Protein AF-A0A838UYR8-F1 (afdb_monomer_lite)

Secondary structure (DSSP, 8-state):
-----S--BPPTT----SHHHHHHT--B--S--TTTTHHHHHHHHTTSS-HHHHHHHHHHHHHHHHHTTTTTS---S-TT-----HHHHHHHHHHHHHH-EEEEE-TT--S--TTT--EEEEESSTTTTS---S-SGGG----S----HHHHHHHHH-TTSEEEEE--S-GGGPPPBPPGGGEEETTSSSSSEEEEEESSSS--SS-SEEEEES-SEEE-TTS-SSTTS-SSSEEEEEEEEE--SSSEEEEEEEEESSEEEEEETTEEEEEE-S--SSEEEEEEEEE-TT--EEEEEEEEE-SS--EEEEEEE-TTPPPHHHHHHHHHHHSSEEEEEEE---BTTB--S-SS-STTHHHHHHHHHHH-SSEEEEEE-SS----TTGGG-SEEEE--S-GGGHHHHHHHHHTTSS------SSPBPSSTT--S--STTTTT-BTTB---TTTT--THHHHHHTT---SB-TT--B-SS-EEEEEEEEESSEE-TT--EEEEEEEEE-SSS-EEEEEEEEEEPPTTS---S-EEEEEEEEEE-TT-EEEEEEEE-GGGG-EEETTTTEEE---EEEEEEEESBTTB--EEEEEEE---EESSTGGG--B--EEBTTBGGG--SSSSS-EEEHHHHHHTT--TT-EEEETTEEEE---PPTTS--BEEEES-EEEEEE--SEEEEEEEESSS-EEEEEEEEETTS-EEEEEEEE-BTTS-SPPTT-EEEEEES-EE--TT-------EEEEEEEEE--TT--EEEEEPPEEEEEEEEEEEE--GGGG--B--EEBTTBGGG--TTSSS-EEEHHHHHHTT--TT-EEEETTEEEE---S-TTS--BEEEES-EEEEEEE-SEEEEEEEESSS-EEEEEEEEETTS-EEEEEEEE-BTTT-S--TTEEEEEEES-EE--TT-------EEEEEEEEEPPTT-EEEEEEPPEEEEEEEE-

pLDDT: mean 91.17, std 8.11, range [48.03, 98.94]

Sequence (955 aa):
QWAFPGFVMSDWGATHSTLQSAAAGLDMQMPDQSYFGSALQTAEQNGQVSIQTINQMDHRILRTMFADGLFDHPTTGTPSSNVATPAHDQFTAQAAEQGTVLLQNTQSILPLNSGSVGSIAVIGADASTAPMDAGGGSAHVNAPFVVTPLQGITTRAGSGVNVQYAQGVGADGALPSVPATALHPASGGGNGLTGQYFNNTTLTGSPVLTRTDGTVNFNYNGAAPGAGVNATQWSAKWTGTITPPATGTYTFSLTSDDGSRLFINGTKIIDNWRDQAANTQTGTVSLTAGQTASIEVDYYQGGGLSQVNLGWQYPGSPTLIDQAAQVARSANVAVVFANDEESEGGDRSSLSLPNNQDQLITAVAQANPHTIVVLNTGAPVLMPWVSQVQGIVEGWYPGQEDGTAIAAVLFGDVNPSGKLPMTFPASGTQVPANTTAQYPGVNDESAYSEGLQVGYRYYDANNLTPLFPFGYGLSYTNFAYSNLSISPTSGAFNSPVTVSATVKNTGSRAGADVAQVYVTFPTGVGEPPKQLQGFQKVTLAAGQSQTVSFTLNARSFAYWDTTAHNWVVPQGTFQINVGDSSRTLPLQGNYAVTTPSYNTLQQANNNIGTSDNSNPTAGNYDGKGYSYSAQALAEVGLTPGAVVTHNGVSFIWPNNAAGQKNNVVAGGQTIMYAAAGNTLGFLGAAAFGTQSGTATITYTDGTTQPFTLSFADWYANAPAAGDDLIATAANWNVPAGSTSGNHAVSVYYTSVALNPTKAIQSVTLPSNANLHVFAMGVNSLRGAYNNVGISDNSNPGAGSLDGKGYSYSAQTLAATGLTPGAVVSHDGVLFTWPNVAAGQQDDVTATGQTVTMVGTGTVLALLGTGNNGTQSGTATIHYTDGTTQTFTLSFADWYANTPAAGDEIAVTATNWNVPSGDTLGNHAVSVYYTAVGVQSGKTVASVTLPNNTTCTSLP

Structure (mmCIF, N/CA/C/O backbone):
data_AF-A0A838UYR8-F1
#
_entry.id   AF-A0A838UYR8-F1
#
loop_
_atom_site.group_PDB
_atom_site.id
_atom_site.type_symbol
_atom_site.label_atom_id
_atom_site.label_alt_id
_atom_site.label_comp_id
_atom_site.label_asym_id
_atom_site.label_entity_id
_atom_site.label_seq_id
_atom_site.pdbx_PDB_ins_code
_atom_site.Cartn_x
_atom_site.Cartn_y
_atom_site.Cartn_z
_atom_site.occupancy
_atom_site.B_iso_or_equiv
_atom_site.auth_seq_id
_atom_site.auth_comp_id
_atom_site.auth_asym_id
_atom_site.auth_atom_id
_atom_site.pdbx_PDB_model_num
ATOM 1 N N . GLN A 1 1 ? 14.209 14.230 -13.119 1.00 73.94 1 GLN A N 1
ATOM 2 C CA . GLN A 1 1 ? 13.813 12.865 -13.533 1.00 73.94 1 GLN A CA 1
ATOM 3 C C . GLN A 1 1 ? 12.301 12.741 -13.715 1.00 73.94 1 GLN A C 1
ATOM 5 O O . GLN A 1 1 ? 11.888 12.435 -14.819 1.00 73.94 1 GLN A O 1
ATOM 10 N N . TRP A 1 2 ? 11.460 13.028 -12.712 1.00 82.69 2 TRP A N 1
ATOM 11 C CA . TRP A 1 2 ? 9.995 12.870 -12.851 1.00 82.69 2 TRP A CA 1
ATOM 12 C C . TRP A 1 2 ? 9.254 14.061 -13.471 1.00 82.69 2 TRP A C 1
ATOM 14 O O . TRP A 1 2 ? 8.064 13.953 -13.740 1.00 82.69 2 TRP A O 1
ATOM 24 N N . ALA A 1 3 ? 9.948 15.186 -13.688 1.00 84.19 3 ALA A N 1
ATOM 25 C CA . ALA A 1 3 ? 9.357 16.429 -14.193 1.00 84.19 3 ALA A CA 1
ATOM 26 C C . ALA A 1 3 ? 8.095 16.841 -13.407 1.00 84.19 3 ALA A C 1
ATOM 28 O O . ALA A 1 3 ? 7.112 17.275 -14.003 1.00 84.19 3 ALA A O 1
ATOM 29 N N . PHE A 1 4 ? 8.125 16.665 -12.075 1.00 89.44 4 PHE A N 1
ATOM 30 C CA . PHE A 1 4 ? 6.993 16.967 -11.205 1.00 89.44 4 PHE A CA 1
ATOM 31 C C . PHE A 1 4 ? 6.581 18.435 -11.391 1.00 89.44 4 PHE A C 1
ATOM 33 O O . PHE A 1 4 ? 7.407 19.322 -11.175 1.00 89.44 4 PHE A O 1
ATOM 40 N N . PRO A 1 5 ? 5.339 18.693 -11.833 1.00 87.12 5 PRO A N 1
ATOM 41 C CA . PRO A 1 5 ? 4.922 20.045 -12.153 1.00 87.12 5 PRO A CA 1
ATOM 42 C C . PRO A 1 5 ? 4.715 20.917 -10.912 1.00 87.12 5 PRO A C 1
ATOM 44 O O . PRO A 1 5 ? 4.921 22.124 -11.001 1.00 87.12 5 PRO A O 1
ATOM 47 N N . GLY A 1 6 ? 4.236 20.321 -9.813 1.00 93.31 6 GLY A N 1
ATOM 48 C CA . GLY A 1 6 ? 3.770 21.018 -8.611 1.00 93.31 6 GLY A CA 1
ATOM 49 C C . GLY A 1 6 ? 4.866 21.743 -7.831 1.00 93.31 6 GLY A C 1
ATOM 50 O O . GLY A 1 6 ? 5.967 21.969 -8.328 1.00 93.31 6 GLY A O 1
ATOM 51 N N . PHE A 1 7 ? 4.540 22.115 -6.598 1.00 97.06 7 PHE A N 1
ATOM 52 C CA . PHE A 1 7 ? 5.473 22.760 -5.679 1.00 97.06 7 PHE A CA 1
ATOM 53 C C . PHE A 1 7 ? 5.733 21.874 -4.458 1.00 97.06 7 PHE A C 1
ATOM 55 O O . PHE A 1 7 ? 4.932 20.992 -4.142 1.00 97.06 7 PHE A O 1
ATOM 62 N N . VAL A 1 8 ? 6.859 22.102 -3.790 1.00 97.88 8 VAL A N 1
ATOM 63 C CA . VAL A 1 8 ? 7.256 21.409 -2.563 1.00 97.88 8 VAL A CA 1
ATOM 64 C C . VAL A 1 8 ? 7.127 22.372 -1.391 1.00 97.88 8 VAL A C 1
ATOM 66 O O . VAL A 1 8 ? 7.788 23.411 -1.356 1.00 97.88 8 VAL A O 1
ATOM 69 N N . MET A 1 9 ? 6.297 22.010 -0.417 1.00 97.75 9 MET A N 1
ATOM 70 C CA . MET A 1 9 ? 6.261 22.661 0.890 1.00 97.75 9 MET A CA 1
ATOM 71 C C . MET A 1 9 ? 7.000 21.807 1.919 1.00 97.75 9 MET A C 1
ATOM 73 O O . MET A 1 9 ? 7.023 20.581 1.797 1.00 97.75 9 MET A O 1
ATOM 77 N N . SER A 1 10 ? 7.611 22.443 2.917 1.00 98.06 10 SER A N 1
ATOM 78 C CA . SER A 1 10 ? 8.175 21.709 4.046 1.00 98.06 10 SER A CA 1
ATOM 79 C C . SER A 1 10 ? 7.052 21.196 4.935 1.00 98.06 10 SER A C 1
ATOM 81 O O . SER A 1 10 ? 5.991 21.814 5.021 1.00 98.06 10 SER A O 1
ATOM 83 N N . ASP A 1 11 ? 7.335 20.131 5.676 1.00 97.31 11 ASP A N 1
ATOM 84 C CA . ASP A 1 11 ? 6.564 19.851 6.881 1.00 97.31 11 ASP A CA 1
ATOM 85 C C . ASP A 1 11 ? 6.777 20.966 7.928 1.00 97.31 11 ASP A C 1
ATOM 87 O O . ASP A 1 11 ? 7.674 21.816 7.797 1.00 97.31 11 ASP A O 1
ATOM 91 N N . TRP A 1 12 ? 5.940 20.985 8.960 1.00 95.19 12 TRP A N 1
ATOM 92 C CA . TRP A 1 12 ? 5.889 22.014 9.989 1.00 95.19 12 TRP A CA 1
ATOM 93 C C . TRP A 1 12 ? 7.200 22.057 10.790 1.00 95.19 12 TRP A C 1
ATOM 95 O O . TRP A 1 12 ? 7.506 21.169 11.579 1.00 95.19 12 TRP A O 1
ATOM 105 N N . GLY A 1 13 ? 8.004 23.106 10.589 1.00 95.31 13 GLY A N 1
ATOM 106 C CA . GLY A 1 13 ? 9.303 23.260 11.257 1.00 95.31 13 GLY A CA 1
ATOM 107 C C . GLY A 1 13 ? 10.456 22.460 10.632 1.00 95.31 13 GLY A C 1
ATOM 108 O O . GLY A 1 13 ? 11.568 22.498 11.156 1.00 95.31 13 GLY A O 1
ATOM 109 N N . ALA A 1 14 ? 10.239 21.791 9.494 1.00 96.50 14 ALA A N 1
ATOM 110 C CA . ALA A 1 14 ? 11.249 20.961 8.821 1.00 96.50 14 ALA A CA 1
ATOM 111 C C . ALA A 1 14 ? 12.187 21.741 7.875 1.00 96.50 14 ALA A C 1
ATOM 113 O O . ALA A 1 14 ? 13.005 21.159 7.161 1.00 96.50 14 ALA A O 1
ATOM 114 N N . THR A 1 15 ? 12.081 23.072 7.828 1.00 97.81 15 THR A N 1
ATOM 115 C CA . THR A 1 15 ? 13.053 23.898 7.099 1.00 97.81 15 THR A CA 1
ATOM 116 C C . THR A 1 15 ? 14.238 24.214 8.002 1.00 97.81 15 THR A C 1
ATOM 118 O O . THR A 1 15 ? 14.058 24.761 9.083 1.00 97.81 15 THR A O 1
ATOM 121 N N . HIS A 1 16 ? 15.458 23.901 7.553 1.00 96.19 16 HIS A N 1
ATOM 122 C CA . HIS A 1 16 ? 16.670 24.034 8.380 1.00 96.19 16 HIS A CA 1
ATOM 123 C C . HIS A 1 16 ? 17.711 25.022 7.832 1.00 96.19 16 HIS A C 1
ATOM 125 O O . HIS A 1 16 ? 18.747 25.255 8.456 1.00 96.19 16 HIS A O 1
ATOM 131 N N . SER A 1 17 ? 17.467 25.618 6.662 1.00 97.94 17 SER A N 1
ATOM 132 C CA . SER A 1 17 ? 18.365 26.617 6.075 1.00 97.94 17 SER A CA 1
ATOM 133 C C . SER A 1 17 ? 17.649 27.501 5.051 1.00 97.94 17 SER A C 1
ATOM 135 O O . SER A 1 17 ? 16.657 27.083 4.456 1.00 97.94 17 SER A O 1
ATOM 137 N N . THR A 1 18 ? 18.189 28.693 4.786 1.00 98.00 18 THR A N 1
ATOM 138 C CA . THR A 1 18 ? 17.730 29.545 3.677 1.00 98.00 18 THR A CA 1
ATOM 139 C C . THR A 1 18 ? 18.333 29.077 2.351 1.00 98.00 18 THR A C 1
ATOM 141 O O . THR A 1 18 ? 17.615 28.644 1.457 1.00 98.00 18 THR A O 1
ATOM 144 N N . LEU A 1 19 ? 19.665 29.131 2.220 1.00 97.81 19 LEU A N 1
ATOM 145 C CA . LEU A 1 19 ? 20.339 28.946 0.929 1.00 97.81 19 LEU A CA 1
ATOM 146 C C . LEU A 1 19 ? 20.269 27.506 0.411 1.00 97.81 19 LEU A C 1
ATOM 148 O O . LEU A 1 19 ? 19.970 27.294 -0.761 1.00 97.81 19 LEU A O 1
ATOM 152 N N . GLN A 1 20 ? 20.555 26.517 1.266 1.00 97.50 20 GLN A N 1
ATOM 153 C CA . GLN A 1 20 ? 20.625 25.121 0.824 1.00 97.50 20 GLN A CA 1
ATOM 154 C C . GLN A 1 20 ? 19.229 24.584 0.500 1.00 97.50 20 GLN A C 1
ATOM 156 O O . GLN A 1 20 ? 19.068 23.940 -0.530 1.00 97.50 20 GLN A O 1
ATOM 161 N N . SER A 1 21 ? 18.214 24.916 1.306 1.00 97.12 21 SER A N 1
ATOM 162 C CA . SER A 1 21 ? 16.825 24.513 1.037 1.00 97.12 21 SER A CA 1
ATOM 163 C C . SER A 1 21 ? 16.298 25.135 -0.260 1.00 97.12 21 SER A C 1
ATOM 165 O O . SER A 1 21 ? 15.713 24.433 -1.083 1.00 97.12 21 SER A O 1
ATOM 167 N N . ALA A 1 22 ? 16.574 26.428 -0.490 1.00 95.69 22 ALA A N 1
ATOM 168 C CA . ALA A 1 22 ? 16.218 27.118 -1.731 1.00 95.69 22 ALA A CA 1
ATOM 169 C C . ALA A 1 22 ? 16.883 26.473 -2.959 1.00 95.69 22 ALA A C 1
ATOM 171 O O . ALA A 1 22 ? 16.237 26.244 -3.980 1.00 95.69 22 ALA A O 1
ATOM 172 N N . ALA A 1 23 ? 18.171 26.134 -2.855 1.00 94.31 23 ALA A N 1
ATOM 173 C CA . ALA A 1 23 ? 18.909 25.469 -3.926 1.00 94.31 23 ALA A CA 1
ATOM 174 C C . ALA A 1 23 ? 18.459 24.013 -4.160 1.00 94.31 23 ALA A C 1
ATOM 176 O O . ALA A 1 23 ? 18.535 23.528 -5.288 1.00 94.31 23 ALA A O 1
ATOM 177 N N . ALA A 1 24 ? 17.980 23.325 -3.119 1.00 95.31 24 ALA A N 1
ATOM 178 C CA . ALA A 1 24 ? 17.516 21.939 -3.182 1.00 95.31 24 ALA A CA 1
ATOM 179 C C . ALA A 1 24 ? 16.091 21.784 -3.750 1.00 95.31 24 ALA A C 1
ATOM 181 O O . ALA A 1 24 ? 15.666 20.659 -4.009 1.00 95.31 24 ALA A O 1
ATOM 182 N N . GLY A 1 25 ? 15.374 22.889 -3.987 1.00 94.50 25 GLY A N 1
ATOM 183 C CA . GLY A 1 25 ? 14.054 22.884 -4.624 1.00 94.50 25 GLY A CA 1
ATOM 184 C C . GLY A 1 25 ? 12.864 22.928 -3.665 1.00 94.50 25 GLY A C 1
ATOM 185 O O . GLY A 1 25 ? 11.766 22.571 -4.080 1.00 94.50 25 GLY A O 1
ATOM 186 N N . LEU A 1 26 ? 13.060 23.361 -2.414 1.00 97.75 26 LEU A N 1
ATOM 187 C CA . LEU A 1 26 ? 11.951 23.736 -1.535 1.00 97.75 26 LEU A CA 1
ATOM 188 C C . LEU A 1 26 ? 11.320 25.037 -2.048 1.00 97.75 26 LEU A C 1
ATOM 190 O O . LEU A 1 26 ? 12.041 26.014 -2.245 1.00 97.75 26 LEU A O 1
ATOM 194 N N . ASP A 1 27 ? 10.001 25.063 -2.240 1.00 98.00 27 ASP A N 1
ATOM 195 C CA . ASP A 1 27 ? 9.288 26.236 -2.760 1.00 98.00 27 ASP A CA 1
ATOM 196 C C . ASP A 1 27 ? 8.579 27.030 -1.651 1.00 98.00 27 ASP A C 1
ATOM 198 O O . ASP A 1 27 ? 8.436 28.245 -1.759 1.00 98.00 27 ASP A O 1
ATOM 202 N N . MET A 1 28 ? 8.149 26.365 -0.572 1.00 97.94 28 MET A N 1
ATOM 203 C CA . MET A 1 28 ? 7.420 26.990 0.535 1.00 97.94 28 MET A CA 1
ATOM 204 C C . MET A 1 28 ? 7.872 26.440 1.888 1.00 97.94 28 MET A C 1
ATOM 206 O O . MET A 1 28 ? 7.930 25.231 2.097 1.00 97.94 28 MET A O 1
ATOM 210 N N . GLN A 1 29 ? 8.146 27.338 2.829 1.00 97.25 29 GLN A N 1
ATOM 211 C CA . GLN A 1 29 ? 8.396 26.983 4.221 1.00 97.25 29 GLN A CA 1
ATOM 212 C C . GLN A 1 29 ? 7.082 26.977 5.009 1.00 97.25 29 GLN A C 1
ATOM 214 O O . GLN A 1 29 ? 6.296 27.914 4.891 1.00 97.25 29 GLN A O 1
ATOM 219 N N . MET A 1 30 ? 6.905 25.975 5.872 1.00 97.88 30 MET A N 1
ATOM 220 C CA . MET A 1 30 ? 5.823 25.921 6.855 1.00 97.88 30 MET A CA 1
ATOM 221 C C . MET A 1 30 ? 6.375 25.785 8.287 1.00 97.88 30 MET A C 1
ATOM 223 O O . MET A 1 30 ? 7.380 25.101 8.502 1.00 97.88 30 MET A O 1
ATOM 227 N N . PRO A 1 31 ? 5.722 26.386 9.295 1.00 95.62 31 PRO A N 1
ATOM 228 C CA . PRO A 1 31 ? 4.585 27.312 9.171 1.00 95.62 31 PRO A CA 1
ATOM 229 C C . PRO A 1 31 ? 4.949 28.787 9.127 1.00 95.62 31 PRO A C 1
ATOM 231 O O . PRO A 1 31 ? 4.116 29.624 8.792 1.00 95.62 31 PRO A O 1
ATOM 234 N N . ASP A 1 32 ? 6.149 29.108 9.597 1.00 94.38 32 ASP A N 1
ATOM 235 C CA . ASP A 1 32 ? 6.585 30.476 9.794 1.00 94.38 32 ASP A CA 1
ATOM 236 C C . ASP A 1 32 ? 7.470 30.925 8.627 1.00 94.38 32 ASP A C 1
ATOM 238 O O . ASP A 1 32 ? 7.563 30.263 7.596 1.00 94.38 32 ASP A O 1
ATOM 242 N N . GLN A 1 33 ? 8.135 32.063 8.795 1.00 95.50 33 GLN A N 1
ATOM 243 C CA . GLN A 1 33 ? 8.973 32.689 7.772 1.00 95.50 33 GLN A CA 1
ATOM 244 C C . GLN A 1 33 ? 10.445 32.823 8.200 1.00 95.50 33 GLN A C 1
ATOM 246 O O . GLN A 1 33 ? 11.164 33.691 7.703 1.00 95.50 33 GLN A O 1
ATOM 251 N N . SER A 1 34 ? 10.900 31.992 9.142 1.00 96.19 34 SER A N 1
ATOM 252 C CA . SER A 1 34 ? 12.245 32.052 9.731 1.00 96.19 34 SER A CA 1
ATOM 253 C C . SER A 1 34 ? 13.383 31.966 8.703 1.00 96.19 34 SER A C 1
ATOM 255 O O . SER A 1 34 ? 14.353 32.712 8.829 1.00 96.19 34 SER A O 1
ATOM 257 N N . TYR A 1 35 ? 13.273 31.128 7.662 1.00 97.81 35 TYR A N 1
ATOM 258 C CA . TYR A 1 35 ? 14.290 31.029 6.604 1.00 97.81 35 TYR A CA 1
ATOM 259 C C . TYR A 1 35 ? 13.840 31.642 5.279 1.00 97.81 35 TYR A C 1
ATOM 261 O O . TYR A 1 35 ? 14.663 32.258 4.600 1.00 97.81 35 TYR A O 1
ATOM 269 N N . PHE A 1 36 ? 12.568 31.480 4.904 1.00 97.50 36 PHE A N 1
ATOM 270 C CA . PHE A 1 36 ? 12.012 31.940 3.620 1.00 97.50 36 PHE A CA 1
ATOM 271 C C . PHE A 1 36 ? 11.264 33.285 3.702 1.00 97.50 36 PHE A C 1
ATOM 273 O O . PHE A 1 36 ? 10.536 33.656 2.790 1.00 97.50 36 PHE A O 1
ATOM 280 N N . GLY A 1 37 ? 11.473 34.051 4.776 1.00 96.25 37 GLY A N 1
ATOM 281 C CA . GLY A 1 37 ? 11.056 35.450 4.892 1.00 96.25 37 GLY A CA 1
ATOM 282 C C . GLY A 1 37 ? 12.205 36.427 4.624 1.00 96.25 37 GLY A C 1
ATOM 283 O O . GLY A 1 37 ? 12.820 36.442 3.557 1.00 96.25 37 GLY A O 1
ATOM 284 N N . SER A 1 38 ? 12.534 37.246 5.627 1.00 97.75 38 SER A N 1
ATOM 285 C CA . SER A 1 38 ? 13.577 38.281 5.530 1.00 97.75 38 SER A CA 1
ATOM 286 C C . SER A 1 38 ? 14.975 37.725 5.235 1.00 97.75 38 SER A C 1
ATOM 288 O O . SER A 1 38 ? 15.777 38.392 4.578 1.00 97.75 38 SER A O 1
ATOM 290 N N . ALA A 1 39 ? 15.277 36.503 5.683 1.00 97.88 39 ALA A N 1
ATOM 291 C CA . ALA A 1 39 ? 16.551 35.847 5.408 1.00 97.88 39 ALA A CA 1
ATOM 292 C C . ALA A 1 39 ? 16.718 35.518 3.913 1.00 97.88 39 ALA A C 1
ATOM 294 O O . ALA A 1 39 ? 17.771 35.807 3.345 1.00 97.88 39 ALA A O 1
ATOM 295 N N . LEU A 1 40 ? 15.678 34.995 3.252 1.00 98.06 40 LEU A N 1
ATOM 296 C CA . LEU A 1 40 ? 15.686 34.751 1.805 1.00 98.06 40 LEU A CA 1
ATOM 297 C C . LEU A 1 40 ? 15.743 36.056 1.008 1.00 98.06 40 LEU A C 1
ATOM 299 O O . LEU A 1 40 ? 16.506 36.152 0.051 1.00 98.06 40 LEU A O 1
ATOM 303 N N . GLN A 1 41 ? 15.021 37.087 1.452 1.00 97.75 41 GLN A N 1
ATOM 304 C CA . GLN A 1 41 ? 15.119 38.422 0.858 1.00 97.75 41 GLN A CA 1
ATOM 305 C C . GLN A 1 4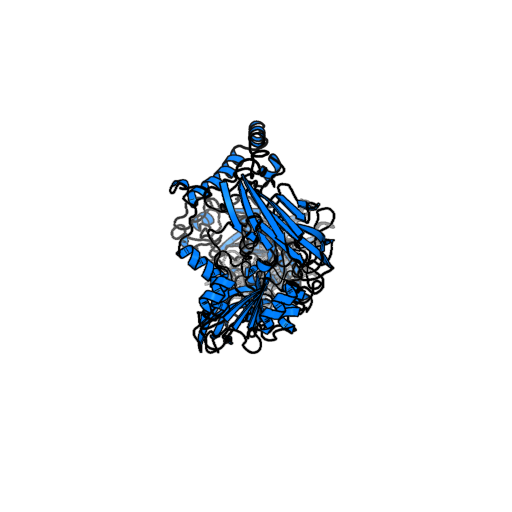1 ? 16.548 38.980 0.944 1.00 97.75 41 GLN A C 1
ATOM 307 O O . GLN A 1 41 ? 17.076 39.499 -0.034 1.00 97.75 41 GLN A O 1
ATOM 312 N N . THR A 1 42 ? 17.201 38.847 2.100 1.00 98.19 42 THR A N 1
ATOM 313 C CA . THR A 1 42 ? 18.592 39.291 2.285 1.00 98.19 42 THR A CA 1
ATOM 314 C C . THR A 1 42 ? 19.548 38.490 1.399 1.00 98.19 42 THR A C 1
ATOM 316 O O . THR A 1 42 ? 20.464 39.051 0.801 1.00 98.19 42 THR A O 1
ATOM 319 N N . ALA A 1 43 ? 19.330 37.178 1.286 1.00 98.00 43 ALA A N 1
ATOM 320 C CA . ALA A 1 43 ? 20.107 36.321 0.403 1.00 98.00 43 ALA A CA 1
ATOM 321 C C . ALA A 1 43 ? 19.967 36.726 -1.073 1.00 98.00 43 ALA A C 1
ATOM 323 O O . ALA A 1 43 ? 20.959 36.702 -1.801 1.00 98.00 43 ALA A O 1
ATOM 324 N N . GLU A 1 44 ? 18.774 37.133 -1.508 1.00 98.06 44 GLU A N 1
ATOM 325 C CA . GLU A 1 44 ? 18.546 37.660 -2.856 1.00 98.06 44 GLU A CA 1
ATOM 326 C C . GLU A 1 44 ? 19.278 38.982 -3.088 1.00 98.06 44 GLU A C 1
ATOM 328 O O . GLU A 1 44 ? 20.058 39.093 -4.033 1.00 98.06 44 GLU A O 1
ATOM 333 N N . GLN A 1 45 ? 19.138 39.936 -2.165 1.00 97.81 45 GLN A N 1
ATOM 334 C CA . GLN A 1 45 ? 19.798 41.244 -2.247 1.00 97.81 45 GLN A CA 1
ATOM 335 C C . GLN A 1 45 ? 21.327 41.134 -2.277 1.00 97.81 45 GLN A C 1
ATOM 337 O O . GLN A 1 45 ? 22.004 41.930 -2.928 1.00 97.81 45 GLN A O 1
ATOM 342 N N . ASN A 1 46 ? 21.876 40.127 -1.594 1.00 97.62 46 ASN A N 1
ATOM 343 C CA . ASN A 1 46 ? 23.305 39.826 -1.588 1.00 97.62 46 ASN A CA 1
ATOM 344 C C . ASN A 1 46 ? 23.759 38.985 -2.798 1.00 97.62 46 ASN A C 1
ATOM 346 O O . ASN A 1 46 ? 24.940 38.645 -2.889 1.00 97.62 46 ASN A O 1
ATOM 350 N N . GLY A 1 47 ? 22.853 38.610 -3.707 1.00 96.25 47 GLY A N 1
ATOM 351 C CA . GLY A 1 47 ? 23.144 37.788 -4.884 1.00 96.25 47 GLY A CA 1
ATOM 352 C C . GLY A 1 47 ? 23.438 36.314 -4.579 1.00 96.25 47 GLY A C 1
ATOM 353 O O . GLY A 1 47 ? 23.985 35.611 -5.426 1.00 96.25 47 GLY A O 1
ATOM 354 N N . GLN A 1 48 ? 23.105 35.836 -3.378 1.00 97.56 48 GLN A N 1
ATOM 355 C CA . GLN A 1 48 ? 23.298 34.444 -2.953 1.00 97.56 48 GLN A CA 1
ATOM 356 C C . GLN A 1 48 ? 22.171 33.529 -3.452 1.00 97.56 48 GLN A C 1
ATOM 358 O O . GLN A 1 48 ? 22.388 32.336 -3.652 1.00 97.56 48 GLN A O 1
ATOM 363 N N . VAL A 1 49 ? 20.980 34.093 -3.670 1.00 97.12 49 VAL A N 1
ATOM 364 C CA . VAL A 1 49 ? 19.857 33.460 -4.371 1.00 97.12 49 VAL A CA 1
ATOM 365 C C . VAL A 1 49 ? 19.437 34.390 -5.502 1.00 97.12 49 VAL A C 1
ATOM 367 O O . VAL A 1 49 ? 19.350 35.595 -5.313 1.00 97.12 49 VAL A O 1
ATOM 370 N N . SER A 1 50 ? 19.200 33.863 -6.700 1.00 96.06 50 SER A N 1
ATOM 371 C CA . SER A 1 50 ? 18.765 34.709 -7.816 1.00 96.06 50 SER A CA 1
ATOM 372 C C . SER A 1 50 ? 17.269 35.020 -7.722 1.00 96.06 50 SER A C 1
ATOM 374 O O . SER A 1 50 ? 16.481 34.154 -7.334 1.00 96.06 50 SER A O 1
ATOM 376 N N . ILE A 1 51 ? 16.844 36.206 -8.167 1.00 95.62 51 ILE A N 1
ATOM 377 C CA . ILE A 1 51 ? 15.411 36.515 -8.296 1.00 95.62 51 ILE A CA 1
ATOM 378 C C . ILE A 1 51 ? 14.698 35.527 -9.233 1.00 95.62 51 ILE A C 1
ATOM 380 O O . ILE A 1 51 ? 13.528 35.214 -9.042 1.00 95.62 51 ILE A O 1
ATOM 384 N N . GLN A 1 52 ? 15.404 34.969 -10.224 1.00 94.94 52 GLN A N 1
ATOM 385 C CA . GLN A 1 52 ? 14.866 33.925 -11.092 1.00 94.94 52 GLN A CA 1
ATOM 386 C C . GLN A 1 52 ? 14.528 32.654 -10.307 1.00 94.94 52 GLN A C 1
ATOM 388 O O . GLN A 1 52 ? 13.503 32.043 -10.584 1.00 94.94 52 GLN A O 1
ATOM 393 N N . THR A 1 53 ? 15.349 32.269 -9.326 1.00 94.50 53 THR A N 1
ATOM 394 C CA . THR A 1 53 ? 15.074 31.129 -8.438 1.00 94.50 53 THR A CA 1
ATOM 395 C C . THR A 1 53 ? 13.775 31.350 -7.667 1.00 94.50 53 THR A C 1
ATOM 397 O O . THR A 1 53 ? 12.913 30.476 -7.686 1.00 94.50 53 THR A O 1
ATOM 400 N N . ILE A 1 54 ? 13.602 32.534 -7.073 1.00 96.31 54 ILE A N 1
ATOM 401 C CA . ILE A 1 54 ? 12.389 32.896 -6.323 1.00 96.31 54 ILE A CA 1
ATOM 402 C C . ILE A 1 54 ? 11.165 32.908 -7.246 1.00 96.31 54 ILE A C 1
ATOM 404 O O . ILE A 1 54 ? 10.168 32.257 -6.952 1.00 96.31 54 ILE A O 1
ATOM 408 N N . ASN A 1 55 ? 11.269 33.526 -8.426 1.00 96.81 55 ASN A N 1
ATOM 409 C CA . ASN A 1 55 ? 10.186 33.524 -9.411 1.00 96.81 55 ASN A CA 1
ATOM 410 C C . ASN A 1 55 ? 9.762 32.104 -9.821 1.00 96.81 55 ASN A C 1
ATOM 412 O O . ASN A 1 55 ? 8.595 31.887 -10.129 1.00 96.81 55 ASN A O 1
ATOM 416 N N . GLN A 1 56 ? 10.684 31.134 -9.862 1.00 95.69 56 GLN A N 1
ATOM 417 C CA . GLN A 1 56 ? 10.337 29.740 -10.162 1.00 95.69 56 GLN A CA 1
ATOM 418 C C . GLN A 1 56 ? 9.597 29.058 -9.007 1.00 95.69 56 GLN A C 1
ATOM 420 O O . GLN A 1 56 ? 8.666 28.297 -9.276 1.00 95.69 56 GLN A O 1
ATOM 425 N N . MET A 1 57 ? 9.974 29.343 -7.757 1.00 97.19 57 MET A N 1
ATOM 426 C CA . MET A 1 57 ? 9.251 28.869 -6.570 1.00 97.19 57 MET A CA 1
ATOM 427 C C . MET A 1 57 ? 7.810 29.395 -6.587 1.00 97.19 57 MET A C 1
ATOM 429 O O . MET A 1 57 ? 6.858 28.610 -6.605 1.00 97.19 57 MET A O 1
ATOM 433 N N . ASP A 1 58 ? 7.653 30.713 -6.738 1.00 97.12 58 ASP A N 1
ATOM 434 C CA . ASP A 1 58 ? 6.349 31.378 -6.819 1.00 97.12 58 ASP A CA 1
ATOM 435 C C . ASP A 1 58 ? 5.524 30.867 -8.001 1.00 97.12 58 ASP A C 1
ATOM 437 O O . ASP A 1 58 ? 4.333 30.585 -7.869 1.00 97.12 58 ASP A O 1
ATOM 441 N N . HIS A 1 59 ? 6.150 30.694 -9.168 1.00 97.25 59 HIS A N 1
ATOM 442 C CA . HIS A 1 59 ? 5.466 30.193 -10.353 1.00 97.25 59 HIS A CA 1
ATOM 443 C C . HIS A 1 59 ? 4.873 28.798 -10.123 1.00 97.25 59 HIS A C 1
ATOM 445 O O . HIS A 1 59 ? 3.748 28.552 -10.549 1.00 97.25 59 HIS A O 1
ATOM 451 N N . ARG A 1 60 ? 5.570 27.878 -9.440 1.00 97.69 60 ARG A N 1
ATOM 452 C CA . ARG A 1 60 ? 5.034 26.531 -9.156 1.00 97.69 60 ARG A CA 1
ATOM 453 C C . ARG A 1 60 ? 3.829 26.577 -8.220 1.00 97.69 60 ARG A C 1
ATOM 455 O O . ARG A 1 60 ? 2.854 25.862 -8.474 1.00 97.69 60 ARG A O 1
ATOM 462 N N . ILE A 1 61 ? 3.875 27.440 -7.203 1.00 97.81 61 ILE A N 1
ATOM 463 C CA . ILE A 1 61 ? 2.768 27.672 -6.266 1.00 97.81 61 ILE A CA 1
ATOM 464 C C . ILE A 1 61 ? 1.571 28.261 -7.020 1.00 97.81 61 ILE A C 1
ATOM 466 O O . ILE A 1 61 ? 0.508 27.643 -7.080 1.00 97.81 61 ILE A O 1
ATOM 470 N N . LEU A 1 62 ? 1.761 29.407 -7.680 1.00 97.25 62 LEU A N 1
ATOM 471 C CA . LEU A 1 62 ? 0.702 30.125 -8.394 1.00 97.25 62 LEU A CA 1
ATOM 472 C C . LEU A 1 62 ? 0.074 29.272 -9.493 1.00 97.25 62 LEU A C 1
ATOM 474 O O . LEU A 1 62 ? -1.144 29.222 -9.613 1.00 97.25 62 LEU A O 1
ATOM 478 N N . ARG A 1 63 ? 0.883 28.552 -10.271 1.00 96.06 63 ARG A N 1
ATOM 479 C CA . ARG A 1 63 ? 0.395 27.638 -11.309 1.00 96.06 63 ARG A CA 1
ATOM 480 C C . ARG A 1 63 ? -0.525 26.561 -10.739 1.00 96.06 63 ARG A C 1
ATOM 482 O O . ARG A 1 63 ? -1.507 26.228 -11.389 1.00 96.06 63 ARG A O 1
ATOM 489 N N . THR A 1 64 ? -0.219 26.035 -9.552 1.00 96.19 64 THR A N 1
ATOM 490 C CA . THR A 1 64 ? -1.077 25.058 -8.863 1.00 96.19 64 THR A CA 1
ATOM 491 C C . THR A 1 64 ? -2.379 25.726 -8.412 1.00 96.19 64 THR A C 1
ATOM 493 O O . THR A 1 64 ? -3.453 25.248 -8.753 1.00 96.19 64 THR A O 1
ATOM 496 N N . MET A 1 65 ? -2.304 26.913 -7.799 1.00 95.31 65 MET A N 1
ATOM 497 C CA . MET A 1 65 ? -3.491 27.685 -7.398 1.00 95.31 65 MET A CA 1
ATOM 498 C C . MET A 1 65 ? -4.418 28.047 -8.574 1.00 95.31 65 MET A C 1
ATOM 500 O O . MET A 1 65 ? -5.639 27.991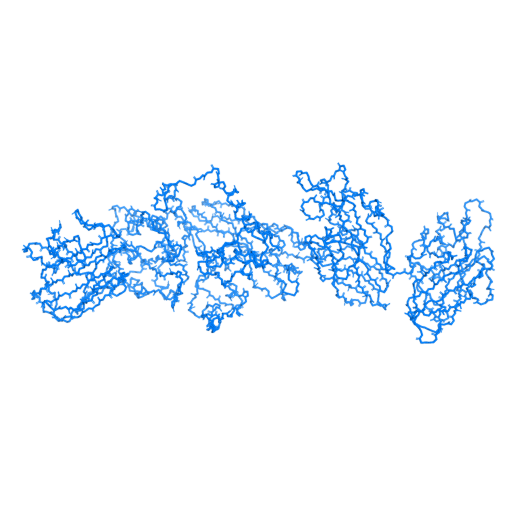 -8.436 1.00 95.31 65 MET A O 1
ATOM 504 N N . PHE A 1 66 ? -3.859 28.423 -9.730 1.00 95.44 66 PHE A N 1
ATOM 505 C CA . PHE A 1 66 ? -4.630 28.680 -10.951 1.00 95.44 66 PHE A CA 1
ATOM 506 C C . PHE A 1 66 ? -5.221 27.396 -11.538 1.00 95.44 66 PHE A C 1
ATOM 508 O O . PHE A 1 66 ? -6.377 27.406 -11.947 1.00 95.44 66 PHE A O 1
ATOM 515 N N . ALA A 1 67 ? -4.456 26.298 -11.576 1.00 94.69 67 ALA A N 1
ATOM 516 C CA . ALA A 1 67 ? -4.942 25.013 -12.081 1.00 94.69 67 ALA A CA 1
ATOM 517 C C . ALA A 1 67 ? -6.126 24.473 -11.261 1.00 94.69 67 ALA A C 1
ATOM 519 O O . ALA A 1 67 ? -7.048 23.903 -11.841 1.00 94.69 67 ALA A O 1
ATOM 520 N N . ASP A 1 68 ? -6.127 24.725 -9.950 1.00 93.62 68 ASP A N 1
ATOM 521 C CA . ASP A 1 68 ? -7.204 24.338 -9.033 1.00 93.62 68 ASP A CA 1
ATOM 522 C C . ASP A 1 68 ? -8.339 25.382 -8.952 1.00 93.62 68 ASP A C 1
ATOM 524 O O . ASP A 1 68 ? -9.285 25.227 -8.181 1.00 93.62 68 ASP A O 1
ATOM 528 N N . GLY A 1 69 ? -8.273 26.458 -9.748 1.00 95.12 69 GLY A N 1
ATOM 529 C CA . GLY A 1 69 ? -9.342 27.452 -9.868 1.00 95.12 69 GLY A CA 1
ATOM 530 C C . GLY A 1 69 ? -9.511 28.377 -8.659 1.00 95.12 69 GLY A C 1
ATOM 531 O O . GLY A 1 69 ? -10.539 29.043 -8.555 1.00 95.12 69 GLY A O 1
ATOM 532 N N . LEU A 1 70 ? -8.527 28.480 -7.757 1.00 93.81 70 LEU A N 1
ATOM 533 C CA . LEU A 1 70 ? -8.647 29.270 -6.516 1.00 93.81 70 LEU A CA 1
ATOM 534 C C . LEU A 1 70 ? -8.839 30.780 -6.753 1.00 93.81 70 LEU A C 1
ATOM 536 O O . LEU A 1 70 ? -9.329 31.486 -5.872 1.00 93.81 70 LEU A O 1
ATOM 540 N N . PHE A 1 71 ? -8.471 31.283 -7.935 1.00 91.94 71 PHE A N 1
ATOM 541 C CA . PHE A 1 71 ? -8.699 32.677 -8.337 1.00 91.94 71 PHE A CA 1
ATOM 542 C C . PHE A 1 71 ? -10.076 32.904 -8.980 1.00 91.94 71 PHE A C 1
ATOM 544 O O . PHE A 1 71 ? -10.624 33.999 -8.866 1.00 91.94 71 PHE A O 1
ATOM 551 N N . ASP A 1 72 ? -10.647 31.878 -9.616 1.00 95.06 72 ASP A N 1
ATOM 552 C CA . ASP A 1 72 ? -11.977 31.930 -10.239 1.00 95.06 72 ASP A CA 1
ATOM 553 C C . ASP A 1 72 ? -13.089 31.594 -9.229 1.00 95.06 72 ASP A C 1
ATOM 555 O O . ASP A 1 72 ? -14.231 32.052 -9.343 1.00 95.06 72 ASP A O 1
ATOM 559 N N . HIS A 1 73 ? -12.746 30.796 -8.218 1.00 92.94 73 HIS A N 1
ATOM 560 C CA . HIS A 1 73 ? -13.625 30.299 -7.166 1.00 92.94 73 HIS A CA 1
ATOM 561 C C . HIS A 1 73 ? -13.008 30.595 -5.792 1.00 92.94 73 HIS A C 1
ATOM 563 O O . HIS A 1 73 ? -12.487 29.689 -5.138 1.00 92.94 73 HIS A O 1
ATOM 569 N N . PRO A 1 74 ? -13.036 31.865 -5.340 1.00 84.94 74 PRO A N 1
ATOM 570 C CA . PRO A 1 74 ? -12.483 32.228 -4.043 1.00 84.94 74 PRO A CA 1
ATOM 571 C C . PRO A 1 74 ? -13.176 31.442 -2.926 1.00 84.94 74 PRO A C 1
ATOM 573 O O . PRO A 1 74 ? -14.399 31.280 -2.926 1.00 84.94 74 PRO A O 1
ATOM 576 N N . THR A 1 75 ? -12.391 30.964 -1.962 1.00 83.06 75 THR A N 1
ATOM 577 C CA . THR A 1 75 ? -12.902 30.174 -0.841 1.00 83.06 75 THR A CA 1
ATOM 578 C C . THR A 1 75 ? -13.877 30.992 0.009 1.00 83.06 75 THR A C 1
ATOM 580 O O . THR A 1 75 ? -13.649 32.160 0.326 1.00 83.06 75 THR A O 1
ATOM 583 N N . THR A 1 76 ? -14.992 30.369 0.392 1.00 84.50 76 THR A N 1
ATOM 584 C CA . THR A 1 76 ? -16.012 30.964 1.267 1.00 84.50 76 THR A CA 1
ATOM 585 C C . THR A 1 76 ? -16.145 30.155 2.552 1.00 84.50 76 THR A C 1
ATOM 587 O O . THR A 1 76 ? -16.027 28.934 2.512 1.00 84.50 76 THR A O 1
ATOM 590 N N . GLY A 1 77 ? -16.469 30.811 3.667 1.00 84.81 77 GLY A N 1
ATOM 591 C CA . GLY A 1 77 ? -16.660 30.163 4.970 1.00 84.81 77 GLY A CA 1
ATOM 592 C C . GLY A 1 77 ? -15.494 30.396 5.931 1.00 84.81 77 GLY A C 1
ATOM 593 O O . GLY A 1 77 ? -14.642 31.253 5.702 1.00 84.81 77 GLY A O 1
ATOM 594 N N . THR A 1 78 ? -15.483 29.654 7.035 1.00 85.25 78 THR A N 1
ATOM 595 C CA . THR A 1 78 ? -14.402 29.660 8.033 1.00 85.25 78 THR A CA 1
ATOM 596 C C . THR A 1 78 ? -13.856 28.243 8.207 1.00 85.25 78 THR A C 1
ATOM 598 O O . THR A 1 78 ? -14.615 27.293 8.016 1.00 85.25 78 THR A O 1
ATOM 601 N N . PRO A 1 79 ? -12.597 28.062 8.650 1.00 80.69 79 PRO A N 1
ATOM 602 C CA . PRO A 1 79 ? -12.052 26.730 8.946 1.00 80.69 79 PRO A CA 1
ATOM 603 C C . PRO A 1 79 ? -12.875 25.907 9.955 1.00 80.69 79 PRO A C 1
ATOM 605 O O . PRO A 1 79 ? -12.764 24.691 9.991 1.00 80.69 79 PRO A O 1
ATOM 608 N N . SER A 1 80 ? -13.715 26.560 10.764 1.00 79.12 80 SER A N 1
ATOM 609 C CA . SER A 1 80 ? -14.611 25.929 11.743 1.00 79.12 80 SER A CA 1
ATOM 610 C C . SER A 1 80 ? -16.016 25.606 11.215 1.00 79.12 80 SER A C 1
ATOM 612 O O . SER A 1 80 ? -16.872 25.165 11.981 1.00 79.12 80 SER A O 1
ATOM 614 N N . SER A 1 81 ? -16.308 25.886 9.943 1.00 85.19 81 SER A N 1
ATOM 615 C CA . SER A 1 81 ? -17.634 25.650 9.366 1.00 85.19 81 SER A CA 1
ATOM 616 C C . SER A 1 81 ? -17.883 24.151 9.162 1.00 85.19 81 SER A C 1
ATOM 618 O O . SER A 1 81 ? -17.093 23.480 8.506 1.00 85.19 81 SER A O 1
ATOM 620 N N . ASN A 1 82 ? -19.010 23.629 9.663 1.00 85.50 82 ASN A N 1
ATOM 621 C CA . ASN A 1 82 ? -19.448 22.272 9.330 1.00 85.50 82 ASN A CA 1
ATOM 622 C C . ASN A 1 82 ? -19.996 22.245 7.893 1.00 85.50 82 ASN A C 1
ATOM 624 O O . ASN A 1 82 ? -21.019 22.867 7.603 1.00 85.50 82 ASN A O 1
ATOM 628 N N . VAL A 1 83 ? -19.307 21.521 7.014 1.00 89.12 83 VAL A N 1
ATOM 629 C CA . VAL A 1 83 ? -19.658 21.349 5.594 1.00 89.12 83 VAL A CA 1
ATOM 630 C C . VAL A 1 83 ? -20.137 19.927 5.271 1.00 89.12 83 VAL A C 1
ATOM 632 O O . VAL A 1 83 ? -20.258 19.561 4.100 1.00 89.12 83 VAL A O 1
ATOM 635 N N . ALA A 1 84 ? -20.402 19.104 6.291 1.00 90.38 84 ALA A N 1
ATOM 636 C CA . ALA A 1 84 ? -20.946 17.764 6.112 1.00 90.38 84 ALA A CA 1
ATOM 637 C C . ALA A 1 84 ? -22.335 17.817 5.457 1.00 90.38 84 ALA A C 1
ATOM 639 O O . ALA A 1 84 ? -23.153 18.701 5.723 1.00 90.38 84 ALA A O 1
ATOM 640 N N . THR A 1 85 ? -22.592 16.860 4.571 1.00 94.06 85 THR A N 1
ATOM 641 C CA . THR A 1 85 ? -23.872 16.692 3.878 1.00 94.06 85 THR A CA 1
ATOM 642 C C . THR A 1 85 ? -24.276 15.224 3.959 1.00 94.06 85 THR A C 1
ATOM 644 O O . THR A 1 85 ? -23.391 14.379 4.083 1.00 94.06 85 THR A O 1
ATOM 647 N N . PRO A 1 86 ? -25.560 14.876 3.756 1.00 95.25 86 PRO A N 1
ATOM 648 C CA . PRO A 1 86 ? -25.977 13.473 3.729 1.00 95.25 86 PRO A CA 1
ATOM 649 C C . PRO A 1 86 ? -25.214 12.608 2.711 1.00 95.25 86 PRO A C 1
ATOM 651 O O . PRO A 1 86 ? -25.085 11.405 2.899 1.00 95.25 86 PRO A O 1
ATOM 654 N N . ALA A 1 87 ? -24.698 13.205 1.628 1.00 97.31 87 ALA A N 1
ATOM 655 C CA . ALA A 1 87 ? -23.864 12.496 0.659 1.00 97.31 87 ALA A CA 1
ATOM 656 C C . ALA A 1 87 ? -22.448 12.217 1.193 1.00 97.31 87 ALA A C 1
ATOM 658 O O . ALA A 1 87 ? -21.878 11.178 0.869 1.00 97.31 87 ALA A O 1
ATOM 659 N N . HIS A 1 88 ? -21.890 13.116 2.014 1.00 96.06 88 HIS A N 1
ATOM 660 C CA . HIS A 1 88 ? -20.634 12.870 2.727 1.00 96.06 88 HIS A CA 1
ATOM 661 C C . HIS A 1 88 ? -20.816 11.750 3.754 1.00 96.06 88 HIS A C 1
ATOM 663 O O . HIS A 1 88 ? -20.032 10.810 3.749 1.00 96.06 88 HIS A O 1
ATOM 669 N N . ASP A 1 89 ? -21.891 11.804 4.543 1.00 94.94 89 ASP A N 1
ATOM 670 C CA . ASP A 1 89 ? -22.215 10.784 5.550 1.00 94.94 89 ASP A CA 1
ATOM 671 C C . ASP A 1 89 ? -22.442 9.405 4.893 1.00 94.94 89 ASP A C 1
ATOM 673 O O . ASP A 1 89 ? -21.920 8.381 5.324 1.00 94.94 89 ASP A O 1
ATOM 677 N N . GLN A 1 90 ? -23.145 9.361 3.755 1.00 96.56 90 GLN A N 1
ATOM 678 C CA . GLN A 1 90 ? -23.301 8.121 2.993 1.00 96.56 90 GLN A CA 1
ATOM 679 C C . GLN A 1 90 ? -21.961 7.591 2.459 1.00 96.56 90 GLN A C 1
ATOM 681 O O . GLN A 1 90 ? -21.739 6.380 2.446 1.00 96.56 90 GLN A O 1
ATOM 686 N N . PHE A 1 91 ? -21.079 8.474 1.986 1.00 97.31 91 PHE A N 1
ATOM 687 C CA . PHE A 1 91 ? -19.765 8.076 1.491 1.00 97.31 91 PHE A CA 1
ATOM 688 C C . PHE A 1 91 ? -18.878 7.526 2.613 1.00 97.31 91 PHE A C 1
ATOM 690 O O . PHE A 1 91 ? -18.228 6.505 2.403 1.00 97.31 91 PHE A O 1
ATOM 697 N N . THR A 1 92 ? -18.865 8.150 3.795 1.00 95.62 92 THR A N 1
ATOM 698 C CA . THR A 1 92 ? -18.072 7.671 4.939 1.00 95.62 92 THR A CA 1
ATOM 699 C C . THR A 1 92 ? -18.554 6.300 5.407 1.00 95.62 92 THR A C 1
ATOM 701 O O . THR A 1 92 ? -17.727 5.399 5.545 1.00 95.62 92 THR A O 1
ATOM 704 N N . ALA A 1 93 ? -19.872 6.087 5.513 1.00 97.44 93 ALA A N 1
ATOM 705 C CA . ALA A 1 93 ? -20.441 4.767 5.795 1.00 97.44 93 ALA A CA 1
ATOM 706 C C . ALA A 1 93 ? -20.005 3.722 4.750 1.00 97.44 93 ALA A C 1
ATOM 708 O O . ALA A 1 93 ? -19.489 2.665 5.104 1.00 97.44 93 ALA A O 1
ATOM 709 N N . GLN A 1 94 ? -20.128 4.036 3.455 1.00 97.81 94 GLN A N 1
ATOM 710 C CA . GLN A 1 94 ? -19.729 3.126 2.373 1.00 97.81 94 GLN A CA 1
ATOM 711 C C . GLN A 1 94 ? -18.225 2.834 2.351 1.00 97.81 94 GLN A C 1
ATOM 713 O O . GLN A 1 94 ? -17.822 1.721 2.008 1.00 97.81 94 GLN A O 1
ATOM 718 N N . ALA A 1 95 ? -17.388 3.821 2.670 1.00 97.94 95 ALA A N 1
ATOM 719 C CA . ALA A 1 95 ? -15.945 3.649 2.745 1.00 97.94 95 ALA A CA 1
ATOM 720 C C . ALA A 1 95 ? -15.570 2.704 3.894 1.00 97.94 95 ALA A C 1
ATOM 722 O O . ALA A 1 95 ? -14.807 1.763 3.665 1.00 97.94 95 ALA A O 1
ATOM 723 N N . ALA A 1 96 ? -16.165 2.889 5.077 1.00 98.12 96 ALA A N 1
ATOM 724 C CA . ALA A 1 96 ? -15.992 1.993 6.217 1.00 98.12 96 ALA A CA 1
ATOM 725 C C . ALA A 1 96 ? -16.480 0.570 5.887 1.00 98.12 96 ALA A C 1
ATOM 727 O O . ALA A 1 96 ? -15.700 -0.375 5.960 1.00 98.12 96 ALA A O 1
ATOM 728 N N . GLU A 1 97 ? -17.708 0.418 5.378 1.00 98.44 97 GLU A N 1
ATOM 729 C CA . GLU A 1 97 ? -18.292 -0.862 4.942 1.00 98.44 97 GLU A CA 1
ATOM 730 C C . GLU A 1 97 ? -17.402 -1.635 3.948 1.00 98.44 97 GLU A C 1
ATOM 732 O O . GLU A 1 97 ? -17.266 -2.860 4.018 1.00 98.44 97 GLU A O 1
ATOM 737 N N . GLN A 1 98 ? -16.806 -0.929 2.982 1.00 97.81 98 GLN A N 1
ATOM 738 C CA . GLN A 1 98 ? -15.968 -1.529 1.942 1.00 97.81 98 GLN A CA 1
ATOM 739 C C . GLN A 1 98 ? -14.511 -1.741 2.365 1.00 97.81 98 GLN A C 1
ATOM 741 O O . GLN A 1 98 ? -13.826 -2.545 1.720 1.00 97.81 98 GLN A O 1
ATOM 746 N N . GLY A 1 99 ? -14.047 -1.015 3.384 1.00 98.06 99 GLY A N 1
ATOM 747 C CA . GLY A 1 99 ? -12.716 -1.118 3.979 1.00 98.06 99 GLY A CA 1
ATOM 748 C C . GLY A 1 99 ? -12.622 -2.183 5.074 1.00 98.06 99 GLY A C 1
ATOM 749 O O . GLY A 1 99 ? -11.556 -2.780 5.236 1.00 98.06 99 GLY A O 1
ATOM 750 N N . THR A 1 100 ? -13.730 -2.480 5.764 1.00 98.56 100 THR A N 1
ATOM 751 C CA . THR A 1 100 ? -13.810 -3.528 6.789 1.00 98.56 100 THR A CA 1
ATOM 752 C C . THR A 1 100 ? -13.387 -4.890 6.233 1.00 98.56 100 THR A C 1
ATOM 754 O O . THR A 1 100 ? -13.875 -5.350 5.191 1.00 98.56 100 THR A O 1
ATOM 757 N N . VAL A 1 101 ? -12.491 -5.568 6.955 1.00 98.88 101 VAL A N 1
ATOM 758 C CA . VAL A 1 101 ? -11.952 -6.878 6.571 1.00 98.88 101 VAL A CA 1
ATOM 759 C C . VAL A 1 101 ? -12.473 -7.956 7.514 1.00 98.88 101 VAL A C 1
ATOM 761 O O . VAL A 1 101 ? -12.219 -7.937 8.713 1.00 98.88 101 VAL A O 1
ATOM 764 N N . LEU A 1 102 ? -13.164 -8.961 6.976 1.00 98.88 102 LEU A N 1
ATOM 765 C CA . LEU A 1 102 ? -13.513 -10.153 7.749 1.00 98.88 102 LEU A CA 1
ATOM 766 C C . LEU A 1 102 ? -12.294 -11.082 7.809 1.00 98.88 102 LEU A C 1
ATOM 768 O O . LEU A 1 102 ? -11.900 -11.657 6.796 1.00 98.88 102 LEU A O 1
ATOM 772 N N . LEU A 1 103 ? -11.689 -11.238 8.984 1.00 98.88 103 LEU A N 1
ATOM 773 C CA . LEU A 1 103 ? -10.472 -12.034 9.161 1.00 98.88 103 LEU A CA 1
ATOM 774 C C . LEU A 1 103 ? -10.782 -13.499 9.482 1.00 98.88 103 LEU A C 1
ATOM 776 O O . LEU A 1 103 ? -10.166 -14.419 8.934 1.00 98.88 103 LEU A O 1
ATOM 780 N N . GLN A 1 104 ? -11.785 -13.718 10.330 1.00 98.75 104 GLN A N 1
ATOM 781 C CA . GLN A 1 104 ? -12.201 -15.043 10.776 1.00 98.75 104 GLN A CA 1
ATOM 782 C C . GLN A 1 104 ? -13.726 -15.126 10.838 1.00 98.75 104 GLN A C 1
ATOM 784 O O . GLN A 1 104 ? -14.386 -14.214 11.329 1.00 98.75 104 GLN A O 1
ATOM 789 N N . ASN A 1 105 ? -14.284 -16.235 10.352 1.00 98.38 105 ASN A N 1
ATOM 790 C CA . ASN A 1 105 ? -15.703 -16.563 10.488 1.00 98.38 105 ASN A CA 1
ATOM 791 C C . ASN A 1 105 ? -15.876 -18.084 10.543 1.00 98.38 105 ASN A C 1
ATOM 793 O O . ASN A 1 105 ? -16.025 -18.758 9.523 1.00 98.38 105 ASN A O 1
ATOM 797 N N . THR A 1 106 ? -15.799 -18.640 11.744 1.00 96.69 106 THR A N 1
ATOM 798 C CA . THR A 1 106 ? -15.964 -20.076 11.989 1.00 96.69 106 THR A CA 1
ATOM 799 C C . THR A 1 106 ? -17.411 -20.387 12.359 1.00 96.69 106 THR A C 1
ATOM 801 O O . THR A 1 106 ? -18.128 -19.536 12.878 1.00 96.69 106 THR A O 1
ATOM 804 N N . GLN A 1 107 ? -17.865 -21.602 12.036 1.00 92.25 107 GLN A N 1
ATOM 805 C CA . GLN A 1 107 ? -19.239 -22.068 12.294 1.00 92.25 107 GLN A CA 1
ATOM 806 C C . GLN A 1 107 ? -20.351 -21.169 11.712 1.00 92.25 107 GLN A C 1
ATOM 808 O O . GLN A 1 107 ? -21.513 -21.329 12.063 1.00 92.25 107 GLN A O 1
ATOM 813 N N . SER A 1 108 ? -20.015 -20.274 10.771 1.00 92.94 108 SER A N 1
ATOM 814 C CA . SER A 1 108 ? -20.936 -19.272 10.212 1.00 92.94 108 SER A CA 1
ATOM 815 C C . SER A 1 108 ? -21.609 -18.406 11.287 1.00 92.94 108 SER A C 1
ATOM 817 O O . SER A 1 108 ? -22.798 -18.114 11.174 1.00 92.94 108 SER A O 1
ATOM 819 N N . ILE A 1 109 ? -20.864 -18.005 12.331 1.00 97.69 109 ILE A N 1
ATOM 820 C CA . ILE A 1 109 ? -21.380 -17.089 13.365 1.00 97.69 109 ILE A CA 1
ATOM 821 C C . ILE A 1 109 ? -21.836 -15.751 12.765 1.00 97.69 109 ILE A C 1
ATOM 823 O O . ILE A 1 109 ? -22.797 -15.150 13.242 1.00 97.69 109 ILE A O 1
ATOM 827 N N . LEU A 1 110 ? -21.171 -15.309 11.692 1.00 98.44 110 LEU A N 1
ATOM 828 C CA . LEU A 1 110 ? -21.566 -14.159 10.891 1.00 98.44 110 LEU A CA 1
ATOM 829 C C . LEU A 1 110 ? -22.106 -14.590 9.513 1.00 98.44 110 LEU A C 1
ATOM 831 O O . LEU A 1 110 ? -21.570 -15.533 8.915 1.00 98.44 110 LEU A O 1
ATOM 835 N N . PRO A 1 111 ? -23.101 -13.869 8.958 1.00 98.38 111 PRO A N 1
ATOM 836 C CA . PRO A 1 111 ? -23.757 -12.688 9.534 1.00 98.38 111 PRO A CA 1
ATOM 837 C C . PRO A 1 111 ? -24.790 -13.024 10.626 1.00 98.38 111 PRO A C 1
ATOM 839 O O . PRO A 1 111 ? -25.443 -14.068 10.583 1.00 98.38 111 PRO A O 1
ATOM 842 N N . LEU A 1 112 ? -24.988 -12.097 11.565 1.00 98.25 112 LEU A N 1
ATOM 843 C CA . LEU A 1 112 ? -26.028 -12.153 12.590 1.00 98.25 112 LEU A CA 1
ATOM 844 C C . LEU A 1 112 ? -27.424 -12.054 11.966 1.00 98.25 112 LEU A C 1
ATOM 846 O O . LEU A 1 112 ? -27.668 -11.290 11.034 1.00 98.25 112 LEU A O 1
ATOM 850 N N . ASN A 1 113 ? -28.379 -12.795 12.528 1.00 96.19 113 ASN A N 1
ATOM 851 C CA . ASN A 1 113 ? -29.769 -12.785 12.083 1.00 96.19 113 ASN A CA 1
ATOM 852 C C . ASN A 1 113 ? -30.686 -12.315 13.217 1.00 96.19 113 ASN A C 1
ATOM 854 O O . ASN A 1 113 ? -30.888 -13.040 14.191 1.00 96.19 113 ASN A O 1
ATOM 858 N N . SER A 1 114 ? -31.288 -11.130 13.070 1.00 94.56 114 SER A N 1
ATOM 859 C CA . SER A 1 114 ? -32.200 -10.550 14.070 1.00 94.56 114 SER A CA 1
ATOM 860 C C . SER A 1 114 ? -33.375 -11.469 14.433 1.00 94.56 114 SER A C 1
ATOM 862 O O . SER A 1 114 ? -33.865 -11.422 15.556 1.00 94.56 114 SER A O 1
ATOM 864 N N . GLY A 1 115 ? -33.819 -12.328 13.510 1.00 94.25 115 GLY A N 1
ATOM 865 C CA . GLY A 1 115 ? -34.919 -13.268 13.731 1.00 94.25 115 GLY A CA 1
ATOM 866 C C . GLY A 1 115 ? -34.556 -14.489 14.581 1.00 94.25 115 GLY A C 1
ATOM 867 O O . GLY A 1 115 ? -35.462 -15.177 15.045 1.00 94.25 115 GLY A O 1
ATOM 868 N N . SER A 1 116 ? -33.266 -14.773 14.793 1.00 95.12 116 SER A N 1
ATOM 869 C CA . SER A 1 116 ? -32.815 -15.950 15.553 1.00 95.12 116 SER A CA 1
ATOM 870 C C . SER A 1 116 ? -31.771 -15.662 16.632 1.00 95.12 116 SER A C 1
ATOM 872 O O . SER A 1 116 ? -31.588 -16.499 17.510 1.00 95.12 116 SER A O 1
ATOM 874 N N . VAL A 1 117 ? -31.086 -14.512 16.599 1.00 96.88 117 VAL A N 1
ATOM 875 C CA . VAL A 1 117 ? -30.008 -14.195 17.553 1.00 96.88 117 VAL A CA 1
ATOM 876 C C . VAL A 1 117 ? -30.533 -14.019 18.977 1.00 96.88 117 VAL A C 1
ATOM 878 O O . VAL A 1 117 ? -29.874 -14.451 19.911 1.00 96.88 117 VAL A O 1
ATOM 881 N N . GLY A 1 118 ? -31.731 -13.457 19.167 1.00 97.25 118 GLY A N 1
ATOM 882 C CA . GLY A 1 118 ? -32.402 -13.317 20.468 1.00 97.25 118 GLY A CA 1
ATOM 883 C C . GLY A 1 118 ? -31.769 -12.297 21.426 1.00 97.25 118 GLY A C 1
ATOM 884 O O . GLY A 1 118 ? -32.463 -11.399 21.899 1.00 97.25 118 GLY A O 1
ATOM 885 N N . SER A 1 119 ? -30.468 -12.394 21.705 1.00 98.56 119 SER A N 1
ATOM 886 C CA . SER A 1 119 ? -29.740 -11.475 22.586 1.00 98.56 119 SER A CA 1
ATOM 887 C C . SER A 1 119 ? -28.279 -11.288 22.174 1.00 98.56 119 SER A C 1
ATOM 889 O O . SER A 1 119 ? -27.611 -12.238 21.763 1.00 98.56 119 SER A O 1
ATOM 891 N N . ILE A 1 120 ? -27.786 -10.053 22.304 1.00 98.81 120 ILE A N 1
ATOM 892 C CA . ILE A 1 120 ? -26.422 -9.644 21.949 1.00 98.81 120 ILE A CA 1
ATOM 893 C C . ILE A 1 120 ? -25.807 -8.889 23.131 1.00 98.81 120 ILE A C 1
ATOM 895 O O . ILE A 1 120 ? -26.392 -7.926 23.623 1.00 98.81 120 ILE A O 1
ATOM 899 N N . ALA A 1 121 ? -24.621 -9.307 23.564 1.00 98.75 121 ALA A N 1
ATOM 900 C CA . ALA A 1 121 ? -23.779 -8.563 24.492 1.00 98.75 121 ALA A CA 1
ATOM 901 C C . ALA A 1 121 ? -22.758 -7.740 23.700 1.00 98.75 121 ALA A C 1
ATOM 903 O O . ALA A 1 121 ? -21.839 -8.309 23.122 1.00 98.75 121 ALA A O 1
ATOM 904 N N . VAL A 1 122 ? -22.915 -6.420 23.674 1.00 98.69 122 VAL A N 1
ATOM 905 C CA . VAL A 1 122 ? -21.942 -5.479 23.107 1.00 98.69 122 VAL A CA 1
ATOM 906 C C . VAL A 1 122 ? -20.960 -5.088 24.209 1.00 98.69 122 VAL A C 1
ATOM 908 O O . VAL A 1 122 ? -21.367 -4.606 25.266 1.00 98.69 122 VAL A O 1
ATOM 911 N N . ILE A 1 123 ? -19.675 -5.351 24.006 1.00 98.12 123 ILE A N 1
ATOM 912 C CA . ILE A 1 123 ? -18.648 -5.226 25.042 1.00 98.12 123 ILE A CA 1
ATOM 913 C C . ILE A 1 123 ? -17.487 -4.387 24.515 1.00 98.12 123 ILE A C 1
ATOM 915 O O . ILE A 1 123 ? -17.119 -4.569 23.366 1.00 98.12 123 ILE A O 1
ATOM 919 N N . GLY A 1 124 ? -16.895 -3.527 25.343 1.00 93.44 124 GLY A N 1
ATOM 920 C CA . GLY A 1 124 ? -15.742 -2.691 24.971 1.00 93.44 124 GLY A CA 1
ATOM 921 C C . GLY A 1 124 ? -16.030 -1.201 25.157 1.00 93.44 124 GLY A C 1
ATOM 922 O O . GLY A 1 124 ? -17.166 -0.761 24.984 1.00 93.44 124 GLY A O 1
ATOM 923 N N . ALA A 1 125 ? -15.025 -0.420 25.556 1.00 85.44 125 ALA A N 1
ATOM 924 C CA . ALA A 1 125 ? -15.187 1.015 25.818 1.00 85.44 125 ALA A CA 1
ATOM 925 C C . ALA A 1 125 ? -15.486 1.823 24.538 1.00 85.44 125 ALA A C 1
ATOM 927 O O . ALA A 1 125 ? -16.328 2.727 24.551 1.00 85.44 125 ALA A O 1
ATOM 928 N N . ASP A 1 126 ? -14.852 1.432 23.437 1.00 87.69 126 ASP A N 1
ATOM 929 C CA . ASP A 1 126 ? -15.059 1.928 22.071 1.00 87.69 126 ASP A CA 1
ATOM 930 C C . ASP A 1 126 ? -16.412 1.549 21.470 1.00 87.69 126 ASP A C 1
ATOM 932 O O . ASP A 1 126 ? -16.892 2.202 20.550 1.00 87.69 126 ASP A O 1
ATOM 936 N N . ALA A 1 127 ? -17.112 0.564 22.028 1.00 92.69 127 ALA A N 1
ATOM 937 C CA . ALA A 1 127 ? -18.443 0.243 21.542 1.00 92.69 127 ALA A CA 1
ATOM 938 C C . ALA A 1 127 ? -19.490 1.324 21.879 1.00 92.69 127 ALA A C 1
ATOM 940 O O . ALA A 1 127 ? -20.581 1.300 21.310 1.00 92.69 127 ALA A O 1
ATOM 941 N N . SER A 1 128 ? -19.225 2.245 22.818 1.00 88.31 128 SER A N 1
ATOM 942 C CA . SER A 1 128 ? -20.226 3.218 23.281 1.00 88.31 128 SER A CA 1
ATOM 943 C C . SER A 1 128 ? -19.687 4.635 23.472 1.00 88.31 128 SER A C 1
ATOM 945 O O . SER A 1 128 ? -19.763 5.437 22.558 1.00 88.31 128 SER A O 1
ATOM 947 N N . THR A 1 129 ? -19.271 5.024 24.680 1.00 69.06 129 THR A N 1
ATOM 948 C CA . THR A 1 129 ? -19.115 6.448 25.048 1.00 69.06 129 THR A CA 1
ATOM 949 C C . THR A 1 129 ? -17.817 7.093 24.565 1.00 69.06 129 THR A C 1
ATOM 951 O O . THR A 1 129 ? -17.675 8.306 24.706 1.00 69.06 129 THR A O 1
ATOM 954 N N . ALA A 1 130 ? -16.882 6.299 24.046 1.00 75.88 130 ALA A N 1
ATOM 955 C CA . ALA A 1 130 ? -15.598 6.751 23.518 1.00 75.88 130 ALA A CA 1
ATOM 956 C C . ALA A 1 130 ? -15.218 5.917 22.278 1.00 75.88 130 ALA A C 1
ATOM 958 O O . ALA A 1 130 ? -14.254 5.158 22.347 1.00 75.88 130 ALA A O 1
ATOM 959 N N . PRO A 1 131 ? -16.021 5.963 21.195 1.00 86.81 131 PRO A N 1
ATOM 960 C CA . PRO A 1 131 ? -15.743 5.184 19.995 1.00 86.81 131 PRO A CA 1
ATOM 961 C C . PRO A 1 131 ? -14.400 5.580 19.391 1.00 86.81 131 PRO A C 1
ATOM 963 O O . PRO A 1 131 ? -14.054 6.759 19.371 1.00 86.81 131 PRO A O 1
ATOM 966 N N . MET A 1 132 ? -13.657 4.584 18.914 1.00 89.94 132 MET A N 1
ATOM 967 C CA . MET A 1 132 ? -12.404 4.801 18.201 1.00 89.94 132 MET A CA 1
ATOM 968 C C . MET A 1 132 ? -12.717 5.032 16.721 1.00 89.94 132 MET A C 1
ATOM 970 O O . MET A 1 132 ? -12.845 4.076 15.957 1.00 89.94 132 MET A O 1
ATOM 974 N N . ASP A 1 133 ? -12.899 6.295 16.337 1.00 88.12 133 ASP A N 1
ATOM 975 C CA . ASP A 1 133 ? -13.308 6.711 14.993 1.00 88.12 133 ASP A CA 1
ATOM 976 C C . ASP A 1 133 ? -12.149 7.239 14.134 1.00 88.12 133 ASP A C 1
ATOM 978 O O . ASP A 1 133 ? -12.213 7.149 12.906 1.00 88.12 133 ASP A O 1
ATOM 982 N N . ALA A 1 134 ? -11.076 7.742 14.748 1.00 91.25 134 ALA A N 1
ATOM 983 C CA . ALA A 1 134 ? -9.894 8.260 14.063 1.00 91.25 134 ALA A CA 1
ATOM 984 C C . ALA A 1 134 ? -8.612 8.075 14.891 1.00 91.25 134 ALA A C 1
ATOM 986 O O . ALA A 1 134 ? -8.648 8.043 16.118 1.00 91.25 134 ALA A O 1
ATOM 987 N N . GLY A 1 135 ? -7.464 8.043 14.206 1.00 90.06 135 GLY A N 1
ATOM 988 C CA . GLY A 1 135 ? -6.156 8.170 14.852 1.00 90.06 135 GLY A CA 1
ATOM 989 C C . GLY A 1 135 ? -5.879 9.602 15.334 1.00 90.06 135 GLY A C 1
ATOM 990 O O . GLY A 1 135 ? -6.610 10.544 15.012 1.00 90.06 135 GLY A O 1
ATOM 991 N N . GLY A 1 136 ? -4.804 9.766 16.105 1.00 85.56 136 GLY A N 1
ATOM 992 C CA . GLY A 1 136 ? -4.325 11.058 16.602 1.00 85.56 136 GLY A CA 1
ATOM 993 C C . GLY A 1 136 ? -3.439 11.829 15.612 1.00 85.56 136 GLY A C 1
ATOM 994 O O . GLY A 1 136 ? -3.130 11.365 14.514 1.00 85.56 136 GLY A O 1
ATOM 995 N N . GLY A 1 137 ? -2.978 13.013 16.021 1.00 88.44 137 GLY A N 1
ATOM 996 C CA . GLY A 1 137 ? -2.067 13.852 15.231 1.00 88.44 137 GLY A CA 1
ATOM 997 C C . GLY A 1 137 ? -2.757 14.754 14.205 1.00 88.44 137 GLY A C 1
ATOM 998 O O . GLY A 1 137 ? -3.944 15.056 14.319 1.00 88.44 137 GLY A O 1
ATOM 999 N N . SER A 1 138 ? -2.012 15.197 13.190 1.00 88.31 138 SER A N 1
ATOM 1000 C CA . SER A 1 138 ? -2.507 16.104 12.140 1.00 88.31 138 SER A CA 1
ATOM 1001 C C . SER A 1 138 ? -3.618 15.509 11.264 1.00 88.31 138 SER A C 1
ATOM 1003 O O . SER A 1 138 ? -4.369 16.261 10.644 1.00 88.31 138 SER A O 1
ATOM 1005 N N . ALA A 1 139 ? -3.756 14.178 11.235 1.00 91.75 139 ALA A N 1
ATOM 1006 C CA . ALA A 1 139 ? -4.821 13.472 10.521 1.00 91.75 139 ALA A CA 1
ATOM 1007 C C . ALA A 1 139 ? -6.153 13.411 11.294 1.00 91.75 139 ALA A C 1
ATOM 1009 O O . ALA A 1 139 ? -7.172 13.037 10.711 1.00 91.75 139 ALA A O 1
ATOM 1010 N N . HIS A 1 140 ? -6.161 13.759 12.587 1.00 87.56 140 HIS A N 1
ATOM 1011 C CA . HIS A 1 140 ? -7.365 13.727 13.409 1.00 87.56 140 HIS A CA 1
ATOM 1012 C C . HIS A 1 140 ? -8.401 14.755 12.932 1.00 87.56 140 HIS A C 1
ATOM 1014 O O . HIS A 1 140 ? -8.080 15.916 12.664 1.00 87.56 140 HIS A O 1
ATOM 1020 N N . VAL A 1 141 ? -9.671 14.347 12.888 1.00 85.81 141 VAL A N 1
ATOM 1021 C CA . VAL A 1 141 ? -10.792 15.206 12.496 1.00 85.81 141 VAL A CA 1
ATOM 1022 C C . VAL A 1 141 ? -11.858 15.180 13.581 1.00 85.81 141 VAL A C 1
ATOM 1024 O O . VAL A 1 141 ? -12.396 14.128 13.906 1.00 85.81 141 VAL A O 1
ATOM 1027 N N . ASN A 1 142 ? -12.235 16.361 14.074 1.00 82.56 142 ASN A N 1
ATOM 1028 C CA . ASN A 1 142 ? -13.404 16.507 14.938 1.00 82.56 142 ASN A CA 1
ATOM 1029 C C . ASN A 1 142 ? -14.681 16.336 14.105 1.00 82.56 142 ASN A C 1
ATOM 1031 O O . ASN A 1 142 ? -15.171 17.295 13.499 1.00 82.56 142 ASN A O 1
ATOM 1035 N N . ALA A 1 143 ? -15.203 15.112 14.049 1.00 85.81 143 ALA A N 1
ATOM 1036 C CA . ALA A 1 143 ? -16.428 14.813 13.327 1.00 85.81 143 ALA A CA 1
ATOM 1037 C C . ALA A 1 143 ? -17.646 15.542 13.937 1.00 85.81 143 ALA A C 1
ATOM 1039 O O . ALA A 1 143 ? -17.739 15.696 15.158 1.00 85.81 143 ALA A O 1
ATOM 1040 N N . PRO A 1 144 ? -18.626 15.978 13.119 1.00 85.62 144 PRO A N 1
ATOM 1041 C CA . PRO A 1 144 ? -19.829 16.642 13.627 1.00 85.62 144 PRO A CA 1
ATOM 1042 C C . PRO A 1 144 ? -20.721 15.715 14.467 1.00 85.62 144 PRO A C 1
ATOM 1044 O O . PRO A 1 144 ? -21.539 16.192 15.254 1.00 85.62 144 PRO A O 1
ATOM 1047 N N . PHE A 1 145 ? -20.582 14.404 14.281 1.00 87.44 145 PHE A N 1
ATOM 1048 C CA . PHE A 1 145 ? -21.188 13.346 15.079 1.00 87.44 145 PHE A CA 1
ATOM 1049 C C . PHE A 1 145 ? -20.381 12.055 14.898 1.00 87.44 145 PHE A C 1
ATOM 1051 O O . PHE A 1 145 ? -19.627 11.938 13.937 1.00 87.44 145 PHE A O 1
ATOM 1058 N N . VAL A 1 146 ? -20.589 11.080 15.784 1.00 91.75 146 VAL A N 1
ATOM 1059 C CA . VAL A 1 146 ? -20.131 9.697 15.600 1.00 91.75 146 VAL A CA 1
ATOM 1060 C C . VAL A 1 146 ? -21.274 8.760 15.980 1.00 91.75 146 VAL A C 1
ATOM 1062 O O . VAL A 1 146 ? -21.824 8.871 17.079 1.00 91.75 146 VAL A O 1
ATOM 1065 N N . VAL A 1 147 ? -21.661 7.848 15.085 1.00 95.38 147 VAL A N 1
ATOM 1066 C CA . VAL A 1 147 ? -22.602 6.769 15.417 1.00 95.38 147 VAL A CA 1
ATOM 1067 C C . VAL A 1 147 ? -21.831 5.672 16.136 1.00 95.38 147 VAL A C 1
ATOM 1069 O O . VAL A 1 147 ? -20.981 5.022 15.542 1.00 95.38 147 VAL A O 1
ATOM 1072 N N . THR A 1 148 ? -22.128 5.435 17.410 1.00 96.31 148 THR A N 1
ATOM 1073 C CA . THR A 1 148 ? -21.393 4.432 18.196 1.00 96.31 148 THR A CA 1
ATOM 1074 C C . THR A 1 148 ? -21.762 3.010 17.760 1.00 96.31 148 THR A C 1
ATOM 1076 O O . THR A 1 148 ? -22.913 2.772 17.362 1.00 96.31 148 THR A O 1
ATOM 1079 N N . PRO A 1 149 ? -20.860 2.022 17.887 1.00 97.69 149 PRO A N 1
ATOM 1080 C CA . PRO A 1 149 ? -21.188 0.635 17.567 1.00 97.69 149 PRO A CA 1
ATOM 1081 C C . PRO A 1 149 ? -22.410 0.086 18.306 1.00 97.69 149 PRO A C 1
ATOM 1083 O O . PRO A 1 149 ? -23.259 -0.574 17.705 1.00 97.69 149 PRO A O 1
ATOM 1086 N N . LEU A 1 150 ? -22.570 0.418 19.588 1.00 98.12 150 LEU A N 1
ATOM 1087 C CA . LEU A 1 150 ? -23.751 0.075 20.376 1.00 98.12 150 LEU A CA 1
ATOM 1088 C C . LEU A 1 150 ? -25.022 0.671 19.764 1.00 98.12 150 LEU A C 1
ATOM 1090 O O . LEU A 1 150 ? -26.031 -0.033 19.665 1.00 98.12 150 LEU A O 1
ATOM 1094 N N . GLN A 1 151 ? -24.993 1.939 19.343 1.00 97.62 151 GLN A N 1
ATOM 1095 C CA . GLN A 1 151 ? -26.135 2.593 18.704 1.00 97.62 151 GLN A CA 1
ATOM 1096 C C . GLN A 1 151 ? -26.484 1.924 17.371 1.00 97.62 151 GLN A C 1
ATOM 1098 O O . GLN A 1 151 ? -27.657 1.617 17.135 1.00 97.62 151 GLN A O 1
ATOM 1103 N N . GLY A 1 152 ? -25.485 1.656 16.527 1.00 98.00 152 GLY A N 1
ATOM 1104 C CA . GLY A 1 152 ? -25.664 0.992 15.237 1.00 98.00 152 GLY A CA 1
ATOM 1105 C C . GLY A 1 152 ? -26.222 -0.425 15.375 1.00 98.00 152 GLY A C 1
ATOM 1106 O O . GLY A 1 152 ? -27.256 -0.750 14.786 1.00 98.00 152 GLY A O 1
ATOM 1107 N N . ILE A 1 153 ? -25.611 -1.247 16.236 1.00 98.69 153 ILE A N 1
ATOM 1108 C CA . ILE A 1 153 ? -26.056 -2.621 16.514 1.00 98.69 153 ILE A CA 1
ATOM 1109 C C . ILE A 1 153 ? -27.466 -2.623 17.101 1.00 98.69 153 ILE A C 1
ATOM 1111 O O . ILE A 1 153 ? -28.308 -3.384 16.635 1.00 98.69 153 ILE A O 1
ATOM 1115 N N . THR A 1 154 ? -27.760 -1.767 18.084 1.00 98.31 154 THR A N 1
ATOM 1116 C CA . THR A 1 154 ? -29.096 -1.699 18.705 1.00 98.31 154 THR A CA 1
ATOM 1117 C C . THR A 1 154 ? -30.161 -1.312 17.684 1.00 98.31 154 THR A C 1
ATOM 1119 O O . THR A 1 154 ? -31.212 -1.953 17.602 1.00 98.31 154 THR A O 1
ATOM 1122 N N . THR A 1 155 ? -29.872 -0.300 16.863 1.00 97.88 155 THR A N 1
ATOM 1123 C CA . THR A 1 155 ? -30.781 0.168 15.811 1.00 97.88 155 THR A CA 1
ATOM 1124 C C . THR A 1 155 ? -31.040 -0.935 14.791 1.00 97.88 155 THR A C 1
ATOM 1126 O O . THR A 1 155 ? -32.196 -1.213 14.464 1.00 97.88 155 THR A O 1
ATOM 1129 N N . ARG A 1 156 ? -29.985 -1.614 14.322 1.00 98.00 156 ARG A N 1
ATOM 1130 C CA . ARG A 1 156 ? -30.108 -2.656 13.300 1.00 98.00 156 ARG A CA 1
ATOM 1131 C C . ARG A 1 156 ? -30.705 -3.961 13.829 1.00 98.00 156 ARG A C 1
ATOM 1133 O O . ARG A 1 156 ? -31.421 -4.644 13.092 1.00 98.00 156 ARG A O 1
ATOM 1140 N N . ALA A 1 157 ? -30.445 -4.320 15.083 1.00 97.62 157 ALA A N 1
ATOM 1141 C CA . ALA A 1 157 ? -30.997 -5.519 15.708 1.00 97.62 157 ALA A CA 1
ATOM 1142 C C . ALA A 1 157 ? -32.528 -5.436 15.840 1.00 97.62 157 ALA A C 1
ATOM 1144 O O . ALA A 1 157 ? -33.218 -6.435 15.619 1.00 97.62 157 ALA A O 1
ATOM 1145 N N . GLY A 1 158 ? -33.053 -4.236 16.116 1.00 94.69 158 GLY A N 1
ATOM 1146 C CA . GLY A 1 158 ? -34.479 -3.971 16.280 1.00 94.69 158 GLY A CA 1
ATOM 1147 C C . GLY A 1 158 ? -35.028 -4.424 17.637 1.00 94.69 158 GLY A C 1
ATOM 1148 O O . GLY A 1 158 ? -34.352 -5.067 18.436 1.00 94.69 158 GLY A O 1
ATOM 1149 N N . SER A 1 159 ? -36.298 -4.113 17.906 1.00 93.19 159 SER A N 1
ATOM 1150 C CA . SER A 1 159 ? -36.925 -4.316 19.226 1.00 93.19 159 SER A CA 1
ATOM 1151 C C . SER A 1 159 ? -37.116 -5.780 19.648 1.00 93.19 159 SER A C 1
ATOM 1153 O O . SER A 1 159 ? -37.443 -6.040 20.804 1.00 93.19 159 SER A O 1
ATOM 1155 N N . GLY A 1 160 ? -36.937 -6.736 18.729 1.00 93.56 160 GLY A N 1
ATOM 1156 C CA . GLY A 1 160 ? -37.043 -8.173 19.000 1.00 93.56 160 GLY A CA 1
ATOM 1157 C C . GLY A 1 160 ? -35.775 -8.811 19.577 1.00 93.56 160 GLY A C 1
ATOM 1158 O O . GLY A 1 160 ? -35.814 -9.982 19.949 1.00 93.56 160 GLY A O 1
ATOM 1159 N N . VAL A 1 161 ? -34.666 -8.069 19.653 1.00 97.94 161 VAL A N 1
ATOM 1160 C CA . VAL A 1 161 ? -33.373 -8.553 20.152 1.00 97.94 161 VAL A CA 1
ATOM 1161 C C . VAL A 1 161 ? -33.007 -7.806 21.432 1.00 97.94 161 VAL A C 1
ATOM 1163 O O . VAL A 1 161 ? -33.012 -6.579 21.470 1.00 97.94 161 VAL A O 1
ATOM 1166 N N . ASN A 1 162 ? -32.657 -8.540 22.488 1.00 98.06 162 ASN A N 1
ATOM 1167 C CA . ASN A 1 162 ? -32.155 -7.944 23.725 1.00 98.06 162 ASN A CA 1
ATOM 1168 C C . ASN A 1 162 ? -30.673 -7.574 23.570 1.00 98.06 162 ASN A C 1
ATOM 1170 O O . ASN A 1 162 ? -29.815 -8.458 23.618 1.00 98.06 162 ASN A O 1
ATOM 1174 N N . VAL A 1 163 ? -30.375 -6.288 23.388 1.00 98.44 163 VAL A N 1
ATOM 1175 C CA . VAL A 1 163 ? -29.000 -5.776 23.317 1.00 98.44 163 VAL A CA 1
ATOM 1176 C C . VAL A 1 163 ? -28.579 -5.249 24.686 1.00 98.44 163 VAL A C 1
ATOM 1178 O O . VAL A 1 163 ? -29.217 -4.360 25.246 1.00 98.44 163 VAL A O 1
ATOM 1181 N N . GLN A 1 164 ? -27.510 -5.819 25.233 1.00 97.88 164 GLN A N 1
ATOM 1182 C CA . GLN A 1 164 ? -26.910 -5.423 26.504 1.00 97.88 164 GLN A CA 1
ATOM 1183 C C . GLN A 1 164 ? -25.520 -4.850 26.259 1.00 97.88 164 GLN A C 1
ATOM 1185 O O . GLN A 1 164 ? -24.848 -5.254 25.315 1.00 97.88 164 GLN A O 1
ATOM 1190 N N . TYR A 1 165 ? -25.082 -3.941 27.128 1.00 96.38 165 TYR A N 1
ATOM 1191 C CA . TYR A 1 165 ? -23.768 -3.315 27.042 1.00 96.38 165 TYR A CA 1
ATOM 1192 C C . TYR A 1 165 ? -22.963 -3.526 28.326 1.00 96.38 165 TYR A C 1
ATOM 1194 O O . TYR A 1 165 ? -23.513 -3.430 29.425 1.00 96.38 165 TYR A O 1
ATOM 1202 N N . ALA A 1 166 ? -21.661 -3.770 28.185 1.00 93.56 166 ALA A N 1
ATOM 1203 C CA . ALA A 1 166 ? -20.697 -3.683 29.276 1.00 93.56 166 ALA A CA 1
ATOM 1204 C C . ALA A 1 166 ? -19.376 -3.087 28.783 1.00 93.56 166 ALA A C 1
ATOM 1206 O O . ALA A 1 166 ? -18.847 -3.491 27.757 1.00 93.56 166 ALA A O 1
ATOM 1207 N N . GLN A 1 167 ? -18.790 -2.173 29.552 1.00 88.94 167 GLN A N 1
ATOM 1208 C CA . GLN A 1 167 ? -17.575 -1.471 29.131 1.00 88.94 167 GLN A CA 1
ATOM 1209 C C . GLN A 1 167 ? -16.346 -2.394 29.011 1.00 88.94 167 GLN A C 1
ATOM 1211 O O . GLN A 1 167 ? -15.518 -2.217 28.126 1.00 88.94 167 GLN A O 1
ATOM 1216 N N . GLY A 1 168 ? -16.223 -3.398 29.886 1.00 91.50 168 GLY A N 1
ATOM 1217 C CA . GLY A 1 168 ? -15.141 -4.391 29.860 1.00 91.50 168 GLY A CA 1
ATOM 1218 C C . GLY A 1 168 ? -13.798 -3.897 30.402 1.00 91.50 168 GLY A C 1
ATOM 1219 O O . GLY A 1 168 ? -13.270 -4.502 31.333 1.00 91.50 168 GLY A O 1
ATOM 1220 N N . VAL A 1 169 ? -13.271 -2.788 29.883 1.00 86.69 169 VAL A N 1
ATOM 1221 C CA . VAL A 1 169 ? -12.017 -2.154 30.334 1.00 86.69 169 VAL A CA 1
ATOM 1222 C C . VAL A 1 169 ? -12.197 -0.646 30.527 1.00 86.69 169 VAL A C 1
ATOM 1224 O O . VAL A 1 169 ? -13.075 -0.029 29.929 1.00 86.69 169 VAL A O 1
ATOM 1227 N N . GLY A 1 170 ? -11.402 -0.046 31.411 1.00 71.88 170 GLY A N 1
ATOM 1228 C CA . GLY A 1 170 ? -11.391 1.398 31.653 1.00 71.88 170 GLY A CA 1
ATOM 1229 C C . GLY A 1 170 ? -10.187 2.056 30.990 1.00 71.88 170 GLY A C 1
ATOM 1230 O O . GLY A 1 170 ? -9.097 1.487 31.040 1.00 71.88 170 GLY A O 1
ATOM 1231 N N . ALA A 1 171 ? -10.368 3.251 30.424 1.00 66.94 171 ALA A N 1
ATOM 1232 C CA . ALA A 1 171 ? -9.243 4.101 30.039 1.00 66.94 171 ALA A CA 1
ATOM 1233 C C . ALA A 1 171 ? -8.429 4.476 31.291 1.00 66.94 171 ALA A C 1
ATOM 1235 O O . ALA A 1 171 ? -9.005 4.716 32.357 1.00 66.94 171 ALA A O 1
ATOM 1236 N N . ASP A 1 172 ? -7.100 4.476 31.181 1.00 66.81 172 ASP A N 1
ATOM 1237 C CA . ASP A 1 172 ? -6.157 4.930 32.215 1.00 66.81 172 ASP A CA 1
ATOM 1238 C C . ASP A 1 172 ? -6.346 4.337 33.627 1.00 66.81 172 ASP A C 1
ATOM 1240 O O . ASP A 1 172 ? -5.960 4.939 34.625 1.00 66.81 172 ASP A O 1
ATOM 1244 N N . GLY A 1 173 ? -6.940 3.148 33.759 1.00 71.19 173 GLY A N 1
ATOM 1245 C CA . GLY A 1 173 ? -7.187 2.535 35.071 1.00 71.19 173 GLY A CA 1
ATOM 1246 C C . GLY A 1 173 ? -8.470 3.003 35.770 1.00 71.19 173 GLY A C 1
ATOM 1247 O O . GLY A 1 173 ? -8.600 2.837 36.986 1.00 71.19 173 GLY A O 1
ATOM 1248 N N . ALA A 1 174 ? -9.431 3.555 35.023 1.00 83.88 174 ALA A N 1
ATOM 1249 C CA . ALA A 1 174 ? -10.777 3.817 35.525 1.00 83.88 174 ALA A CA 1
ATOM 1250 C C . ALA A 1 174 ? -11.432 2.533 36.074 1.00 83.88 174 ALA A C 1
ATOM 1252 O O . ALA A 1 174 ? -11.392 1.465 35.457 1.00 83.88 174 ALA A O 1
ATOM 1253 N N . LEU A 1 175 ? -12.047 2.644 37.252 1.00 89.62 175 LEU A N 1
ATOM 1254 C CA . LEU A 1 175 ? -12.747 1.562 37.945 1.00 89.62 175 LEU A CA 1
ATOM 1255 C C . LEU A 1 175 ? -14.256 1.602 37.647 1.00 89.62 175 LEU A C 1
ATOM 1257 O O . LEU A 1 175 ? -14.761 2.625 37.178 1.00 89.62 175 LEU A O 1
ATOM 1261 N N . PRO A 1 176 ? -15.012 0.524 37.942 1.00 89.44 176 PRO A N 1
ATOM 1262 C CA . PRO A 1 176 ? -16.465 0.528 37.803 1.00 89.44 176 PRO A CA 1
ATOM 1263 C C . PRO A 1 176 ? -17.119 1.741 38.473 1.00 89.44 176 PRO A C 1
ATOM 1265 O O . PRO A 1 176 ? -16.836 2.030 39.639 1.00 89.44 176 PRO A O 1
ATOM 1268 N N . SER A 1 177 ? -18.013 2.430 37.753 1.00 90.88 177 SER A N 1
ATOM 1269 C CA . SER A 1 177 ? -18.706 3.610 38.282 1.00 90.88 177 SER A CA 1
ATOM 1270 C C . SER A 1 177 ? -19.402 3.303 39.604 1.00 90.88 177 SER A C 1
ATOM 1272 O O . SER A 1 177 ? -20.035 2.254 39.766 1.00 90.88 177 SER A O 1
ATOM 1274 N N . VAL A 1 178 ? -19.328 4.244 40.544 1.00 94.25 178 VAL A N 1
ATOM 1275 C CA . VAL A 1 178 ? -20.057 4.115 41.808 1.00 94.25 178 VAL A CA 1
ATOM 1276 C C . VAL A 1 178 ? -21.562 4.138 41.505 1.00 94.25 178 VAL A C 1
ATOM 1278 O O . VAL A 1 178 ? -22.046 5.111 40.922 1.00 94.25 178 VAL A O 1
ATOM 1281 N N . PRO A 1 179 ? -22.326 3.087 41.862 1.00 92.62 179 PRO A N 1
ATOM 1282 C CA . PRO A 1 179 ? -23.733 3.008 41.499 1.00 92.62 179 PRO A CA 1
ATOM 1283 C C . PRO A 1 179 ? -24.545 4.059 42.256 1.00 92.62 179 PRO A C 1
ATOM 1285 O O . PRO A 1 179 ? -24.331 4.276 43.448 1.00 92.62 179 PRO A O 1
ATOM 1288 N N . ALA A 1 180 ? -25.546 4.645 41.594 1.00 93.50 180 ALA A N 1
ATOM 1289 C CA . ALA A 1 180 ? -26.417 5.660 42.192 1.00 93.50 180 ALA A CA 1
ATOM 1290 C C . ALA A 1 180 ? -27.046 5.210 43.517 1.00 93.50 180 ALA A C 1
ATOM 1292 O O . ALA A 1 180 ? -27.207 6.002 44.436 1.00 93.50 180 ALA A O 1
ATOM 1293 N N . THR A 1 181 ? -27.366 3.920 43.642 1.00 93.88 181 THR A N 1
ATOM 1294 C CA . THR A 1 181 ? -27.946 3.319 44.852 1.00 93.88 181 THR A CA 1
ATOM 1295 C C . THR A 1 181 ? -27.013 3.331 46.061 1.00 93.88 181 THR A C 1
ATOM 1297 O O . THR A 1 181 ? -27.485 3.155 47.180 1.00 93.88 181 THR A O 1
ATOM 1300 N N . ALA A 1 182 ? -25.705 3.498 45.854 1.00 94.88 182 ALA A N 1
ATOM 1301 C CA . ALA A 1 182 ? -24.735 3.664 46.929 1.00 94.88 182 ALA A CA 1
ATOM 1302 C C . ALA A 1 182 ? -24.558 5.134 47.337 1.00 94.88 182 ALA A C 1
ATOM 1304 O O . ALA A 1 182 ? -23.911 5.385 48.347 1.00 94.88 182 ALA A O 1
ATOM 1305 N N . LEU A 1 183 ? -25.101 6.091 46.578 1.00 96.75 183 LEU A N 1
ATOM 1306 C CA . LEU A 1 183 ? -24.926 7.528 46.783 1.00 96.75 183 LEU A CA 1
ATOM 1307 C C . LEU A 1 183 ? -26.232 8.161 47.279 1.00 96.75 183 LEU A C 1
ATOM 1309 O O . LEU A 1 183 ? -27.312 7.883 46.753 1.00 96.75 183 LEU A O 1
ATOM 1313 N N . HIS A 1 184 ? -26.133 9.040 48.271 1.00 95.69 184 HIS A N 1
ATOM 1314 C CA . HIS A 1 184 ? -27.266 9.771 48.830 1.00 95.69 184 HIS A CA 1
ATOM 1315 C C . HIS A 1 184 ? -26.992 11.279 48.798 1.00 95.69 184 HIS A C 1
ATOM 1317 O O . HIS A 1 184 ? -25.984 11.726 49.356 1.00 95.69 184 HIS A O 1
ATOM 1323 N N . PRO A 1 185 ? -27.865 12.091 48.178 1.00 94.56 185 PRO A N 1
ATOM 1324 C CA . PRO A 1 185 ? -27.579 13.500 47.967 1.00 94.56 185 PRO A CA 1
ATOM 1325 C C . PRO A 1 185 ? -27.683 14.272 49.279 1.00 94.56 185 PRO A C 1
ATOM 1327 O O . PRO A 1 185 ? -28.559 14.011 50.105 1.00 94.56 185 PRO A O 1
ATOM 1330 N N . ALA A 1 186 ? -26.838 15.290 49.449 1.00 87.88 186 ALA A N 1
ATOM 1331 C CA . ALA A 1 186 ? -26.889 16.173 50.616 1.00 87.88 186 ALA A CA 1
ATOM 1332 C C . ALA A 1 186 ? -28.245 16.899 50.775 1.00 87.88 186 ALA A C 1
ATOM 1334 O O . ALA A 1 186 ? -28.572 17.362 51.865 1.00 87.88 186 ALA A O 1
ATOM 1335 N N . SER A 1 187 ? -29.055 16.979 49.710 1.00 80.81 187 SER A N 1
ATOM 1336 C CA . SER A 1 187 ? -30.421 17.522 49.737 1.00 80.81 187 SER A CA 1
ATOM 1337 C C . SER A 1 187 ? -31.450 16.607 50.424 1.00 80.81 187 SER A C 1
ATOM 1339 O O . SER A 1 187 ? -32.560 17.058 50.703 1.00 80.81 187 SER A O 1
ATOM 1341 N N . GLY A 1 188 ? -31.100 15.350 50.729 1.00 72.25 188 GLY A N 1
ATOM 1342 C CA . GLY A 1 188 ? -31.869 14.458 51.605 1.00 72.25 188 GLY A CA 1
ATOM 1343 C C . GLY A 1 188 ? -32.906 13.544 50.937 1.00 72.25 188 GLY A C 1
ATOM 1344 O O . GLY A 1 188 ? -33.567 12.793 51.652 1.00 72.25 188 GLY A O 1
ATOM 1345 N N . GLY A 1 189 ? -33.059 13.551 49.605 1.00 77.75 189 GLY A N 1
ATOM 1346 C CA . GLY A 1 189 ? -34.008 12.675 48.899 1.00 77.75 189 GLY A CA 1
ATOM 1347 C C . GLY A 1 189 ? -33.492 12.135 47.561 1.00 77.75 189 GLY A C 1
ATOM 1348 O O . GLY A 1 189 ? -32.948 12.889 46.760 1.00 77.75 189 GLY A O 1
ATOM 1349 N N . GLY A 1 190 ? -33.711 10.840 47.307 1.00 85.94 190 GLY A N 1
ATOM 1350 C CA . GLY A 1 190 ? -33.310 10.151 46.072 1.00 85.94 190 GLY A CA 1
ATOM 1351 C C . GLY A 1 190 ? -31.947 9.451 46.150 1.00 85.94 190 GLY A C 1
ATOM 1352 O O . GLY A 1 190 ? -31.344 9.349 47.215 1.00 85.94 190 GLY A O 1
ATOM 1353 N N . ASN A 1 191 ? -31.489 8.956 45.000 1.00 93.56 191 ASN A N 1
ATOM 1354 C CA . ASN A 1 191 ? -30.185 8.319 44.803 1.00 93.56 191 ASN A CA 1
ATOM 1355 C C . ASN A 1 191 ? -29.275 9.268 44.009 1.00 93.56 191 ASN A C 1
ATOM 1357 O O . ASN A 1 191 ? -29.757 9.926 43.084 1.00 93.56 191 ASN A O 1
ATOM 1361 N N . GLY A 1 192 ? -27.985 9.318 44.340 1.00 95.62 192 GLY A N 1
ATOM 1362 C CA . GLY A 1 192 ? -27.001 10.193 43.693 1.00 95.62 192 GLY A CA 1
ATOM 1363 C C . GLY A 1 192 ? -26.357 11.209 44.635 1.00 95.62 192 GLY A C 1
ATOM 1364 O O . GLY A 1 192 ? -26.380 11.042 45.850 1.00 95.62 192 GLY A O 1
ATOM 1365 N N . LEU A 1 193 ? -25.779 12.272 44.077 1.00 97.69 193 LEU A N 1
ATOM 1366 C CA . LEU A 1 193 ? -25.147 13.374 44.810 1.00 97.69 193 LEU A CA 1
ATOM 1367 C C . LEU A 1 193 ? -25.789 14.718 44.455 1.00 97.69 193 LEU A C 1
ATOM 1369 O O . LEU A 1 193 ? -26.311 14.901 43.356 1.00 97.69 193 LEU A O 1
ATOM 1373 N N . THR A 1 194 ? -25.743 15.678 45.380 1.00 97.94 194 THR A N 1
ATOM 1374 C CA . THR A 1 194 ? -26.139 17.063 45.095 1.00 97.94 194 THR A CA 1
ATOM 1375 C C . THR A 1 194 ? -25.037 17.721 44.271 1.00 97.94 194 THR A C 1
ATOM 1377 O O . THR A 1 194 ? -23.991 18.052 44.826 1.00 97.94 194 THR A O 1
ATOM 1380 N N . GLY A 1 195 ? -25.269 17.902 42.971 1.00 97.25 195 GLY A N 1
ATOM 1381 C CA . GLY A 1 195 ? -24.384 18.601 42.044 1.00 97.25 195 GLY A CA 1
ATOM 1382 C C . GLY A 1 195 ? -24.676 20.099 42.011 1.00 97.25 195 GLY A C 1
ATOM 1383 O O . GLY A 1 195 ? -25.802 20.515 41.729 1.00 97.25 195 GLY A O 1
ATOM 1384 N N . GLN A 1 196 ? -23.665 20.912 42.297 1.00 97.88 196 GLN A N 1
ATOM 1385 C CA . GLN A 1 196 ? -23.691 22.372 42.223 1.00 97.88 196 GLN A CA 1
ATOM 1386 C C . GLN A 1 196 ? -22.706 22.834 41.152 1.00 97.88 196 GLN A C 1
ATOM 1388 O O . GLN A 1 196 ? -21.533 22.485 41.229 1.00 97.88 196 GLN A O 1
ATOM 1393 N N . TYR A 1 197 ? -23.167 23.622 40.185 1.00 98.25 197 TYR A N 1
ATOM 1394 C CA . TYR A 1 197 ? -22.387 24.049 39.021 1.00 98.25 197 TYR A CA 1
ATOM 1395 C C . TYR A 1 197 ? -22.163 25.563 39.033 1.00 98.25 197 TYR A C 1
ATOM 1397 O O . TYR A 1 197 ? -23.074 26.320 39.376 1.00 98.25 197 TYR A O 1
ATOM 1405 N N . PHE A 1 198 ? -20.979 26.013 38.620 1.00 98.25 198 PHE A N 1
ATOM 1406 C CA . PHE A 1 198 ? -20.524 27.404 38.706 1.00 98.25 198 PHE A CA 1
ATOM 1407 C C . PHE A 1 198 ? -19.904 27.869 37.382 1.00 98.25 198 PHE A C 1
ATOM 1409 O O . PHE A 1 198 ? -19.159 27.121 36.757 1.00 98.25 198 PHE A O 1
ATOM 1416 N N . ASN A 1 199 ? -20.123 29.133 36.998 1.00 97.06 199 ASN A N 1
ATOM 1417 C CA . ASN A 1 199 ? -19.488 29.768 35.826 1.00 97.06 199 ASN A CA 1
ATOM 1418 C C . ASN A 1 199 ? -18.110 30.366 36.162 1.00 97.06 199 ASN A C 1
ATOM 1420 O O . ASN A 1 199 ? -17.840 31.538 35.912 1.00 97.06 199 ASN A O 1
ATOM 1424 N N . ASN A 1 200 ? -17.280 29.574 36.833 1.00 95.94 200 ASN A N 1
ATOM 1425 C CA . ASN A 1 200 ? -15.864 29.827 37.091 1.00 95.94 200 ASN A CA 1
ATOM 1426 C C . ASN A 1 200 ? -15.178 28.492 37.400 1.00 95.94 200 ASN A C 1
ATOM 1428 O O . ASN A 1 200 ? -15.859 27.528 37.732 1.00 95.94 200 ASN A O 1
ATOM 1432 N N . THR A 1 201 ? -13.849 28.440 37.378 1.00 96.19 201 THR A N 1
ATOM 1433 C CA . THR A 1 201 ? -13.062 27.223 37.664 1.00 96.19 201 THR A CA 1
ATOM 1434 C C . THR A 1 201 ? -12.704 27.042 39.146 1.00 96.19 201 THR A C 1
ATOM 1436 O O . THR A 1 201 ? -11.976 26.129 39.519 1.00 96.19 201 THR A O 1
ATOM 1439 N N . THR A 1 202 ? -13.205 27.913 40.027 1.00 95.62 202 THR A N 1
ATOM 1440 C CA . THR A 1 202 ? -12.762 27.996 41.433 1.00 95.62 202 THR A CA 1
ATOM 1441 C C . THR A 1 202 ? -13.777 27.469 42.446 1.00 95.62 202 THR A C 1
ATOM 1443 O O . THR A 1 202 ? -13.478 27.471 43.638 1.00 95.62 202 THR A O 1
ATOM 1446 N N . LEU A 1 203 ? -14.962 27.025 42.003 1.00 96.06 203 LEU A N 1
ATOM 1447 C CA . LEU A 1 203 ? -16.081 26.616 42.866 1.00 96.06 203 LEU A CA 1
ATOM 1448 C C . LEU A 1 203 ? -16.541 27.726 43.831 1.00 96.06 203 LEU A C 1
ATOM 1450 O O . LEU A 1 203 ? -16.955 27.451 44.959 1.00 96.06 203 LEU A O 1
ATOM 1454 N N . THR A 1 204 ? -16.438 28.993 43.418 1.00 95.69 204 THR A N 1
ATOM 1455 C CA . THR A 1 204 ? -16.808 30.146 44.255 1.00 95.69 204 THR A CA 1
ATOM 1456 C C . THR A 1 204 ? -18.105 30.814 43.799 1.00 95.69 204 THR A C 1
ATOM 1458 O O . THR A 1 204 ? -18.500 30.740 42.633 1.00 95.69 204 THR A O 1
ATOM 1461 N N . GLY A 1 205 ? -18.764 31.510 44.731 1.00 95.06 205 GLY A N 1
ATOM 1462 C CA . GLY A 1 205 ? -20.010 32.238 44.481 1.00 95.06 205 GLY A CA 1
ATOM 1463 C C . GLY A 1 205 ? -21.268 31.381 44.642 1.00 95.06 205 GLY A C 1
ATOM 1464 O O . GLY A 1 205 ? -21.248 30.330 45.277 1.00 95.06 205 GLY A O 1
ATOM 1465 N N . SER A 1 206 ? -22.390 31.870 44.107 1.00 95.81 206 SER A N 1
ATOM 1466 C CA . SER A 1 206 ? -23.645 31.105 44.068 1.00 95.81 206 SER A CA 1
ATOM 1467 C C . SER A 1 206 ? -23.648 30.168 42.857 1.00 95.81 206 SER A C 1
ATOM 1469 O O . SER A 1 206 ? -23.284 30.620 41.768 1.00 95.81 206 SER A O 1
ATOM 1471 N N . PRO A 1 207 ? -24.063 28.897 43.005 1.00 96.81 207 PRO A N 1
ATOM 1472 C CA . PRO A 1 207 ? -24.161 27.991 41.871 1.00 96.81 207 PRO A CA 1
ATOM 1473 C C . PRO A 1 207 ? -25.242 28.468 40.896 1.00 96.81 207 PRO A C 1
ATOM 1475 O O . PRO A 1 207 ? -26.322 28.895 41.307 1.00 96.81 207 PRO A O 1
ATOM 1478 N N . VAL A 1 208 ? -24.952 28.374 39.601 1.00 97.12 208 VAL A N 1
ATOM 1479 C CA . VAL A 1 208 ? -25.880 28.729 38.514 1.00 97.12 208 VAL A CA 1
ATOM 1480 C C . VAL A 1 208 ? -26.872 27.605 38.215 1.00 97.12 208 VAL A C 1
ATOM 1482 O O . VAL A 1 208 ? -27.971 27.860 37.731 1.00 97.12 208 VAL A O 1
ATOM 1485 N N . LEU A 1 209 ? -26.508 26.365 38.549 1.00 97.19 209 LEU A N 1
ATOM 1486 C CA . LEU A 1 209 ? -27.354 25.181 38.450 1.00 97.19 209 LEU A CA 1
ATOM 1487 C C . LEU A 1 209 ? -27.121 24.302 39.683 1.00 97.19 209 LEU A C 1
ATOM 1489 O O . LEU A 1 209 ? -25.991 24.110 40.126 1.00 97.19 209 LEU A O 1
ATOM 1493 N N . THR A 1 210 ? -28.196 23.771 40.259 1.00 96.25 210 THR A N 1
ATOM 1494 C CA . THR A 1 210 ? -28.138 22.757 41.318 1.00 96.25 210 THR A CA 1
ATOM 1495 C C . THR A 1 210 ? -29.131 21.653 40.996 1.00 96.25 210 THR A C 1
ATOM 1497 O O . THR A 1 210 ? -30.298 21.939 40.727 1.00 96.25 210 THR A O 1
ATOM 1500 N N . ARG A 1 211 ? -28.676 20.399 41.007 1.00 95.19 211 ARG A N 1
ATOM 1501 C CA . ARG A 1 211 ? -29.512 19.219 40.742 1.00 95.19 211 ARG A CA 1
ATOM 1502 C C . ARG A 1 211 ? -28.998 17.991 41.492 1.00 95.19 211 ARG A C 1
ATOM 1504 O O . ARG A 1 211 ? -27.915 18.020 42.066 1.00 95.19 211 ARG A O 1
ATOM 1511 N N . THR A 1 212 ? -29.784 16.921 41.494 1.00 95.81 212 THR A N 1
ATOM 1512 C CA . THR A 1 212 ? -29.318 15.604 41.942 1.00 95.81 212 THR A CA 1
ATOM 1513 C C . THR A 1 212 ? -28.806 14.832 40.738 1.00 95.81 212 THR A C 1
ATOM 1515 O O . THR A 1 212 ? -29.566 14.567 39.809 1.00 95.81 212 THR A O 1
ATOM 1518 N N . ASP A 1 213 ? -27.532 14.463 40.776 1.00 95.19 213 ASP A N 1
ATOM 1519 C CA . ASP A 1 213 ? -26.879 13.657 39.753 1.00 95.19 213 ASP A CA 1
ATOM 1520 C C . ASP A 1 213 ? -26.749 12.219 40.254 1.00 95.19 213 ASP A C 1
ATOM 1522 O O . ASP A 1 213 ? -26.124 11.972 41.284 1.00 95.19 213 ASP A O 1
ATOM 1526 N N . GLY A 1 214 ? -27.357 11.264 39.543 1.00 93.00 214 GLY A N 1
ATOM 1527 C CA . GLY A 1 214 ? -27.399 9.859 39.966 1.00 93.00 214 GLY A CA 1
ATOM 1528 C C . GLY A 1 214 ? -26.010 9.232 40.106 1.00 93.00 214 GLY A C 1
ATOM 1529 O O . GLY A 1 214 ? -25.767 8.460 41.026 1.00 93.00 214 GLY A O 1
ATOM 1530 N N . THR A 1 215 ? -25.082 9.600 39.231 1.00 93.69 215 THR A N 1
ATOM 1531 C CA . THR A 1 215 ? -23.678 9.180 39.257 1.00 93.69 215 THR A CA 1
ATOM 1532 C C . THR A 1 215 ? -22.805 10.359 38.858 1.00 93.69 215 THR A C 1
ATOM 1534 O O . THR A 1 215 ? -23.249 11.211 38.092 1.00 93.69 215 THR A O 1
ATOM 1537 N N . VAL A 1 216 ? -21.546 10.380 39.294 1.00 95.69 216 VAL A N 1
ATOM 1538 C CA . VAL A 1 216 ? -20.534 11.278 38.717 1.00 95.69 216 VAL A CA 1
ATOM 1539 C C . VAL A 1 216 ? -19.838 10.514 37.597 1.00 95.69 216 VAL A C 1
ATOM 1541 O O . VAL A 1 216 ? -18.781 9.934 37.794 1.00 95.69 216 VAL A O 1
ATOM 1544 N N . ASN A 1 217 ? -20.502 10.406 36.452 1.00 91.19 217 ASN A N 1
ATOM 1545 C CA . ASN A 1 217 ? -19.966 9.775 35.249 1.00 91.19 217 ASN A CA 1
ATOM 1546 C C . ASN A 1 217 ? -20.498 10.549 34.048 1.00 91.19 217 ASN A C 1
ATOM 1548 O O . ASN A 1 217 ? -21.574 10.254 33.529 1.00 91.19 217 ASN A O 1
ATOM 1552 N N . PHE A 1 218 ? -19.779 11.603 33.690 1.00 89.50 218 PHE A N 1
ATOM 1553 C CA . PHE A 1 218 ? -20.183 12.550 32.673 1.00 89.50 218 PHE A CA 1
ATOM 1554 C C . PHE A 1 218 ? -19.070 12.724 31.655 1.00 89.50 218 PHE A C 1
ATOM 1556 O O . PHE A 1 218 ? -17.942 13.044 32.020 1.00 89.50 218 PHE A O 1
ATOM 1563 N N . ASN A 1 219 ? -19.415 12.575 30.383 1.00 86.12 219 ASN A N 1
ATOM 1564 C CA . ASN A 1 219 ? -18.638 13.107 29.280 1.00 86.12 219 ASN A CA 1
ATOM 1565 C C . ASN A 1 219 ? -19.535 14.100 28.537 1.00 86.12 219 ASN A C 1
ATOM 1567 O O . ASN A 1 219 ? -20.552 13.701 27.968 1.00 86.12 219 ASN A O 1
ATOM 1571 N N . TYR A 1 220 ? -19.209 15.388 28.616 1.00 82.19 220 TYR A N 1
ATOM 1572 C CA . TYR A 1 220 ? -19.989 16.436 27.965 1.00 82.19 220 TYR A CA 1
ATOM 1573 C C . TYR A 1 220 ? -19.421 16.811 26.589 1.00 82.19 220 TYR A C 1
ATOM 1575 O O . TYR A 1 220 ? -20.061 17.596 25.895 1.00 82.19 220 TYR A O 1
ATOM 1583 N N . ASN A 1 221 ? -18.265 16.266 26.176 1.00 73.12 221 ASN A N 1
ATOM 1584 C CA . ASN A 1 221 ? -17.629 16.533 24.876 1.00 73.12 221 ASN A CA 1
ATOM 1585 C C . ASN A 1 221 ? -17.565 18.038 24.530 1.00 73.12 221 ASN A C 1
ATOM 1587 O O . ASN A 1 221 ? -17.897 18.454 23.422 1.00 73.12 221 ASN A O 1
ATOM 1591 N N . GLY A 1 222 ? -17.210 18.881 25.507 1.00 73.69 222 GLY A N 1
ATOM 1592 C CA . GLY A 1 222 ? -17.125 20.338 25.329 1.00 73.69 222 GLY A CA 1
ATOM 1593 C C . GLY A 1 222 ? -18.469 21.084 25.343 1.00 73.69 222 GLY A C 1
ATOM 1594 O O . GLY A 1 222 ? -18.490 22.312 25.263 1.00 73.69 222 GLY A O 1
ATOM 1595 N N . ALA A 1 223 ? -19.603 20.390 25.482 1.00 79.56 223 ALA A N 1
ATOM 1596 C CA . ALA A 1 223 ? -20.904 21.017 25.694 1.00 79.56 223 ALA A CA 1
ATOM 1597 C C . ALA A 1 223 ? -21.088 21.485 27.151 1.00 79.56 223 ALA A C 1
ATOM 1599 O O . ALA A 1 223 ? -20.462 20.984 28.087 1.00 79.56 223 ALA A O 1
ATOM 1600 N N . ALA A 1 224 ? -22.005 22.435 27.356 1.00 88.56 224 ALA A N 1
ATOM 1601 C CA . ALA A 1 224 ? -22.385 22.876 28.695 1.00 88.56 224 ALA A CA 1
ATOM 1602 C C . ALA A 1 224 ? -23.125 21.757 29.462 1.00 88.56 224 ALA A C 1
ATOM 1604 O O . ALA A 1 224 ? -24.027 21.125 28.904 1.00 88.56 224 ALA A O 1
ATOM 1605 N N . PRO A 1 225 ? -22.847 21.552 30.764 1.00 91.12 225 PRO A N 1
ATOM 1606 C CA . PRO A 1 225 ? -23.450 20.472 31.557 1.00 91.12 225 PRO A CA 1
ATOM 1607 C C . PRO A 1 225 ? -24.941 20.680 31.882 1.00 91.12 225 PRO A C 1
ATOM 1609 O O . PRO A 1 225 ? -25.621 19.778 32.392 1.00 91.12 225 PRO A O 1
ATOM 1612 N N . GLY A 1 226 ? -25.467 21.874 31.608 1.00 92.75 226 GLY A N 1
ATOM 1613 C CA . GLY A 1 226 ? -26.874 22.212 31.756 1.00 92.75 226 GLY A CA 1
ATOM 1614 C C . GLY A 1 226 ? -27.150 23.686 31.475 1.00 92.75 226 GLY A C 1
ATOM 1615 O O . GLY A 1 226 ? -26.237 24.493 31.304 1.00 92.75 226 GLY A O 1
ATOM 1616 N N . ALA A 1 227 ? -28.435 24.039 31.433 1.00 92.56 227 ALA A N 1
ATOM 1617 C CA . ALA A 1 227 ? -28.873 25.404 31.169 1.00 92.56 227 ALA A CA 1
ATOM 1618 C C . ALA A 1 227 ? -28.247 26.404 32.160 1.00 92.56 227 ALA A C 1
ATOM 1620 O O . ALA A 1 227 ? -28.283 26.194 33.371 1.00 92.56 227 ALA A O 1
ATOM 1621 N N . GLY A 1 228 ? -27.694 27.498 31.632 1.00 92.12 228 GLY A N 1
ATOM 1622 C CA . GLY A 1 228 ? -27.070 28.564 32.421 1.00 92.12 228 GLY A CA 1
ATOM 1623 C C . GLY A 1 228 ? -25.611 28.315 32.820 1.00 92.12 228 GLY A C 1
ATOM 1624 O O . GLY A 1 228 ? -24.967 29.253 33.292 1.00 92.12 228 GLY A O 1
ATOM 1625 N N . VAL A 1 229 ? -25.077 27.108 32.601 1.00 95.81 229 VAL A N 1
ATOM 1626 C CA . VAL A 1 229 ? -23.648 26.813 32.776 1.00 95.81 229 VAL A CA 1
ATOM 1627 C C . VAL A 1 229 ? -22.901 27.112 31.474 1.00 95.81 229 VAL A C 1
ATOM 1629 O O . VAL A 1 229 ? -23.419 26.853 30.388 1.00 95.81 229 VAL A O 1
ATOM 1632 N N . ASN A 1 230 ? -21.697 27.671 31.565 1.00 92.12 230 ASN A N 1
ATOM 1633 C CA . ASN A 1 230 ? -20.834 27.887 30.406 1.00 92.12 230 ASN A CA 1
ATOM 1634 C C . ASN A 1 230 ? -20.389 26.548 29.784 1.00 92.12 230 ASN A C 1
ATOM 1636 O O . ASN A 1 230 ? -20.339 25.525 30.462 1.00 92.12 230 ASN A O 1
ATOM 1640 N N . ALA A 1 231 ? -20.034 26.564 28.495 1.00 85.50 231 ALA A N 1
ATOM 1641 C CA . ALA A 1 231 ? -19.444 25.402 27.819 1.00 85.50 231 ALA A CA 1
ATOM 1642 C C . ALA A 1 231 ? -17.996 25.140 28.276 1.00 85.50 231 ALA A C 1
ATOM 1644 O O . ALA A 1 231 ? -17.598 23.995 28.462 1.00 85.50 231 ALA A O 1
ATOM 1645 N N . THR A 1 232 ? -17.242 26.212 28.533 1.00 91.25 232 THR A N 1
ATOM 1646 C CA . THR A 1 232 ? -15.888 26.179 29.100 1.00 91.25 232 THR A CA 1
ATOM 1647 C C . THR A 1 232 ? -15.788 27.082 30.326 1.00 91.25 232 THR A C 1
ATOM 1649 O O . THR A 1 232 ? -16.695 27.880 30.581 1.00 91.25 232 THR A O 1
ATOM 1652 N N . GLN A 1 233 ? -14.693 26.993 31.086 1.00 94.25 233 GLN A N 1
ATOM 1653 C CA . GLN A 1 233 ? -14.448 27.862 32.249 1.00 94.25 233 GLN A CA 1
ATOM 1654 C C . GLN A 1 233 ? -15.545 27.729 33.321 1.00 94.25 233 GLN A C 1
ATOM 1656 O O . GLN A 1 233 ? -16.077 28.717 33.841 1.00 94.25 233 GLN A O 1
ATOM 1661 N N . TRP A 1 234 ? -15.907 26.489 33.645 1.00 96.62 234 TRP A N 1
ATOM 1662 C CA . TRP A 1 234 ? -16.927 26.156 34.640 1.00 96.62 234 TRP A CA 1
ATOM 1663 C C . TRP A 1 234 ? -16.404 25.125 35.643 1.00 96.62 234 TRP A C 1
ATOM 1665 O O . TRP A 1 234 ? -15.355 24.517 35.451 1.00 96.62 234 TRP A O 1
ATOM 1675 N N . SER A 1 235 ? -17.111 24.945 36.754 1.00 97.94 235 SER A N 1
ATOM 1676 C CA . SER A 1 235 ? -16.768 23.940 37.765 1.00 97.94 235 SER A CA 1
ATOM 1677 C C . SER A 1 235 ? -18.010 23.330 38.393 1.00 97.94 235 SER A C 1
ATOM 1679 O O . SER A 1 235 ? -19.095 23.916 38.340 1.00 97.94 235 SER A O 1
ATOM 1681 N N . ALA A 1 236 ? -17.863 22.138 38.966 1.00 98.06 236 ALA A N 1
ATOM 1682 C CA . ALA A 1 236 ? -18.922 21.458 39.690 1.00 98.06 236 ALA A CA 1
ATOM 1683 C C . ALA A 1 236 ? -18.434 20.831 40.993 1.00 98.06 236 ALA A C 1
ATOM 1685 O O . ALA A 1 236 ? -17.306 20.354 41.102 1.00 98.06 236 ALA A O 1
ATOM 1686 N N . LYS A 1 237 ? -19.332 20.829 41.975 1.00 98.12 237 LYS A N 1
ATOM 1687 C CA . LYS A 1 237 ? -19.166 20.184 43.273 1.00 98.12 237 LYS A CA 1
ATOM 1688 C C . LYS A 1 237 ? -20.319 19.222 43.508 1.00 98.12 237 LYS A C 1
ATOM 1690 O O . LYS A 1 237 ? -21.471 19.652 43.548 1.00 98.12 237 LYS A O 1
ATOM 1695 N N . TRP A 1 238 ? -20.011 17.946 43.708 1.00 98.38 238 TRP A N 1
ATOM 1696 C CA . TRP A 1 238 ? -20.977 16.911 44.068 1.00 98.38 238 TRP A CA 1
ATOM 1697 C C . TRP A 1 238 ? -20.804 16.516 45.526 1.00 98.38 238 TRP A C 1
ATOM 1699 O O . TRP A 1 238 ? -19.741 16.040 45.908 1.00 98.38 238 TRP A O 1
ATOM 1709 N N . THR A 1 239 ? -21.846 16.688 46.342 1.00 97.88 239 THR A N 1
ATOM 1710 C CA . THR A 1 239 ? -21.802 16.404 47.788 1.00 97.88 239 THR A CA 1
ATOM 1711 C C . THR A 1 239 ? -22.929 15.483 48.243 1.00 97.88 239 THR A C 1
ATOM 1713 O O . THR A 1 239 ? -24.052 15.516 47.726 1.00 97.88 239 THR A O 1
ATOM 1716 N N . GLY A 1 240 ? -22.636 14.659 49.248 1.00 97.25 240 GLY A N 1
ATOM 1717 C CA . GLY A 1 240 ? -23.599 13.734 49.830 1.00 97.25 240 GLY A CA 1
ATOM 1718 C C . GLY A 1 240 ? -22.955 12.729 50.776 1.00 97.25 240 GLY A C 1
ATOM 1719 O O . GLY A 1 240 ? -21.916 12.995 51.387 1.00 97.25 240 GLY A O 1
ATOM 1720 N N . THR A 1 241 ? -23.572 11.559 50.887 1.00 97.31 241 THR A N 1
ATOM 1721 C CA . THR A 1 241 ? -23.000 10.402 51.577 1.00 97.31 241 THR A CA 1
ATOM 1722 C C . THR A 1 241 ? -22.950 9.183 50.665 1.00 97.31 241 THR A C 1
ATOM 1724 O O . THR A 1 241 ? -23.702 9.074 49.699 1.00 97.31 241 THR A O 1
ATOM 1727 N N . ILE A 1 242 ? -22.037 8.267 50.971 1.00 96.62 242 ILE A N 1
ATOM 1728 C CA . ILE A 1 242 ? -21.895 6.972 50.313 1.00 96.62 242 ILE A CA 1
ATOM 1729 C C . ILE A 1 242 ? -22.144 5.850 51.323 1.00 96.62 242 ILE A C 1
ATOM 1731 O O . ILE A 1 242 ? -21.625 5.904 52.440 1.00 96.62 242 ILE A O 1
ATOM 1735 N N . THR A 1 243 ? -22.924 4.837 50.941 1.00 96.06 243 THR A N 1
ATOM 1736 C CA . THR A 1 243 ? -23.200 3.638 51.749 1.00 96.06 243 THR A CA 1
ATOM 1737 C C . THR A 1 243 ? -22.400 2.447 51.203 1.00 96.06 243 THR A C 1
ATOM 1739 O O . THR A 1 243 ? -22.748 1.910 50.148 1.00 96.06 243 THR A O 1
ATOM 1742 N N . PRO A 1 244 ? -21.333 2.003 51.892 1.00 95.62 244 PRO A N 1
ATOM 1743 C CA . PRO A 1 244 ? -20.484 0.906 51.435 1.00 95.62 244 PRO A CA 1
ATOM 1744 C C . PRO A 1 244 ? -21.221 -0.444 51.537 1.00 95.62 244 PRO A C 1
ATOM 1746 O O . PRO A 1 244 ? -21.778 -0.744 52.597 1.00 95.62 244 PRO A O 1
ATOM 1749 N N . PRO A 1 245 ? -21.220 -1.296 50.496 1.00 94.50 245 PRO A N 1
ATOM 1750 C CA . PRO A 1 245 ? -21.873 -2.610 50.535 1.00 94.50 245 PRO A CA 1
ATOM 1751 C C . PRO A 1 245 ? -21.069 -3.675 51.297 1.00 94.50 245 PRO A C 1
ATOM 1753 O O . PRO A 1 245 ? -21.647 -4.634 51.804 1.00 94.50 245 PRO A O 1
ATOM 1756 N N . ALA A 1 246 ? -19.747 -3.520 51.392 1.00 95.12 246 ALA A N 1
ATOM 1757 C CA . ALA A 1 246 ? -18.846 -4.461 52.054 1.00 95.12 246 ALA A CA 1
ATOM 1758 C C . ALA A 1 246 ? -17.849 -3.741 52.973 1.00 95.12 246 ALA A C 1
ATOM 1760 O O . ALA A 1 246 ? -17.535 -2.568 52.774 1.00 95.12 246 ALA A O 1
ATOM 1761 N N . THR A 1 247 ? -17.330 -4.448 53.975 1.00 96.69 247 THR A N 1
ATOM 1762 C CA . THR A 1 247 ? -16.258 -3.936 54.838 1.00 96.69 247 THR A CA 1
ATOM 1763 C C . THR A 1 247 ? -14.907 -4.238 54.204 1.00 96.69 247 THR A C 1
ATOM 1765 O O . THR A 1 247 ? -14.638 -5.387 53.857 1.00 96.69 247 THR A O 1
ATOM 1768 N N . GLY A 1 248 ? -14.039 -3.233 54.092 1.00 96.06 248 GLY A N 1
ATOM 1769 C CA . GLY A 1 248 ? -12.683 -3.411 53.576 1.00 96.06 248 GLY A CA 1
ATOM 1770 C C . GLY A 1 248 ? -12.054 -2.124 53.052 1.00 96.06 248 GLY A C 1
ATOM 1771 O O . GLY A 1 248 ? -12.598 -1.034 53.228 1.00 96.06 248 GLY A O 1
ATOM 1772 N N . THR A 1 249 ? -10.898 -2.264 52.406 1.00 96.88 249 THR A N 1
ATOM 1773 C CA . THR A 1 249 ? -10.222 -1.165 51.704 1.00 96.88 249 THR A CA 1
ATOM 1774 C C . THR A 1 249 ? -10.849 -0.967 50.332 1.00 96.88 249 THR A C 1
ATOM 1776 O O . THR A 1 249 ? -10.824 -1.875 49.506 1.00 96.88 249 THR A O 1
ATOM 1779 N N . TYR A 1 250 ? -11.389 0.220 50.093 1.00 97.19 250 TYR A N 1
ATOM 1780 C CA . TYR A 1 250 ? -11.903 0.655 48.802 1.00 97.19 250 TYR A CA 1
ATOM 1781 C C . TYR A 1 250 ? -10.800 1.392 48.057 1.00 97.19 250 TYR A C 1
ATOM 1783 O O . TYR A 1 250 ? -10.146 2.261 48.636 1.00 97.19 250 TYR A O 1
ATOM 1791 N N . THR A 1 251 ? -10.635 1.086 46.777 1.00 96.69 251 THR A N 1
ATOM 1792 C CA . THR A 1 251 ? -9.894 1.919 45.830 1.00 96.69 251 THR A CA 1
ATOM 1793 C C . THR A 1 251 ? -10.914 2.723 45.044 1.00 96.69 251 THR A C 1
ATOM 1795 O O . THR A 1 251 ? -11.792 2.139 44.421 1.00 96.69 251 THR A O 1
ATOM 1798 N N . PHE A 1 252 ? -10.819 4.044 45.073 1.00 96.94 252 PHE A N 1
ATOM 1799 C CA . PHE A 1 252 ? -11.572 4.933 44.198 1.00 96.94 252 PHE A CA 1
ATOM 1800 C C . PHE A 1 252 ? -10.710 5.335 43.008 1.00 96.94 252 PHE A C 1
ATOM 1802 O O . PHE A 1 252 ? -9.502 5.511 43.167 1.00 96.94 252 PHE A O 1
ATOM 1809 N N . SER A 1 253 ? -11.334 5.515 41.848 1.00 94.94 253 SER A N 1
ATOM 1810 C CA . SER A 1 253 ? -10.744 6.187 40.691 1.00 94.94 253 SER A CA 1
ATOM 1811 C C . SER A 1 253 ? -11.510 7.471 40.405 1.00 94.94 253 SER A C 1
ATOM 1813 O O . SER A 1 253 ? -12.734 7.508 40.547 1.00 94.94 253 SER A O 1
ATOM 1815 N N . LEU A 1 254 ? -10.798 8.508 39.981 1.00 95.38 254 LEU A N 1
ATOM 1816 C CA . LEU A 1 254 ? -11.385 9.738 39.473 1.00 95.38 254 LEU A CA 1
ATOM 1817 C C . LEU A 1 254 ? -10.678 10.111 38.171 1.00 95.38 254 LEU A C 1
ATOM 1819 O O . LEU A 1 254 ? -9.506 10.488 38.191 1.00 95.38 254 LEU A O 1
ATOM 1823 N N . THR A 1 255 ? -11.384 9.952 37.057 1.00 92.00 255 THR A N 1
ATOM 1824 C CA . THR A 1 255 ? -10.943 10.391 35.727 1.00 92.00 255 THR A CA 1
ATOM 1825 C C . THR A 1 255 ? -11.454 11.800 35.491 1.00 92.00 255 THR A C 1
ATOM 1827 O O . THR A 1 255 ? -12.637 12.044 35.733 1.00 92.00 255 THR A O 1
ATOM 1830 N N . SER A 1 256 ? -10.610 12.721 35.028 1.00 92.44 256 SER A N 1
ATOM 1831 C CA . SER A 1 256 ? -11.047 14.063 34.634 1.00 92.44 256 SER A CA 1
ATOM 1832 C C . SER A 1 256 ? -10.195 14.665 33.524 1.00 92.44 256 SER A C 1
ATOM 1834 O O . SER A 1 256 ? -8.977 14.503 33.549 1.00 92.44 256 SER A O 1
ATOM 1836 N N . ASP A 1 257 ? -10.848 15.369 32.598 1.00 87.75 257 ASP A N 1
ATOM 1837 C CA . ASP A 1 257 ? -10.222 16.311 31.660 1.00 87.75 257 ASP A CA 1
ATOM 1838 C C . ASP A 1 257 ? -10.299 17.717 32.264 1.00 87.75 257 ASP A C 1
ATOM 1840 O O . ASP A 1 257 ? -11.394 18.188 32.593 1.00 87.75 257 ASP A O 1
ATOM 1844 N N . ASP A 1 258 ? -9.127 18.303 32.496 1.00 91.94 258 ASP A N 1
ATOM 1845 C CA . ASP A 1 258 ? -8.765 19.254 33.552 1.00 91.94 258 ASP A CA 1
ATOM 1846 C C . ASP A 1 258 ? -8.893 18.693 34.991 1.00 91.94 258 ASP A C 1
ATOM 1848 O O . ASP A 1 258 ? -8.602 17.517 35.268 1.00 91.94 258 ASP A O 1
ATOM 1852 N N . GLY A 1 259 ? -9.212 19.555 35.962 1.00 94.81 259 GLY A N 1
ATOM 1853 C CA . GLY A 1 259 ? -8.892 19.312 37.361 1.00 94.81 259 GLY A CA 1
ATOM 1854 C C . GLY A 1 259 ? -10.010 18.678 38.177 1.00 94.81 259 GLY A C 1
ATOM 1855 O O . GLY A 1 259 ? -11.171 19.075 38.090 1.00 94.81 259 GLY A O 1
ATOM 1856 N N . SER A 1 260 ? -9.657 17.737 39.057 1.00 97.25 260 SER A N 1
ATOM 1857 C CA . SER A 1 260 ? -10.621 17.092 39.959 1.00 97.25 260 SER A CA 1
ATOM 1858 C C . SER A 1 260 ? -10.050 16.713 41.330 1.00 97.25 260 SER A C 1
ATOM 1860 O O . SER A 1 260 ? -8.837 16.615 41.516 1.00 97.25 260 SER A O 1
ATOM 1862 N N . ARG A 1 261 ? -10.920 16.537 42.334 1.00 98.38 261 ARG A N 1
ATOM 1863 C CA . ARG A 1 261 ? -10.556 16.063 43.686 1.00 98.38 261 ARG A CA 1
ATOM 1864 C C . ARG A 1 261 ? -11.646 15.165 44.258 1.00 98.38 261 ARG A C 1
ATOM 1866 O O . ARG A 1 261 ? -12.826 15.409 44.020 1.00 98.38 261 ARG A O 1
ATOM 1873 N N . LEU A 1 262 ? -11.252 14.193 45.080 1.00 98.62 262 LEU A N 1
ATOM 1874 C CA . LEU A 1 262 ? -12.172 13.347 45.848 1.00 98.62 262 LEU A CA 1
ATOM 1875 C C . LEU A 1 262 ? -11.864 13.435 47.338 1.00 98.62 262 LEU A C 1
ATOM 1877 O O . LEU A 1 262 ? -10.727 13.204 47.764 1.00 98.62 262 LEU A O 1
ATOM 1881 N N . PHE A 1 263 ? -12.904 13.674 48.130 1.00 98.50 263 PHE A N 1
ATOM 1882 C CA . PHE A 1 263 ? -12.858 13.635 49.582 1.00 98.50 263 PHE A CA 1
ATOM 1883 C C . PHE A 1 263 ? -13.820 12.577 50.116 1.00 98.50 263 PHE A C 1
ATOM 1885 O O . PHE A 1 263 ? -14.983 12.528 49.718 1.00 98.50 263 PHE A O 1
ATOM 1892 N N . ILE A 1 264 ? -13.347 11.770 51.067 1.00 98.12 264 ILE A N 1
ATOM 1893 C CA . ILE A 1 264 ? -14.161 10.817 51.827 1.00 98.12 264 ILE A CA 1
ATOM 1894 C C . ILE A 1 264 ? -13.996 11.125 53.315 1.00 98.12 264 ILE A C 1
ATOM 1896 O O . ILE A 1 264 ? -12.872 11.227 53.806 1.00 98.12 264 ILE A O 1
ATOM 1900 N N . ASN A 1 265 ? -15.102 11.316 54.042 1.00 96.62 265 ASN A N 1
ATOM 1901 C CA . ASN A 1 265 ? -15.094 11.766 55.443 1.00 96.62 265 ASN A CA 1
ATOM 1902 C C . ASN A 1 265 ? -14.251 13.040 55.660 1.00 96.62 265 ASN A C 1
ATOM 1904 O O . ASN A 1 265 ? -13.534 13.173 56.651 1.00 96.62 265 ASN A O 1
ATOM 1908 N N . GLY A 1 266 ? -14.287 13.960 54.688 1.00 95.69 266 GLY A N 1
ATOM 1909 C CA . GLY A 1 266 ? -13.495 15.196 54.683 1.00 95.69 266 GLY A CA 1
ATOM 1910 C C . GLY A 1 266 ? -11.994 15.013 54.411 1.00 95.69 266 GLY A C 1
ATOM 1911 O O . GLY A 1 266 ? -11.273 16.002 54.309 1.00 95.69 266 GLY A O 1
ATOM 1912 N N . THR A 1 267 ? -11.505 13.779 54.259 1.00 97.12 267 THR A N 1
ATOM 1913 C CA . THR A 1 267 ? -10.108 13.500 53.897 1.00 97.12 267 THR A CA 1
ATOM 1914 C C . THR A 1 267 ? -9.969 13.456 52.383 1.00 97.12 267 THR A C 1
ATOM 1916 O O . THR A 1 267 ? -10.645 12.663 51.730 1.00 97.12 267 THR A O 1
ATOM 1919 N N . LYS A 1 268 ? -9.078 14.280 51.821 1.00 98.19 268 LYS A N 1
ATOM 1920 C CA . LYS A 1 268 ? -8.754 14.267 50.389 1.00 98.19 268 LYS A CA 1
ATOM 1921 C C . LYS A 1 268 ? -7.954 13.011 50.055 1.00 98.19 268 LYS A C 1
ATOM 1923 O O . LYS A 1 268 ? -6.833 12.868 50.536 1.00 98.19 268 LYS A O 1
ATOM 1928 N N . ILE A 1 269 ? -8.528 12.119 49.254 1.00 97.75 269 ILE A N 1
ATOM 1929 C CA . ILE A 1 269 ? -7.879 10.866 48.839 1.00 97.75 269 ILE A CA 1
ATOM 1930 C C . ILE A 1 269 ? -7.409 10.891 47.383 1.00 97.75 269 ILE A C 1
ATOM 1932 O O . ILE A 1 269 ? -6.555 10.091 47.022 1.00 97.75 269 ILE A O 1
ATOM 1936 N N . ILE A 1 270 ? -7.929 11.815 46.569 1.00 98.12 270 ILE A N 1
ATOM 1937 C CA . ILE A 1 270 ? -7.449 12.093 45.210 1.00 98.12 270 ILE A CA 1
ATOM 1938 C C . ILE A 1 270 ? -7.329 13.608 45.048 1.00 98.12 270 ILE A C 1
ATOM 1940 O O . ILE A 1 270 ? -8.246 14.344 45.424 1.00 98.12 270 ILE A O 1
ATOM 1944 N N . ASP A 1 271 ? -6.208 14.065 44.492 1.00 96.81 271 ASP A N 1
ATOM 1945 C CA . ASP A 1 271 ? -5.969 15.468 44.158 1.00 96.81 271 ASP A CA 1
ATOM 1946 C C . ASP A 1 271 ? -5.312 15.584 42.787 1.00 96.81 271 ASP A C 1
ATOM 1948 O O . ASP A 1 271 ? -4.133 15.281 42.620 1.00 96.81 271 ASP A O 1
ATOM 1952 N N . ASN A 1 272 ? -6.104 16.010 41.816 1.00 92.81 272 ASN A N 1
ATOM 1953 C CA . ASN A 1 272 ? -5.725 16.139 40.423 1.00 92.81 272 ASN A CA 1
ATOM 1954 C C . ASN A 1 272 ? -6.047 17.556 39.915 1.00 92.81 272 ASN A C 1
ATOM 1956 O O . ASN A 1 272 ? -6.494 17.732 38.791 1.00 92.81 272 ASN A O 1
ATOM 1960 N N . TRP A 1 273 ? -5.924 18.574 40.775 1.00 95.88 273 TRP A N 1
ATOM 1961 C CA . TRP A 1 273 ? -6.432 19.931 40.535 1.00 95.88 273 TRP A CA 1
ATOM 1962 C C . TRP A 1 273 ? -5.503 20.787 39.650 1.00 95.88 273 TRP A C 1
ATOM 1964 O O . TRP A 1 273 ? -4.865 21.724 40.138 1.00 95.88 273 TRP A O 1
ATOM 1974 N N . ARG A 1 274 ? -5.400 20.445 38.361 1.00 93.69 274 ARG A N 1
ATOM 1975 C CA . ARG A 1 274 ? -4.604 21.159 37.344 1.00 93.69 274 ARG A CA 1
ATOM 1976 C C . ARG A 1 274 ? -5.188 20.982 35.937 1.00 93.69 274 ARG A C 1
ATOM 1978 O O . ARG A 1 274 ? -5.936 20.034 35.714 1.00 93.69 274 ARG A O 1
ATOM 1985 N N . ASP A 1 275 ? -4.772 21.841 35.009 1.00 90.25 275 ASP A N 1
ATOM 1986 C CA . ASP A 1 275 ? -5.115 21.729 33.586 1.00 90.25 275 ASP A CA 1
ATOM 1987 C C . ASP A 1 275 ? -4.333 20.570 32.959 1.00 90.25 275 ASP A C 1
ATOM 1989 O O . ASP A 1 275 ? -3.122 20.441 33.182 1.00 90.25 275 ASP A O 1
ATOM 1993 N N . GLN A 1 276 ? -5.025 19.710 32.218 1.00 87.44 276 GLN A N 1
ATOM 1994 C CA . GLN A 1 276 ? -4.469 18.503 31.597 1.00 87.44 276 GLN A CA 1
ATOM 1995 C C . GLN A 1 276 ? -5.527 17.823 30.731 1.00 87.44 276 GLN A C 1
ATOM 1997 O O . GLN A 1 276 ? -6.708 17.933 31.035 1.00 87.44 276 GLN A O 1
ATOM 2002 N N . ALA A 1 277 ? -5.087 17.033 29.751 1.00 82.88 277 ALA A N 1
ATOM 2003 C CA . ALA A 1 277 ? -5.961 16.068 29.092 1.00 82.88 277 ALA A CA 1
ATOM 2004 C C . ALA A 1 277 ? -6.516 15.040 30.096 1.00 82.88 277 ALA A C 1
ATOM 2006 O O . ALA A 1 277 ? -5.937 14.843 31.173 1.00 82.88 277 ALA A O 1
ATOM 2007 N N . ALA A 1 278 ? -7.597 14.355 29.713 1.00 84.38 278 ALA A N 1
ATOM 2008 C CA . ALA A 1 278 ? -8.224 13.301 30.504 1.00 84.38 278 ALA A CA 1
ATOM 2009 C C . ALA A 1 278 ? -7.187 12.370 31.159 1.00 84.38 278 ALA A C 1
ATOM 2011 O O . ALA A 1 278 ? -6.352 11.767 30.491 1.00 84.38 278 ALA A O 1
ATOM 2012 N N . ASN A 1 279 ? -7.223 12.284 32.488 1.00 86.56 279 ASN A N 1
ATOM 2013 C CA . ASN A 1 279 ? -6.328 11.426 33.254 1.00 86.56 279 ASN A CA 1
ATOM 2014 C C . ASN A 1 279 ? -7.055 10.821 34.454 1.00 86.56 279 ASN A C 1
ATOM 2016 O O . ASN A 1 279 ? -7.844 11.496 35.120 1.00 86.56 279 ASN A O 1
ATOM 2020 N N . THR A 1 280 ? -6.750 9.562 34.766 1.00 90.56 280 THR A N 1
ATOM 2021 C CA . THR A 1 280 ? -7.288 8.873 35.942 1.00 90.56 280 THR A CA 1
ATOM 2022 C C . THR A 1 280 ? -6.292 8.867 37.095 1.00 90.56 280 THR A C 1
ATOM 2024 O O . THR A 1 280 ? -5.149 8.435 36.960 1.00 90.56 280 THR A O 1
ATOM 2027 N N . GLN A 1 281 ? -6.760 9.278 38.272 1.00 93.88 281 GLN A N 1
ATOM 2028 C CA . GLN A 1 281 ? -6.042 9.123 39.533 1.00 93.88 281 GLN A CA 1
ATOM 2029 C C . GLN A 1 281 ? -6.793 8.169 40.456 1.00 93.88 281 GLN A C 1
ATOM 2031 O O . GLN A 1 281 ? -8.022 8.093 40.420 1.00 93.88 281 GLN A O 1
ATOM 2036 N N . THR A 1 282 ? -6.064 7.458 41.316 1.00 95.12 282 THR A N 1
ATOM 2037 C CA . THR A 1 282 ? -6.662 6.534 42.288 1.00 95.12 282 THR A CA 1
ATOM 2038 C C . THR A 1 282 ? -6.292 6.888 43.718 1.00 95.12 282 THR A C 1
ATOM 2040 O O . THR A 1 282 ? -5.173 7.321 43.983 1.00 95.12 282 THR A O 1
ATOM 2043 N N . GLY A 1 283 ? -7.207 6.637 44.651 1.00 95.75 283 GLY A N 1
ATOM 2044 C CA . GLY A 1 283 ? -6.988 6.817 46.084 1.00 95.75 283 GLY A CA 1
ATOM 2045 C C . GLY A 1 283 ? -7.675 5.719 46.883 1.00 95.75 283 GLY A C 1
ATOM 2046 O O . GLY A 1 283 ? -8.710 5.204 46.469 1.00 95.75 283 GLY A O 1
ATOM 2047 N N . THR A 1 284 ? -7.116 5.342 48.032 1.00 97.38 284 THR A N 1
ATOM 2048 C CA . THR A 1 284 ? -7.668 4.255 48.856 1.00 97.38 284 THR A CA 1
ATOM 2049 C C . THR A 1 284 ? -8.203 4.748 50.192 1.00 97.38 284 THR A C 1
ATOM 2051 O O . THR A 1 284 ? -7.587 5.603 50.827 1.00 97.38 284 THR A O 1
ATOM 2054 N N . VAL A 1 285 ? -9.295 4.153 50.669 1.00 97.44 285 VAL A N 1
ATOM 2055 C CA . VAL A 1 285 ? -9.863 4.414 51.999 1.00 97.44 285 VAL A CA 1
ATOM 2056 C C . VAL A 1 285 ? -10.547 3.163 52.551 1.00 97.44 285 VAL A C 1
ATOM 2058 O O . VAL A 1 285 ? -11.175 2.410 51.812 1.00 97.44 285 VAL A O 1
ATOM 2061 N N . SER A 1 286 ? -10.445 2.924 53.856 1.00 97.31 286 SER A N 1
ATOM 2062 C CA . SER A 1 286 ? -11.167 1.827 54.511 1.00 97.31 286 SER A CA 1
ATOM 2063 C C . SER A 1 286 ? -12.585 2.252 54.872 1.00 97.31 286 SER A C 1
ATOM 2065 O O . SER A 1 286 ? -12.772 3.275 55.530 1.00 97.31 286 SER A O 1
ATOM 2067 N N . LEU A 1 287 ? -13.575 1.450 54.481 1.00 96.69 287 LEU A N 1
ATOM 2068 C CA . LEU A 1 287 ? -14.988 1.686 54.770 1.00 96.69 287 LEU A CA 1
ATOM 2069 C C . LEU A 1 287 ? -15.634 0.436 55.388 1.00 96.69 287 LEU A C 1
ATOM 2071 O O . LEU A 1 287 ? -15.200 -0.694 55.150 1.00 96.69 287 LEU A O 1
ATOM 2075 N N . THR A 1 288 ? -16.684 0.646 56.181 1.00 96.56 288 THR A N 1
ATOM 2076 C CA . THR A 1 288 ? -17.438 -0.417 56.863 1.00 96.56 288 THR A CA 1
ATOM 2077 C C . THR A 1 288 ? -18.794 -0.601 56.194 1.00 96.56 288 THR A C 1
ATOM 2079 O O . THR A 1 288 ? -19.497 0.381 55.955 1.00 96.56 288 THR A O 1
ATOM 2082 N N . ALA A 1 289 ? -19.189 -1.850 55.936 1.00 95.38 289 ALA A N 1
ATOM 2083 C CA . ALA A 1 289 ? -20.479 -2.165 55.329 1.00 95.38 289 ALA A CA 1
ATOM 2084 C C . ALA A 1 289 ? -21.644 -1.498 56.083 1.00 95.38 289 ALA A C 1
ATOM 2086 O O . ALA A 1 289 ? -21.739 -1.595 57.309 1.00 95.38 289 ALA A O 1
ATOM 2087 N N . GLY A 1 290 ? -22.530 -0.824 55.349 1.00 94.19 290 GLY A N 1
ATOM 2088 C CA . GLY A 1 290 ? -23.728 -0.166 55.878 1.00 94.19 290 GLY A CA 1
ATOM 2089 C C . GLY A 1 290 ? -23.491 1.121 56.679 1.00 94.19 290 GLY A C 1
ATOM 2090 O O . GLY A 1 290 ? -24.464 1.777 57.044 1.00 94.19 290 GLY A O 1
ATOM 2091 N N . GLN A 1 291 ? -22.241 1.517 56.952 1.00 96.31 291 GLN A N 1
ATOM 2092 C CA . GLN A 1 291 ? -21.936 2.786 57.621 1.00 96.31 291 GLN A CA 1
ATOM 2093 C C . GLN A 1 291 ? -21.719 3.892 56.588 1.00 96.31 291 GLN A C 1
ATOM 2095 O O . GLN A 1 291 ? -20.750 3.856 55.834 1.00 96.31 291 GLN A O 1
ATOM 2100 N N . THR A 1 292 ? -22.605 4.888 56.568 1.00 94.56 292 THR A N 1
ATOM 2101 C CA . THR A 1 292 ? -22.501 6.023 55.642 1.00 94.56 292 THR A CA 1
ATOM 2102 C C . THR A 1 292 ? -21.234 6.842 55.893 1.00 94.56 292 THR A C 1
ATOM 2104 O O . THR A 1 292 ? -20.975 7.229 57.034 1.00 94.56 292 THR A O 1
ATOM 2107 N N . ALA A 1 293 ? -20.502 7.175 54.833 1.00 96.81 293 ALA A N 1
ATOM 2108 C CA . ALA A 1 293 ? -19.378 8.115 54.850 1.00 96.81 293 ALA A CA 1
ATOM 2109 C C . ALA A 1 293 ? -19.734 9.378 54.054 1.00 96.81 293 ALA A C 1
ATOM 2111 O O . ALA A 1 293 ? -20.483 9.283 53.082 1.00 96.81 293 ALA A O 1
ATOM 2112 N N . SER A 1 294 ? -19.226 10.558 54.428 1.00 97.81 294 SER A N 1
ATOM 2113 C CA . SER A 1 294 ? -19.408 11.741 53.573 1.00 97.81 294 SER A CA 1
ATOM 2114 C C . SER A 1 294 ? -18.549 11.621 52.318 1.00 97.81 294 SER A C 1
ATOM 2116 O O . SER A 1 294 ? -17.432 11.104 52.380 1.00 97.81 294 SER A O 1
ATOM 2118 N N . ILE A 1 295 ? -19.075 12.087 51.188 1.00 98.31 295 ILE A N 1
ATOM 2119 C CA . ILE A 1 295 ? -18.369 12.120 49.908 1.00 98.31 295 ILE A CA 1
ATOM 2120 C C . ILE A 1 295 ? -18.514 13.501 49.274 1.00 98.31 295 ILE A C 1
ATOM 2122 O O . ILE A 1 295 ? -19.605 14.078 49.251 1.00 98.31 295 ILE A O 1
ATOM 2126 N N . GLU A 1 296 ? -17.399 14.019 48.769 1.00 98.44 296 GLU A N 1
ATOM 2127 C CA . GLU A 1 296 ? -17.337 15.250 47.988 1.00 98.44 296 GLU A CA 1
ATOM 2128 C C . GLU A 1 296 ? -16.435 15.037 46.772 1.00 98.44 296 GLU A C 1
ATOM 2130 O O . GLU A 1 296 ? -15.295 14.588 46.911 1.00 98.44 296 GLU A O 1
ATOM 2135 N N . VAL A 1 297 ? -16.961 15.343 45.587 1.00 98.56 297 VAL A N 1
ATOM 2136 C CA . VAL A 1 297 ? -16.212 15.354 44.328 1.00 98.56 297 VAL A CA 1
ATOM 2137 C C . VAL A 1 297 ? -16.199 16.774 43.798 1.00 98.56 297 VAL A C 1
ATOM 2139 O O . VAL A 1 297 ? -17.257 17.362 43.582 1.00 98.56 297 VAL A O 1
ATOM 2142 N N . ASP A 1 298 ? -15.008 17.297 43.555 1.00 98.44 298 ASP A N 1
ATOM 2143 C CA . ASP A 1 298 ? -14.807 18.593 42.922 1.00 98.44 298 ASP A CA 1
ATOM 2144 C C . ASP A 1 298 ? -14.280 18.395 41.503 1.00 98.44 298 ASP A C 1
ATOM 2146 O O . ASP A 1 298 ? -13.436 17.528 41.275 1.00 98.44 298 ASP A O 1
ATOM 2150 N N . TYR A 1 299 ? -14.724 19.238 40.575 1.00 98.12 299 TYR A N 1
ATOM 2151 C CA . TYR A 1 299 ? -14.271 19.269 39.186 1.00 98.12 299 TYR A CA 1
ATOM 2152 C C . TYR A 1 299 ? -14.224 20.702 38.656 1.00 98.12 299 TYR A C 1
ATOM 2154 O O . TYR A 1 299 ? -15.088 21.509 39.006 1.00 98.12 299 TYR A O 1
ATOM 2162 N N . TYR A 1 300 ? -13.277 21.010 37.775 1.00 96.75 300 TYR A N 1
ATOM 2163 C CA . TYR A 1 300 ? -13.341 22.189 36.920 1.00 96.75 300 TYR A CA 1
ATOM 2164 C C . TYR A 1 300 ? -12.912 21.873 35.491 1.00 96.75 300 TYR A C 1
ATOM 2166 O O . TYR A 1 300 ? -12.117 20.967 35.273 1.00 96.75 300 TYR A O 1
ATOM 2174 N N . GLN A 1 301 ? -13.407 22.679 34.552 1.00 93.19 301 GLN A N 1
ATOM 2175 C CA . GLN A 1 301 ? -12.981 22.687 33.162 1.00 93.19 301 GLN A CA 1
ATOM 2176 C C . GLN A 1 301 ? -12.488 24.079 32.763 1.00 93.19 301 GLN A C 1
ATOM 2178 O O . GLN A 1 301 ? -13.211 25.071 32.902 1.00 93.19 301 GLN A O 1
ATOM 2183 N N . GLY A 1 302 ? -11.240 24.148 32.314 1.00 87.69 302 GLY A N 1
ATOM 2184 C CA . GLY A 1 302 ? -10.558 25.333 31.814 1.00 87.69 302 GLY A CA 1
ATOM 2185 C C . GLY A 1 302 ? -10.762 25.541 30.311 1.00 87.69 302 GLY A C 1
ATOM 2186 O O . GLY A 1 302 ? -10.993 26.673 29.880 1.00 87.69 302 GLY A O 1
ATOM 2187 N N . GLY A 1 303 ? -10.746 24.488 29.494 1.00 83.50 303 GLY A N 1
ATOM 2188 C CA . GLY A 1 303 ? -11.029 24.602 28.059 1.00 83.50 303 GLY A CA 1
ATOM 2189 C C . GLY A 1 303 ? -11.008 23.264 27.322 1.00 83.50 303 GLY A C 1
ATOM 2190 O O . GLY A 1 303 ? -10.633 22.251 27.885 1.00 83.50 303 GLY A O 1
ATOM 2191 N N . GLY A 1 304 ? -11.421 23.249 26.051 1.00 81.25 304 GLY A N 1
ATOM 2192 C CA . GLY A 1 304 ? -11.420 22.019 25.247 1.00 81.25 304 GLY A CA 1
ATOM 2193 C C . GLY A 1 304 ? -12.575 21.066 25.576 1.00 81.25 304 GLY A C 1
ATOM 2194 O O . GLY A 1 304 ? -13.726 21.507 25.669 1.00 81.25 304 GLY A O 1
ATOM 2195 N N . LEU A 1 305 ? -12.270 19.770 25.694 1.00 78.38 305 LEU A N 1
ATOM 2196 C CA . LEU A 1 305 ? -13.229 18.719 26.041 1.00 78.38 305 LEU A CA 1
ATOM 2197 C C . LEU A 1 305 ? -13.541 18.748 27.551 1.00 78.38 305 LEU A C 1
ATOM 2199 O O . LEU A 1 305 ? -13.072 19.614 28.290 1.00 78.38 305 LEU A O 1
ATOM 2203 N N . SER A 1 306 ? -14.480 17.916 28.004 1.00 85.56 306 SER A N 1
ATOM 2204 C CA . SER A 1 306 ? -14.949 17.957 29.393 1.00 85.56 306 SER A CA 1
ATOM 2205 C C . SER A 1 306 ? -15.498 16.608 29.850 1.00 85.56 306 SER A C 1
ATOM 2207 O O . SER A 1 306 ? -16.568 16.166 29.420 1.00 85.56 306 SER A O 1
ATOM 2209 N N . GLN A 1 307 ? -14.777 15.959 30.765 1.00 89.69 307 GLN A N 1
ATOM 2210 C CA . GLN A 1 307 ? -15.125 14.645 31.303 1.00 89.69 307 GLN A CA 1
ATOM 2211 C C . GLN A 1 307 ? -14.833 14.562 32.804 1.00 89.69 307 GLN A C 1
ATOM 2213 O O . GLN A 1 307 ? -13.831 15.093 33.278 1.00 89.69 307 GLN A O 1
ATOM 2218 N N . VAL A 1 308 ? -15.689 13.850 33.546 1.00 93.56 308 VAL A N 1
ATOM 2219 C CA . VAL A 1 308 ? -15.437 13.420 34.926 1.00 93.56 308 VAL A CA 1
ATOM 2220 C C . VAL A 1 308 ? -16.091 12.062 35.225 1.00 93.56 308 VAL A C 1
ATOM 2222 O O . VAL A 1 308 ? -17.284 11.875 34.983 1.00 93.56 308 VAL A O 1
ATOM 2225 N N . ASN A 1 309 ? -15.339 11.108 35.779 1.00 92.88 309 ASN A N 1
ATOM 2226 C CA . ASN A 1 309 ? -15.828 9.771 36.143 1.00 92.88 309 ASN A CA 1
ATOM 2227 C C . ASN A 1 309 ? -15.328 9.342 37.528 1.00 92.88 309 ASN A C 1
ATOM 2229 O O . ASN A 1 309 ? -14.126 9.235 37.745 1.00 92.88 309 ASN A O 1
ATOM 2233 N N . LEU A 1 310 ? -16.256 9.064 38.444 1.00 96.00 310 LEU A N 1
ATOM 2234 C CA . LEU A 1 310 ? -16.012 8.486 39.760 1.00 96.00 310 LEU A CA 1
ATOM 2235 C C . LEU A 1 310 ? -16.289 6.978 39.730 1.00 96.00 310 LEU A C 1
ATOM 2237 O O . LEU A 1 310 ? -17.440 6.539 39.603 1.00 96.00 310 LEU A O 1
ATOM 2241 N N . GLY A 1 311 ? -15.237 6.198 39.954 1.00 94.44 311 GLY A N 1
ATOM 2242 C CA . GLY A 1 311 ? -15.287 4.745 40.066 1.00 94.44 311 GLY A CA 1
ATOM 2243 C C . GLY A 1 311 ? -14.809 4.240 41.423 1.00 94.44 311 GLY A C 1
ATOM 2244 O O . GLY A 1 311 ? -14.150 4.957 42.180 1.00 94.44 311 GLY A O 1
ATOM 2245 N N . TRP A 1 312 ? -15.136 2.988 41.738 1.00 95.38 312 TRP A N 1
ATOM 2246 C CA . TRP A 1 312 ? -14.599 2.291 42.903 1.00 95.38 312 TRP A CA 1
ATOM 2247 C C . TRP A 1 312 ? -14.390 0.793 42.660 1.00 95.38 312 TRP A C 1
ATOM 2249 O O . TRP A 1 312 ? -15.003 0.180 41.791 1.00 95.38 312 TRP A O 1
ATOM 2259 N N . GLN A 1 313 ? -13.541 0.192 43.479 1.00 93.94 313 GLN A N 1
ATOM 2260 C CA . GLN A 1 313 ? -13.339 -1.243 43.589 1.00 93.94 313 GLN A CA 1
ATOM 2261 C C . GLN A 1 313 ? -13.181 -1.573 45.072 1.00 93.94 313 GLN A C 1
ATOM 2263 O O . GLN A 1 313 ? -12.471 -0.881 45.803 1.00 93.94 313 GLN A O 1
ATOM 2268 N N . TYR A 1 314 ? -13.832 -2.638 45.526 1.00 93.31 314 TYR A N 1
ATOM 2269 C CA . TYR A 1 314 ? -13.746 -3.127 46.901 1.00 93.31 314 TYR A CA 1
ATOM 2270 C C . TYR A 1 314 ? -13.599 -4.655 46.942 1.00 93.31 314 TYR A C 1
ATOM 2272 O O . TYR A 1 314 ? -13.802 -5.327 45.923 1.00 93.31 314 TYR A O 1
ATOM 2280 N N . PRO A 1 315 ? -13.218 -5.244 48.092 1.00 90.62 315 PRO A N 1
ATOM 2281 C CA . PRO A 1 315 ? -13.011 -6.682 48.191 1.00 90.62 315 PRO A CA 1
ATOM 2282 C C . PRO A 1 315 ? -14.269 -7.458 47.794 1.00 90.62 315 PRO A C 1
ATOM 2284 O O . PRO A 1 315 ? -15.347 -7.240 48.344 1.00 90.62 315 PRO A O 1
ATOM 2287 N N . GLY A 1 316 ? -14.121 -8.357 46.820 1.00 87.31 316 GLY A N 1
ATOM 2288 C CA . GLY A 1 316 ? -15.219 -9.167 46.288 1.00 87.31 316 GLY A CA 1
ATOM 2289 C C . GLY A 1 316 ? -16.153 -8.449 45.306 1.00 87.31 316 GLY A C 1
ATOM 2290 O O . GLY A 1 316 ? -17.078 -9.089 44.812 1.00 87.31 316 GLY A O 1
ATOM 2291 N N . SER A 1 317 ? -15.936 -7.163 44.995 1.00 90.69 317 SER A N 1
ATOM 2292 C CA . SER A 1 317 ? -16.707 -6.488 43.941 1.00 90.69 317 SER A CA 1
ATOM 2293 C C . SER A 1 317 ? -16.280 -6.954 42.543 1.00 90.69 317 SER A C 1
ATOM 2295 O O . SER A 1 317 ? -15.080 -7.140 42.325 1.00 90.69 317 SER A O 1
ATOM 2297 N N . PRO A 1 318 ? -17.215 -7.133 41.593 1.00 88.25 318 PRO A N 1
ATOM 2298 C CA . PRO A 1 318 ? -16.874 -7.471 40.213 1.00 88.25 318 PRO A CA 1
ATOM 2299 C C . PRO A 1 318 ? -16.042 -6.370 39.551 1.00 88.25 318 PRO A C 1
ATOM 2301 O O . PRO A 1 318 ? -16.437 -5.203 39.581 1.00 88.25 318 PRO A O 1
ATOM 2304 N N . THR A 1 319 ? -14.937 -6.750 38.910 1.00 90.62 319 THR A N 1
ATOM 2305 C CA . THR A 1 319 ? -14.179 -5.861 38.015 1.00 90.62 319 THR A CA 1
ATOM 2306 C C . THR A 1 319 ? -14.976 -5.553 36.738 1.00 90.62 319 THR A C 1
ATOM 2308 O O . THR A 1 319 ? -15.992 -6.195 36.460 1.00 90.62 319 THR A O 1
ATOM 2311 N N . LEU A 1 320 ? -14.512 -4.605 35.913 1.00 90.38 320 LEU A N 1
ATOM 2312 C CA . LEU A 1 320 ? -15.123 -4.343 34.598 1.00 90.38 320 LEU A CA 1
ATOM 2313 C C . LEU A 1 320 ? -15.108 -5.590 33.689 1.00 90.38 320 LEU A C 1
ATOM 2315 O O . LEU A 1 320 ? -16.098 -5.864 33.009 1.00 90.38 320 LEU A O 1
ATOM 2319 N N . ILE A 1 321 ? -14.034 -6.389 33.739 1.00 94.00 321 ILE A N 1
ATOM 2320 C CA . ILE A 1 321 ? -13.919 -7.645 32.983 1.00 94.00 321 ILE A CA 1
ATOM 2321 C C . ILE A 1 321 ? -14.920 -8.684 33.507 1.00 94.00 321 ILE A C 1
ATOM 2323 O O . ILE A 1 321 ? -15.581 -9.350 32.709 1.00 94.00 321 ILE A O 1
ATOM 2327 N N . ASP A 1 322 ? -15.099 -8.796 34.830 1.00 94.06 322 ASP A N 1
ATOM 2328 C CA . ASP A 1 322 ? -16.095 -9.709 35.413 1.00 94.06 322 ASP A CA 1
ATOM 2329 C C . ASP A 1 322 ? -17.519 -9.335 34.984 1.00 94.06 322 ASP A C 1
ATOM 2331 O O . ASP A 1 322 ? -18.323 -10.213 34.664 1.00 94.06 322 ASP A O 1
ATOM 2335 N N . GLN A 1 323 ? -17.834 -8.036 34.949 1.00 93.44 323 GLN A N 1
ATOM 2336 C CA . GLN A 1 323 ? -19.128 -7.529 34.487 1.00 93.44 323 GLN A CA 1
ATOM 2337 C C . GLN A 1 323 ? -19.353 -7.847 33.004 1.00 93.44 323 GLN A C 1
ATOM 2339 O O . GLN A 1 323 ? -20.416 -8.350 32.641 1.00 93.44 323 GLN A O 1
ATOM 2344 N N . ALA A 1 324 ? -18.344 -7.638 32.154 1.00 96.25 324 ALA A N 1
ATOM 2345 C CA . ALA A 1 324 ? -18.414 -8.003 30.741 1.00 96.25 324 ALA A CA 1
ATOM 2346 C C . ALA A 1 324 ? -18.607 -9.511 30.535 1.00 96.25 324 ALA A C 1
ATOM 2348 O O . ALA A 1 324 ? -19.483 -9.919 29.776 1.00 96.25 324 ALA A O 1
ATOM 2349 N N . ALA A 1 325 ? -17.872 -10.352 31.265 1.00 98.06 325 ALA A N 1
ATOM 2350 C CA . ALA A 1 325 ? -18.048 -11.801 31.220 1.00 98.06 325 ALA A CA 1
ATOM 2351 C C . ALA A 1 325 ? -19.441 -12.241 31.718 1.00 98.06 325 ALA A C 1
ATOM 2353 O O . ALA A 1 325 ? -19.996 -13.230 31.235 1.00 98.06 325 ALA A O 1
ATOM 2354 N N . GLN A 1 326 ? -20.035 -11.535 32.685 1.00 97.50 326 GLN A N 1
ATOM 2355 C CA . GLN A 1 326 ? -21.410 -11.791 33.130 1.00 97.50 326 GLN A CA 1
ATOM 2356 C C . GLN A 1 326 ? -22.436 -11.447 32.047 1.00 97.50 326 GLN A C 1
ATOM 2358 O O . GLN A 1 326 ? -23.290 -12.284 31.760 1.00 97.50 326 GLN A O 1
ATOM 2363 N N . VAL A 1 327 ? -22.318 -10.274 31.419 1.00 97.62 327 VAL A N 1
ATOM 2364 C CA . VAL A 1 327 ? -23.203 -9.847 30.322 1.00 97.62 327 VAL A CA 1
ATOM 2365 C C . VAL A 1 327 ? -23.054 -10.764 29.103 1.00 97.62 327 VAL A C 1
ATOM 2367 O O . VAL A 1 327 ? -24.053 -11.189 28.526 1.00 97.62 327 VAL A O 1
ATOM 2370 N N . ALA A 1 328 ? -21.826 -11.171 28.767 1.00 98.62 328 ALA A N 1
ATOM 2371 C CA . ALA A 1 328 ? -21.566 -12.153 27.716 1.00 98.62 328 ALA A CA 1
ATOM 2372 C C . ALA A 1 328 ? -22.282 -13.485 27.977 1.00 98.62 328 ALA A C 1
ATOM 2374 O O . ALA A 1 328 ? -22.887 -14.049 27.068 1.00 98.62 328 ALA A O 1
ATOM 2375 N N . ARG A 1 329 ? -22.251 -13.977 29.224 1.00 98.50 329 ARG A N 1
ATOM 2376 C CA . ARG A 1 329 ? -22.883 -15.245 29.625 1.00 98.50 329 ARG A CA 1
ATOM 2377 C C . ARG A 1 329 ? -24.411 -15.212 29.535 1.00 98.50 329 ARG A C 1
ATOM 2379 O O . ARG A 1 329 ? -25.019 -16.264 29.361 1.00 98.50 329 ARG A O 1
ATOM 2386 N N . SER A 1 330 ? -25.037 -14.042 29.683 1.00 97.56 330 SER A N 1
ATOM 2387 C CA . SER A 1 330 ? -26.493 -13.884 29.556 1.00 97.56 330 SER A CA 1
ATOM 2388 C C . SER A 1 330 ? -26.979 -13.649 28.124 1.00 97.56 330 SER A C 1
ATOM 2390 O O . SER A 1 330 ? -28.191 -13.637 27.895 1.00 97.56 330 SER A O 1
ATOM 2392 N N . ALA A 1 331 ? -26.069 -13.464 27.166 1.00 98.50 331 ALA A N 1
ATOM 2393 C CA . ALA A 1 331 ? -26.393 -13.259 25.760 1.00 98.50 331 ALA A CA 1
ATOM 2394 C C . ALA A 1 331 ? -26.148 -14.521 24.918 1.00 98.50 331 ALA A C 1
ATOM 2396 O O . ALA A 1 331 ? -25.323 -15.364 25.258 1.00 98.50 331 ALA A O 1
ATOM 2397 N N . ASN A 1 332 ? -26.838 -14.639 23.783 1.00 98.44 332 ASN A N 1
ATOM 2398 C CA . ASN A 1 332 ? -26.598 -15.723 22.831 1.00 98.44 332 ASN A CA 1
ATOM 2399 C C . ASN A 1 332 ? -25.309 -15.498 22.031 1.00 98.44 332 ASN A C 1
ATOM 2401 O O . ASN A 1 332 ? -24.618 -16.462 21.718 1.00 98.44 332 ASN A O 1
ATOM 2405 N N . VAL A 1 333 ? -24.978 -14.236 21.742 1.00 98.69 333 VAL A N 1
ATOM 2406 C CA . VAL A 1 333 ? -23.745 -13.811 21.065 1.00 98.69 333 VAL A CA 1
ATOM 2407 C C . VAL A 1 333 ? -23.101 -12.671 21.848 1.00 98.69 333 VAL A C 1
ATOM 2409 O O . VAL A 1 333 ? -23.801 -11.772 22.319 1.00 98.69 333 VAL A O 1
ATOM 2412 N N . ALA A 1 334 ? -21.774 -12.684 21.958 1.00 98.88 334 ALA A N 1
ATOM 2413 C CA . ALA A 1 334 ? -20.991 -11.557 22.457 1.00 98.88 334 ALA A CA 1
ATOM 2414 C C . ALA A 1 334 ? -20.213 -10.908 21.305 1.00 98.88 334 ALA A C 1
ATOM 2416 O O . ALA A 1 334 ? -19.571 -11.605 20.523 1.00 98.88 334 ALA A O 1
ATOM 2417 N N . VAL A 1 335 ? -20.272 -9.583 21.201 1.00 98.88 335 VAL A N 1
ATOM 2418 C CA . VAL A 1 335 ? -19.496 -8.776 20.255 1.00 98.88 335 VAL A CA 1
ATOM 2419 C C . VAL A 1 335 ? -18.584 -7.875 21.077 1.00 98.88 335 VAL A C 1
ATOM 2421 O O . VAL A 1 335 ? -19.056 -6.936 21.716 1.00 98.88 335 VAL A O 1
ATOM 2424 N N . VAL A 1 336 ? -17.296 -8.210 21.110 1.00 98.75 336 VAL A N 1
ATOM 2425 C CA . VAL A 1 336 ? -16.266 -7.460 21.834 1.00 98.75 336 VAL A CA 1
ATOM 2426 C C . VAL A 1 336 ? -15.588 -6.511 20.862 1.00 98.75 336 VAL A C 1
ATOM 2428 O O . VAL A 1 336 ? -14.990 -6.961 19.890 1.00 98.75 336 VAL A O 1
ATOM 2431 N N . PHE A 1 337 ? -15.676 -5.221 21.126 1.00 98.19 337 PHE A N 1
ATOM 2432 C CA . PHE A 1 337 ? -14.890 -4.199 20.466 1.00 98.19 337 PHE A CA 1
ATOM 2433 C C . PHE A 1 337 ? -13.578 -4.019 21.226 1.00 98.19 337 PHE A C 1
ATOM 2435 O O . PHE A 1 337 ? -13.550 -4.055 22.464 1.00 98.19 337 PHE A O 1
ATOM 2442 N N . ALA A 1 338 ? -12.491 -3.939 20.470 1.00 96.50 338 ALA A N 1
ATOM 2443 C CA . ALA A 1 338 ? -11.172 -3.651 20.991 1.00 96.50 338 ALA A CA 1
ATOM 2444 C C . ALA A 1 338 ? -10.421 -2.726 20.036 1.00 96.50 338 ALA A C 1
ATOM 2446 O O . ALA A 1 338 ? -10.522 -2.873 18.820 1.00 96.50 338 ALA A O 1
ATOM 2447 N N . ASN A 1 339 ? -9.618 -1.826 20.588 1.00 94.00 339 ASN A N 1
ATOM 2448 C CA . ASN A 1 339 ? -8.894 -0.808 19.832 1.00 94.00 339 ASN A CA 1
ATOM 2449 C C . ASN A 1 339 ? -7.424 -0.711 20.241 1.00 94.00 339 ASN A C 1
ATOM 2451 O O . ASN A 1 339 ? -6.984 -1.304 21.232 1.00 94.00 339 ASN A O 1
ATOM 2455 N N . ASP A 1 340 ? -6.685 0.082 19.477 1.00 91.81 340 ASP A N 1
ATOM 2456 C CA . ASP A 1 340 ? -5.425 0.687 19.877 1.00 91.81 340 ASP A CA 1
ATOM 2457 C C . ASP A 1 340 ? -5.489 2.212 19.725 1.00 91.81 340 ASP A C 1
ATOM 2459 O O . ASP A 1 340 ? -6.448 2.759 19.186 1.00 91.81 340 ASP A O 1
ATOM 2463 N N . GLU A 1 341 ? -4.464 2.894 20.227 1.00 83.69 341 GLU A N 1
ATOM 2464 C CA . GLU A 1 341 ? -4.340 4.347 20.154 1.00 83.69 341 GLU A CA 1
ATOM 2465 C C . GLU A 1 341 ? -3.048 4.683 19.397 1.00 83.69 341 GLU A C 1
ATOM 2467 O O . GLU A 1 341 ? -1.950 4.618 19.957 1.00 83.69 341 GLU A O 1
ATOM 2472 N N . GLU A 1 342 ? -3.170 4.995 18.104 1.00 90.50 342 GLU A N 1
ATOM 2473 C CA . GLU A 1 342 ? -2.062 5.465 17.264 1.00 90.50 342 GLU A CA 1
ATOM 2474 C C . GLU A 1 342 ? -2.125 6.987 17.083 1.00 90.50 342 GLU A C 1
ATOM 2476 O O . GLU A 1 342 ? -3.189 7.555 16.834 1.00 90.50 342 GLU A O 1
ATOM 2481 N N . SER A 1 343 ? -0.981 7.669 17.186 1.00 87.81 343 SER A N 1
ATOM 2482 C CA . SER A 1 343 ? -0.891 9.118 16.990 1.00 87.81 343 SER A CA 1
ATOM 2483 C C . SER A 1 343 ? 0.429 9.506 16.339 1.00 87.81 343 SER A C 1
ATOM 2485 O O . SER A 1 343 ? 1.474 8.931 16.625 1.00 87.81 343 SER A O 1
ATOM 2487 N N . GLU A 1 344 ? 0.397 10.551 15.513 1.00 91.38 344 GLU A N 1
ATOM 2488 C CA . GLU A 1 344 ? 1.608 11.231 15.054 1.00 91.38 344 GLU A CA 1
ATOM 2489 C C . GLU A 1 344 ? 2.489 11.663 16.240 1.00 91.38 344 GLU A C 1
ATOM 2491 O O . GLU A 1 344 ? 1.985 12.081 17.287 1.00 91.38 344 GLU A O 1
ATOM 2496 N N . GLY A 1 345 ? 3.809 11.584 16.058 1.00 88.75 345 GLY A N 1
ATOM 2497 C CA . GLY A 1 345 ? 4.812 12.021 17.032 1.00 88.75 345 GLY A CA 1
ATOM 2498 C C . GLY A 1 345 ? 5.361 10.911 17.932 1.00 88.75 345 GLY A C 1
ATOM 2499 O O . GLY A 1 345 ? 6.402 11.115 18.558 1.00 88.75 345 GLY A O 1
ATOM 2500 N N . GLY A 1 346 ? 4.729 9.735 17.972 1.00 89.38 346 GLY A N 1
ATOM 2501 C CA . GLY A 1 346 ? 5.243 8.590 18.716 1.00 89.38 346 GLY A CA 1
ATOM 2502 C C . GLY A 1 346 ? 4.673 7.261 18.236 1.00 89.38 346 GLY A C 1
ATOM 2503 O O . GLY A 1 346 ? 3.505 7.158 17.883 1.00 89.38 346 GLY A O 1
ATOM 2504 N N . ASP A 1 347 ? 5.505 6.228 18.259 1.00 92.38 347 ASP A N 1
ATOM 2505 C CA . ASP A 1 347 ? 5.090 4.885 17.871 1.00 92.38 347 ASP A CA 1
ATOM 2506 C C . ASP A 1 347 ? 4.485 4.098 19.043 1.00 92.38 347 ASP A C 1
ATOM 2508 O O . ASP A 1 347 ? 4.757 4.362 20.221 1.00 92.38 347 ASP A O 1
ATOM 2512 N N . ARG A 1 348 ? 3.720 3.047 18.721 1.00 92.12 348 ARG A N 1
ATOM 2513 C CA . ARG A 1 348 ? 3.232 2.083 19.717 1.00 92.12 348 ARG A CA 1
ATOM 2514 C C . ARG A 1 348 ? 4.403 1.393 20.426 1.00 92.12 348 ARG A C 1
ATOM 2516 O O . ARG A 1 348 ? 5.348 0.918 19.804 1.00 92.12 348 ARG A O 1
ATOM 2523 N N . SER A 1 349 ? 4.294 1.242 21.747 1.00 88.00 349 SER A N 1
ATOM 2524 C CA . SER A 1 349 ? 5.312 0.553 22.563 1.00 88.00 349 SER A CA 1
ATOM 2525 C C . SER A 1 349 ? 5.331 -0.975 22.388 1.00 88.00 349 SER A C 1
ATOM 2527 O O . SER A 1 349 ? 6.304 -1.635 22.756 1.00 88.00 349 SER A O 1
ATOM 2529 N N . SER A 1 350 ? 4.248 -1.549 21.857 1.00 90.94 350 SER A N 1
ATOM 2530 C CA . SER A 1 350 ? 4.071 -2.978 21.592 1.00 90.94 350 SER A CA 1
ATOM 2531 C C . SER A 1 350 ? 2.969 -3.193 20.547 1.00 90.94 350 SER A C 1
ATOM 2533 O O . SER A 1 350 ? 2.149 -2.309 20.320 1.00 90.94 350 SER A O 1
ATOM 2535 N N . LEU A 1 351 ? 2.916 -4.393 19.958 1.00 95.44 351 LEU A N 1
ATOM 2536 C CA . LEU A 1 351 ? 1.822 -4.844 19.086 1.00 95.44 351 LEU A CA 1
ATOM 2537 C C . LEU A 1 351 ? 0.650 -5.491 19.854 1.00 95.44 351 LEU A C 1
ATOM 2539 O O . LEU A 1 351 ? -0.317 -5.927 19.236 1.00 95.44 351 LEU A O 1
ATOM 2543 N N . SER A 1 352 ? 0.743 -5.648 21.177 1.00 95.62 352 SER A N 1
ATOM 2544 C CA . SER A 1 352 ? -0.377 -6.129 22.003 1.00 95.62 352 SER A CA 1
ATOM 2545 C C . SER A 1 352 ? -1.478 -5.078 22.108 1.00 95.62 352 SER A C 1
ATOM 2547 O O . SER A 1 352 ? -1.183 -3.885 22.150 1.00 95.62 352 SER A O 1
ATOM 2549 N N . LEU A 1 353 ? -2.729 -5.520 22.252 1.00 95.50 353 LEU A N 1
ATOM 2550 C CA . LEU A 1 353 ? -3.821 -4.603 22.565 1.00 95.50 353 LEU A CA 1
ATOM 2551 C C . LEU A 1 353 ? -3.589 -3.942 23.944 1.00 95.50 353 LEU A C 1
ATOM 2553 O O . LEU A 1 353 ? -3.255 -4.643 24.909 1.00 95.50 353 LEU A O 1
ATOM 2557 N N . PRO A 1 354 ? -3.773 -2.616 24.075 1.00 90.12 354 PRO A N 1
ATOM 2558 C CA . PRO A 1 354 ? -3.560 -1.904 25.332 1.00 90.12 354 PRO A CA 1
ATOM 2559 C C . PRO A 1 354 ? -4.649 -2.220 26.371 1.00 90.12 354 PRO A C 1
ATOM 2561 O O . PRO A 1 354 ? -5.635 -2.906 26.095 1.00 90.12 354 PRO A O 1
ATOM 2564 N N . ASN A 1 355 ? -4.479 -1.698 27.590 1.00 86.94 355 ASN A N 1
ATOM 2565 C CA . ASN A 1 355 ? -5.519 -1.644 28.630 1.00 86.94 355 ASN A CA 1
ATOM 2566 C C . ASN A 1 355 ? -6.134 -3.005 29.026 1.00 86.94 355 ASN A C 1
ATOM 2568 O O . ASN A 1 355 ? -7.301 -3.083 29.402 1.00 86.94 355 ASN A O 1
ATOM 2572 N N . ASN A 1 356 ? -5.343 -4.086 28.979 1.00 90.50 356 ASN A N 1
ATOM 2573 C CA . ASN A 1 356 ? -5.765 -5.465 29.280 1.00 90.50 356 ASN A CA 1
ATOM 2574 C C . ASN A 1 356 ? -6.899 -5.998 28.381 1.00 90.50 356 ASN A C 1
ATOM 2576 O O . ASN A 1 356 ? -7.613 -6.928 28.766 1.00 90.50 356 ASN A O 1
ATOM 2580 N N . GLN A 1 357 ? -7.058 -5.462 27.170 1.00 95.06 357 GLN A N 1
ATOM 2581 C CA . GLN A 1 357 ? -8.090 -5.919 26.235 1.00 95.06 357 GLN A CA 1
ATOM 2582 C C . GLN A 1 357 ? -7.909 -7.391 25.819 1.00 95.06 357 GLN A C 1
ATOM 2584 O O . GLN A 1 357 ? -8.897 -8.113 25.704 1.00 95.06 357 GLN A O 1
ATOM 2589 N N . ASP A 1 358 ? -6.673 -7.902 25.732 1.00 97.56 358 ASP A N 1
ATOM 2590 C CA . ASP A 1 358 ? -6.422 -9.340 25.520 1.00 97.56 358 ASP A CA 1
ATOM 2591 C C . ASP A 1 358 ? -7.036 -10.217 26.632 1.00 97.56 358 ASP A C 1
ATOM 2593 O O . ASP A 1 358 ? -7.585 -11.296 26.373 1.00 97.56 358 ASP A O 1
ATOM 2597 N N . GLN A 1 359 ? -6.975 -9.750 27.885 1.00 97.06 359 GLN A N 1
ATOM 2598 C CA . GLN A 1 359 ? -7.576 -10.433 29.031 1.00 97.06 359 GLN A CA 1
ATOM 2599 C C . GLN A 1 359 ? -9.105 -10.327 29.002 1.00 97.06 359 GLN A C 1
ATOM 2601 O O . GLN A 1 359 ? -9.780 -11.314 29.299 1.00 97.06 359 GLN A O 1
ATOM 2606 N N . LEU A 1 360 ? -9.650 -9.164 28.623 1.00 97.19 360 LEU A N 1
ATOM 2607 C CA . LEU A 1 360 ? -11.088 -8.974 28.428 1.00 97.19 360 LEU A CA 1
ATOM 2608 C C . LEU A 1 360 ? -11.635 -9.968 27.399 1.00 97.19 360 LEU A C 1
ATOM 2610 O O . LEU A 1 360 ? -12.569 -10.708 27.707 1.00 97.19 360 LEU A O 1
ATOM 2614 N N . ILE A 1 361 ? -11.029 -10.024 26.210 1.00 98.69 361 ILE A N 1
ATOM 2615 C CA . ILE A 1 361 ? -11.465 -10.909 25.125 1.00 98.69 361 ILE A CA 1
ATOM 2616 C C . ILE A 1 361 ? -11.400 -12.370 25.576 1.00 98.69 361 ILE A C 1
ATOM 2618 O O . ILE A 1 361 ? -12.363 -13.113 25.400 1.00 98.69 361 ILE A O 1
ATOM 2622 N N . THR A 1 362 ? -10.309 -12.765 26.237 1.00 98.69 362 THR A N 1
ATOM 2623 C CA . THR A 1 362 ? -10.153 -14.115 26.799 1.00 98.69 362 THR A CA 1
ATOM 2624 C C . THR A 1 362 ? -11.269 -14.450 27.798 1.00 98.69 362 THR A C 1
ATOM 2626 O O . THR A 1 362 ? -11.887 -15.510 27.707 1.00 98.69 362 THR A O 1
ATOM 2629 N N . ALA A 1 363 ? -11.570 -13.554 28.743 1.00 98.50 363 ALA A N 1
ATOM 2630 C CA . ALA A 1 363 ? -12.604 -13.781 29.754 1.00 98.50 363 ALA A CA 1
ATOM 2631 C C . ALA A 1 363 ? -14.017 -13.846 29.149 1.00 98.50 363 ALA A C 1
ATOM 2633 O O . ALA A 1 363 ? -14.835 -14.671 29.566 1.00 98.50 363 ALA A O 1
ATOM 2634 N N . VAL A 1 364 ? -14.301 -13.011 28.145 1.00 98.81 364 VAL A N 1
ATOM 2635 C CA . VAL A 1 364 ? -15.575 -13.025 27.416 1.00 98.81 364 VAL A CA 1
ATOM 2636 C C . VAL A 1 364 ? -15.727 -14.305 26.600 1.00 98.81 364 VAL A C 1
ATOM 2638 O O . VAL A 1 364 ? -16.752 -14.969 26.728 1.00 98.81 364 VAL A O 1
ATOM 2641 N N . ALA A 1 365 ? -14.702 -14.708 25.845 1.00 98.69 365 ALA A N 1
ATOM 2642 C CA . ALA A 1 365 ? -14.718 -15.936 25.051 1.00 98.69 365 ALA A CA 1
ATOM 2643 C C . ALA A 1 365 ? -14.906 -17.195 25.917 1.00 98.69 365 ALA A C 1
ATOM 2645 O O . ALA A 1 365 ? -15.623 -18.122 25.541 1.00 98.69 365 ALA A O 1
ATOM 2646 N N . GLN A 1 366 ? -14.326 -17.213 27.122 1.00 98.50 366 GLN A N 1
ATOM 2647 C CA . GLN A 1 366 ? -14.558 -18.276 28.107 1.00 98.50 366 GLN A CA 1
ATOM 2648 C C . GLN A 1 366 ? -15.990 -18.278 28.659 1.00 98.50 366 GLN A C 1
ATOM 2650 O O . GLN A 1 366 ? -16.530 -19.338 28.981 1.00 98.50 366 GLN A O 1
ATOM 2655 N N . ALA A 1 367 ? -16.607 -17.104 28.809 1.00 98.62 367 ALA A N 1
ATOM 2656 C CA . ALA A 1 367 ? -17.971 -16.972 29.307 1.00 98.62 367 ALA A CA 1
ATOM 2657 C C . ALA A 1 367 ? -19.034 -17.250 28.233 1.00 98.62 367 ALA A C 1
ATOM 2659 O O . ALA A 1 367 ? -20.109 -17.750 28.572 1.00 98.62 367 ALA A O 1
ATOM 2660 N N . ASN A 1 368 ? -18.734 -16.944 26.968 1.00 98.62 368 ASN A N 1
ATOM 2661 C CA . ASN A 1 368 ? -19.596 -17.178 25.820 1.00 98.62 368 ASN A CA 1
ATOM 2662 C C . ASN A 1 368 ? -18.778 -17.668 24.605 1.00 98.62 368 ASN A C 1
ATOM 2664 O O . ASN A 1 368 ? -18.044 -16.883 24.001 1.00 98.62 368 ASN A O 1
ATOM 2668 N N . PRO A 1 369 ? -18.935 -18.934 24.176 1.00 97.06 369 PRO A N 1
ATOM 2669 C CA . PRO A 1 369 ? -18.188 -19.466 23.038 1.00 97.06 369 PRO A CA 1
ATOM 2670 C C . PRO A 1 369 ? -18.605 -18.855 21.690 1.00 97.06 369 PRO A C 1
ATOM 2672 O O . PRO A 1 369 ? -17.867 -19.009 20.721 1.00 97.06 369 PRO A O 1
ATOM 2675 N N . HIS A 1 370 ? -19.749 -18.165 21.598 1.00 98.50 370 HIS A N 1
ATOM 2676 C CA . HIS A 1 370 ? -20.191 -17.420 20.411 1.00 98.50 370 HIS A CA 1
ATOM 2677 C C . HIS A 1 370 ? -19.717 -15.964 20.488 1.00 98.50 370 HIS A C 1
ATOM 2679 O O . HIS A 1 370 ? -20.512 -15.022 20.482 1.00 98.50 370 HIS A O 1
ATOM 2685 N N . THR A 1 371 ? -18.403 -15.793 20.610 1.00 98.88 371 THR A N 1
ATOM 2686 C CA . THR A 1 371 ? -17.768 -14.476 20.674 1.00 98.88 371 THR A CA 1
ATOM 2687 C C . THR A 1 371 ? -17.269 -14.047 19.296 1.00 98.88 371 THR A C 1
ATOM 2689 O O . THR A 1 371 ? -16.594 -14.810 18.599 1.00 98.88 371 THR A O 1
ATOM 2692 N N . ILE A 1 372 ? -17.596 -12.812 18.926 1.00 98.94 372 ILE A N 1
ATOM 2693 C CA . ILE A 1 372 ? -17.065 -12.070 17.783 1.00 98.94 372 ILE A CA 1
ATOM 2694 C C . ILE A 1 372 ? -16.205 -10.938 18.340 1.00 98.94 372 ILE A C 1
ATOM 2696 O O . ILE A 1 372 ? -16.625 -10.272 19.285 1.00 98.94 372 ILE A O 1
ATOM 2700 N N . VAL A 1 373 ? -15.036 -10.706 17.751 1.00 98.88 373 VAL A N 1
ATOM 2701 C CA . VAL A 1 373 ? -14.208 -9.532 18.046 1.00 98.88 373 VAL A CA 1
ATOM 2702 C C . VAL A 1 373 ? -14.250 -8.575 16.861 1.00 98.88 373 VAL A C 1
ATOM 2704 O O . VAL A 1 373 ? -14.050 -9.001 15.723 1.00 98.88 373 VAL A O 1
ATOM 2707 N N . VAL A 1 374 ? -14.521 -7.302 17.127 1.00 98.88 374 VAL A N 1
ATOM 2708 C CA . VAL A 1 374 ? -14.357 -6.202 16.175 1.00 98.88 374 VAL A CA 1
ATOM 2709 C C . VAL A 1 374 ? -13.142 -5.396 16.620 1.00 98.88 374 VAL A C 1
ATOM 2711 O O . VAL A 1 374 ? -13.089 -4.943 17.759 1.00 98.88 374 VAL A O 1
ATOM 2714 N N . LEU A 1 375 ? -12.149 -5.281 15.747 1.00 98.69 375 LEU A N 1
ATOM 2715 C CA . LEU A 1 375 ? -10.923 -4.537 15.989 1.00 98.69 375 LEU A CA 1
ATOM 2716 C C . LEU A 1 375 ? -11.053 -3.161 15.351 1.00 98.69 375 LEU A C 1
ATOM 2718 O O . LEU A 1 375 ? -11.119 -3.072 14.128 1.00 98.69 375 LEU A O 1
ATOM 2722 N N . ASN A 1 376 ? -11.078 -2.112 16.164 1.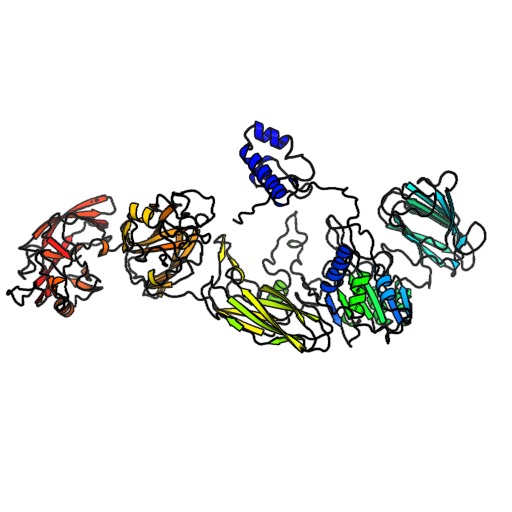00 97.56 376 ASN A N 1
ATOM 2723 C CA . ASN A 1 376 ? -10.920 -0.750 15.685 1.00 97.56 376 ASN A CA 1
ATOM 2724 C C . ASN A 1 376 ? -9.453 -0.338 15.863 1.00 97.56 376 ASN A C 1
ATOM 2726 O O . ASN A 1 376 ? -9.120 0.396 16.792 1.00 97.56 376 ASN A O 1
ATOM 2730 N N . THR A 1 377 ? -8.563 -0.905 15.040 1.00 97.56 377 THR A N 1
ATOM 2731 C CA . THR A 1 377 ? -7.105 -0.741 15.168 1.00 97.56 377 THR A CA 1
ATOM 2732 C C . THR A 1 377 ? -6.471 -0.136 13.920 1.00 97.56 377 THR A C 1
ATOM 2734 O O . THR A 1 377 ? -6.825 -0.508 12.807 1.00 97.56 377 THR A O 1
ATOM 2737 N N . GLY A 1 378 ? -5.512 0.780 14.066 1.00 96.00 378 GLY A N 1
ATOM 2738 C CA . GLY A 1 378 ? -4.900 1.479 12.921 1.00 96.00 378 GLY A CA 1
ATOM 2739 C C . GLY A 1 378 ? -3.896 0.626 12.130 1.00 96.00 378 GLY A C 1
ATOM 2740 O O . GLY A 1 378 ? -3.713 0.796 10.918 1.00 96.00 378 GLY A O 1
ATOM 2741 N N . ALA A 1 379 ? -3.296 -0.362 12.794 1.00 96.06 379 ALA A N 1
ATOM 2742 C CA . ALA A 1 379 ? -2.267 -1.235 12.244 1.00 96.06 379 ALA A CA 1
ATOM 2743 C C . ALA A 1 379 ? -2.322 -2.640 12.878 1.00 96.06 379 ALA A C 1
ATOM 2745 O O . ALA A 1 379 ? -3.081 -2.871 13.819 1.00 96.06 379 ALA A O 1
ATOM 2746 N N . PRO A 1 380 ? -1.520 -3.620 12.405 1.00 97.31 380 PRO A N 1
ATOM 2747 C CA . PRO A 1 380 ? -1.574 -4.974 12.940 1.00 97.31 380 PRO A CA 1
ATOM 2748 C C . PRO A 1 380 ? -1.382 -5.042 14.459 1.00 97.31 380 PRO A C 1
ATOM 2750 O O . PRO A 1 380 ? -0.462 -4.421 15.000 1.00 97.31 380 PRO A O 1
ATOM 2753 N N . VAL A 1 381 ? -2.205 -5.860 15.117 1.00 98.06 381 VAL A N 1
ATOM 2754 C CA . VAL A 1 381 ? -2.096 -6.229 16.537 1.00 98.06 381 VAL A CA 1
ATOM 2755 C C . VAL A 1 381 ? -1.907 -7.738 16.701 1.00 98.06 381 VAL A C 1
ATOM 2757 O O . VAL A 1 381 ? -2.277 -8.535 15.833 1.00 98.06 381 VAL A O 1
ATOM 2760 N N . LEU A 1 382 ? -1.318 -8.153 17.822 1.00 98.19 382 LEU A N 1
ATOM 2761 C CA . LEU A 1 382 ? -1.241 -9.561 18.209 1.00 98.19 382 LEU A CA 1
ATOM 2762 C C . LEU A 1 382 ? -2.603 -10.049 18.711 1.00 98.19 382 LEU A C 1
ATOM 2764 O O . LEU A 1 382 ? -3.305 -9.336 19.417 1.00 98.19 382 LEU A O 1
ATOM 2768 N N . MET A 1 383 ? -2.946 -11.299 18.392 1.00 98.44 383 MET A N 1
ATOM 2769 C CA . MET A 1 383 ? -4.223 -11.911 18.784 1.00 98.44 383 MET A CA 1
ATOM 2770 C C . MET A 1 383 ? -3.995 -13.251 19.504 1.00 98.44 383 MET A C 1
ATOM 2772 O O . MET A 1 383 ? -4.288 -14.314 18.949 1.00 98.44 383 MET A O 1
ATOM 2776 N N . PRO A 1 384 ? -3.467 -13.262 20.744 1.00 98.06 384 PRO A N 1
ATOM 2777 C CA . PRO A 1 384 ? -3.208 -14.509 21.480 1.00 98.06 384 PRO A CA 1
ATOM 2778 C C . PRO A 1 384 ? -4.482 -15.338 21.747 1.00 98.06 384 PRO A C 1
ATOM 2780 O O . PRO A 1 384 ? -4.412 -16.541 22.002 1.00 98.06 384 PRO A O 1
ATOM 2783 N N . TRP A 1 385 ? -5.653 -14.707 21.662 1.00 98.31 385 TRP A N 1
ATOM 2784 C CA . TRP A 1 385 ? -6.986 -15.284 21.846 1.00 98.31 385 TRP A CA 1
ATOM 2785 C C . TRP A 1 385 ? -7.662 -15.738 20.538 1.00 98.31 385 TRP A C 1
ATOM 2787 O O . TRP A 1 385 ? -8.791 -16.219 20.593 1.00 98.31 385 TRP A O 1
ATOM 2797 N N . VAL A 1 386 ? -7.006 -15.637 19.372 1.00 98.44 386 VAL A N 1
ATOM 2798 C CA . VAL A 1 386 ? -7.596 -15.929 18.041 1.00 98.44 386 VAL A CA 1
ATOM 2799 C C . VAL A 1 386 ? -8.311 -17.287 17.949 1.00 98.44 386 VAL A C 1
ATOM 2801 O O . VAL A 1 386 ? -9.343 -17.415 17.293 1.00 98.44 386 VAL A O 1
ATOM 2804 N N . SER A 1 387 ? -7.801 -18.305 18.647 1.00 97.88 387 SER A N 1
ATOM 2805 C CA . SER A 1 387 ? -8.362 -19.663 18.666 1.00 97.88 387 SER A CA 1
ATOM 2806 C C . SER A 1 387 ? -9.581 -19.833 19.580 1.00 97.88 387 SER A C 1
ATOM 2808 O O . SER A 1 387 ? -10.222 -20.882 19.545 1.00 97.88 387 SER A O 1
ATOM 2810 N N . GLN A 1 388 ? -9.895 -18.833 20.406 1.00 98.44 388 GLN A N 1
ATOM 2811 C CA . GLN A 1 388 ? -10.972 -18.869 21.401 1.00 98.44 388 GLN A CA 1
ATOM 2812 C C . GLN A 1 388 ? -12.264 -18.204 20.904 1.00 98.44 388 GLN A C 1
ATOM 2814 O O . GLN A 1 388 ? -13.315 -18.396 21.510 1.00 98.44 388 GLN A O 1
ATOM 2819 N N . VAL A 1 389 ? -12.203 -17.432 19.815 1.00 98.69 389 VAL A N 1
ATOM 2820 C CA . VAL A 1 389 ? -13.335 -16.657 19.284 1.00 98.69 389 VAL A CA 1
ATOM 2821 C C . VAL A 1 389 ? -13.799 -17.206 17.939 1.00 98.69 389 VAL A C 1
ATOM 2823 O O . VAL A 1 389 ? -13.024 -17.800 17.191 1.00 98.69 389 VAL A O 1
ATOM 2826 N N . GLN A 1 390 ? -15.073 -17.014 17.600 1.00 98.50 390 GLN A N 1
ATOM 2827 C CA . GLN A 1 390 ? -15.634 -17.562 16.364 1.00 98.50 390 GLN A CA 1
ATOM 2828 C C . GLN A 1 390 ? -15.535 -16.601 15.180 1.00 98.50 390 GLN A C 1
ATOM 2830 O O . GLN A 1 390 ? -15.400 -17.069 14.047 1.00 98.50 390 GLN A O 1
ATOM 2835 N N . GLY A 1 391 ? -15.580 -15.291 15.431 1.00 98.69 391 GLY A N 1
ATOM 2836 C CA . GLY A 1 391 ? -15.506 -14.255 14.404 1.00 98.69 391 GLY A CA 1
ATOM 2837 C C . GLY A 1 391 ? -14.493 -13.167 14.747 1.00 98.69 391 GLY A C 1
ATOM 2838 O O . GLY A 1 391 ? -14.361 -12.807 15.914 1.00 98.69 391 GLY A O 1
ATOM 2839 N N . ILE A 1 392 ? -13.794 -12.652 13.736 1.00 98.94 392 ILE A N 1
ATOM 2840 C CA . ILE A 1 392 ? -12.892 -11.498 13.858 1.00 98.94 392 ILE A CA 1
ATOM 2841 C C . ILE A 1 392 ? -13.122 -10.582 12.661 1.00 98.94 392 ILE A C 1
ATOM 2843 O O . ILE A 1 392 ? -13.013 -11.024 11.512 1.00 98.94 392 ILE A O 1
ATOM 2847 N N . VAL A 1 393 ? -13.435 -9.324 12.943 1.00 98.88 393 VAL A N 1
ATOM 2848 C CA . VAL A 1 393 ? -13.668 -8.254 11.972 1.00 98.88 393 VAL A CA 1
ATOM 2849 C C . VAL A 1 393 ? -12.657 -7.146 12.245 1.00 98.88 393 VAL A C 1
ATOM 2851 O O . VAL A 1 393 ? -12.590 -6.661 13.363 1.00 98.88 393 VAL A O 1
ATOM 2854 N N . GLU A 1 394 ? -11.884 -6.751 11.241 1.00 98.81 394 GLU A N 1
ATOM 2855 C CA . GLU A 1 394 ? -11.027 -5.564 11.287 1.00 98.81 394 GLU A CA 1
ATOM 2856 C C . GLU A 1 394 ? -11.812 -4.368 10.741 1.00 98.81 394 GLU A C 1
ATOM 2858 O O . GLU A 1 394 ? -12.112 -4.312 9.543 1.00 98.81 394 GLU A O 1
ATOM 2863 N N . GLY A 1 395 ? -12.194 -3.465 11.639 1.00 97.88 395 GLY A N 1
ATOM 2864 C CA . GLY A 1 395 ? -12.929 -2.232 11.376 1.00 97.88 395 GLY A CA 1
ATOM 2865 C C . GLY A 1 395 ? -12.039 -1.020 11.093 1.00 97.88 395 GLY A C 1
ATOM 2866 O O . GLY A 1 395 ? -12.537 -0.058 10.510 1.00 97.88 395 GLY A O 1
ATOM 2867 N N . TRP A 1 396 ? -10.739 -1.086 11.413 1.00 98.19 396 TRP A N 1
ATOM 2868 C CA . TRP A 1 396 ? -9.808 0.049 11.359 1.00 98.19 396 TRP A CA 1
ATOM 2869 C C . TRP A 1 396 ? -10.268 1.223 12.238 1.00 98.19 396 TRP A C 1
ATOM 2871 O O . TRP A 1 396 ? -10.864 1.019 13.286 1.00 98.19 396 TRP A O 1
ATOM 2881 N N . TYR A 1 397 ? -10.027 2.462 11.814 1.00 96.62 397 TYR A N 1
ATOM 2882 C CA . TYR A 1 397 ? -10.703 3.639 12.354 1.00 96.62 397 TYR A CA 1
ATOM 2883 C C . TYR A 1 397 ? -11.800 4.067 11.361 1.00 96.62 397 TYR A C 1
ATOM 2885 O O . TYR A 1 397 ? -11.494 4.692 10.341 1.00 96.62 397 TYR A O 1
ATOM 2893 N N . PRO A 1 398 ? -13.067 3.659 11.572 1.00 95.25 398 PRO A N 1
ATOM 2894 C CA . PRO A 1 398 ? -14.126 3.748 10.559 1.00 95.25 398 PRO A CA 1
ATOM 2895 C C . PRO A 1 398 ? -14.772 5.140 10.423 1.00 95.25 398 PRO A C 1
ATOM 2897 O O . PRO A 1 398 ? -15.692 5.317 9.619 1.00 95.25 398 PRO A O 1
ATOM 2900 N N . GLY A 1 399 ? -14.298 6.145 11.164 1.00 94.88 399 GLY A N 1
ATOM 2901 C CA . GLY A 1 399 ? -14.808 7.512 11.116 1.00 94.88 399 GLY A CA 1
ATOM 2902 C C . GLY A 1 399 ? -16.210 7.678 11.709 1.00 94.88 399 GLY A C 1
ATOM 2903 O O . GLY A 1 399 ? -16.724 6.834 12.441 1.00 94.88 399 GLY A O 1
ATOM 2904 N N . GLN A 1 400 ? -16.858 8.791 11.357 1.00 94.44 400 GLN A N 1
ATOM 2905 C CA . GLN A 1 400 ? -18.134 9.242 11.938 1.00 94.44 400 GLN A CA 1
ATOM 2906 C C . GLN A 1 400 ? -19.319 8.262 11.822 1.00 94.44 400 GLN A C 1
ATOM 2908 O O . GLN A 1 400 ? -20.302 8.392 12.551 1.00 94.44 400 GLN A O 1
ATOM 2913 N N . GLU A 1 401 ? -19.253 7.287 10.915 1.00 96.81 401 GLU A N 1
ATOM 2914 C CA . GLU A 1 401 ? -20.317 6.303 10.665 1.00 96.81 401 GLU A CA 1
ATOM 2915 C C . GLU A 1 401 ? -19.958 4.891 11.164 1.00 96.81 401 GLU A C 1
ATOM 2917 O O . GLU A 1 401 ? -20.557 3.916 10.707 1.00 96.81 401 GLU A O 1
ATOM 2922 N N . ASP A 1 402 ? -19.012 4.777 12.110 1.00 96.06 402 ASP A N 1
ATOM 2923 C CA . ASP A 1 402 ? -18.552 3.522 12.734 1.00 96.06 402 ASP A CA 1
ATOM 2924 C C . ASP A 1 402 ? -19.688 2.509 12.948 1.00 96.06 402 ASP A C 1
ATOM 2926 O O . ASP A 1 402 ? -19.790 1.483 12.268 1.00 96.06 402 ASP A O 1
ATOM 2930 N N . GLY A 1 403 ? -20.617 2.833 13.845 1.00 97.06 403 GLY A N 1
ATOM 2931 C CA . GLY A 1 403 ? -21.672 1.913 14.226 1.00 97.06 403 GLY A CA 1
ATOM 2932 C C . GLY A 1 403 ? -22.629 1.573 13.092 1.00 97.06 403 GLY A C 1
ATOM 2933 O O . GLY A 1 403 ? -23.123 0.445 13.049 1.00 97.06 403 GLY A O 1
ATOM 2934 N N . THR A 1 404 ? -22.876 2.499 12.164 1.00 97.75 404 THR A N 1
ATOM 2935 C CA . THR A 1 404 ? -23.694 2.239 10.972 1.00 97.75 404 THR A CA 1
ATOM 2936 C C . THR A 1 404 ? -23.030 1.169 10.103 1.00 97.75 404 THR A C 1
ATOM 2938 O O . THR A 1 404 ? -23.652 0.146 9.802 1.00 97.75 404 THR A O 1
ATOM 2941 N N . ALA A 1 405 ? -21.754 1.366 9.761 1.00 98.25 405 ALA A N 1
ATOM 2942 C CA . ALA A 1 405 ? -21.001 0.481 8.882 1.00 98.25 405 ALA A CA 1
ATOM 2943 C C . ALA A 1 405 ? -20.740 -0.893 9.517 1.00 98.25 405 ALA A C 1
ATOM 2945 O O . ALA A 1 405 ? -21.013 -1.932 8.906 1.00 98.25 405 ALA A O 1
ATOM 2946 N N . ILE A 1 406 ? -20.274 -0.922 10.770 1.00 98.31 406 ILE A N 1
ATOM 2947 C CA . ILE A 1 406 ? -19.990 -2.173 11.477 1.00 98.31 406 ILE A CA 1
ATOM 2948 C C . ILE A 1 406 ? -21.271 -2.986 11.679 1.00 98.31 406 ILE A C 1
ATOM 2950 O O . ILE A 1 406 ? -21.263 -4.199 11.460 1.00 98.31 406 ILE A O 1
ATOM 2954 N N . ALA A 1 407 ? -22.400 -2.358 12.023 1.00 98.62 407 ALA A N 1
ATOM 2955 C CA . ALA A 1 407 ? -23.669 -3.076 12.121 1.00 98.62 407 ALA A CA 1
ATOM 2956 C C . ALA A 1 407 ? -24.110 -3.654 10.764 1.00 98.62 407 ALA A C 1
ATOM 2958 O O . ALA A 1 407 ? -24.533 -4.811 10.711 1.00 98.62 407 ALA A O 1
ATOM 2959 N N . ALA A 1 408 ? -23.970 -2.903 9.667 1.00 98.62 408 ALA A N 1
ATOM 2960 C CA . ALA A 1 408 ? -24.313 -3.385 8.329 1.00 98.62 408 ALA A CA 1
ATOM 2961 C C . ALA A 1 408 ? -23.499 -4.631 7.931 1.00 98.62 408 ALA A C 1
ATOM 2963 O O . ALA A 1 408 ? -24.054 -5.581 7.365 1.00 98.62 408 ALA A O 1
ATOM 2964 N N . VAL A 1 409 ? -22.207 -4.670 8.282 1.00 98.69 409 VAL A N 1
ATOM 2965 C CA . VAL A 1 409 ? -21.349 -5.851 8.097 1.00 98.69 409 VAL A CA 1
ATOM 2966 C C . VAL A 1 409 ? -21.788 -6.987 9.019 1.00 98.69 409 VAL A C 1
ATOM 2968 O O . VAL A 1 409 ? -22.096 -8.072 8.532 1.00 98.69 409 VAL A O 1
ATOM 2971 N N . LEU A 1 410 ? -21.896 -6.757 10.333 1.00 98.75 410 LEU A N 1
ATOM 2972 C CA . LEU A 1 410 ? -22.234 -7.803 11.308 1.00 98.75 410 LEU A CA 1
ATOM 2973 C C . LEU A 1 410 ? -23.566 -8.499 10.993 1.00 98.75 410 LEU A C 1
ATOM 2975 O O . LEU A 1 410 ? -23.666 -9.711 11.158 1.00 98.75 410 LEU A O 1
ATOM 2979 N N . PHE A 1 411 ? -24.579 -7.770 10.518 1.00 98.69 411 PHE A N 1
ATOM 2980 C CA . PHE A 1 411 ? -25.888 -8.328 10.147 1.00 98.69 411 PHE A CA 1
ATOM 2981 C C . PHE A 1 411 ? -25.985 -8.768 8.676 1.00 98.69 411 PHE A C 1
ATOM 2983 O O . PHE A 1 411 ? -27.006 -9.323 8.256 1.00 98.69 411 PHE A O 1
ATOM 2990 N N . GLY A 1 412 ? -24.921 -8.582 7.890 1.00 97.81 412 GLY A N 1
ATOM 2991 C CA . GLY A 1 412 ? -24.846 -9.013 6.496 1.00 97.81 412 GLY A CA 1
ATOM 2992 C C . GLY A 1 412 ? -25.769 -8.261 5.544 1.00 97.81 412 GLY A C 1
ATOM 2993 O O . GLY A 1 412 ? -26.140 -8.829 4.510 1.00 97.81 412 GLY A O 1
ATOM 2994 N N . ASP A 1 413 ? -26.133 -7.022 5.886 1.00 98.00 413 ASP A N 1
ATOM 2995 C CA . ASP A 1 413 ? -26.701 -6.062 4.931 1.00 98.00 413 ASP A CA 1
ATOM 2996 C C . ASP A 1 413 ? -25.655 -5.723 3.870 1.00 98.00 413 ASP A C 1
ATOM 2998 O O . ASP A 1 413 ? -25.955 -5.661 2.676 1.00 98.00 413 ASP A O 1
ATOM 3002 N N . VAL A 1 414 ? -24.404 -5.610 4.322 1.00 98.00 414 VAL A N 1
ATOM 3003 C CA . VAL A 1 414 ? -23.217 -5.549 3.485 1.00 98.00 414 VAL A CA 1
ATOM 3004 C C . VAL A 1 414 ? -22.437 -6.849 3.618 1.00 98.00 414 VAL A C 1
ATOM 3006 O O . VAL A 1 414 ? -22.214 -7.380 4.705 1.00 98.00 414 VAL A O 1
ATOM 3009 N N . ASN A 1 415 ? -22.010 -7.377 2.475 1.00 98.50 415 ASN A N 1
ATOM 3010 C CA . ASN A 1 415 ? -21.060 -8.476 2.433 1.00 98.50 415 ASN A CA 1
ATOM 3011 C C . ASN A 1 415 ? -19.631 -7.900 2.519 1.00 98.50 415 ASN A C 1
ATOM 3013 O O . ASN A 1 415 ? -19.275 -7.117 1.629 1.00 98.50 415 ASN A O 1
ATOM 3017 N N . PRO A 1 416 ? -18.821 -8.260 3.536 1.00 98.25 416 PRO A N 1
ATOM 3018 C CA . PRO A 1 416 ? -17.478 -7.719 3.700 1.00 98.25 416 PRO A CA 1
ATOM 3019 C C . PRO A 1 416 ? -16.626 -7.997 2.462 1.00 98.25 416 PRO A C 1
ATOM 3021 O O . PRO A 1 416 ? -16.691 -9.073 1.859 1.00 98.25 416 PRO A O 1
ATOM 3024 N N . SER A 1 417 ? -15.859 -6.983 2.063 1.00 98.44 417 SER A N 1
ATOM 3025 C CA . SER A 1 417 ? -15.078 -7.000 0.820 1.00 98.44 417 SER A CA 1
ATOM 3026 C C . SER A 1 417 ? -13.727 -6.288 0.918 1.00 98.44 417 SER A C 1
ATOM 3028 O O . SER A 1 417 ? -13.029 -6.176 -0.096 1.00 98.44 417 SER A O 1
ATOM 3030 N N . GLY A 1 418 ? -13.358 -5.801 2.107 1.00 98.50 418 GLY A N 1
ATOM 3031 C CA . GLY A 1 418 ? -12.026 -5.279 2.372 1.00 98.50 418 GLY A CA 1
ATOM 3032 C C . GLY 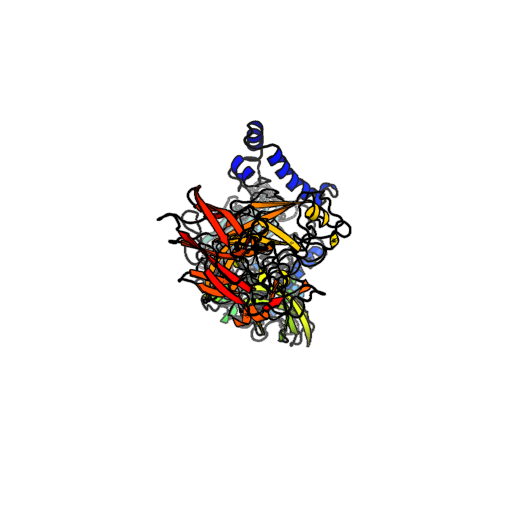A 1 418 ? -10.975 -6.387 2.289 1.00 98.50 418 GLY A C 1
ATOM 3033 O O . GLY A 1 418 ? -11.261 -7.564 2.522 1.00 98.50 418 GLY A O 1
ATOM 3034 N N . LYS A 1 419 ? -9.744 -6.006 1.946 1.00 98.75 419 LYS A N 1
ATOM 3035 C CA . LYS A 1 419 ? -8.568 -6.883 1.941 1.00 98.75 419 LYS A CA 1
ATOM 3036 C C . LYS A 1 419 ? -7.440 -6.190 2.692 1.00 98.75 419 LYS A C 1
ATOM 3038 O O . LYS A 1 419 ? -7.256 -4.988 2.531 1.00 98.75 419 LYS A O 1
ATOM 3043 N N . LEU A 1 420 ? -6.670 -6.945 3.469 1.00 98.81 420 LEU A N 1
ATOM 3044 C CA . LEU A 1 420 ? -5.583 -6.412 4.283 1.00 98.81 420 LEU A CA 1
ATOM 3045 C C . LEU A 1 420 ? -4.507 -5.712 3.426 1.00 98.81 420 LEU A C 1
ATOM 3047 O O . LEU A 1 420 ? -3.866 -6.378 2.608 1.00 98.81 420 LEU A O 1
ATOM 3051 N N . PRO A 1 421 ? -4.221 -4.414 3.642 1.00 98.00 421 PRO A N 1
ATOM 3052 C CA . PRO A 1 421 ? -3.095 -3.731 3.001 1.00 98.00 421 PRO A CA 1
ATOM 3053 C C . PRO A 1 421 ? -1.752 -4.039 3.688 1.00 98.00 421 PRO A C 1
ATOM 3055 O O . PRO A 1 421 ? -0.693 -3.653 3.197 1.00 98.00 421 PRO A O 1
ATOM 3058 N N . MET A 1 422 ? -1.778 -4.754 4.817 1.00 97.56 422 MET A N 1
ATOM 3059 C CA . MET A 1 422 ? -0.623 -5.084 5.653 1.00 97.56 422 MET A CA 1
ATOM 3060 C C . MET A 1 422 ? -0.621 -6.574 6.015 1.00 97.56 422 MET A C 1
ATOM 3062 O O . MET A 1 422 ? -1.624 -7.263 5.875 1.00 97.56 422 MET A O 1
ATOM 3066 N N . THR A 1 423 ? 0.523 -7.104 6.450 1.00 98.38 423 THR A N 1
ATOM 3067 C CA . THR A 1 423 ? 0.613 -8.490 6.945 1.00 98.38 423 THR A CA 1
ATOM 3068 C C . THR A 1 423 ? 0.500 -8.495 8.463 1.00 98.38 423 THR A C 1
ATOM 3070 O O . THR A 1 423 ? 1.254 -7.781 9.117 1.00 98.38 423 THR A O 1
ATOM 3073 N N . PHE A 1 424 ? -0.405 -9.303 9.015 1.00 98.56 424 PHE A N 1
ATOM 3074 C CA . PHE A 1 424 ? -0.571 -9.436 10.460 1.00 98.56 424 PHE A CA 1
ATOM 3075 C C . PHE A 1 424 ? 0.344 -10.550 10.987 1.00 98.56 424 PHE A C 1
ATOM 3077 O O . PHE A 1 424 ? 0.211 -11.702 10.551 1.00 98.56 424 PHE A O 1
ATOM 3084 N N . PRO A 1 425 ? 1.283 -10.239 11.897 1.00 97.69 425 PRO A N 1
ATOM 3085 C CA . PRO A 1 425 ? 2.247 -11.212 12.392 1.00 97.69 425 PRO A CA 1
ATOM 3086 C C . PRO A 1 425 ? 1.589 -12.255 13.301 1.00 97.69 425 PRO A C 1
ATOM 3088 O O . PRO A 1 425 ? 0.680 -11.943 14.065 1.00 97.69 425 PRO A O 1
ATOM 3091 N N . ALA A 1 426 ? 2.091 -13.494 13.277 1.00 96.62 426 ALA A N 1
ATOM 3092 C CA . ALA A 1 426 ? 1.690 -14.508 14.258 1.00 96.62 426 ALA A CA 1
ATOM 3093 C C . ALA A 1 426 ? 2.361 -14.303 15.629 1.00 96.62 426 ALA A C 1
ATOM 3095 O O . ALA A 1 426 ? 1.869 -14.796 16.642 1.00 96.62 426 ALA A O 1
ATOM 3096 N N . SER A 1 427 ? 3.480 -13.575 15.675 1.00 95.00 427 SER A N 1
ATOM 3097 C CA . SER A 1 427 ? 4.186 -13.197 16.902 1.00 95.00 427 SER A CA 1
ATOM 3098 C C . SER A 1 427 ? 4.935 -11.879 16.720 1.00 95.00 427 SER A C 1
ATOM 3100 O O . SER A 1 427 ? 5.348 -11.546 15.612 1.00 95.00 427 SER A O 1
ATOM 3102 N N . GLY A 1 428 ? 5.217 -11.167 17.816 1.00 91.69 428 GLY A N 1
ATOM 3103 C CA . GLY A 1 428 ? 5.976 -9.905 17.776 1.00 91.69 428 GLY A CA 1
ATOM 3104 C C . GLY A 1 428 ? 7.408 -10.026 17.231 1.00 91.69 428 GLY A C 1
ATOM 3105 O O . GLY A 1 428 ? 8.049 -9.024 16.952 1.00 91.69 428 GLY A O 1
ATOM 3106 N N . THR A 1 429 ? 7.911 -11.248 17.043 1.00 91.31 429 THR A N 1
ATOM 3107 C CA . THR A 1 429 ? 9.220 -11.522 16.433 1.00 91.31 429 THR A CA 1
ATOM 3108 C C . THR A 1 429 ? 9.172 -11.661 14.908 1.00 91.31 429 THR A C 1
ATOM 3110 O O . THR A 1 429 ? 10.221 -11.639 14.270 1.00 91.31 429 THR A O 1
ATOM 3113 N N . GLN A 1 430 ? 7.985 -11.801 14.305 1.00 94.00 430 GLN A N 1
ATOM 3114 C CA . GLN A 1 430 ? 7.799 -11.916 12.853 1.00 94.00 430 GLN A CA 1
ATOM 3115 C C . GLN A 1 430 ? 7.658 -10.544 12.175 1.00 94.00 430 GLN A C 1
ATOM 3117 O O . GLN A 1 430 ? 6.786 -10.335 11.337 1.00 94.00 430 GLN A O 1
ATOM 3122 N N . VAL A 1 431 ? 8.508 -9.586 12.525 1.00 93.25 431 VAL A N 1
ATOM 3123 C CA . VAL A 1 431 ? 8.526 -8.260 11.893 1.00 93.25 431 VAL A CA 1
ATOM 3124 C C . VAL A 1 431 ? 9.859 -8.050 11.169 1.00 93.25 431 VAL A C 1
ATOM 3126 O O . VAL A 1 431 ? 10.883 -8.516 11.668 1.00 93.25 431 VAL A O 1
ATOM 3129 N N . PRO A 1 432 ? 9.874 -7.406 9.983 1.00 91.19 432 PRO A N 1
ATOM 3130 C CA . PRO A 1 432 ? 11.105 -7.225 9.209 1.00 91.19 432 PRO A CA 1
ATOM 3131 C C . PRO A 1 432 ? 12.117 -6.307 9.911 1.00 91.19 432 PRO A C 1
ATOM 3133 O O . PRO A 1 432 ? 13.314 -6.582 9.873 1.00 91.19 432 PRO A O 1
ATOM 3136 N N . ALA A 1 433 ? 11.634 -5.264 10.593 1.00 92.31 433 ALA A N 1
ATOM 3137 C CA . ALA A 1 433 ? 12.433 -4.369 11.424 1.00 92.31 433 ALA A CA 1
ATOM 3138 C C . ALA A 1 433 ? 12.396 -4.844 12.887 1.00 92.31 433 ALA A C 1
ATOM 3140 O O . ALA A 1 433 ? 11.554 -4.406 13.667 1.00 92.31 433 ALA A O 1
ATOM 3141 N N . ASN A 1 434 ? 13.259 -5.799 13.248 1.00 90.44 434 ASN A N 1
ATOM 3142 C CA . ASN A 1 434 ? 13.246 -6.445 14.572 1.00 90.44 434 ASN A CA 1
ATOM 3143 C C . ASN A 1 434 ? 14.517 -6.217 15.406 1.00 90.44 434 ASN A C 1
ATOM 3145 O O . ASN A 1 434 ? 14.649 -6.776 16.496 1.00 90.44 434 ASN A O 1
ATOM 3149 N N . THR A 1 435 ? 15.449 -5.403 14.911 1.00 93.56 435 THR A N 1
ATOM 3150 C CA . THR A 1 435 ? 16.660 -5.006 15.636 1.00 93.56 435 THR A CA 1
ATOM 3151 C C . THR A 1 435 ? 16.632 -3.521 15.970 1.00 93.56 435 THR A C 1
ATOM 3153 O O . THR A 1 435 ? 16.092 -2.726 15.207 1.00 93.56 435 THR A O 1
ATOM 3156 N N . THR A 1 436 ? 17.298 -3.123 17.059 1.00 94.50 436 THR A N 1
ATOM 3157 C CA . THR A 1 436 ? 17.407 -1.710 17.469 1.00 94.50 436 THR A CA 1
ATOM 3158 C C . THR A 1 436 ? 17.988 -0.817 16.372 1.00 94.50 436 THR A C 1
ATOM 3160 O O . THR A 1 436 ? 17.582 0.329 16.250 1.00 94.50 436 THR A O 1
ATOM 3163 N N . ALA A 1 437 ? 18.913 -1.335 15.555 1.00 96.69 437 ALA A N 1
ATOM 3164 C CA . ALA A 1 437 ? 19.499 -0.584 14.446 1.00 96.69 437 ALA A CA 1
ATOM 3165 C C . ALA A 1 437 ? 18.497 -0.311 13.312 1.00 96.69 437 ALA A C 1
ATOM 3167 O O . ALA A 1 437 ? 18.600 0.720 12.659 1.00 96.69 437 ALA A O 1
ATOM 3168 N N . GLN A 1 438 ? 17.543 -1.218 13.077 1.00 95.69 438 GLN A N 1
ATOM 3169 C CA . GLN A 1 438 ? 16.464 -1.009 12.106 1.00 95.69 438 GLN A CA 1
ATOM 3170 C C . GLN A 1 438 ? 15.375 -0.105 12.673 1.00 95.69 438 GLN A C 1
ATOM 3172 O O . GLN A 1 438 ? 14.888 0.779 11.977 1.00 95.69 438 GLN A O 1
ATOM 3177 N N . TYR A 1 439 ? 14.993 -0.348 13.927 1.00 93.94 439 TYR A N 1
ATOM 3178 C CA . TYR A 1 439 ? 13.926 0.370 14.600 1.00 93.94 439 TYR A CA 1
ATOM 3179 C C . TYR A 1 439 ? 14.121 0.329 16.132 1.00 93.94 439 TYR A C 1
ATOM 3181 O O . TYR A 1 439 ? 14.284 -0.761 16.692 1.00 93.94 439 TYR A O 1
ATOM 3189 N N . PRO A 1 440 ? 14.125 1.478 16.839 1.00 93.75 440 PRO A N 1
ATOM 3190 C CA . PRO A 1 440 ? 13.902 2.845 16.342 1.00 93.75 440 PRO A CA 1
ATOM 3191 C C . PRO A 1 440 ? 15.153 3.521 15.738 1.00 93.75 440 PRO A C 1
ATOM 3193 O O . PRO A 1 440 ? 15.115 4.702 15.411 1.00 93.75 440 PRO A O 1
ATOM 3196 N N . GLY A 1 441 ? 16.271 2.802 15.612 1.00 96.25 441 GLY A N 1
ATOM 3197 C CA . GLY A 1 441 ? 17.553 3.350 15.175 1.00 96.25 441 GLY A CA 1
ATOM 3198 C C . GLY A 1 441 ? 18.525 3.602 16.330 1.00 96.25 441 GLY A C 1
ATOM 3199 O O . GLY A 1 441 ? 18.211 3.429 17.511 1.00 96.25 441 GLY A O 1
ATOM 3200 N N . VAL A 1 442 ? 19.753 3.983 15.981 1.00 97.25 442 VAL A N 1
ATOM 3201 C CA . VAL A 1 442 ? 20.841 4.291 16.920 1.00 97.25 442 VAL A CA 1
ATOM 3202 C C . VAL A 1 442 ? 21.508 5.589 16.475 1.00 97.25 442 VAL A C 1
ATOM 3204 O O . VAL A 1 442 ? 21.869 5.713 15.312 1.00 97.25 442 VAL A O 1
ATOM 3207 N N . ASN A 1 443 ? 21.716 6.533 17.400 1.00 95.88 443 ASN A N 1
ATOM 3208 C CA . ASN A 1 443 ? 22.313 7.849 17.119 1.00 95.88 443 ASN A CA 1
ATOM 3209 C C . ASN A 1 443 ? 21.591 8.618 15.994 1.00 95.88 443 ASN A C 1
ATOM 3211 O O . ASN A 1 443 ? 22.241 9.128 15.088 1.00 95.88 443 ASN A O 1
ATOM 3215 N N . ASP A 1 444 ? 20.257 8.662 16.049 1.00 94.69 444 ASP A N 1
ATOM 3216 C CA . ASP A 1 444 ? 19.394 9.320 15.055 1.00 94.69 444 ASP A CA 1
ATOM 3217 C C . ASP A 1 444 ? 19.496 8.740 13.626 1.00 94.69 444 ASP A C 1
ATOM 3219 O O . ASP A 1 444 ? 19.065 9.364 12.658 1.00 94.69 444 ASP A O 1
ATOM 3223 N N . GLU A 1 445 ? 20.014 7.513 13.483 1.00 96.75 445 GLU A N 1
ATOM 3224 C CA . GLU A 1 445 ? 20.087 6.784 12.214 1.00 96.75 445 GLU A CA 1
ATOM 3225 C C . GLU A 1 445 ? 19.331 5.448 12.295 1.00 96.75 445 GLU A C 1
ATOM 3227 O O . GLU A 1 445 ? 19.575 4.622 13.178 1.00 96.75 445 GLU A O 1
ATOM 3232 N N . SER A 1 446 ? 18.430 5.211 11.337 1.00 96.88 446 SER A N 1
ATOM 3233 C CA . SER A 1 446 ? 17.740 3.926 11.150 1.00 96.88 446 SER A CA 1
ATOM 3234 C C . SER A 1 446 ? 18.294 3.191 9.929 1.00 96.88 446 SER A C 1
ATOM 3236 O O . SER A 1 446 ? 18.314 3.726 8.820 1.00 96.88 446 SER A O 1
ATOM 3238 N N . ALA A 1 447 ? 18.728 1.945 10.114 1.00 96.62 447 ALA A N 1
ATOM 3239 C CA . ALA A 1 447 ? 19.305 1.113 9.065 1.00 96.62 447 ALA A CA 1
ATOM 3240 C C . ALA A 1 447 ? 18.255 0.172 8.463 1.00 96.62 447 ALA A C 1
ATOM 3242 O O . ALA A 1 447 ? 17.895 -0.826 9.080 1.00 96.62 447 ALA A O 1
ATOM 3243 N N . TYR A 1 448 ? 17.824 0.422 7.225 1.00 97.12 448 TYR A N 1
ATOM 3244 C CA . TYR A 1 448 ? 16.811 -0.392 6.530 1.00 97.12 448 TYR A CA 1
ATOM 3245 C C . TYR A 1 448 ? 17.449 -1.658 5.927 1.00 97.12 448 TYR A C 1
ATOM 3247 O O . TYR A 1 448 ? 17.468 -1.881 4.714 1.00 97.12 448 TYR A O 1
ATOM 3255 N N . SER A 1 449 ? 18.078 -2.464 6.788 1.00 96.00 449 SER A N 1
ATOM 3256 C CA . SER A 1 449 ? 18.892 -3.629 6.406 1.00 96.00 449 SER A CA 1
ATOM 3257 C C . SER A 1 449 ? 18.082 -4.799 5.835 1.00 96.00 449 SER A C 1
ATOM 3259 O O . SER A 1 449 ? 18.635 -5.653 5.145 1.00 96.00 449 SER A O 1
ATOM 3261 N N . GLU A 1 450 ? 16.767 -4.811 6.050 1.00 94.75 450 GLU A N 1
ATOM 3262 C CA . GLU A 1 450 ? 15.817 -5.709 5.393 1.00 94.75 450 GLU A CA 1
ATOM 3263 C C . GLU A 1 450 ? 15.676 -5.426 3.884 1.00 94.75 450 GLU A C 1
ATOM 3265 O O . GLU A 1 450 ? 15.205 -6.282 3.129 1.00 94.75 450 GLU A O 1
ATOM 3270 N N . GLY A 1 451 ? 16.106 -4.248 3.416 1.00 95.12 451 GLY A N 1
ATOM 3271 C CA . GLY A 1 451 ? 16.080 -3.868 2.007 1.00 95.12 451 GLY A CA 1
ATOM 3272 C C . GLY A 1 451 ? 14.676 -3.969 1.406 1.00 95.12 451 GLY A C 1
ATOM 3273 O O . GLY A 1 451 ? 13.722 -3.381 1.901 1.00 95.12 451 GLY A O 1
ATOM 3274 N N . LEU A 1 452 ? 14.526 -4.736 0.321 1.00 95.19 452 LEU A N 1
ATOM 3275 C CA . LEU A 1 452 ? 13.231 -4.932 -0.347 1.00 95.19 452 LEU A CA 1
ATOM 3276 C C . LEU A 1 452 ? 12.307 -5.929 0.380 1.00 95.19 452 LEU A C 1
ATOM 3278 O O . LEU A 1 452 ? 11.153 -6.115 -0.020 1.00 95.19 452 LEU A O 1
ATOM 3282 N N . GLN A 1 453 ? 12.787 -6.591 1.436 1.00 95.56 453 GLN A N 1
ATOM 3283 C CA . GLN A 1 453 ? 12.019 -7.554 2.221 1.00 95.56 453 GLN A CA 1
ATOM 3284 C C . GLN A 1 453 ? 11.153 -6.835 3.267 1.00 95.56 453 GLN A C 1
ATOM 3286 O O . GLN A 1 453 ? 11.332 -7.010 4.465 1.00 95.56 453 GLN A O 1
ATOM 3291 N N . VAL A 1 454 ? 10.184 -6.042 2.801 1.00 96.00 454 VAL A N 1
ATOM 3292 C CA . VAL A 1 454 ? 9.211 -5.315 3.638 1.00 96.00 454 VAL A CA 1
ATOM 3293 C C . VAL A 1 454 ? 7.799 -5.876 3.432 1.00 96.00 454 VAL A C 1
ATOM 3295 O O . VAL A 1 454 ? 7.397 -6.201 2.307 1.00 96.00 454 VAL A O 1
ATOM 3298 N N . GLY A 1 455 ? 7.025 -5.996 4.516 1.00 96.25 455 GLY A N 1
ATOM 3299 C CA . GLY A 1 455 ? 5.673 -6.567 4.488 1.00 96.25 455 GLY A CA 1
ATOM 3300 C C . GLY A 1 455 ? 5.681 -8.031 4.036 1.00 96.25 455 GLY A C 1
ATOM 3301 O O . GLY A 1 455 ? 6.591 -8.779 4.379 1.00 96.25 455 GLY A O 1
ATOM 3302 N N . TYR A 1 456 ? 4.709 -8.455 3.221 1.00 98.06 456 TYR A N 1
ATOM 3303 C CA . TYR A 1 456 ? 4.592 -9.858 2.774 1.00 98.06 456 TYR A CA 1
ATOM 3304 C C . TYR A 1 456 ? 5.840 -10.402 2.062 1.00 98.06 456 TYR A C 1
ATOM 3306 O O . TYR A 1 456 ? 6.071 -11.610 2.075 1.00 98.06 456 TYR A O 1
ATOM 3314 N N . ARG A 1 457 ? 6.664 -9.522 1.477 1.00 97.94 457 ARG A N 1
ATOM 3315 C CA . ARG A 1 457 ? 7.932 -9.882 0.829 1.00 97.94 457 ARG A CA 1
ATOM 3316 C C . ARG A 1 457 ? 8.910 -10.512 1.820 1.00 97.94 457 ARG A C 1
ATOM 3318 O O . ARG A 1 457 ? 9.558 -11.496 1.480 1.00 97.94 457 ARG A O 1
ATOM 3325 N N . TYR A 1 458 ? 8.964 -9.990 3.048 1.00 97.31 458 TYR A N 1
ATOM 3326 C CA . TYR A 1 458 ? 9.742 -10.560 4.151 1.00 97.31 458 TYR A CA 1
ATOM 3327 C C . TYR A 1 458 ? 9.286 -11.974 4.494 1.00 97.31 458 TYR A C 1
ATOM 3329 O O . TYR A 1 458 ? 10.093 -12.898 4.572 1.00 97.31 458 TYR A O 1
ATOM 3337 N N . TYR A 1 459 ? 7.975 -12.149 4.652 1.00 98.25 459 TYR A N 1
ATOM 3338 C CA . TYR A 1 459 ? 7.385 -13.434 5.008 1.00 98.25 459 TYR A CA 1
ATOM 3339 C C . TYR A 1 459 ? 7.609 -14.473 3.910 1.00 98.25 459 TYR A C 1
ATOM 3341 O O . TYR A 1 459 ? 7.885 -15.629 4.213 1.00 98.25 459 TYR A O 1
ATOM 3349 N N . ASP A 1 460 ? 7.525 -14.066 2.642 1.00 96.88 460 ASP A N 1
ATOM 3350 C CA . ASP A 1 460 ? 7.847 -14.924 1.501 1.00 96.88 460 ASP A CA 1
ATOM 3351 C C . ASP A 1 460 ? 9.316 -15.334 1.488 1.00 96.88 460 ASP A C 1
ATOM 3353 O O . ASP A 1 460 ? 9.618 -16.519 1.383 1.00 96.88 460 ASP A O 1
ATOM 3357 N N . ALA A 1 461 ? 10.228 -14.367 1.613 1.00 95.94 461 ALA A N 1
ATOM 3358 C CA . ALA A 1 461 ? 11.665 -14.616 1.544 1.00 95.94 461 ALA A CA 1
ATOM 3359 C C . ALA A 1 461 ? 12.154 -15.526 2.682 1.00 95.94 461 ALA A C 1
ATOM 3361 O O . ALA A 1 461 ? 13.076 -16.317 2.489 1.00 95.94 461 ALA A O 1
ATOM 3362 N N . ASN A 1 462 ? 11.503 -15.451 3.846 1.00 96.06 462 ASN A N 1
ATOM 3363 C CA . ASN A 1 462 ? 11.874 -16.195 5.049 1.00 96.06 462 ASN A CA 1
ATOM 3364 C C . ASN A 1 462 ? 10.973 -17.414 5.324 1.00 96.06 462 ASN A C 1
ATOM 3366 O O . ASN A 1 462 ? 11.121 -18.056 6.362 1.00 96.06 462 ASN A O 1
ATOM 3370 N N . ASN A 1 463 ? 10.052 -17.755 4.413 1.00 96.44 463 ASN A N 1
ATOM 3371 C CA . ASN A 1 463 ? 9.089 -18.855 4.571 1.00 96.44 463 ASN A CA 1
ATOM 3372 C C . ASN A 1 463 ? 8.292 -18.796 5.891 1.00 96.44 463 ASN A C 1
ATOM 3374 O O . ASN A 1 463 ? 8.036 -19.816 6.534 1.00 96.44 463 ASN A O 1
ATOM 3378 N N . LEU A 1 464 ? 7.893 -17.592 6.303 1.00 97.38 464 LEU A N 1
ATOM 3379 C CA . LEU A 1 464 ? 7.107 -17.367 7.512 1.00 97.38 464 LEU A CA 1
ATOM 3380 C C . LEU A 1 464 ? 5.608 -17.432 7.204 1.00 97.38 464 LEU A C 1
ATOM 3382 O O . LEU A 1 464 ? 5.125 -16.893 6.201 1.00 97.38 464 LEU A O 1
ATOM 3386 N N . THR A 1 465 ? 4.863 -18.071 8.105 1.00 97.75 465 THR A N 1
ATOM 3387 C CA . THR A 1 465 ? 3.396 -18.074 8.080 1.00 97.75 465 THR A CA 1
ATOM 3388 C C . THR A 1 465 ? 2.891 -16.912 8.939 1.00 97.75 465 THR A C 1
ATOM 3390 O O . THR A 1 465 ? 3.095 -16.962 10.154 1.00 97.75 465 THR A O 1
ATOM 3393 N N . PRO A 1 466 ? 2.286 -15.868 8.341 1.00 98.06 466 PRO A N 1
ATOM 3394 C CA . PRO A 1 466 ? 1.638 -14.802 9.100 1.00 98.06 466 PRO A CA 1
ATOM 3395 C C . PRO A 1 466 ? 0.337 -15.298 9.737 1.00 98.06 466 PRO A C 1
ATOM 3397 O O . PRO A 1 466 ? -0.211 -16.313 9.303 1.00 98.06 466 PRO A O 1
ATOM 3400 N N . LEU A 1 467 ? -0.192 -14.551 10.710 1.00 98.50 467 LEU A N 1
ATOM 3401 C CA . LEU A 1 467 ? -1.538 -14.800 11.225 1.00 98.50 467 LEU A CA 1
ATOM 3402 C C . LEU A 1 467 ? -2.580 -14.528 10.135 1.00 98.50 467 LEU A C 1
ATOM 3404 O O . LEU A 1 467 ? -3.391 -15.397 9.827 1.00 98.50 467 LEU A O 1
ATOM 3408 N N . PHE A 1 468 ? -2.488 -13.358 9.494 1.00 98.75 468 PHE A N 1
ATOM 3409 C CA . PHE A 1 468 ? -3.265 -13.026 8.302 1.00 98.75 468 PHE A CA 1
ATOM 3410 C C . PHE A 1 468 ? -2.357 -12.394 7.235 1.00 98.75 468 PHE A C 1
ATOM 3412 O O . PHE A 1 468 ? -1.631 -11.437 7.523 1.00 98.75 468 PHE A O 1
ATOM 3419 N N . PRO A 1 469 ? -2.329 -12.932 6.002 1.00 98.62 469 PRO A N 1
ATOM 3420 C CA . PRO A 1 469 ? -1.406 -12.466 4.975 1.00 98.62 469 PRO A CA 1
ATOM 3421 C C . PRO A 1 469 ? -1.880 -11.177 4.295 1.00 98.62 469 PRO A C 1
ATOM 3423 O O . PRO A 1 469 ? -3.067 -10.870 4.261 1.00 98.62 469 PRO A O 1
ATOM 3426 N N . PHE A 1 470 ? -0.955 -10.451 3.663 1.00 98.81 470 PHE A N 1
ATOM 3427 C CA . PHE A 1 470 ? -1.300 -9.324 2.790 1.00 98.81 470 PHE A CA 1
ATOM 3428 C C . PHE A 1 470 ? -2.327 -9.725 1.719 1.00 98.81 470 PHE A C 1
ATOM 3430 O O . PHE A 1 470 ? -2.244 -10.810 1.127 1.00 98.81 470 PHE A O 1
ATOM 3437 N N . GLY A 1 471 ? -3.270 -8.828 1.453 1.00 98.69 471 GLY A N 1
ATOM 3438 C CA . GLY A 1 471 ? -4.348 -9.006 0.494 1.00 98.69 471 GLY A CA 1
ATOM 3439 C C . GLY A 1 471 ? -5.439 -9.971 0.955 1.00 98.69 471 GLY A C 1
ATOM 3440 O O . GLY A 1 471 ? -6.297 -10.290 0.148 1.00 98.69 471 GLY A O 1
ATOM 3441 N N . TYR A 1 472 ? -5.415 -10.469 2.195 1.00 98.81 472 TYR A N 1
ATOM 3442 C CA . TYR A 1 472 ? -6.413 -11.402 2.729 1.00 98.81 472 TYR A CA 1
ATOM 3443 C C . TYR A 1 472 ? -7.685 -10.699 3.208 1.00 98.81 472 TYR A C 1
ATOM 3445 O O . TYR A 1 472 ? -7.630 -9.583 3.712 1.00 98.81 472 TYR A O 1
ATOM 3453 N N . GLY A 1 473 ? -8.823 -11.378 3.081 1.00 98.62 473 GLY A N 1
ATOM 3454 C CA . GLY A 1 473 ? -10.113 -10.946 3.613 1.00 98.62 473 GLY A CA 1
ATOM 3455 C C . GLY A 1 473 ? -11.220 -11.885 3.146 1.00 98.62 473 GLY A C 1
ATOM 3456 O O . GLY A 1 473 ? -11.320 -12.180 1.950 1.00 98.62 473 GLY A O 1
ATOM 3457 N N . LEU A 1 474 ? -12.007 -12.388 4.094 1.00 98.69 474 LEU A N 1
ATOM 3458 C CA . LEU A 1 474 ? -13.127 -13.293 3.858 1.00 98.69 474 LEU A CA 1
ATOM 3459 C C . LEU A 1 474 ? -14.370 -12.537 3.372 1.00 98.69 474 LEU A C 1
ATOM 3461 O O . LEU A 1 474 ? -14.475 -11.318 3.477 1.00 98.69 474 LEU A O 1
ATOM 3465 N N . SER A 1 475 ? -15.342 -13.302 2.882 1.00 98.50 475 SER A N 1
ATOM 3466 C CA . SER A 1 475 ? -16.647 -12.827 2.428 1.00 98.50 475 SER A CA 1
ATOM 3467 C C . SER A 1 475 ? -17.750 -13.755 2.953 1.00 98.50 475 SER A C 1
ATOM 3469 O O . SER A 1 475 ? -17.498 -14.913 3.288 1.00 98.50 475 SER A O 1
ATOM 3471 N N . TYR A 1 476 ? -18.997 -13.280 2.997 1.00 98.44 476 TYR A N 1
ATOM 3472 C CA . TYR A 1 476 ? -20.182 -14.125 3.217 1.00 98.44 476 TYR A CA 1
ATOM 3473 C C . TYR A 1 476 ? -20.598 -14.924 1.973 1.00 98.44 476 TYR A C 1
ATOM 3475 O O . TYR A 1 476 ? -21.612 -15.625 1.989 1.00 98.44 476 TYR A O 1
ATOM 3483 N N . THR A 1 477 ? -19.844 -14.809 0.880 1.00 98.38 477 THR A N 1
ATOM 3484 C CA . THR A 1 477 ? -19.949 -15.671 -0.298 1.00 98.38 477 THR A CA 1
ATOM 3485 C C . THR A 1 477 ? -18.570 -16.215 -0.674 1.00 98.38 477 THR A C 1
ATOM 3487 O O . THR A 1 477 ? -17.565 -15.826 -0.090 1.00 98.38 477 THR A O 1
ATOM 3490 N N . ASN A 1 478 ? -18.517 -17.127 -1.641 1.00 98.12 478 ASN A N 1
ATOM 3491 C CA . ASN A 1 478 ? -17.268 -17.719 -2.116 1.00 98.12 478 ASN A CA 1
ATOM 3492 C C . ASN A 1 478 ? -16.976 -17.277 -3.547 1.00 98.12 478 ASN A C 1
ATOM 3494 O O . ASN A 1 478 ? -17.902 -17.105 -4.345 1.00 98.12 478 ASN A O 1
ATOM 3498 N N . PHE A 1 479 ? -15.692 -17.164 -3.881 1.00 98.62 479 PHE A N 1
ATOM 3499 C CA . PHE A 1 479 ? -15.233 -16.837 -5.225 1.00 98.62 479 PHE A CA 1
ATOM 3500 C C . PHE A 1 479 ? -14.294 -17.915 -5.761 1.00 98.62 479 PHE A C 1
ATOM 3502 O O . PHE A 1 479 ? -13.574 -18.573 -5.013 1.00 98.62 479 PHE A O 1
ATOM 3509 N N . ALA A 1 480 ? -14.328 -18.123 -7.073 1.00 98.69 480 ALA A N 1
ATOM 3510 C CA . ALA A 1 480 ? -13.434 -19.029 -7.777 1.00 98.69 480 ALA A CA 1
ATOM 3511 C C . ALA A 1 480 ? -12.786 -18.320 -8.966 1.00 98.69 480 ALA A C 1
ATOM 3513 O O . ALA A 1 480 ? -13.441 -17.569 -9.693 1.00 98.69 480 ALA A O 1
ATOM 3514 N N . TYR A 1 481 ? -11.508 -18.620 -9.177 1.00 98.81 481 TYR A N 1
ATOM 3515 C CA . TYR A 1 481 ? -10.675 -18.059 -10.234 1.00 98.81 481 TYR A CA 1
ATOM 3516 C C . TYR A 1 481 ? -10.409 -19.129 -11.294 1.00 98.81 481 TYR A C 1
ATOM 3518 O O . TYR A 1 481 ? -10.088 -20.271 -10.970 1.00 98.81 481 TYR A O 1
ATOM 3526 N N . SER A 1 482 ? -10.564 -18.780 -12.570 1.00 98.81 482 SER A N 1
ATOM 3527 C CA . SER A 1 482 ? -10.374 -19.703 -13.699 1.00 98.81 482 SER A CA 1
ATOM 3528 C C . SER A 1 482 ? -9.957 -18.967 -14.974 1.00 98.81 482 SER A C 1
ATOM 3530 O O . SER A 1 482 ? -9.923 -17.739 -15.000 1.00 98.81 482 SER A O 1
ATOM 3532 N N . ASN A 1 483 ? -9.661 -19.717 -16.042 1.00 98.44 483 ASN A N 1
ATOM 3533 C CA . ASN A 1 483 ? -9.397 -19.190 -17.387 1.00 98.44 483 ASN A CA 1
ATOM 3534 C C . ASN A 1 483 ? -8.301 -18.109 -17.428 1.00 98.44 483 ASN A C 1
ATOM 3536 O O . ASN A 1 483 ? -8.511 -17.039 -17.998 1.00 98.44 483 ASN A O 1
ATOM 3540 N N . LEU A 1 484 ? -7.142 -18.380 -16.813 1.00 98.75 484 LEU A N 1
ATOM 3541 C CA . LEU A 1 484 ? -5.981 -17.500 -16.945 1.00 98.75 484 LEU A CA 1
ATOM 3542 C C . LEU A 1 484 ? -5.562 -17.409 -18.416 1.00 98.75 484 LEU A C 1
ATOM 3544 O O . LEU A 1 484 ? -5.315 -18.429 -19.058 1.00 98.75 484 LEU A O 1
ATOM 3548 N N . SER A 1 485 ? -5.430 -16.188 -18.920 1.00 98.69 485 SER A N 1
ATOM 3549 C CA . SER A 1 485 ? -4.870 -15.895 -20.236 1.00 98.69 485 SER A CA 1
ATOM 3550 C C . SER A 1 485 ? -3.803 -14.814 -20.110 1.00 98.69 485 SER A C 1
ATOM 3552 O O . SER A 1 485 ? -4.040 -13.772 -19.496 1.00 98.69 485 SER A O 1
ATOM 3554 N N . ILE A 1 486 ? -2.634 -15.074 -20.693 1.00 98.62 486 ILE A N 1
ATOM 3555 C CA . ILE A 1 486 ? -1.490 -14.160 -20.759 1.00 98.62 486 ILE A CA 1
ATOM 3556 C C . ILE A 1 486 ? -1.184 -13.958 -22.239 1.00 98.62 486 ILE A C 1
ATOM 3558 O O . ILE A 1 486 ? -0.872 -14.923 -22.939 1.00 98.62 486 ILE A O 1
ATOM 3562 N N . SER A 1 487 ? -1.301 -12.725 -22.725 1.00 96.75 487 SER A N 1
ATOM 3563 C CA . SER A 1 487 ? -1.110 -12.416 -24.140 1.00 96.75 487 SER A CA 1
ATOM 3564 C C . SER A 1 487 ? -0.302 -11.128 -24.336 1.00 96.75 487 SER A C 1
ATOM 3566 O O . SER A 1 487 ? -0.741 -10.074 -23.870 1.00 96.75 487 SER A O 1
ATOM 3568 N N . PRO A 1 488 ? 0.826 -11.176 -25.071 1.00 95.25 488 PRO A N 1
ATOM 3569 C CA . PRO A 1 488 ? 1.504 -12.390 -25.544 1.00 95.25 488 PRO A CA 1
ATOM 3570 C C . PRO A 1 488 ? 2.171 -13.160 -24.383 1.00 95.25 488 PRO A C 1
ATOM 3572 O O . PRO A 1 488 ? 2.382 -12.611 -23.307 1.00 95.25 488 PRO A O 1
ATOM 3575 N N . THR A 1 489 ? 2.535 -14.430 -24.591 1.00 95.06 489 THR A N 1
ATOM 3576 C CA . THR A 1 489 ? 3.279 -15.243 -23.598 1.00 95.06 489 THR A CA 1
ATOM 3577 C C . THR A 1 489 ? 4.793 -15.010 -23.631 1.00 95.06 489 THR A C 1
ATOM 3579 O O . THR A 1 489 ? 5.522 -15.481 -22.760 1.00 95.06 489 THR A O 1
ATOM 3582 N N . SER A 1 490 ? 5.283 -14.280 -24.629 1.00 92.62 490 SER A N 1
ATOM 3583 C CA . SER A 1 490 ? 6.664 -13.810 -24.711 1.00 92.62 490 SER A CA 1
ATOM 3584 C C . SER A 1 490 ? 6.732 -12.506 -25.497 1.00 92.62 490 SER A C 1
ATOM 3586 O O . SER A 1 490 ? 5.851 -12.227 -26.313 1.00 92.62 490 SER A O 1
ATOM 3588 N N . GLY A 1 491 ? 7.752 -11.695 -25.244 1.00 86.00 491 GLY A N 1
ATOM 3589 C CA . GLY A 1 491 ? 7.908 -10.407 -25.907 1.00 86.00 491 GLY A CA 1
ATOM 3590 C C . GLY A 1 491 ? 9.214 -9.710 -25.556 1.00 86.00 491 GLY A C 1
ATOM 3591 O O . GLY A 1 491 ? 10.002 -10.192 -24.742 1.00 86.00 491 GLY A O 1
ATOM 3592 N N . ALA A 1 492 ? 9.446 -8.561 -26.190 1.00 79.88 492 ALA A N 1
ATOM 3593 C CA . ALA A 1 492 ? 10.529 -7.665 -25.796 1.00 79.88 492 ALA A CA 1
ATOM 3594 C C . ALA A 1 492 ? 10.221 -7.032 -24.428 1.00 79.88 492 ALA A C 1
ATOM 3596 O O . ALA A 1 492 ? 9.067 -6.994 -23.997 1.00 79.88 492 ALA A O 1
ATOM 3597 N N . PHE A 1 493 ? 11.234 -6.478 -23.758 1.00 76.25 493 PHE A N 1
ATOM 3598 C CA . PHE A 1 493 ? 11.088 -5.974 -22.386 1.00 76.25 493 PHE A CA 1
ATOM 3599 C C . PHE A 1 493 ? 10.021 -4.882 -22.203 1.00 76.25 493 PHE A C 1
ATOM 3601 O O . PHE A 1 493 ? 9.492 -4.705 -21.110 1.00 76.25 493 PHE A O 1
ATOM 3608 N N . ASN A 1 494 ? 9.721 -4.130 -23.262 1.00 76.38 494 ASN A N 1
ATOM 3609 C CA . ASN A 1 494 ? 8.739 -3.048 -23.269 1.00 76.38 494 ASN A CA 1
ATOM 3610 C C . ASN A 1 494 ? 7.401 -3.441 -23.906 1.00 76.38 494 ASN A C 1
ATOM 3612 O O . ASN A 1 494 ? 6.534 -2.584 -24.075 1.00 76.38 494 ASN A O 1
ATOM 3616 N N . SER A 1 495 ? 7.230 -4.711 -24.277 1.00 81.88 495 SER A N 1
ATOM 3617 C CA . SER A 1 495 ? 5.972 -5.187 -24.846 1.00 81.88 495 SER A CA 1
ATOM 3618 C C . SER A 1 495 ? 4.902 -5.214 -23.752 1.00 81.88 495 SER A C 1
ATOM 3620 O O . SER A 1 495 ? 5.128 -5.839 -22.714 1.00 81.88 495 SER A O 1
ATOM 3622 N N . PRO A 1 496 ? 3.750 -4.542 -23.937 1.00 89.62 496 PRO A N 1
ATOM 3623 C CA . PRO A 1 496 ? 2.655 -4.641 -22.985 1.00 89.62 496 PRO A CA 1
ATOM 3624 C C . PRO A 1 496 ? 2.108 -6.071 -22.971 1.00 89.62 496 PRO A C 1
ATOM 3626 O O . PRO A 1 496 ? 1.963 -6.703 -24.019 1.00 89.62 496 PRO A O 1
ATOM 3629 N N . VAL A 1 497 ? 1.780 -6.562 -21.779 1.00 96.12 497 VAL A N 1
ATOM 3630 C CA . VAL A 1 497 ? 1.222 -7.897 -21.559 1.00 96.12 497 VAL A CA 1
ATOM 3631 C C . VAL A 1 497 ? -0.159 -7.750 -20.950 1.00 96.12 497 VAL A C 1
ATOM 3633 O O . VAL A 1 497 ? -0.320 -7.145 -19.891 1.00 96.12 497 VAL A O 1
ATOM 3636 N N . THR A 1 498 ? -1.165 -8.327 -21.597 1.00 98.50 498 THR A N 1
ATOM 3637 C CA . THR A 1 498 ? -2.506 -8.427 -21.025 1.00 98.50 498 THR A CA 1
ATOM 3638 C C . THR A 1 498 ? -2.635 -9.743 -20.271 1.00 98.50 498 THR A C 1
ATOM 3640 O O . THR A 1 498 ? -2.502 -10.820 -20.855 1.00 98.50 498 THR A O 1
ATOM 3643 N N . VAL A 1 499 ? -2.916 -9.652 -18.974 1.00 98.75 499 VAL A N 1
ATOM 3644 C CA . VAL A 1 499 ? -3.236 -10.786 -18.104 1.00 98.75 499 VAL A CA 1
ATOM 3645 C C . VAL A 1 499 ? -4.718 -10.719 -17.777 1.00 98.75 499 VAL A C 1
ATOM 3647 O O . VAL A 1 499 ? -5.182 -9.719 -17.243 1.00 98.75 499 VAL A O 1
ATOM 3650 N N . SER A 1 500 ? -5.471 -11.773 -18.070 1.00 98.69 500 SER A N 1
ATOM 3651 C CA . SER A 1 500 ? -6.899 -11.841 -17.749 1.00 98.69 500 SER A CA 1
ATOM 3652 C C . SER A 1 500 ? -7.260 -13.140 -17.046 1.00 98.69 500 SER A C 1
ATOM 3654 O O . SER A 1 500 ? -6.622 -14.170 -17.259 1.00 98.69 500 SER A O 1
ATOM 3656 N N . ALA A 1 501 ? -8.275 -13.080 -16.189 1.00 98.75 501 ALA A N 1
ATOM 3657 C CA . ALA A 1 501 ? -8.806 -14.227 -15.463 1.00 98.75 501 ALA A CA 1
ATOM 3658 C C . ALA A 1 501 ? -10.315 -14.065 -15.260 1.00 98.75 501 ALA A C 1
ATOM 3660 O O . ALA A 1 501 ? -10.822 -12.953 -15.145 1.00 98.75 501 ALA A O 1
ATOM 3661 N N . THR A 1 502 ? -11.051 -15.171 -15.205 1.00 98.88 502 THR A N 1
ATOM 3662 C CA . THR A 1 502 ? -12.471 -15.175 -14.838 1.00 98.88 502 THR A CA 1
ATOM 3663 C C . THR A 1 502 ? -12.615 -15.327 -13.328 1.00 98.88 502 THR A C 1
ATOM 3665 O O . THR A 1 502 ? -12.167 -16.330 -12.771 1.00 98.88 502 THR A O 1
ATOM 3668 N N . VAL A 1 503 ? -13.299 -14.377 -12.692 1.00 98.88 503 VAL A N 1
ATOM 3669 C CA . VAL A 1 503 ? -13.754 -14.456 -11.299 1.00 98.88 503 VAL A CA 1
ATOM 3670 C C . VAL A 1 503 ? -15.227 -14.835 -11.303 1.00 98.88 503 VAL A C 1
ATOM 3672 O O . VAL A 1 503 ? -16.028 -14.201 -11.991 1.00 98.88 503 VAL A O 1
ATOM 3675 N N . LYS A 1 504 ? -15.598 -15.868 -10.549 1.00 98.81 504 LYS A N 1
ATOM 3676 C CA . LYS A 1 504 ? -16.985 -16.308 -10.385 1.00 98.81 504 LYS A CA 1
ATOM 3677 C C . LYS A 1 504 ? -17.376 -16.286 -8.921 1.00 98.81 504 LYS A C 1
ATOM 3679 O O . LYS A 1 504 ? -16.693 -16.901 -8.112 1.00 98.81 504 LYS A O 1
ATOM 3684 N N . ASN A 1 505 ? -18.519 -15.690 -8.606 1.00 98.81 505 ASN A N 1
ATOM 3685 C CA . ASN A 1 505 ? -19.167 -15.881 -7.316 1.00 98.81 505 ASN A CA 1
ATOM 3686 C C . ASN A 1 505 ? -19.862 -17.250 -7.306 1.00 98.81 505 ASN A C 1
ATOM 3688 O O . ASN A 1 505 ? -20.808 -17.493 -8.057 1.00 98.81 505 ASN A O 1
ATOM 3692 N N . THR A 1 506 ? -19.360 -18.172 -6.494 1.00 98.62 506 THR A N 1
ATOM 3693 C CA . THR A 1 506 ? -19.845 -19.555 -6.390 1.00 98.62 506 THR A CA 1
ATOM 3694 C C . THR A 1 506 ? -20.768 -19.780 -5.198 1.00 98.62 506 THR A C 1
ATOM 3696 O O . THR A 1 506 ? -21.313 -20.874 -5.061 1.00 98.62 506 THR A O 1
ATOM 3699 N N . GLY A 1 507 ? -20.955 -18.773 -4.341 1.00 98.00 507 GLY A N 1
ATOM 3700 C CA . GLY A 1 507 ? -21.865 -18.856 -3.205 1.00 98.00 507 GLY A CA 1
ATOM 3701 C C . GLY A 1 507 ? -23.283 -18.377 -3.520 1.00 98.00 507 GLY A C 1
ATOM 3702 O O . GLY A 1 507 ? -23.696 -18.253 -4.674 1.00 98.00 507 GLY A O 1
ATOM 3703 N N . SER A 1 508 ? -24.049 -18.136 -2.456 1.00 96.31 508 SER A N 1
ATOM 3704 C CA . SER A 1 508 ? -25.486 -17.833 -2.507 1.00 96.31 508 SER A CA 1
ATOM 3705 C C . SER A 1 508 ? -25.830 -16.366 -2.242 1.00 96.31 508 SER A C 1
ATOM 3707 O O . SER A 1 508 ? -27.006 -16.008 -2.234 1.00 96.31 508 SER A O 1
ATOM 3709 N N . ARG A 1 509 ? -24.831 -15.511 -2.000 1.00 97.44 509 ARG A N 1
ATOM 3710 C CA . ARG A 1 509 ? -25.011 -14.078 -1.738 1.00 97.44 509 ARG A CA 1
ATOM 3711 C C . ARG A 1 509 ? -24.272 -13.263 -2.783 1.00 97.44 509 ARG A C 1
ATOM 3713 O O . ARG A 1 509 ? -23.223 -13.682 -3.262 1.00 97.44 509 ARG A O 1
ATOM 3720 N N . ALA A 1 510 ? -24.797 -12.085 -3.109 1.00 98.38 510 ALA A N 1
ATOM 3721 C CA . ALA A 1 510 ? -23.997 -11.086 -3.803 1.00 98.38 510 ALA A CA 1
ATOM 3722 C C . ALA A 1 510 ? -22.810 -10.670 -2.917 1.00 98.38 510 ALA A C 1
ATOM 3724 O O . ALA A 1 510 ? -22.895 -10.706 -1.687 1.00 98.38 510 ALA A O 1
ATOM 3725 N N . GLY A 1 511 ? -21.697 -10.306 -3.537 1.00 98.25 511 GLY A N 1
ATOM 3726 C CA . GLY A 1 511 ? -20.500 -9.865 -2.832 1.00 98.25 511 GLY A CA 1
ATOM 3727 C C . GLY A 1 511 ? -19.476 -9.295 -3.794 1.00 98.25 511 GLY A C 1
ATOM 3728 O O . GLY A 1 511 ? -19.643 -9.397 -5.011 1.00 98.25 511 GLY A O 1
ATOM 3729 N N . ALA A 1 512 ? -18.412 -8.723 -3.243 1.00 98.44 512 ALA A N 1
ATOM 3730 C CA . ALA A 1 512 ? -17.276 -8.268 -4.022 1.00 98.44 512 ALA A CA 1
ATOM 3731 C C . ALA A 1 512 ? -15.996 -8.990 -3.602 1.00 98.44 512 ALA A C 1
ATOM 3733 O O . ALA A 1 512 ? -15.809 -9.277 -2.422 1.00 98.44 512 ALA A O 1
ATOM 3734 N N . ASP A 1 513 ? -15.124 -9.243 -4.572 1.00 98.25 513 ASP A N 1
ATOM 3735 C CA . ASP A 1 513 ? -13.781 -9.775 -4.352 1.00 98.25 513 ASP A CA 1
ATOM 3736 C C . ASP A 1 513 ? -12.740 -8.898 -5.052 1.00 98.25 513 ASP A C 1
ATOM 3738 O O . ASP A 1 513 ? -13.076 -8.109 -5.940 1.00 98.25 513 ASP A O 1
ATOM 3742 N N . VAL A 1 514 ? -11.476 -9.022 -4.653 1.00 98.69 514 VAL A N 1
ATOM 3743 C CA . VAL A 1 514 ? -10.365 -8.249 -5.219 1.00 98.69 514 VAL A CA 1
ATOM 3744 C C . VAL A 1 514 ? -9.383 -9.204 -5.877 1.00 98.69 514 VAL A C 1
ATOM 3746 O O . VAL A 1 514 ? -8.548 -9.807 -5.206 1.00 98.69 514 VAL A O 1
ATOM 3749 N N . ALA A 1 515 ? -9.459 -9.294 -7.204 1.00 98.69 515 ALA A N 1
ATOM 3750 C CA . ALA A 1 515 ? -8.494 -10.045 -7.989 1.00 98.69 515 ALA A CA 1
ATOM 3751 C C . ALA A 1 515 ? -7.143 -9.325 -7.966 1.00 98.69 515 ALA A C 1
ATOM 3753 O O . ALA A 1 515 ? -7.073 -8.139 -8.285 1.00 98.69 515 ALA A O 1
ATOM 3754 N N . GLN A 1 516 ? -6.078 -10.036 -7.620 1.00 98.81 516 GLN A N 1
ATOM 3755 C CA . GLN A 1 516 ? -4.717 -9.521 -7.484 1.00 98.81 516 GLN A CA 1
ATOM 3756 C C . GLN A 1 516 ? -3.793 -10.255 -8.459 1.00 98.81 516 GLN A C 1
ATOM 3758 O O . GLN A 1 516 ? -3.848 -11.483 -8.550 1.00 98.81 516 GLN A O 1
ATOM 3763 N N . VAL A 1 517 ? -2.931 -9.519 -9.166 1.00 98.81 517 VAL A N 1
ATOM 3764 C CA . VAL A 1 517 ? -1.885 -10.086 -10.031 1.00 98.81 517 VAL A CA 1
ATOM 3765 C C . VAL A 1 517 ? -0.505 -9.835 -9.433 1.00 98.81 517 VAL A C 1
ATOM 3767 O O . VAL A 1 517 ? -0.128 -8.699 -9.144 1.00 98.81 517 VAL A O 1
ATOM 3770 N N . TYR A 1 518 ? 0.257 -10.912 -9.262 1.00 98.81 518 TYR A N 1
ATOM 3771 C CA . TYR A 1 518 ? 1.622 -10.901 -8.753 1.00 98.81 518 TYR A CA 1
ATOM 3772 C C . TYR A 1 518 ? 2.600 -11.389 -9.821 1.00 98.81 518 TYR A C 1
ATOM 3774 O O . TYR A 1 518 ? 2.300 -12.316 -10.575 1.00 98.81 518 TYR A O 1
ATOM 3782 N N . VAL A 1 519 ? 3.793 -10.800 -9.842 1.00 98.50 519 VAL A N 1
ATOM 3783 C CA . VAL A 1 519 ? 4.899 -11.182 -10.724 1.00 98.50 519 VAL A CA 1
ATOM 3784 C C . VAL A 1 519 ? 6.060 -11.708 -9.891 1.00 98.50 519 VAL A C 1
ATOM 3786 O O . VAL A 1 519 ? 6.530 -11.035 -8.972 1.00 98.50 519 VAL A O 1
ATOM 3789 N N . THR A 1 520 ? 6.527 -12.905 -10.227 1.00 97.94 520 THR A N 1
ATOM 3790 C CA . THR A 1 520 ? 7.772 -13.493 -9.727 1.00 97.94 520 THR A CA 1
ATOM 3791 C C . THR A 1 520 ? 8.851 -13.324 -10.783 1.00 97.94 520 THR A C 1
ATOM 3793 O O . THR A 1 520 ? 8.656 -13.674 -11.949 1.00 97.94 520 THR A O 1
ATOM 3796 N N . PHE A 1 521 ? 9.981 -12.765 -10.362 1.00 95.88 521 PHE A N 1
ATOM 3797 C CA . PHE A 1 521 ? 11.111 -12.453 -11.227 1.00 95.88 521 PHE A CA 1
ATOM 3798 C C . PHE A 1 521 ? 11.965 -13.702 -11.506 1.00 95.88 521 PHE A C 1
ATOM 3800 O O . PHE A 1 521 ? 11.948 -14.647 -10.711 1.00 95.88 521 PHE A O 1
ATOM 3807 N N . PRO A 1 522 ? 12.743 -13.710 -12.605 1.00 92.88 522 PRO A N 1
ATOM 3808 C CA . PRO A 1 522 ? 13.764 -14.723 -12.836 1.00 92.88 522 PRO A CA 1
ATOM 3809 C C . PRO A 1 522 ? 14.741 -14.840 -11.656 1.00 92.88 522 PRO A C 1
ATOM 3811 O O . PRO A 1 522 ? 15.088 -13.856 -10.999 1.00 92.88 522 PRO A O 1
ATOM 3814 N N . THR A 1 523 ? 15.230 -16.053 -11.402 1.00 88.00 523 THR A N 1
ATOM 3815 C CA . THR A 1 523 ? 16.226 -16.307 -10.352 1.00 88.00 523 THR A CA 1
ATOM 3816 C C . THR A 1 523 ? 17.532 -15.559 -10.626 1.00 88.00 523 THR A C 1
ATOM 3818 O O . THR A 1 523 ? 17.978 -15.508 -11.769 1.00 88.00 523 THR A O 1
ATOM 3821 N N . GLY A 1 524 ? 18.186 -15.051 -9.579 1.00 83.06 524 GLY A N 1
ATOM 3822 C CA . GLY A 1 524 ? 19.493 -14.384 -9.678 1.00 83.06 524 GLY A CA 1
ATOM 3823 C C . GLY A 1 524 ? 19.439 -12.860 -9.834 1.00 83.06 524 GLY A C 1
ATOM 3824 O O . GLY A 1 524 ? 20.481 -12.223 -9.745 1.00 83.06 524 GLY A O 1
ATOM 3825 N N . VAL A 1 525 ? 18.247 -12.273 -9.996 1.00 86.75 525 VAL A N 1
ATOM 3826 C CA . VAL A 1 525 ? 18.059 -10.809 -10.069 1.00 86.75 525 VAL A CA 1
ATOM 3827 C C . VAL A 1 525 ? 18.160 -10.141 -8.687 1.00 86.75 525 VAL A C 1
ATOM 3829 O O . VAL A 1 525 ? 18.520 -8.977 -8.590 1.00 86.75 525 VAL A O 1
ATOM 3832 N N . GLY A 1 526 ? 17.881 -10.879 -7.605 1.00 88.19 526 GLY A N 1
ATOM 3833 C CA . GLY A 1 526 ? 17.902 -10.344 -6.234 1.00 88.19 526 GLY A CA 1
ATOM 3834 C C . GLY A 1 526 ? 16.595 -9.676 -5.788 1.00 88.19 526 GLY A C 1
ATOM 3835 O O . GLY A 1 526 ? 16.548 -9.090 -4.711 1.00 88.19 526 GLY A O 1
ATOM 3836 N N . GLU A 1 527 ? 15.529 -9.793 -6.583 1.00 94.50 527 GLU A N 1
ATOM 3837 C CA . GLU A 1 527 ? 14.206 -9.260 -6.253 1.00 94.50 527 GLU A CA 1
ATOM 3838 C C . GLU A 1 527 ? 13.437 -10.135 -5.241 1.00 94.50 527 GLU A C 1
ATOM 3840 O O . GLU A 1 527 ? 13.680 -11.345 -5.146 1.00 94.50 527 GLU A O 1
ATOM 3845 N N . PRO A 1 528 ? 12.462 -9.556 -4.511 1.00 94.31 528 PRO A N 1
ATOM 3846 C CA . PRO A 1 528 ? 11.543 -10.302 -3.657 1.00 94.31 528 PRO A CA 1
ATOM 3847 C C . PRO A 1 528 ? 10.848 -11.465 -4.388 1.00 94.31 528 PRO A C 1
ATOM 3849 O O . PRO A 1 528 ? 10.563 -11.341 -5.583 1.00 94.31 528 PRO A O 1
ATOM 3852 N N . PRO A 1 529 ? 10.473 -12.558 -3.686 1.00 95.56 529 PRO A N 1
ATOM 3853 C CA . PRO A 1 529 ? 9.938 -13.768 -4.326 1.00 95.56 529 PRO A CA 1
ATOM 3854 C C . PRO A 1 529 ? 8.731 -13.538 -5.246 1.00 95.56 529 PRO A C 1
ATOM 3856 O O . PRO A 1 529 ? 8.556 -14.237 -6.243 1.00 95.56 529 PRO A O 1
ATOM 3859 N N . LYS A 1 530 ? 7.886 -12.558 -4.918 1.00 96.56 530 LYS A N 1
ATOM 3860 C CA . LYS A 1 530 ? 6.818 -12.061 -5.788 1.00 96.56 530 LYS A CA 1
ATOM 3861 C C . LYS A 1 530 ? 6.455 -10.624 -5.438 1.00 96.56 530 LYS A C 1
ATOM 3863 O O . LYS A 1 530 ? 6.667 -10.183 -4.309 1.00 96.56 530 LYS A O 1
ATOM 3868 N N . GLN A 1 531 ? 5.876 -9.910 -6.399 1.00 97.81 531 GLN A N 1
ATOM 3869 C CA . GLN A 1 531 ? 5.464 -8.516 -6.247 1.00 97.81 531 GLN A CA 1
ATOM 3870 C C . GLN A 1 531 ? 4.066 -8.295 -6.822 1.00 97.81 531 GLN A C 1
ATOM 3872 O O . GLN A 1 531 ? 3.812 -8.686 -7.957 1.00 97.81 531 GLN A O 1
ATOM 3877 N N . LEU A 1 532 ? 3.171 -7.665 -6.059 1.00 98.56 532 LEU A N 1
ATOM 3878 C CA . LEU A 1 532 ? 1.873 -7.199 -6.553 1.00 98.56 532 LEU A CA 1
ATOM 3879 C C . LEU A 1 532 ? 2.096 -6.163 -7.666 1.00 98.56 532 LEU A C 1
ATOM 3881 O O . LEU A 1 532 ? 2.778 -5.168 -7.437 1.00 98.56 532 LEU A O 1
ATOM 3885 N N . GLN A 1 533 ? 1.504 -6.387 -8.841 1.00 98.06 533 GLN A N 1
ATOM 3886 C CA . GLN A 1 533 ? 1.595 -5.485 -9.999 1.00 98.06 533 GLN A CA 1
ATOM 3887 C C . GLN A 1 533 ? 0.251 -4.870 -10.406 1.00 98.06 533 GLN A C 1
ATOM 3889 O O . GLN A 1 533 ? 0.205 -3.977 -11.248 1.00 98.06 533 GLN A O 1
ATOM 3894 N N . GLY A 1 534 ? -0.850 -5.330 -9.813 1.00 98.12 534 GLY A N 1
ATOM 3895 C CA . GLY A 1 534 ? -2.173 -4.774 -10.057 1.00 98.12 534 GLY A CA 1
ATOM 3896 C C . GLY A 1 534 ? -3.251 -5.493 -9.263 1.00 98.12 534 GLY A C 1
ATOM 3897 O O . GLY A 1 534 ? -3.068 -6.628 -8.818 1.00 98.12 534 GLY A O 1
ATOM 3898 N N . PHE A 1 535 ? -4.386 -4.827 -9.095 1.00 98.56 535 PHE A N 1
ATOM 3899 C CA . PHE A 1 535 ? -5.575 -5.407 -8.491 1.00 98.56 535 PHE A CA 1
ATOM 3900 C C . PHE A 1 535 ? -6.842 -4.790 -9.093 1.00 98.56 535 PHE A C 1
ATOM 3902 O O . PHE A 1 535 ? -6.821 -3.666 -9.590 1.00 98.56 535 PHE A O 1
ATOM 3909 N N . GLN A 1 536 ? -7.939 -5.542 -9.080 1.00 98.56 536 GLN A N 1
ATOM 3910 C CA . GLN A 1 536 ? -9.238 -5.105 -9.582 1.00 98.56 536 GLN A CA 1
ATOM 3911 C C . GLN A 1 536 ? -10.341 -5.665 -8.680 1.00 98.56 536 GLN A C 1
ATOM 3913 O O . GLN A 1 536 ? -10.486 -6.881 -8.550 1.00 98.56 536 GLN A O 1
ATOM 3918 N N . LYS A 1 537 ? -11.137 -4.775 -8.074 1.00 98.44 537 LYS A N 1
ATOM 3919 C CA . LYS A 1 537 ? -12.334 -5.154 -7.313 1.00 98.44 537 LYS A CA 1
ATOM 3920 C C . LYS A 1 537 ? -13.483 -5.459 -8.278 1.00 98.44 537 LYS A C 1
ATOM 3922 O O . LYS A 1 537 ? -13.715 -4.700 -9.220 1.00 98.44 537 LYS A O 1
ATOM 3927 N N . VAL A 1 538 ? -14.191 -6.563 -8.057 1.00 98.12 538 VAL A N 1
ATOM 3928 C CA . VAL A 1 538 ? -15.355 -6.982 -8.852 1.00 98.12 538 VAL A CA 1
ATOM 3929 C C . VAL A 1 538 ? -16.527 -7.313 -7.946 1.00 98.12 538 VAL A C 1
ATOM 3931 O O . VAL A 1 538 ? -16.384 -8.102 -7.018 1.00 98.12 538 VAL A O 1
ATOM 3934 N N . THR A 1 539 ? -17.692 -6.737 -8.235 1.00 98.44 539 THR A N 1
ATOM 3935 C CA . THR A 1 539 ? -18.946 -7.017 -7.525 1.00 98.44 539 THR A CA 1
ATOM 3936 C C . THR A 1 539 ? -19.792 -7.963 -8.360 1.00 98.44 539 THR A C 1
ATOM 3938 O O . THR A 1 539 ? -20.096 -7.671 -9.515 1.00 98.44 539 THR A O 1
ATOM 3941 N N . LEU A 1 540 ? -20.182 -9.096 -7.781 1.00 98.69 540 LEU A N 1
ATOM 3942 C CA . LEU A 1 540 ? -20.860 -10.182 -8.480 1.00 98.69 540 LEU A CA 1
ATOM 3943 C C . LEU A 1 540 ? -22.092 -10.638 -7.700 1.00 98.69 540 LEU A C 1
ATOM 3945 O O . LEU A 1 540 ? -22.012 -10.969 -6.513 1.00 98.69 540 LEU A O 1
ATOM 3949 N N . ALA A 1 541 ? -23.226 -10.739 -8.390 1.00 98.69 541 ALA A N 1
ATOM 3950 C CA . ALA A 1 541 ? -24.378 -11.481 -7.895 1.00 98.69 541 ALA A CA 1
ATOM 3951 C C . ALA A 1 541 ? -24.033 -12.974 -7.716 1.00 98.69 541 ALA A C 1
ATOM 3953 O O . ALA A 1 541 ? -23.067 -13.480 -8.293 1.00 98.69 541 ALA A O 1
ATOM 3954 N N . ALA A 1 542 ? -24.833 -13.700 -6.931 1.00 98.44 542 ALA A N 1
ATOM 3955 C CA . ALA A 1 542 ? -24.657 -15.140 -6.743 1.00 98.44 542 ALA A CA 1
ATOM 3956 C C . ALA A 1 542 ? -24.668 -15.882 -8.096 1.00 98.44 542 ALA A C 1
ATOM 3958 O O . ALA A 1 542 ? -25.566 -15.687 -8.915 1.00 98.44 542 ALA A O 1
ATOM 3959 N N . GLY A 1 543 ? -23.658 -16.717 -8.346 1.00 98.38 543 GLY A N 1
ATOM 3960 C CA . GLY A 1 543 ? -23.500 -17.466 -9.598 1.00 98.38 543 GLY A CA 1
ATOM 3961 C C . GLY A 1 543 ? -22.921 -16.675 -10.780 1.00 98.38 543 GLY A C 1
ATOM 3962 O O . GLY A 1 543 ? -22.574 -17.299 -11.787 1.00 98.38 543 GLY A O 1
ATOM 3963 N N . GLN A 1 544 ? -22.794 -15.347 -10.681 1.00 98.75 544 GLN A N 1
ATOM 3964 C CA . GLN A 1 544 ? -22.276 -14.493 -11.753 1.00 98.75 544 GLN A CA 1
ATOM 3965 C C . GLN A 1 544 ? -20.758 -14.657 -11.921 1.00 98.75 544 GLN A C 1
ATOM 3967 O O . GLN A 1 544 ? -20.028 -14.840 -10.945 1.00 98.75 544 GLN A O 1
ATOM 3972 N N . SER A 1 545 ? -20.288 -14.532 -13.165 1.00 98.75 545 SER A N 1
ATOM 3973 C CA . SER A 1 545 ? -18.867 -14.453 -13.513 1.00 98.75 545 SER A CA 1
ATOM 3974 C C . SER A 1 545 ? -18.535 -13.132 -14.206 1.00 98.75 545 SER A C 1
ATOM 3976 O O . SER A 1 545 ? -19.355 -12.604 -14.957 1.00 98.75 545 SER A O 1
ATOM 3978 N N . GLN A 1 546 ? -17.309 -12.649 -14.021 1.00 98.75 546 GLN A N 1
ATOM 3979 C CA . GLN A 1 546 ? -16.732 -11.526 -14.759 1.00 98.75 546 GLN A CA 1
ATOM 3980 C C . GLN A 1 546 ? -15.262 -11.808 -15.082 1.00 98.75 546 GLN A C 1
ATOM 3982 O O . GLN A 1 546 ? -14.539 -12.384 -14.271 1.00 98.75 546 GLN A O 1
ATOM 3987 N N . THR A 1 547 ? -14.808 -11.385 -16.261 1.00 98.75 547 THR A N 1
ATOM 3988 C CA . THR A 1 547 ? -13.382 -11.391 -16.608 1.00 98.75 547 THR A CA 1
ATOM 3989 C C . THR A 1 547 ? -12.725 -10.110 -16.100 1.00 98.75 547 THR A C 1
ATOM 3991 O O . THR A 1 547 ? -13.157 -9.013 -16.454 1.00 98.75 547 THR A O 1
ATOM 3994 N N . VAL A 1 548 ? -11.682 -10.251 -15.287 1.00 98.56 548 VAL A N 1
ATOM 3995 C CA . VAL A 1 548 ? -10.766 -9.164 -14.912 1.00 98.56 548 VAL A CA 1
ATOM 3996 C C . VAL A 1 548 ? -9.598 -9.114 -15.888 1.00 98.56 548 VAL A C 1
ATOM 3998 O O . VAL A 1 548 ? -9.225 -10.146 -16.453 1.00 98.56 548 VAL A O 1
ATOM 4001 N N . SER A 1 549 ? -9.032 -7.927 -16.102 1.00 98.31 549 SER A N 1
ATOM 4002 C CA . SER A 1 549 ? -7.944 -7.718 -17.059 1.00 98.31 549 SER A CA 1
ATOM 4003 C C . SER A 1 549 ? -6.939 -6.701 -16.533 1.00 98.31 549 SER A C 1
ATOM 4005 O O . SER A 1 549 ? -7.300 -5.580 -16.190 1.00 98.31 549 SER A O 1
ATOM 4007 N N . PHE A 1 550 ? -5.667 -7.082 -16.541 1.00 98.31 550 PHE A N 1
ATOM 4008 C CA . PHE A 1 550 ? -4.529 -6.278 -16.117 1.00 98.31 550 PHE A CA 1
ATOM 4009 C C . PHE A 1 550 ? -3.603 -6.040 -17.306 1.00 98.31 550 PHE A C 1
ATOM 4011 O O . PHE A 1 550 ? -3.273 -6.978 -18.034 1.00 98.31 550 PHE A O 1
ATOM 4018 N N . THR A 1 551 ? -3.148 -4.803 -17.478 1.00 97.56 551 THR A N 1
ATOM 4019 C CA . THR A 1 551 ? -2.104 -4.467 -18.451 1.00 97.56 551 THR A CA 1
ATOM 4020 C C . THR A 1 551 ? -0.792 -4.287 -17.706 1.00 97.56 551 THR A C 1
ATOM 4022 O O . THR A 1 551 ? -0.593 -3.277 -17.035 1.00 97.56 551 THR A O 1
ATOM 4025 N N . LEU A 1 552 ? 0.098 -5.270 -17.822 1.00 97.31 552 LEU A N 1
ATOM 4026 C CA . LEU A 1 552 ? 1.455 -5.201 -17.291 1.00 97.31 552 LEU A CA 1
ATOM 4027 C C . LEU A 1 552 ? 2.360 -4.545 -18.336 1.00 97.31 552 LEU A C 1
ATOM 4029 O O . LEU A 1 552 ? 2.332 -4.908 -19.512 1.00 97.31 552 LEU A O 1
ATOM 4033 N N . ASN A 1 553 ? 3.149 -3.561 -17.918 1.00 92.50 553 ASN A N 1
ATOM 4034 C CA . ASN A 1 553 ? 4.079 -2.837 -18.786 1.00 92.50 553 ASN A CA 1
ATOM 4035 C C . ASN A 1 553 ? 5.531 -3.087 -18.345 1.00 92.50 553 ASN A C 1
ATOM 4037 O O . ASN A 1 553 ? 5.768 -3.840 -17.404 1.00 92.50 553 ASN A O 1
ATOM 4041 N N . ALA A 1 554 ? 6.508 -2.448 -18.998 1.00 88.94 554 ALA A N 1
ATOM 4042 C CA . ALA A 1 554 ? 7.928 -2.606 -18.664 1.00 88.94 554 ALA A CA 1
ATOM 4043 C C . ALA A 1 554 ? 8.216 -2.444 -17.159 1.00 88.94 554 ALA A C 1
ATOM 4045 O O . ALA A 1 554 ? 8.993 -3.203 -16.590 1.00 88.94 554 ALA A O 1
ATOM 4046 N N . ARG A 1 555 ? 7.544 -1.494 -16.492 1.00 91.88 555 ARG A N 1
ATOM 4047 C CA . ARG A 1 555 ? 7.707 -1.227 -15.058 1.00 91.88 555 ARG A CA 1
ATOM 4048 C C . ARG A 1 555 ? 7.313 -2.428 -14.199 1.00 91.88 555 ARG A C 1
ATOM 4050 O O . ARG A 1 555 ? 7.965 -2.656 -13.187 1.00 91.88 555 ARG A O 1
ATOM 4057 N N . SER A 1 556 ? 6.306 -3.197 -14.621 1.00 95.62 556 SER A N 1
ATOM 4058 C CA . SER A 1 556 ? 5.827 -4.397 -13.920 1.00 95.62 556 SER A CA 1
ATOM 4059 C C . SER A 1 556 ? 6.851 -5.533 -13.877 1.00 95.62 556 SER A C 1
ATOM 4061 O O . SER A 1 556 ? 6.719 -6.451 -13.069 1.00 95.62 556 SER A O 1
ATOM 4063 N N . PHE A 1 557 ? 7.860 -5.468 -14.747 1.00 94.50 557 PHE A N 1
ATOM 4064 C CA . PHE A 1 557 ? 8.936 -6.445 -14.869 1.00 94.50 557 PHE A CA 1
ATOM 4065 C C . PHE A 1 557 ? 10.309 -5.841 -14.543 1.00 94.50 557 PHE A C 1
ATOM 4067 O O . PHE A 1 557 ? 11.318 -6.516 -14.723 1.00 94.50 557 PHE A O 1
ATOM 4074 N N . ALA A 1 558 ? 10.374 -4.578 -14.105 1.00 92.06 558 ALA A N 1
ATOM 4075 C CA . ALA A 1 558 ? 11.628 -3.860 -13.903 1.00 92.06 558 ALA A CA 1
ATOM 4076 C C . ALA A 1 558 ? 12.044 -3.788 -12.430 1.00 92.06 558 ALA A C 1
ATOM 4078 O O . ALA A 1 558 ? 11.203 -3.571 -11.557 1.00 92.06 558 ALA A O 1
ATOM 4079 N N . TYR A 1 559 ? 13.353 -3.836 -12.187 1.00 91.69 559 TYR A N 1
ATOM 4080 C CA . TYR A 1 559 ? 13.973 -3.474 -10.912 1.00 91.69 559 TYR A CA 1
ATOM 4081 C C . TYR A 1 559 ? 14.883 -2.251 -11.064 1.00 91.69 559 TYR A C 1
ATOM 4083 O O . TYR A 1 559 ? 15.216 -1.850 -12.182 1.00 91.69 559 TYR A O 1
ATOM 4091 N N . TRP A 1 560 ? 15.228 -1.609 -9.946 1.00 90.31 560 TRP A N 1
ATOM 4092 C CA . TRP A 1 560 ? 16.113 -0.447 -9.954 1.00 90.31 560 TRP A CA 1
ATOM 4093 C C . TRP A 1 560 ? 17.560 -0.917 -9.893 1.00 90.31 560 TRP A C 1
ATOM 4095 O O . TRP A 1 560 ? 17.997 -1.451 -8.875 1.00 90.31 560 TRP A O 1
ATOM 4105 N N . ASP A 1 561 ? 18.306 -0.701 -10.971 1.00 82.06 561 ASP A N 1
ATOM 4106 C CA . ASP A 1 561 ? 19.739 -0.957 -10.987 1.00 82.06 561 ASP A CA 1
ATOM 4107 C C . ASP A 1 561 ? 20.470 0.261 -10.413 1.00 82.06 561 ASP A C 1
ATOM 4109 O O . ASP A 1 561 ? 20.482 1.349 -10.996 1.00 82.06 561 ASP A O 1
ATOM 4113 N N . THR A 1 562 ? 21.077 0.079 -9.242 1.00 85.25 562 THR A N 1
ATOM 4114 C CA . THR A 1 562 ? 21.792 1.138 -8.523 1.00 85.25 562 THR A CA 1
ATOM 4115 C C . THR A 1 562 ? 23.107 1.540 -9.185 1.00 85.25 562 THR A C 1
ATOM 4117 O O . THR A 1 562 ? 23.570 2.647 -8.935 1.00 85.25 562 THR A O 1
ATOM 4120 N N . THR A 1 563 ? 23.689 0.693 -10.040 1.00 76.69 563 THR A N 1
ATOM 4121 C CA . THR A 1 563 ? 24.892 1.024 -10.821 1.00 76.69 563 THR A CA 1
ATOM 4122 C C . THR A 1 563 ? 24.514 1.844 -12.050 1.00 76.69 563 THR A C 1
ATOM 4124 O O . THR A 1 563 ? 25.185 2.820 -12.377 1.00 76.69 563 THR A O 1
ATOM 4127 N N . ALA A 1 564 ? 23.419 1.474 -12.720 1.00 69.44 564 ALA A N 1
ATOM 4128 C CA . ALA A 1 564 ? 22.925 2.193 -13.894 1.00 69.44 564 ALA A CA 1
ATOM 4129 C C . ALA A 1 564 ? 22.114 3.456 -13.548 1.00 69.44 564 ALA A C 1
ATOM 4131 O O . ALA A 1 564 ? 21.848 4.264 -14.437 1.00 69.44 564 ALA A O 1
ATOM 4132 N N . HIS A 1 565 ? 21.690 3.615 -12.288 1.00 75.94 565 HIS A N 1
ATOM 4133 C CA . HIS A 1 565 ? 20.737 4.638 -11.844 1.00 75.94 565 HIS A CA 1
ATOM 4134 C C . HIS A 1 565 ? 19.467 4.679 -12.713 1.00 75.94 565 HIS A C 1
ATOM 4136 O O . HIS A 1 565 ? 18.978 5.753 -13.078 1.00 75.94 565 HIS A O 1
ATOM 4142 N N . ASN A 1 566 ? 18.949 3.501 -13.079 1.00 77.19 566 ASN A N 1
ATOM 4143 C CA . ASN A 1 566 ? 17.794 3.378 -13.962 1.00 77.19 566 ASN A CA 1
ATOM 4144 C C . ASN A 1 566 ? 16.977 2.106 -13.685 1.00 77.19 566 ASN A C 1
ATOM 4146 O O . ASN A 1 566 ? 17.457 1.147 -13.081 1.00 77.19 566 ASN A O 1
ATOM 4150 N N . TRP A 1 567 ? 15.735 2.089 -14.164 1.00 82.25 567 TRP A N 1
ATOM 4151 C CA . TRP A 1 567 ? 14.904 0.890 -14.181 1.00 82.25 567 TRP A CA 1
ATOM 4152 C C . TRP A 1 567 ? 15.343 -0.037 -15.310 1.00 82.25 567 TRP A C 1
ATOM 4154 O O . TRP A 1 567 ? 15.390 0.375 -16.469 1.00 82.25 567 TRP A O 1
ATOM 4164 N N . VAL A 1 568 ? 15.607 -1.299 -14.983 1.00 79.69 568 VAL A N 1
ATOM 4165 C CA . VAL A 1 568 ? 16.013 -2.321 -15.950 1.00 79.69 568 VAL A CA 1
ATOM 4166 C C . VAL A 1 568 ? 15.091 -3.529 -15.856 1.00 79.69 568 VAL A C 1
ATOM 4168 O O . VAL A 1 568 ? 14.668 -3.930 -14.774 1.00 79.69 568 VAL A O 1
ATOM 4171 N N . VAL A 1 569 ? 14.767 -4.114 -17.005 1.00 86.88 569 VAL A N 1
ATOM 4172 C CA . VAL A 1 569 ? 13.973 -5.343 -17.087 1.00 86.88 569 VAL A CA 1
ATOM 4173 C C . VAL A 1 569 ? 14.928 -6.501 -17.377 1.00 86.88 569 VAL A C 1
ATOM 4175 O O . VAL A 1 569 ? 15.548 -6.508 -18.447 1.00 86.88 569 VAL A O 1
ATOM 4178 N N . PRO A 1 570 ? 15.074 -7.475 -16.464 1.00 87.00 570 PRO A N 1
ATOM 4179 C CA . PRO A 1 570 ? 15.917 -8.630 -16.701 1.00 87.00 570 PRO A CA 1
ATOM 4180 C C . PRO A 1 570 ? 15.292 -9.535 -17.764 1.00 87.00 570 PRO A C 1
ATOM 4182 O O . PRO A 1 570 ? 14.071 -9.652 -17.890 1.00 87.00 570 PRO A O 1
ATOM 4185 N N . GLN A 1 571 ? 16.149 -10.208 -18.524 1.00 84.31 571 GLN A N 1
ATOM 4186 C CA . GLN A 1 571 ? 15.720 -11.276 -19.421 1.00 84.31 571 GLN A CA 1
ATOM 4187 C C . GLN A 1 571 ? 15.329 -12.516 -18.620 1.00 84.31 571 GLN A C 1
ATOM 4189 O O . GLN A 1 571 ? 15.854 -12.768 -17.534 1.00 84.31 571 GLN A O 1
ATOM 4194 N N . GLY A 1 572 ? 14.453 -13.332 -19.200 1.00 89.56 572 GLY A N 1
ATOM 4195 C CA . GLY A 1 572 ? 14.081 -14.621 -18.636 1.00 89.56 572 GLY A CA 1
ATOM 4196 C C . GLY A 1 572 ? 12.579 -14.792 -18.488 1.00 89.56 572 GLY A C 1
ATOM 4197 O O . GLY A 1 572 ? 11.775 -14.029 -19.021 1.00 89.56 572 GLY A O 1
ATOM 4198 N N . THR A 1 573 ? 12.204 -15.857 -17.786 1.00 95.62 573 THR A N 1
ATOM 4199 C CA . THR A 1 573 ? 10.801 -16.209 -17.567 1.00 95.62 573 THR A CA 1
ATOM 4200 C C . THR A 1 573 ? 10.326 -15.655 -16.235 1.00 95.62 573 THR A C 1
ATOM 4202 O O . THR A 1 573 ? 10.861 -16.005 -15.186 1.00 95.62 573 THR A O 1
ATOM 4205 N N . PHE A 1 574 ? 9.299 -14.821 -16.298 1.00 97.38 574 PHE A N 1
ATOM 4206 C CA . PHE A 1 574 ? 8.542 -14.341 -15.156 1.00 97.38 574 PHE A CA 1
ATOM 4207 C C . PHE A 1 574 ? 7.340 -15.255 -14.944 1.00 97.38 574 PHE A C 1
ATOM 4209 O O . PHE A 1 574 ? 6.670 -15.635 -15.910 1.00 97.38 574 PHE A O 1
ATOM 4216 N N . GLN A 1 575 ? 7.035 -15.573 -13.690 1.00 98.31 575 GLN A N 1
ATOM 4217 C CA . GLN A 1 575 ? 5.792 -16.261 -13.354 1.00 98.31 575 GLN A CA 1
ATOM 4218 C C . GLN A 1 575 ? 4.731 -15.227 -12.969 1.00 98.31 575 GLN A C 1
ATOM 4220 O O . GLN A 1 575 ? 4.953 -14.363 -12.120 1.00 98.31 575 GLN A O 1
ATOM 4225 N N . ILE A 1 576 ? 3.574 -15.323 -13.611 1.00 98.62 576 ILE A N 1
ATOM 4226 C CA . ILE A 1 576 ? 2.386 -14.517 -13.359 1.00 98.62 576 ILE A CA 1
ATOM 4227 C C . ILE A 1 576 ? 1.445 -15.336 -12.486 1.00 98.62 576 ILE A C 1
ATOM 4229 O O . ILE A 1 576 ? 1.049 -16.436 -12.868 1.00 98.62 576 ILE A O 1
ATOM 4233 N N . ASN A 1 577 ? 1.070 -14.789 -11.337 1.00 98.69 577 ASN A N 1
ATOM 4234 C CA . ASN A 1 577 ? 0.213 -15.444 -10.359 1.00 98.69 577 ASN A CA 1
ATOM 4235 C C . ASN A 1 577 ? -1.045 -14.596 -10.122 1.00 98.69 577 ASN A C 1
ATOM 4237 O O . ASN A 1 577 ? -0.928 -13.395 -9.883 1.00 98.69 577 ASN A O 1
ATOM 4241 N N . VAL A 1 578 ? -2.237 -15.197 -10.177 1.00 98.81 578 VAL A N 1
ATOM 4242 C CA . VAL A 1 578 ? -3.519 -14.499 -9.973 1.00 98.81 578 VAL A CA 1
ATOM 4243 C C . VAL A 1 578 ? -4.367 -15.211 -8.921 1.00 98.81 578 VAL A C 1
ATOM 4245 O O . VAL A 1 578 ? -4.497 -16.438 -8.936 1.00 98.81 578 VAL A O 1
ATOM 4248 N N . GLY A 1 579 ? -4.964 -14.428 -8.024 1.00 98.56 579 GLY A N 1
ATOM 4249 C CA . GLY A 1 579 ? -5.858 -14.896 -6.966 1.00 98.56 579 GLY A CA 1
ATOM 4250 C C . GLY A 1 579 ? -6.415 -13.752 -6.126 1.00 98.56 579 GLY A C 1
ATOM 4251 O O . GLY A 1 579 ? -6.454 -12.619 -6.600 1.00 98.56 579 GLY A O 1
ATOM 4252 N N . ASP A 1 580 ? -6.833 -14.040 -4.897 1.00 97.38 580 ASP A N 1
ATOM 4253 C CA . ASP A 1 580 ? -7.537 -13.097 -4.014 1.00 97.38 580 ASP A CA 1
ATOM 4254 C C . ASP A 1 580 ? -6.741 -12.687 -2.765 1.00 97.38 580 ASP A C 1
ATOM 4256 O O . ASP A 1 580 ? -7.247 -11.909 -1.957 1.00 97.38 580 ASP A O 1
ATOM 4260 N N . SER A 1 581 ? -5.513 -13.195 -2.593 1.00 98.44 581 SER A N 1
ATOM 4261 C CA . SER A 1 581 ? -4.554 -12.768 -1.564 1.00 98.44 581 SER A CA 1
ATOM 4262 C C . SER A 1 581 ? -3.124 -13.205 -1.905 1.00 98.44 581 SER A C 1
ATOM 4264 O O . SER A 1 581 ? -2.905 -14.072 -2.752 1.00 98.44 581 SER A O 1
ATOM 4266 N N . SER A 1 582 ? -2.122 -12.693 -1.181 1.00 98.25 582 SER A N 1
ATOM 4267 C CA . SER A 1 582 ? -0.712 -13.094 -1.360 1.00 98.25 582 SER A CA 1
ATOM 4268 C C . SER A 1 582 ? -0.401 -14.560 -1.005 1.00 98.25 582 SER A C 1
ATOM 4270 O O . SER A 1 582 ? 0.724 -15.024 -1.235 1.00 98.25 582 SER A O 1
ATOM 4272 N N . ARG A 1 583 ? -1.359 -15.293 -0.419 1.00 97.44 583 ARG A N 1
ATOM 4273 C CA . ARG A 1 583 ? -1.243 -16.721 -0.066 1.00 97.44 583 ARG A CA 1
ATOM 4274 C C . ARG A 1 583 ? -2.212 -17.625 -0.829 1.00 97.44 583 ARG A C 1
ATOM 4276 O O . ARG A 1 583 ? -2.016 -18.836 -0.816 1.00 97.44 583 ARG A O 1
ATOM 4283 N N . THR A 1 584 ? -3.175 -17.058 -1.549 1.00 97.69 584 THR A N 1
ATOM 4284 C CA . THR A 1 584 ? -4.166 -17.803 -2.332 1.00 97.69 584 THR A CA 1
ATOM 4285 C C . THR A 1 584 ? -4.084 -17.352 -3.786 1.00 97.69 584 THR A C 1
ATOM 4287 O O . THR A 1 584 ? -4.758 -16.417 -4.207 1.00 97.69 584 THR A O 1
ATOM 4290 N N . LEU A 1 585 ? -3.214 -18.015 -4.552 1.00 97.81 585 LEU A N 1
ATOM 4291 C CA . LEU A 1 585 ? -2.912 -17.707 -5.957 1.00 97.81 585 LEU A CA 1
ATOM 4292 C C . LEU A 1 585 ? -3.142 -18.953 -6.832 1.00 97.81 585 LEU A C 1
ATOM 4294 O O . LEU A 1 585 ? -2.179 -19.600 -7.252 1.00 97.81 585 LEU A O 1
ATOM 4298 N N . PRO A 1 586 ? -4.409 -19.355 -7.055 1.00 98.38 586 PRO A N 1
ATOM 4299 C CA . PRO A 1 586 ? -4.747 -20.611 -7.728 1.00 98.38 586 PRO A CA 1
ATOM 4300 C C . PRO A 1 586 ? -4.389 -20.633 -9.219 1.00 98.38 586 PRO A C 1
ATOM 4302 O O . PRO A 1 586 ? -4.336 -21.709 -9.813 1.00 98.38 586 PRO A O 1
ATOM 4305 N N . LEU A 1 587 ? -4.169 -19.471 -9.842 1.00 98.81 587 LEU A N 1
ATOM 4306 C CA . LEU A 1 587 ? -3.831 -19.365 -11.257 1.00 98.81 587 LEU A CA 1
ATOM 4307 C C . LEU A 1 587 ? -2.369 -18.966 -11.422 1.00 98.81 587 LEU A C 1
ATOM 4309 O O . LEU A 1 587 ? -1.946 -17.945 -10.885 1.00 98.81 587 LEU A O 1
ATOM 4313 N N . GLN A 1 588 ? -1.623 -19.741 -12.207 1.00 98.56 588 GLN A N 1
ATOM 4314 C CA . GLN A 1 588 ? -0.221 -19.470 -12.516 1.00 98.56 588 GLN A CA 1
ATOM 4315 C C . GLN A 1 588 ? 0.034 -19.651 -14.011 1.00 98.56 588 GLN A C 1
ATOM 4317 O O . GLN A 1 588 ? -0.497 -20.569 -14.637 1.00 98.56 588 GLN A O 1
ATOM 4322 N N . GLY A 1 589 ? 0.862 -18.787 -14.581 1.00 98.31 589 GLY A N 1
ATOM 4323 C CA . GLY A 1 589 ? 1.318 -18.873 -15.963 1.00 98.31 589 GLY A CA 1
ATOM 4324 C C . GLY A 1 589 ? 2.654 -18.165 -16.129 1.00 98.31 589 GLY A C 1
ATOM 4325 O O . GLY A 1 589 ? 3.155 -17.558 -15.189 1.00 98.31 589 GLY A O 1
ATOM 4326 N N . ASN A 1 590 ? 3.241 -18.241 -17.318 1.00 98.12 590 ASN A N 1
ATOM 4327 C CA . ASN A 1 590 ? 4.575 -17.705 -17.573 1.00 98.12 590 ASN A CA 1
ATOM 4328 C C . ASN A 1 590 ? 4.541 -16.634 -18.663 1.00 98.12 590 ASN A C 1
ATOM 4330 O O . ASN A 1 590 ? 3.822 -16.771 -19.654 1.00 98.12 590 ASN A O 1
ATOM 4334 N N . TYR A 1 591 ? 5.367 -15.606 -18.485 1.00 97.12 591 TYR A N 1
ATOM 4335 C CA . TYR A 1 591 ? 5.702 -14.621 -19.505 1.00 97.12 591 TYR A CA 1
ATOM 4336 C C . TYR A 1 591 ? 7.220 -14.567 -19.676 1.00 97.12 591 TYR A C 1
ATOM 4338 O O . TYR A 1 591 ? 7.945 -14.342 -18.708 1.00 97.12 591 TYR A O 1
ATOM 4346 N N . ALA A 1 592 ? 7.718 -14.784 -20.892 1.00 94.81 592 ALA A N 1
ATOM 4347 C CA . ALA A 1 592 ? 9.147 -14.704 -21.175 1.00 94.81 592 ALA A CA 1
ATOM 4348 C C . ALA A 1 592 ? 9.520 -13.339 -21.766 1.00 94.81 592 ALA A C 1
ATOM 4350 O O . ALA A 1 592 ? 9.093 -12.993 -22.869 1.00 94.81 592 ALA A O 1
ATOM 4351 N N . VAL A 1 593 ? 10.378 -12.595 -21.067 1.00 89.94 593 VAL A N 1
ATOM 4352 C CA . VAL A 1 593 ? 11.078 -11.458 -21.666 1.00 89.94 593 VAL A CA 1
ATOM 4353 C C . VAL A 1 593 ? 12.245 -12.008 -22.472 1.00 89.94 593 VAL A C 1
ATOM 4355 O O . VAL A 1 593 ? 13.212 -12.544 -21.925 1.00 89.94 593 VAL A O 1
ATOM 4358 N N . THR A 1 594 ? 12.132 -11.879 -23.788 1.00 83.56 594 THR A N 1
ATOM 4359 C CA . THR A 1 594 ? 13.113 -12.351 -24.765 1.00 83.56 594 THR A CA 1
ATOM 4360 C C . THR A 1 594 ? 13.788 -11.179 -25.449 1.00 83.56 594 THR A C 1
ATOM 4362 O O . THR A 1 594 ? 13.155 -10.150 -25.696 1.00 83.56 594 THR A O 1
ATOM 4365 N N . THR A 1 595 ? 15.046 -11.354 -25.833 1.00 71.44 595 THR A N 1
ATOM 4366 C CA . THR A 1 595 ? 15.701 -10.460 -26.782 1.00 71.44 595 THR A CA 1
ATOM 4367 C C . THR A 1 595 ? 15.360 -10.881 -28.201 1.00 71.44 595 THR A C 1
ATOM 4369 O O . THR A 1 595 ? 15.733 -11.973 -28.633 1.00 71.44 595 THR A O 1
ATOM 4372 N N . PRO A 1 596 ? 14.628 -10.054 -28.961 1.00 70.31 596 PRO A N 1
ATOM 4373 C CA . PRO A 1 596 ? 14.405 -10.359 -30.360 1.00 70.31 596 PRO A CA 1
ATOM 4374 C C . PRO A 1 596 ? 15.742 -10.287 -31.111 1.00 70.31 596 PRO A C 1
ATOM 4376 O O . PRO A 1 596 ? 16.504 -9.327 -30.959 1.00 70.31 596 PRO A O 1
ATOM 4379 N N . SER A 1 597 ? 16.030 -11.330 -31.892 1.00 79.75 597 SER A N 1
ATOM 4380 C CA . SER A 1 597 ? 17.219 -11.419 -32.740 1.00 79.75 597 SER A CA 1
ATOM 4381 C C . SER A 1 597 ? 16.871 -11.036 -34.179 1.00 79.75 597 SER A C 1
ATOM 4383 O O . SER A 1 597 ? 15.836 -11.454 -34.700 1.00 79.75 597 SER A O 1
ATOM 4385 N N . TYR A 1 598 ? 17.728 -10.242 -34.819 1.00 80.25 598 TYR A N 1
ATOM 4386 C CA . TYR A 1 598 ? 17.541 -9.735 -36.177 1.00 80.25 598 TYR A CA 1
ATOM 4387 C C . TYR A 1 598 ? 18.786 -9.989 -37.019 1.00 80.25 598 TYR A C 1
ATOM 4389 O O . TYR A 1 598 ? 19.906 -9.872 -36.525 1.00 80.25 598 TYR A O 1
ATOM 4397 N N . ASN A 1 599 ? 18.606 -10.272 -38.312 1.00 75.44 599 ASN A N 1
ATOM 4398 C CA . ASN A 1 599 ? 19.743 -10.513 -39.203 1.00 75.44 599 ASN A CA 1
ATOM 4399 C C . ASN A 1 599 ? 20.463 -9.219 -39.612 1.00 75.44 599 ASN A C 1
ATOM 4401 O O . ASN A 1 599 ? 21.603 -9.278 -40.059 1.00 75.44 599 ASN A O 1
ATOM 4405 N N . THR A 1 600 ? 19.804 -8.061 -39.490 1.00 80.38 600 THR A N 1
ATOM 4406 C CA . THR A 1 600 ? 20.378 -6.738 -39.773 1.00 80.38 600 THR A CA 1
ATOM 4407 C C . THR A 1 600 ? 19.798 -5.675 -38.837 1.00 80.38 600 THR A C 1
ATOM 4409 O O . THR A 1 600 ? 18.684 -5.832 -38.330 1.00 80.38 600 THR A O 1
ATOM 4412 N N . LEU A 1 601 ? 20.509 -4.552 -38.652 1.00 85.25 601 LEU A N 1
ATOM 4413 C CA . LEU A 1 601 ? 19.991 -3.393 -37.907 1.00 85.25 601 LEU A CA 1
ATOM 4414 C C . LEU A 1 601 ? 18.686 -2.865 -38.530 1.00 85.25 601 LEU A C 1
ATOM 4416 O O . LEU A 1 601 ? 17.750 -2.535 -37.812 1.00 85.25 601 LEU A O 1
ATOM 4420 N N . GLN A 1 602 ? 18.583 -2.863 -39.863 1.00 84.06 602 GLN A N 1
ATOM 4421 C CA . GLN A 1 602 ? 17.384 -2.390 -40.559 1.00 84.06 602 GLN A CA 1
ATOM 4422 C C . GLN A 1 602 ? 16.142 -3.239 -40.243 1.00 84.06 602 GLN A C 1
ATOM 4424 O O . GLN A 1 602 ? 15.050 -2.694 -40.107 1.00 84.06 602 GLN A O 1
ATOM 4429 N N . GLN A 1 603 ? 16.293 -4.560 -40.085 1.00 83.12 603 GLN A N 1
ATOM 4430 C CA . GLN A 1 603 ? 15.192 -5.428 -39.644 1.00 83.12 603 GLN A CA 1
ATOM 4431 C C . GLN A 1 603 ? 14.764 -5.138 -38.198 1.00 83.12 603 GLN A C 1
ATOM 4433 O O . GLN A 1 603 ? 13.603 -5.355 -37.859 1.00 83.12 603 GLN A O 1
ATOM 4438 N N . ALA A 1 604 ? 15.681 -4.636 -37.366 1.00 87.94 604 ALA A N 1
ATOM 4439 C CA . ALA A 1 604 ? 15.413 -4.273 -35.979 1.00 87.94 604 ALA A CA 1
ATOM 4440 C C . ALA A 1 604 ? 14.719 -2.906 -35.821 1.00 87.94 604 ALA A C 1
ATOM 4442 O O . ALA A 1 604 ? 14.290 -2.582 -34.710 1.00 87.94 604 ALA A O 1
ATOM 4443 N N . ASN A 1 605 ? 14.593 -2.107 -36.894 1.00 90.88 605 ASN A N 1
ATOM 4444 C CA . ASN A 1 605 ? 13.939 -0.797 -36.853 1.00 90.88 605 ASN A CA 1
ATOM 4445 C C . ASN A 1 605 ? 12.522 -0.927 -36.285 1.00 90.88 605 ASN A C 1
ATOM 4447 O O . ASN A 1 605 ? 11.647 -1.573 -36.865 1.00 90.88 605 ASN A O 1
ATOM 4451 N N . ASN A 1 606 ? 12.283 -0.287 -35.142 1.00 90.69 606 ASN A N 1
ATOM 4452 C CA . ASN A 1 606 ? 11.029 -0.378 -34.397 1.00 90.69 606 ASN A CA 1
ATOM 4453 C C . ASN A 1 606 ? 10.355 0.985 -34.195 1.00 90.69 606 ASN A C 1
ATOM 4455 O O . ASN A 1 606 ? 9.207 1.007 -33.754 1.00 90.69 606 ASN A O 1
ATOM 4459 N N . ASN A 1 607 ? 11.007 2.080 -34.593 1.00 94.25 607 ASN A N 1
ATOM 4460 C CA . ASN A 1 607 ? 10.528 3.439 -34.391 1.00 94.25 607 ASN A CA 1
ATOM 4461 C C . ASN A 1 607 ? 10.575 4.291 -35.670 1.00 94.25 607 ASN A C 1
ATOM 4463 O O . ASN A 1 607 ? 11.434 4.087 -36.529 1.00 94.25 607 ASN A O 1
ATOM 4467 N N . ILE A 1 608 ? 9.639 5.241 -35.789 1.00 96.62 608 ILE A N 1
ATOM 4468 C CA . ILE A 1 608 ? 9.587 6.228 -36.877 1.00 96.62 608 ILE A CA 1
ATOM 4469 C C . ILE A 1 608 ? 10.274 7.507 -36.384 1.00 96.62 608 ILE A C 1
ATOM 4471 O O . ILE A 1 608 ? 9.632 8.423 -35.868 1.00 96.62 608 ILE A O 1
ATOM 4475 N N . GLY A 1 609 ? 11.601 7.546 -36.496 1.00 95.25 609 GLY A N 1
ATOM 4476 C CA . GLY A 1 609 ? 12.417 8.659 -36.013 1.00 95.25 609 GLY A CA 1
ATOM 4477 C C . GLY A 1 609 ? 12.400 9.888 -36.920 1.00 95.25 609 GLY A C 1
ATOM 4478 O O . GLY A 1 609 ? 12.677 10.989 -36.448 1.00 95.25 609 GLY A O 1
ATOM 4479 N N . THR A 1 610 ? 12.048 9.728 -38.199 1.00 96.12 610 THR A N 1
ATOM 4480 C CA . THR A 1 610 ? 11.989 10.835 -39.168 1.00 96.12 610 THR A CA 1
ATOM 4481 C C . THR A 1 610 ? 10.625 10.915 -39.851 1.00 96.12 610 THR A C 1
ATOM 4483 O O . THR A 1 610 ? 10.013 9.895 -40.184 1.00 96.12 610 THR A O 1
ATOM 4486 N N . SER A 1 611 ? 10.145 12.137 -40.073 1.00 96.31 611 SER A N 1
ATOM 4487 C CA . SER A 1 611 ? 8.885 12.416 -40.767 1.00 96.31 611 SER A CA 1
ATOM 4488 C C . SER A 1 611 ? 9.063 13.508 -41.819 1.00 96.31 611 SER A C 1
ATOM 4490 O O . SER A 1 611 ? 10.046 14.251 -41.818 1.00 96.31 611 SER A O 1
ATOM 4492 N N . ASP A 1 612 ? 8.122 13.570 -42.757 1.00 94.81 612 ASP A N 1
ATOM 4493 C CA . ASP A 1 612 ? 8.093 14.610 -43.780 1.00 94.81 612 ASP A CA 1
ATOM 4494 C C . ASP A 1 612 ? 7.484 15.894 -43.201 1.00 94.81 612 ASP A C 1
ATOM 4496 O O . ASP A 1 612 ? 6.507 15.820 -42.457 1.00 94.81 612 ASP A O 1
ATOM 4500 N N . ASN A 1 613 ? 8.005 17.070 -43.562 1.00 92.75 613 ASN A N 1
ATOM 4501 C CA . ASN A 1 613 ? 7.435 18.357 -43.133 1.00 92.75 613 ASN A CA 1
ATOM 4502 C C . ASN A 1 613 ? 5.948 18.521 -43.507 1.00 92.75 613 ASN A C 1
ATOM 4504 O O . ASN A 1 613 ? 5.220 19.244 -42.831 1.00 92.75 613 ASN A O 1
ATOM 4508 N N . SER A 1 614 ? 5.483 17.858 -44.571 1.00 93.12 614 SER A N 1
ATOM 4509 C CA . SER A 1 614 ? 4.073 17.831 -44.982 1.00 93.12 614 SER A CA 1
ATOM 4510 C C . SER A 1 614 ? 3.207 16.854 -44.174 1.00 93.12 614 SER A C 1
ATOM 4512 O O . SER A 1 614 ? 1.981 16.941 -44.227 1.00 93.12 614 SER A O 1
ATOM 4514 N N . ASN A 1 615 ? 3.818 15.942 -43.410 1.00 92.56 615 ASN A N 1
ATOM 4515 C CA . ASN A 1 615 ? 3.139 14.985 -42.536 1.00 92.56 615 ASN A CA 1
ATOM 4516 C C . ASN A 1 615 ? 3.943 14.734 -41.239 1.00 92.56 615 ASN A C 1
ATOM 4518 O O . ASN A 1 615 ? 4.424 13.617 -41.006 1.00 92.56 615 ASN A O 1
ATOM 4522 N N . PRO A 1 616 ? 4.087 15.753 -40.371 1.00 90.62 616 PRO A N 1
ATOM 4523 C CA . PRO A 1 616 ? 4.888 15.648 -39.152 1.00 90.62 616 PRO A CA 1
ATOM 4524 C C . PRO A 1 616 ? 4.311 14.628 -38.157 1.00 90.62 616 PRO A C 1
ATOM 4526 O O . PRO A 1 616 ? 5.056 13.997 -37.413 1.00 90.62 616 PRO A O 1
ATOM 4529 N N . THR A 1 617 ? 2.993 14.392 -38.192 1.00 91.00 617 THR A N 1
ATOM 4530 C CA . THR A 1 617 ? 2.288 13.436 -37.320 1.00 91.00 617 THR A CA 1
ATOM 4531 C C . THR A 1 617 ? 2.651 11.972 -37.563 1.00 91.00 617 THR A C 1
ATOM 4533 O O . THR A 1 617 ? 2.287 11.116 -36.763 1.00 91.00 617 THR A O 1
ATOM 4536 N N . ALA A 1 618 ? 3.346 11.662 -38.661 1.00 92.62 618 ALA A N 1
ATOM 4537 C CA . ALA A 1 618 ? 3.816 10.307 -38.927 1.00 92.62 618 ALA A CA 1
ATOM 4538 C C . ALA A 1 618 ? 5.014 9.902 -38.051 1.00 92.62 618 ALA A C 1
ATOM 4540 O O . ALA A 1 618 ? 5.265 8.709 -37.900 1.00 92.62 618 ALA A O 1
ATOM 4541 N N . GLY A 1 619 ? 5.768 10.863 -37.507 1.00 93.19 619 GLY A N 1
ATOM 4542 C CA . GLY A 1 619 ? 6.970 10.602 -36.716 1.00 93.19 619 GLY A CA 1
ATOM 4543 C C . GLY A 1 619 ? 6.727 10.655 -35.212 1.00 93.19 619 GLY A C 1
ATOM 4544 O O . GLY A 1 619 ? 5.859 11.378 -34.730 1.00 93.19 619 GLY A O 1
ATOM 4545 N N . ASN A 1 620 ? 7.519 9.890 -34.464 1.00 93.69 620 ASN A N 1
ATOM 4546 C CA . ASN A 1 620 ? 7.506 9.907 -33.005 1.00 93.69 620 ASN A CA 1
ATOM 4547 C C . ASN A 1 620 ? 8.865 9.454 -32.451 1.00 93.69 620 ASN A C 1
ATOM 4549 O O . ASN A 1 620 ? 9.002 8.359 -31.918 1.00 93.69 620 ASN A O 1
ATOM 4553 N N . TYR A 1 621 ? 9.894 10.276 -32.639 1.00 94.69 621 TYR A N 1
ATOM 4554 C CA . TYR A 1 621 ? 11.236 10.008 -32.139 1.00 94.69 621 TYR A CA 1
ATOM 4555 C C . TYR A 1 621 ? 11.276 9.950 -30.609 1.00 94.69 621 TYR A C 1
ATOM 4557 O O . TYR A 1 621 ? 11.754 8.965 -30.066 1.00 94.69 621 TYR A O 1
ATOM 4565 N N . ASP A 1 622 ? 10.741 10.955 -29.917 1.00 89.88 622 ASP A N 1
ATOM 4566 C CA . ASP A 1 622 ? 10.860 11.085 -28.458 1.00 89.88 622 ASP A CA 1
ATOM 4567 C C . ASP A 1 622 ? 9.705 10.442 -27.668 1.00 89.88 622 ASP A C 1
ATOM 4569 O O . ASP A 1 622 ? 9.617 10.575 -26.452 1.00 89.88 622 ASP A O 1
ATOM 4573 N N . GLY A 1 623 ? 8.765 9.776 -28.336 1.00 87.94 623 GLY A N 1
ATOM 4574 C CA . GLY A 1 623 ? 7.560 9.238 -27.699 1.00 87.94 623 GLY A CA 1
ATOM 4575 C C . GLY A 1 623 ? 6.447 10.272 -27.456 1.00 87.94 623 GLY A C 1
ATOM 4576 O O . GLY A 1 623 ? 5.342 9.867 -27.093 1.00 87.94 623 GLY A O 1
ATOM 4577 N N . LYS A 1 624 ? 6.682 11.573 -27.693 1.00 88.94 624 LYS A N 1
ATOM 4578 C CA . LYS A 1 624 ? 5.699 12.668 -27.547 1.00 88.94 624 LYS A CA 1
ATOM 4579 C C . LYS A 1 624 ? 5.211 13.243 -28.882 1.00 88.94 624 LYS A C 1
ATOM 4581 O O . LYS A 1 624 ? 4.463 14.218 -28.889 1.00 88.94 624 LYS A O 1
ATOM 4586 N N . GLY A 1 625 ? 5.597 12.635 -30.000 1.00 90.00 625 GLY A N 1
ATOM 4587 C CA . GLY A 1 625 ? 5.212 13.022 -31.357 1.00 90.00 625 GLY A CA 1
ATOM 4588 C C . GLY A 1 625 ? 6.203 13.955 -32.055 1.00 90.00 625 GLY A C 1
ATOM 4589 O O . GLY A 1 625 ? 5.929 14.375 -33.176 1.00 90.00 625 GLY A O 1
ATOM 4590 N N . TYR A 1 626 ? 7.344 14.281 -31.436 1.00 94.38 626 TYR A N 1
ATOM 4591 C CA . TYR A 1 626 ? 8.409 15.032 -32.107 1.00 94.38 626 TYR A CA 1
ATOM 4592 C C . TYR A 1 626 ? 9.288 14.082 -32.913 1.00 94.38 626 TYR A C 1
ATOM 4594 O O . TYR A 1 626 ? 9.500 12.942 -32.515 1.00 94.38 626 TYR A O 1
ATOM 4602 N N . SER A 1 627 ? 9.814 14.520 -34.055 1.00 96.12 627 SER A N 1
ATOM 4603 C CA . SER A 1 627 ? 10.696 13.696 -34.901 1.00 96.12 627 SER A CA 1
ATOM 4604 C C . SER A 1 627 ? 11.690 14.539 -35.690 1.00 96.12 627 SER A C 1
ATOM 4606 O O . SER A 1 627 ? 11.524 15.749 -35.792 1.00 96.12 627 SER A O 1
ATOM 4608 N N . TYR A 1 628 ? 12.728 13.936 -36.267 1.00 97.12 628 TYR A N 1
ATOM 4609 C CA . TYR A 1 628 ? 13.599 14.669 -37.189 1.00 97.12 628 TYR A CA 1
ATOM 4610 C C . TYR A 1 628 ? 12.846 15.014 -38.483 1.00 97.12 628 TYR A C 1
ATOM 4612 O O . TYR A 1 628 ? 12.122 14.174 -39.028 1.00 97.12 628 TYR A O 1
ATOM 4620 N N . SER A 1 629 ? 13.066 16.223 -39.005 1.00 96.75 629 SER A N 1
ATOM 4621 C CA . SER A 1 629 ? 12.606 16.609 -40.342 1.00 96.75 629 SER A CA 1
ATOM 4622 C C . SER A 1 629 ? 13.455 15.919 -41.409 1.00 96.75 629 SER A C 1
ATOM 4624 O O . SER A 1 629 ? 14.675 16.086 -41.446 1.00 96.75 629 SER A O 1
ATOM 4626 N N . ALA A 1 630 ? 12.818 15.162 -42.304 1.00 96.69 630 ALA A N 1
ATOM 4627 C CA . ALA A 1 630 ? 13.512 14.513 -43.415 1.00 96.69 630 ALA A CA 1
ATOM 4628 C C . ALA A 1 630 ? 14.187 15.527 -44.356 1.00 96.69 630 ALA A C 1
ATOM 4630 O O . ALA A 1 630 ? 15.279 15.271 -44.857 1.00 96.69 630 ALA A O 1
ATOM 4631 N N . GLN A 1 631 ? 13.565 16.691 -44.561 1.00 96.69 631 GLN A N 1
ATOM 4632 C CA . GLN A 1 631 ? 14.113 17.785 -45.361 1.00 96.69 631 GLN A CA 1
ATOM 4633 C C . GLN A 1 631 ? 15.350 18.401 -44.698 1.00 96.69 631 GLN A C 1
ATOM 4635 O O . GLN A 1 631 ? 16.386 18.525 -45.345 1.00 96.69 631 GLN A O 1
ATOM 4640 N N . ALA A 1 632 ? 15.277 18.713 -43.401 1.00 96.62 632 ALA A N 1
ATOM 4641 C CA . ALA A 1 632 ? 16.408 19.292 -42.679 1.00 96.62 632 ALA A CA 1
ATOM 4642 C C . ALA A 1 632 ? 17.585 18.309 -42.550 1.00 96.62 632 ALA A C 1
ATOM 4644 O O . ALA A 1 632 ? 18.740 18.719 -42.600 1.00 96.62 632 ALA A O 1
ATOM 4645 N N . LEU A 1 633 ? 17.308 17.004 -42.426 1.00 96.94 633 LEU A N 1
ATOM 4646 C CA . LEU A 1 633 ? 18.338 15.961 -42.480 1.00 96.94 633 LEU A CA 1
ATOM 4647 C C . LEU A 1 633 ? 18.996 15.869 -43.865 1.00 96.94 633 LEU A C 1
ATOM 4649 O O . LEU A 1 633 ? 20.212 15.701 -43.956 1.00 96.94 633 LEU A O 1
ATOM 4653 N N . ALA A 1 634 ? 18.221 16.016 -44.943 1.00 95.00 634 ALA A N 1
ATOM 4654 C CA . ALA A 1 634 ? 18.753 16.003 -46.303 1.00 95.00 634 ALA A CA 1
ATOM 4655 C C . ALA A 1 634 ? 19.712 17.177 -46.570 1.00 95.00 634 ALA A C 1
ATOM 4657 O O . ALA A 1 634 ? 20.739 16.983 -47.218 1.00 95.00 634 ALA A O 1
ATOM 4658 N N . GLU A 1 635 ? 19.422 18.364 -46.028 1.00 95.88 635 GLU A N 1
ATOM 4659 C CA . GLU A 1 635 ? 20.291 19.550 -46.127 1.00 95.88 635 GLU A CA 1
ATOM 4660 C C . GLU A 1 635 ? 21.668 19.343 -45.480 1.00 95.88 635 GLU A C 1
ATOM 4662 O O . GLU A 1 635 ? 22.652 19.933 -45.923 1.00 95.88 635 GLU A O 1
ATOM 4667 N N . VAL A 1 636 ? 21.756 18.466 -44.476 1.00 93.81 636 VAL A N 1
ATOM 4668 C CA . VAL A 1 636 ? 23.012 18.102 -43.796 1.00 93.81 636 VAL A CA 1
ATOM 4669 C C . VAL A 1 636 ? 23.587 16.763 -44.267 1.00 93.81 636 VAL A C 1
ATOM 4671 O O . VAL A 1 636 ? 24.446 16.182 -43.608 1.00 93.81 636 VAL A O 1
ATOM 4674 N N . GLY A 1 637 ? 23.134 16.264 -45.422 1.00 88.31 637 GLY A N 1
ATOM 4675 C CA . GLY A 1 637 ? 23.688 15.077 -46.079 1.00 88.31 637 GLY A CA 1
ATOM 4676 C C . GLY A 1 637 ? 23.182 13.731 -45.549 1.00 88.31 637 GLY A C 1
ATOM 4677 O O . GLY A 1 637 ? 23.612 12.688 -46.041 1.00 88.31 637 GLY A O 1
ATOM 4678 N N . LEU A 1 638 ? 22.237 13.718 -44.606 1.00 93.12 638 LEU A N 1
ATOM 4679 C CA . LEU A 1 638 ? 21.639 12.502 -44.044 1.00 93.12 638 LEU A CA 1
ATOM 4680 C C . LEU A 1 638 ? 20.371 12.107 -44.818 1.00 93.12 638 LEU A C 1
ATOM 4682 O O . LEU A 1 638 ? 19.247 12.198 -44.323 1.00 93.12 638 LEU A O 1
ATOM 4686 N N . THR A 1 639 ? 20.558 11.678 -46.069 1.00 88.06 639 THR A N 1
ATOM 4687 C CA . THR A 1 639 ? 19.476 11.185 -46.944 1.00 88.06 639 THR A CA 1
ATOM 4688 C C . THR A 1 639 ? 19.342 9.658 -46.883 1.00 88.06 639 THR A C 1
ATOM 4690 O O . THR A 1 639 ? 20.312 8.977 -46.541 1.00 88.06 639 THR A O 1
ATOM 4693 N N . PRO A 1 640 ? 18.164 9.073 -47.188 1.00 84.50 640 PRO A N 1
ATOM 4694 C CA . PRO A 1 640 ? 17.994 7.621 -47.176 1.00 84.50 640 PRO A CA 1
ATOM 4695 C C . PRO A 1 640 ? 19.048 6.887 -48.017 1.00 84.50 640 PRO A C 1
ATOM 4697 O O . PRO A 1 640 ? 19.209 7.171 -49.202 1.00 84.50 640 PRO A O 1
ATOM 4700 N N . GLY A 1 641 ? 19.779 5.957 -47.392 1.00 79.88 641 GLY A N 1
ATOM 4701 C CA . GLY A 1 641 ? 20.844 5.183 -48.037 1.00 79.88 641 GLY A CA 1
ATOM 4702 C C . GLY A 1 641 ? 22.186 5.910 -48.187 1.00 79.88 641 GLY A C 1
ATOM 4703 O O . GLY A 1 641 ? 23.119 5.321 -48.732 1.00 79.88 641 GLY A O 1
ATOM 4704 N N . ALA A 1 642 ? 22.312 7.152 -47.707 1.00 80.00 642 ALA A N 1
ATOM 4705 C CA . ALA A 1 642 ? 23.565 7.898 -47.765 1.00 80.00 642 ALA A CA 1
ATOM 4706 C C . ALA A 1 642 ? 24.692 7.178 -47.015 1.00 80.00 642 ALA A C 1
ATOM 4708 O O . ALA A 1 642 ? 24.491 6.636 -45.925 1.00 80.00 642 ALA A O 1
ATOM 4709 N N . VAL A 1 643 ? 25.896 7.222 -47.583 1.00 78.88 643 VAL A N 1
ATOM 4710 C CA . VAL A 1 643 ? 27.106 6.763 -46.900 1.00 78.88 643 VAL A CA 1
ATOM 4711 C C . VAL A 1 643 ? 27.641 7.906 -46.043 1.00 78.88 643 VAL A C 1
ATOM 4713 O O . VAL A 1 643 ? 27.968 8.972 -46.560 1.00 78.88 643 VAL A O 1
ATOM 4716 N N . VAL A 1 644 ? 27.738 7.674 -44.737 1.00 80.44 644 VAL A N 1
ATOM 4717 C CA . VAL A 1 644 ? 28.292 8.620 -43.759 1.00 80.44 644 VAL A CA 1
ATOM 4718 C C . VAL A 1 644 ? 29.594 8.034 -43.234 1.00 80.44 644 VAL A C 1
ATOM 4720 O O . VAL A 1 644 ? 29.600 6.900 -42.766 1.00 80.44 644 VAL A O 1
ATOM 4723 N N . THR A 1 645 ? 30.695 8.780 -43.292 1.00 79.25 645 THR A N 1
ATOM 4724 C CA . THR A 1 645 ? 31.992 8.319 -42.774 1.00 79.25 645 THR A CA 1
ATOM 4725 C C . THR A 1 645 ? 32.452 9.233 -41.649 1.00 79.25 645 THR A C 1
ATOM 4727 O O . THR A 1 645 ? 32.500 10.446 -41.826 1.00 79.25 645 THR A O 1
ATOM 4730 N N . HIS A 1 646 ? 32.819 8.650 -40.507 1.00 80.62 646 HIS A N 1
ATOM 4731 C CA . HIS A 1 646 ? 33.341 9.377 -39.348 1.00 80.62 646 HIS A CA 1
ATOM 4732 C C . HIS A 1 646 ? 34.386 8.532 -38.617 1.00 80.62 646 HIS A C 1
ATOM 4734 O O . HIS A 1 646 ? 34.176 7.338 -38.413 1.00 80.62 646 HIS A O 1
ATOM 4740 N N . ASN A 1 647 ? 35.534 9.121 -38.263 1.00 74.50 647 ASN A N 1
ATOM 4741 C CA . ASN A 1 647 ? 36.652 8.442 -37.582 1.00 74.50 647 ASN A CA 1
ATOM 4742 C C . ASN A 1 647 ? 37.067 7.088 -38.209 1.00 74.50 647 ASN A C 1
ATOM 4744 O O . ASN A 1 647 ? 37.409 6.130 -37.515 1.00 74.50 647 ASN A O 1
ATOM 4748 N N . GLY A 1 648 ? 37.035 7.001 -39.545 1.00 67.50 648 GLY A N 1
ATOM 4749 C CA . GLY A 1 648 ? 37.393 5.792 -40.298 1.00 67.50 648 GLY A CA 1
ATOM 4750 C C . GLY A 1 648 ? 36.321 4.696 -40.309 1.00 67.50 648 GLY A C 1
ATOM 4751 O O . GLY A 1 648 ? 36.555 3.632 -40.869 1.00 67.50 648 GLY A O 1
ATOM 4752 N N . VAL A 1 649 ? 35.148 4.936 -39.721 1.00 76.00 649 VAL A N 1
ATOM 4753 C CA . VAL A 1 649 ? 33.989 4.041 -39.785 1.00 76.00 649 VAL A CA 1
ATOM 4754 C C . VAL A 1 649 ? 33.018 4.555 -40.845 1.00 76.00 649 VAL A C 1
ATOM 4756 O O . VAL A 1 649 ? 32.611 5.715 -40.794 1.00 76.00 649 VAL A O 1
ATOM 4759 N N . SER A 1 650 ? 32.626 3.693 -41.784 1.00 76.25 650 SER A N 1
ATOM 4760 C CA . SER A 1 650 ? 31.570 3.991 -42.758 1.00 76.25 650 SER A CA 1
ATOM 4761 C C . SER A 1 650 ? 30.239 3.390 -42.317 1.00 76.25 650 SER A C 1
ATOM 4763 O O . SER A 1 650 ? 30.155 2.227 -41.917 1.00 76.25 650 SER A O 1
ATOM 4765 N N . PHE A 1 651 ? 29.193 4.194 -42.428 1.00 84.44 651 PHE A N 1
ATOM 4766 C CA . PHE A 1 651 ? 27.820 3.896 -42.060 1.00 84.44 651 PHE A CA 1
ATOM 4767 C C . PHE A 1 651 ? 26.920 4.044 -43.277 1.00 84.44 651 PHE A C 1
ATOM 4769 O O . PHE A 1 651 ? 27.138 4.921 -44.110 1.00 84.44 651 PHE A O 1
ATOM 4776 N N . ILE A 1 652 ? 25.867 3.236 -43.339 1.00 81.75 652 ILE A N 1
ATOM 4777 C CA . ILE A 1 652 ? 24.764 3.453 -44.274 1.00 81.75 652 ILE A CA 1
ATOM 4778 C C . ILE A 1 652 ? 23.615 4.050 -43.470 1.00 81.75 652 ILE A C 1
ATOM 4780 O O . ILE A 1 652 ? 23.082 3.397 -42.570 1.00 81.75 652 ILE A O 1
ATOM 4784 N N . TRP A 1 653 ? 23.251 5.294 -43.775 1.00 86.62 653 TRP A N 1
ATOM 4785 C CA . TRP A 1 653 ? 22.076 5.934 -43.197 1.00 86.62 653 TRP A CA 1
ATOM 4786 C C . TRP A 1 653 ? 20.810 5.148 -43.586 1.00 86.62 653 TRP A C 1
ATOM 4788 O O . TRP A 1 653 ? 20.716 4.684 -44.729 1.00 86.62 653 TRP A O 1
ATOM 4798 N N . PRO A 1 654 ? 19.823 4.981 -42.683 1.00 88.00 654 PRO A N 1
ATOM 4799 C CA . PRO A 1 654 ? 18.619 4.196 -42.946 1.00 88.00 654 PRO A CA 1
ATOM 4800 C C . PRO A 1 654 ? 17.965 4.507 -44.294 1.00 88.00 654 PRO A C 1
ATOM 4802 O O . PRO A 1 654 ? 17.573 5.638 -44.560 1.00 88.00 654 PRO A O 1
ATOM 4805 N N . ASN A 1 655 ? 17.796 3.487 -45.139 1.00 84.44 655 ASN A N 1
ATOM 4806 C CA . ASN A 1 655 ? 17.216 3.625 -46.483 1.00 84.44 655 ASN A CA 1
ATOM 4807 C C . ASN A 1 655 ? 15.670 3.629 -46.493 1.00 84.44 655 ASN A C 1
ATOM 4809 O O . ASN A 1 655 ? 15.027 3.384 -47.511 1.00 84.44 655 ASN A O 1
ATOM 4813 N N . ASN A 1 656 ? 15.046 3.834 -45.335 1.00 87.69 656 ASN A N 1
ATOM 4814 C CA . ASN A 1 656 ? 13.596 3.872 -45.193 1.00 87.69 656 ASN A CA 1
ATOM 4815 C C . ASN A 1 656 ? 13.079 5.288 -45.479 1.00 87.69 656 ASN A C 1
ATOM 4817 O O . ASN A 1 656 ? 13.671 6.272 -45.036 1.00 87.69 656 ASN A O 1
ATOM 4821 N N . ALA A 1 657 ? 11.955 5.388 -46.191 1.00 87.44 657 ALA A N 1
ATOM 4822 C CA . ALA A 1 657 ? 11.315 6.675 -46.448 1.00 87.44 657 ALA A CA 1
ATOM 4823 C C . ALA A 1 657 ? 10.824 7.325 -45.139 1.00 87.44 657 ALA A C 1
ATOM 4825 O O . ALA A 1 657 ? 10.531 6.636 -44.157 1.00 87.44 657 ALA A O 1
ATOM 4826 N N . ALA A 1 658 ? 10.697 8.654 -45.133 1.00 91.75 658 ALA A N 1
ATOM 4827 C CA . ALA A 1 658 ? 10.120 9.387 -44.009 1.00 91.75 658 ALA A CA 1
ATOM 4828 C C . ALA A 1 658 ? 8.709 8.863 -43.676 1.00 91.75 658 ALA A C 1
ATOM 4830 O O . ALA A 1 658 ? 7.929 8.545 -44.575 1.00 91.75 658 ALA A O 1
ATOM 4831 N N . GLY A 1 659 ? 8.383 8.740 -42.387 1.00 91.38 659 GLY A N 1
ATOM 4832 C CA . GLY A 1 659 ? 7.132 8.115 -41.941 1.00 91.38 659 GLY A CA 1
ATOM 4833 C C . GLY A 1 659 ? 7.167 6.580 -41.868 1.00 91.38 659 GLY A C 1
ATOM 4834 O O . GLY A 1 659 ? 6.169 5.966 -41.500 1.00 91.38 659 GLY A O 1
ATOM 4835 N N . GLN A 1 660 ? 8.298 5.941 -42.188 1.00 94.06 660 GLN A N 1
ATOM 4836 C CA . GLN A 1 660 ? 8.526 4.511 -41.956 1.00 94.06 660 GLN A CA 1
ATOM 4837 C C . GLN A 1 660 ? 9.525 4.281 -40.821 1.00 94.06 660 GLN A C 1
ATOM 4839 O O . GLN A 1 660 ? 10.313 5.158 -40.472 1.00 94.06 660 GLN A O 1
ATOM 4844 N N . LYS A 1 661 ? 9.518 3.067 -40.255 1.00 94.94 661 LYS A N 1
ATOM 4845 C CA . LYS A 1 661 ? 10.461 2.695 -39.198 1.00 94.94 661 LYS A CA 1
ATOM 4846 C C . LYS A 1 661 ? 11.896 2.759 -39.720 1.00 94.94 661 LYS A C 1
ATOM 4848 O O . LYS A 1 661 ? 12.243 2.036 -40.653 1.00 94.94 661 LYS A O 1
ATOM 4853 N N . ASN A 1 662 ? 12.714 3.615 -39.124 1.00 93.19 662 ASN A N 1
ATOM 4854 C CA . ASN A 1 662 ? 14.046 3.942 -39.630 1.00 93.19 662 ASN A CA 1
ATOM 4855 C C . ASN A 1 662 ? 15.116 4.050 -38.544 1.00 93.19 662 ASN A C 1
ATOM 4857 O O . ASN A 1 662 ? 16.277 4.268 -38.866 1.00 93.19 662 ASN A O 1
ATOM 4861 N N . ASN A 1 663 ? 14.750 3.846 -37.283 1.00 95.62 663 ASN A N 1
ATOM 4862 C CA . ASN A 1 663 ? 15.704 3.697 -36.201 1.00 95.62 663 ASN A CA 1
ATOM 4863 C C . ASN A 1 663 ? 15.276 2.614 -35.214 1.00 95.62 663 ASN A C 1
ATOM 4865 O O . ASN A 1 663 ? 14.106 2.212 -35.143 1.00 95.62 663 ASN A O 1
ATOM 4869 N N . VAL A 1 664 ? 16.254 2.158 -34.438 1.00 94.25 664 VAL A N 1
ATOM 4870 C CA . VAL A 1 664 ? 16.067 1.202 -33.352 1.00 94.25 664 VAL A CA 1
ATOM 4871 C C . VAL A 1 664 ? 16.073 1.947 -32.030 1.00 94.25 664 VAL A C 1
ATOM 4873 O O . VAL A 1 664 ? 17.100 2.477 -31.626 1.00 94.25 664 VAL A O 1
ATOM 4876 N N . VAL A 1 665 ? 14.940 1.950 -31.337 1.00 92.88 665 VAL A N 1
ATOM 4877 C CA . VAL A 1 665 ? 14.882 2.202 -29.894 1.00 92.88 665 VAL A CA 1
ATOM 4878 C C . VAL A 1 665 ? 15.484 0.991 -29.193 1.00 92.88 665 VAL A C 1
ATOM 4880 O O . VAL A 1 665 ? 14.988 -0.127 -29.388 1.00 92.88 665 VAL A O 1
ATOM 4883 N N . ALA A 1 666 ? 16.539 1.197 -28.407 1.00 89.62 666 ALA A N 1
ATOM 4884 C CA . ALA A 1 666 ? 17.313 0.138 -27.780 1.00 89.62 666 ALA A CA 1
ATOM 4885 C C . ALA A 1 666 ? 16.436 -0.683 -26.815 1.00 89.62 666 ALA A C 1
ATOM 4887 O O . ALA A 1 666 ? 15.941 -0.239 -25.780 1.00 89.62 666 ALA A O 1
ATOM 4888 N N . GLY A 1 667 ? 16.202 -1.911 -27.251 1.00 79.44 667 GLY A N 1
ATOM 4889 C CA . GLY A 1 667 ? 15.192 -2.861 -26.811 1.00 79.44 667 GLY A CA 1
ATOM 4890 C C . GLY A 1 667 ? 15.791 -4.136 -26.206 1.00 79.44 667 GLY A C 1
ATOM 4891 O O . GLY A 1 667 ? 15.068 -5.115 -26.035 1.00 79.44 667 GLY A O 1
ATOM 4892 N N . GLY A 1 668 ? 17.111 -4.180 -25.998 1.00 81.75 668 GLY A N 1
ATOM 4893 C CA . GLY A 1 668 ? 17.836 -5.434 -25.792 1.00 81.75 668 GLY A CA 1
ATOM 4894 C C . GLY A 1 668 ? 18.018 -6.258 -27.075 1.00 81.75 668 GLY A C 1
ATOM 4895 O O . GLY A 1 668 ? 18.408 -7.416 -26.997 1.00 81.75 668 GLY A O 1
ATOM 4896 N N . GLN A 1 669 ? 17.691 -5.733 -28.262 1.00 87.25 669 GLN A N 1
ATOM 4897 C CA . GLN A 1 669 ? 17.721 -6.524 -29.498 1.00 87.25 669 GLN A CA 1
ATOM 4898 C C . GLN A 1 669 ? 19.127 -7.058 -29.776 1.00 87.25 669 GLN A C 1
ATOM 4900 O O . GLN A 1 669 ? 20.107 -6.324 -29.649 1.00 87.25 669 GLN A O 1
ATOM 4905 N N . THR A 1 670 ? 19.214 -8.303 -30.239 1.00 89.25 670 THR A N 1
ATOM 4906 C CA . THR A 1 670 ? 20.463 -8.881 -30.744 1.00 89.25 670 THR A CA 1
ATOM 4907 C C . THR A 1 670 ? 20.499 -8.754 -32.259 1.00 89.25 670 THR A C 1
ATOM 4909 O O . THR A 1 670 ? 19.643 -9.286 -32.958 1.00 89.25 670 THR A O 1
ATOM 4912 N N . ILE A 1 671 ? 21.499 -8.059 -32.782 1.00 90.00 671 ILE A N 1
ATOM 4913 C CA . ILE A 1 671 ? 21.672 -7.814 -34.211 1.00 90.00 671 ILE A CA 1
ATOM 4914 C C . ILE A 1 671 ? 22.835 -8.665 -34.698 1.00 90.00 671 ILE A C 1
ATOM 4916 O O . ILE A 1 671 ? 23.967 -8.475 -34.253 1.00 90.00 671 ILE A O 1
ATOM 4920 N N . MET A 1 672 ? 22.572 -9.601 -35.607 1.00 83.00 672 MET A N 1
ATOM 4921 C CA . MET A 1 672 ? 23.629 -10.340 -36.292 1.00 83.00 672 MET A CA 1
ATOM 4922 C C . MET A 1 672 ? 24.452 -9.365 -37.130 1.00 83.00 672 MET A C 1
ATOM 4924 O O . MET A 1 672 ? 23.908 -8.553 -37.880 1.00 83.00 672 MET A O 1
ATOM 4928 N N . TYR A 1 673 ? 25.770 -9.420 -36.975 1.00 84.38 673 TYR A N 1
ATOM 4929 C CA . TYR A 1 673 ? 26.672 -8.464 -37.600 1.00 84.38 673 TYR A CA 1
ATOM 4930 C C . TYR A 1 673 ? 28.038 -9.106 -37.843 1.00 84.38 673 TYR A C 1
ATOM 4932 O O . TYR A 1 673 ? 28.970 -8.947 -37.059 1.00 84.38 673 TYR A O 1
ATOM 4940 N N . ALA A 1 674 ? 28.136 -9.876 -38.928 1.00 73.19 674 ALA A N 1
ATOM 4941 C CA . ALA A 1 674 ? 29.367 -10.550 -39.322 1.00 73.19 674 ALA A CA 1
ATOM 4942 C C . ALA A 1 674 ? 30.384 -9.533 -39.861 1.00 73.19 674 ALA A C 1
ATOM 4944 O O . ALA A 1 674 ? 30.302 -9.110 -41.015 1.00 73.19 674 ALA A O 1
ATOM 4945 N N . ALA A 1 675 ? 31.326 -9.119 -39.016 1.00 67.94 675 ALA A N 1
ATOM 4946 C CA . ALA A 1 675 ? 32.315 -8.103 -39.356 1.00 67.94 675 ALA A CA 1
ATOM 4947 C C . ALA A 1 675 ? 33.625 -8.294 -38.582 1.00 67.94 675 ALA A C 1
ATOM 4949 O O . ALA A 1 675 ? 33.629 -8.799 -37.462 1.00 67.94 675 ALA A O 1
ATOM 4950 N N . ALA A 1 676 ? 34.733 -7.841 -39.162 1.00 67.31 676 ALA A N 1
ATOM 4951 C CA . ALA A 1 676 ? 36.029 -7.742 -38.499 1.00 67.31 676 ALA A CA 1
ATOM 4952 C C . ALA A 1 676 ? 36.580 -6.324 -38.689 1.00 67.31 676 ALA A C 1
ATOM 4954 O O . ALA A 1 676 ? 36.335 -5.688 -39.715 1.00 67.31 676 ALA A O 1
ATOM 4955 N N . GLY A 1 677 ? 37.290 -5.820 -37.687 1.00 69.56 677 GLY A N 1
ATOM 4956 C CA . GLY A 1 677 ? 37.847 -4.474 -37.692 1.00 69.56 677 GLY A CA 1
ATOM 4957 C C . GLY A 1 677 ? 38.394 -4.099 -36.322 1.00 69.56 677 GLY A C 1
ATOM 4958 O O . GLY A 1 677 ? 38.354 -4.895 -35.388 1.00 69.56 677 GLY A O 1
ATOM 4959 N N . ASN A 1 678 ? 38.876 -2.864 -36.202 1.00 73.00 678 ASN A N 1
ATOM 4960 C CA . ASN A 1 678 ? 39.471 -2.356 -34.958 1.00 73.00 678 ASN A CA 1
ATOM 4961 C C . ASN A 1 678 ? 38.483 -1.553 -34.104 1.00 73.00 678 ASN A C 1
ATOM 4963 O O . ASN A 1 678 ? 38.673 -1.416 -32.898 1.00 73.00 678 ASN A O 1
ATOM 4967 N N . THR A 1 679 ? 37.421 -1.037 -34.724 1.00 83.44 679 THR A N 1
ATOM 4968 C CA . THR A 1 679 ? 36.435 -0.167 -34.079 1.00 83.44 679 THR A CA 1
ATOM 4969 C C . THR A 1 679 ? 35.052 -0.483 -34.621 1.00 83.44 679 THR A C 1
ATOM 4971 O O . THR A 1 679 ? 34.875 -0.550 -35.839 1.00 83.44 679 THR A O 1
ATOM 4974 N N . LEU A 1 680 ? 34.080 -0.636 -33.723 1.00 91.81 680 LEU A N 1
ATOM 4975 C CA . LEU A 1 680 ? 32.653 -0.653 -34.030 1.00 91.81 680 LEU A CA 1
ATOM 4976 C C . LEU A 1 680 ? 32.070 0.704 -33.634 1.00 91.81 680 LEU A C 1
ATOM 4978 O O . LEU A 1 680 ? 32.121 1.085 -32.465 1.00 91.81 680 LEU A O 1
ATOM 4982 N N . GLY A 1 681 ? 31.553 1.439 -34.612 1.00 93.56 681 GLY A N 1
ATOM 4983 C CA . GLY A 1 681 ? 30.895 2.724 -34.412 1.00 93.56 681 GLY A CA 1
ATOM 4984 C C . GLY A 1 681 ? 29.374 2.609 -34.476 1.00 93.56 681 GLY A C 1
ATOM 4985 O O . GLY A 1 681 ? 28.831 1.681 -35.085 1.00 93.56 681 GLY A O 1
ATOM 4986 N N . PHE A 1 682 ? 28.696 3.593 -33.892 1.00 96.69 682 PHE A N 1
ATOM 4987 C CA . PHE A 1 682 ? 27.243 3.741 -33.887 1.00 96.69 682 PHE A CA 1
ATOM 4988 C C . PHE A 1 682 ? 26.865 5.190 -34.188 1.00 96.69 682 PHE A C 1
ATOM 4990 O O . PHE A 1 682 ? 27.460 6.102 -33.620 1.00 96.69 682 PHE A O 1
ATOM 4997 N N . LEU A 1 683 ? 25.848 5.388 -35.029 1.00 97.31 683 LEU A N 1
ATOM 4998 C CA . LEU A 1 683 ? 25.165 6.670 -35.194 1.00 97.31 683 LEU A CA 1
ATOM 4999 C C . LEU A 1 683 ? 23.833 6.623 -34.455 1.00 97.31 683 LEU A C 1
ATOM 5001 O O . LEU A 1 683 ? 23.054 5.686 -34.654 1.00 97.31 683 LEU A O 1
ATOM 5005 N N . GLY A 1 684 ? 23.549 7.627 -33.638 1.00 96.94 684 GLY A N 1
ATOM 5006 C CA . GLY A 1 684 ? 22.372 7.635 -32.780 1.00 96.94 684 GLY A CA 1
ATOM 5007 C C . GLY A 1 684 ? 22.169 8.950 -32.048 1.00 96.94 684 GLY A C 1
ATOM 5008 O O . GLY A 1 684 ? 22.911 9.909 -32.241 1.00 96.94 684 GLY A O 1
ATOM 5009 N N . ALA A 1 685 ? 21.134 8.994 -31.223 1.00 97.00 685 ALA A N 1
ATOM 5010 C CA . ALA A 1 685 ? 20.909 10.065 -30.265 1.00 97.00 685 ALA A CA 1
ATOM 5011 C C . ALA A 1 685 ? 20.034 9.543 -29.114 1.00 97.00 685 ALA A C 1
ATOM 5013 O O . ALA A 1 685 ? 19.428 8.469 -29.204 1.00 97.00 685 ALA A O 1
ATOM 5014 N N . ALA A 1 686 ? 19.973 10.294 -28.022 1.00 94.88 686 ALA A N 1
ATOM 5015 C CA . ALA A 1 686 ? 19.096 10.007 -26.899 1.00 94.88 686 ALA A CA 1
ATOM 5016 C C . ALA A 1 686 ? 17.885 10.948 -26.864 1.00 94.88 686 ALA A C 1
ATOM 5018 O O . ALA A 1 686 ? 17.918 12.038 -27.433 1.00 94.88 686 ALA A O 1
ATOM 5019 N N . ALA A 1 687 ? 16.821 10.529 -26.184 1.00 91.62 687 ALA A N 1
ATOM 5020 C CA . ALA A 1 687 ? 15.703 11.381 -25.799 1.00 91.62 687 ALA A CA 1
ATOM 5021 C C . ALA A 1 687 ? 15.741 11.671 -24.287 1.00 91.62 687 ALA A C 1
ATOM 5023 O O . ALA A 1 687 ? 16.128 10.818 -23.487 1.00 91.62 687 ALA A O 1
ATOM 5024 N N . PHE A 1 688 ? 15.278 12.860 -23.889 1.00 88.75 688 PHE A N 1
ATOM 5025 C CA . PHE A 1 688 ? 15.141 13.273 -22.484 1.00 88.75 688 PHE A CA 1
ATOM 5026 C C . PHE A 1 688 ? 16.462 13.246 -21.693 1.00 88.75 688 PHE A C 1
ATOM 5028 O O . PHE A 1 688 ? 16.553 12.651 -20.616 1.00 88.75 688 PHE A O 1
ATOM 5035 N N . GLY A 1 689 ? 17.482 13.922 -22.214 1.00 88.06 689 GLY A N 1
ATOM 5036 C CA . GLY A 1 689 ? 18.833 13.957 -21.659 1.00 88.06 689 GLY A CA 1
ATOM 5037 C C . GLY A 1 689 ? 19.772 12.925 -22.284 1.00 88.06 689 GLY A C 1
ATOM 5038 O O . GLY A 1 689 ? 19.368 12.103 -23.102 1.00 88.06 689 GLY A O 1
ATOM 5039 N N . THR A 1 690 ? 21.045 12.975 -21.891 1.00 90.31 690 THR A N 1
ATOM 5040 C CA . THR A 1 690 ? 22.030 11.943 -22.240 1.00 90.31 690 THR A CA 1
ATOM 5041 C C . THR A 1 690 ? 21.603 10.606 -21.644 1.00 90.31 690 THR A C 1
ATOM 5043 O O . THR A 1 690 ? 21.305 10.522 -20.452 1.00 90.31 690 THR A O 1
ATOM 5046 N N . GLN A 1 691 ? 21.589 9.561 -22.466 1.00 90.50 691 GLN A N 1
ATOM 5047 C CA . GLN A 1 691 ? 21.177 8.215 -22.071 1.00 90.50 691 GLN A CA 1
ATOM 5048 C C . GLN A 1 691 ? 22.285 7.227 -22.392 1.00 90.50 691 GLN A C 1
ATOM 5050 O O . GLN A 1 691 ? 22.976 7.357 -23.401 1.00 90.50 691 GLN A O 1
ATOM 5055 N N . SER A 1 692 ? 22.422 6.205 -21.556 1.00 89.94 692 SER A N 1
ATOM 5056 C CA . SER A 1 692 ? 23.386 5.136 -21.774 1.00 89.94 692 SER A CA 1
ATOM 5057 C C . SER A 1 692 ? 22.837 3.780 -21.344 1.00 89.94 692 SER A C 1
ATOM 5059 O O . SER A 1 692 ? 21.781 3.672 -20.712 1.00 89.94 692 SER A O 1
ATOM 5061 N N . GLY A 1 693 ? 23.535 2.720 -21.733 1.00 86.50 693 GLY A N 1
ATOM 5062 C CA . GLY A 1 693 ? 23.292 1.371 -21.243 1.00 86.50 693 GLY A CA 1
ATOM 5063 C C . GLY A 1 693 ? 24.375 0.399 -21.697 1.00 86.50 693 GLY A C 1
ATOM 5064 O O . GLY A 1 693 ? 25.125 0.671 -22.635 1.00 86.50 693 GLY A O 1
ATOM 5065 N N . THR A 1 694 ? 24.457 -0.753 -21.035 1.00 89.50 694 THR A N 1
ATOM 5066 C CA . THR A 1 694 ? 25.414 -1.802 -21.396 1.00 89.50 694 THR A CA 1
ATOM 5067 C C . THR A 1 694 ? 24.940 -2.570 -22.627 1.00 89.50 694 THR A C 1
ATOM 5069 O O . THR A 1 694 ? 23.896 -3.218 -22.612 1.00 89.50 694 THR A O 1
ATOM 5072 N N . ALA A 1 695 ? 25.735 -2.512 -23.687 1.00 91.88 695 ALA A N 1
ATOM 5073 C CA . ALA A 1 695 ? 25.629 -3.338 -24.877 1.00 91.88 695 ALA A CA 1
ATOM 5074 C C . ALA A 1 695 ? 26.655 -4.480 -24.815 1.00 91.88 695 ALA A C 1
ATOM 5076 O O . ALA A 1 695 ? 27.621 -4.428 -24.054 1.00 91.88 695 ALA A O 1
ATOM 5077 N N . THR A 1 696 ? 26.462 -5.531 -25.610 1.00 94.00 696 THR A N 1
ATOM 5078 C CA . THR A 1 696 ? 27.377 -6.683 -25.650 1.00 94.00 696 THR A CA 1
ATOM 5079 C C . THR A 1 696 ? 27.691 -7.086 -27.081 1.00 94.00 696 THR A C 1
ATOM 5081 O O . THR A 1 696 ? 26.791 -7.364 -27.867 1.00 94.00 696 THR A O 1
ATOM 5084 N N . ILE A 1 697 ? 28.976 -7.176 -27.410 1.00 94.94 697 ILE A N 1
ATOM 5085 C CA . ILE A 1 697 ? 29.468 -7.813 -28.632 1.00 94.94 697 ILE A CA 1
ATOM 5086 C C . ILE A 1 697 ? 29.643 -9.301 -28.340 1.00 94.94 697 ILE A C 1
ATOM 5088 O O . ILE A 1 697 ? 30.279 -9.658 -27.353 1.00 94.94 697 ILE A O 1
ATOM 5092 N N . THR A 1 698 ? 29.104 -10.167 -29.190 1.00 90.94 698 THR A N 1
ATOM 5093 C CA . THR A 1 698 ? 29.418 -11.602 -29.202 1.00 90.94 698 THR A CA 1
ATOM 5094 C C . THR A 1 698 ? 30.304 -11.878 -30.404 1.00 90.94 698 THR A C 1
ATOM 5096 O O . THR A 1 698 ? 29.965 -11.494 -31.524 1.00 90.94 698 THR A O 1
ATOM 5099 N N . TYR A 1 699 ? 31.451 -12.505 -30.174 1.00 85.62 699 TYR A N 1
ATOM 5100 C CA . TYR A 1 699 ? 32.395 -12.895 -31.212 1.00 85.62 699 TYR A CA 1
ATOM 5101 C C . TYR A 1 699 ? 32.065 -14.287 -31.756 1.00 85.62 699 TYR A C 1
ATOM 5103 O O . TYR A 1 699 ? 31.429 -15.103 -31.095 1.00 85.62 699 TYR A O 1
ATOM 5111 N N . THR A 1 700 ? 32.530 -14.574 -32.968 1.00 78.06 700 THR A N 1
ATOM 5112 C CA . THR A 1 700 ? 32.340 -15.869 -33.653 1.00 78.06 700 THR A CA 1
ATOM 5113 C C . THR A 1 700 ? 32.929 -17.069 -32.904 1.00 78.06 700 THR A C 1
ATOM 5115 O O . THR A 1 700 ? 32.493 -18.194 -33.131 1.00 78.06 700 THR A O 1
ATOM 5118 N N . ASP A 1 701 ? 33.868 -16.842 -31.979 1.00 75.00 701 ASP A N 1
ATOM 5119 C CA . ASP A 1 701 ? 34.428 -17.859 -31.079 1.00 75.00 701 ASP A CA 1
ATOM 5120 C C . ASP A 1 701 ? 33.577 -18.110 -29.813 1.00 75.00 701 ASP A C 1
ATOM 5122 O O . ASP A 1 701 ? 33.958 -18.907 -28.958 1.00 75.00 701 ASP A O 1
ATOM 5126 N N . GLY A 1 702 ? 32.434 -17.426 -29.680 1.00 81.25 702 GLY A N 1
ATOM 5127 C CA . GLY A 1 702 ? 31.509 -17.522 -28.549 1.00 81.25 702 GLY A CA 1
ATOM 5128 C C . GLY A 1 702 ? 31.860 -16.635 -27.351 1.00 81.25 702 GLY A C 1
ATOM 5129 O O . GLY A 1 702 ? 31.092 -16.580 -26.392 1.00 81.25 702 GLY A O 1
ATOM 5130 N N . THR A 1 703 ? 32.991 -15.922 -27.373 1.00 88.12 703 THR A N 1
ATOM 5131 C CA . THR A 1 703 ? 33.335 -14.971 -26.304 1.00 88.12 703 THR A CA 1
ATOM 5132 C C . THR A 1 703 ? 32.554 -13.665 -26.435 1.00 88.12 703 THR A C 1
ATOM 5134 O O . THR A 1 703 ? 32.146 -13.272 -27.528 1.00 88.12 703 THR A O 1
ATOM 5137 N N . THR A 1 704 ? 32.363 -12.958 -25.320 1.00 94.19 704 THR A N 1
ATOM 5138 C CA . THR A 1 704 ? 31.597 -11.704 -25.282 1.00 94.19 704 THR A CA 1
ATOM 5139 C C . THR A 1 704 ? 32.429 -10.532 -24.772 1.00 94.19 704 THR A C 1
ATOM 5141 O O . THR A 1 704 ? 33.246 -10.698 -23.868 1.00 94.19 704 THR A O 1
ATOM 5144 N N . GLN A 1 705 ? 32.170 -9.335 -25.295 1.00 92.19 705 GLN A N 1
ATOM 5145 C CA . GLN A 1 705 ? 32.724 -8.071 -24.814 1.00 92.19 705 GLN A CA 1
ATOM 5146 C C . GLN A 1 705 ? 31.585 -7.094 -24.481 1.00 92.19 705 GLN A C 1
ATOM 5148 O O . GLN A 1 705 ? 30.922 -6.604 -25.401 1.00 92.19 705 GLN A O 1
ATOM 5153 N N . PRO A 1 706 ? 31.343 -6.789 -23.194 1.00 93.12 706 PRO A N 1
ATOM 5154 C CA . PRO A 1 706 ? 30.425 -5.726 -22.811 1.00 93.12 706 PRO A CA 1
ATOM 5155 C C . PRO A 1 706 ? 31.049 -4.348 -23.076 1.00 93.12 706 PRO A C 1
ATOM 5157 O O . PRO A 1 706 ? 32.263 -4.172 -22.967 1.00 93.12 706 PRO A O 1
ATOM 5160 N N . PHE A 1 707 ? 30.220 -3.362 -23.404 1.00 92.44 707 PHE A N 1
ATOM 5161 C CA . PHE A 1 707 ? 30.616 -1.959 -23.526 1.00 92.44 707 PHE A CA 1
ATOM 5162 C C . PHE A 1 707 ? 29.438 -1.034 -23.211 1.00 92.44 707 PHE A C 1
ATOM 5164 O O . PHE A 1 707 ? 28.283 -1.451 -23.267 1.00 92.44 707 PHE A O 1
ATOM 5171 N N . THR A 1 708 ? 29.712 0.225 -22.883 1.00 92.19 708 THR A N 1
ATOM 5172 C CA . THR A 1 708 ? 28.660 1.228 -22.676 1.00 92.19 708 THR A CA 1
ATOM 5173 C C . THR A 1 708 ? 28.331 1.896 -24.003 1.00 92.19 708 THR A C 1
ATOM 5175 O O . THR A 1 708 ? 29.197 2.525 -24.603 1.00 92.19 708 THR A O 1
ATOM 5178 N N . LEU A 1 709 ? 27.081 1.780 -24.448 1.00 93.19 709 LEU A N 1
ATOM 5179 C CA . LEU A 1 709 ? 26.538 2.596 -25.528 1.00 93.19 709 LEU A CA 1
ATOM 5180 C C . LEU A 1 709 ? 25.902 3.836 -24.897 1.00 93.19 709 LEU A C 1
ATOM 5182 O O . LEU A 1 709 ? 25.030 3.695 -24.041 1.00 93.19 709 LEU A O 1
ATOM 5186 N N . SER A 1 710 ? 26.346 5.026 -25.288 1.00 92.50 710 SER A N 1
ATOM 5187 C CA . SER A 1 710 ? 25.881 6.308 -24.753 1.00 92.50 710 SER A CA 1
ATOM 5188 C C . SER A 1 710 ? 25.607 7.271 -25.899 1.00 92.50 710 SER A C 1
ATOM 5190 O O . SER A 1 710 ? 26.332 7.249 -26.886 1.00 92.50 710 SER A O 1
ATOM 5192 N N . PHE A 1 711 ? 24.568 8.092 -25.766 1.00 95.12 711 PHE A N 1
ATOM 5193 C CA . PHE A 1 711 ? 24.313 9.206 -26.671 1.00 95.12 711 PHE A CA 1
ATOM 5194 C C . PHE A 1 711 ? 23.832 10.437 -25.906 1.00 95.12 711 PHE A C 1
ATOM 5196 O O . PHE A 1 711 ? 23.037 10.331 -24.968 1.00 95.12 711 PHE A O 1
ATOM 5203 N N . ALA A 1 712 ? 24.265 11.611 -26.353 1.00 94.31 712 ALA A N 1
ATOM 5204 C CA . ALA A 1 712 ? 23.706 12.896 -25.962 1.00 94.31 712 ALA A CA 1
ATOM 5205 C C . ALA A 1 712 ? 22.240 13.061 -26.395 1.00 94.31 712 ALA A C 1
ATOM 5207 O O . ALA A 1 712 ? 21.769 12.437 -27.352 1.00 94.31 712 ALA A O 1
ATOM 5208 N N . ASP A 1 713 ? 21.528 13.934 -25.680 1.00 93.56 713 ASP A N 1
ATOM 5209 C CA . ASP A 1 713 ? 20.160 14.328 -26.017 1.00 93.56 713 ASP A CA 1
ATOM 5210 C C . ASP A 1 713 ? 20.118 14.961 -27.412 1.00 93.56 713 ASP A C 1
ATOM 5212 O O . ASP A 1 713 ? 20.824 15.938 -27.670 1.00 93.56 713 ASP A O 1
ATOM 5216 N N . TRP A 1 714 ? 19.250 14.456 -28.288 1.00 94.25 714 TRP A N 1
ATOM 5217 C CA . TRP A 1 714 ? 19.029 15.018 -29.620 1.00 94.25 714 TRP A CA 1
ATOM 5218 C C . TRP A 1 714 ? 18.691 16.517 -29.602 1.00 94.25 714 TRP A C 1
ATOM 5220 O O . TRP A 1 714 ? 18.982 17.210 -30.573 1.00 94.25 714 TRP A O 1
ATOM 5230 N N . TYR A 1 715 ? 18.130 17.033 -28.500 1.00 90.75 715 TYR A N 1
ATOM 5231 C CA . TYR A 1 715 ? 17.778 18.444 -28.319 1.00 90.75 715 TYR A CA 1
ATOM 5232 C C . TYR A 1 715 ? 18.971 19.345 -27.935 1.00 90.75 715 TYR A C 1
ATOM 5234 O O . TYR A 1 715 ? 18.918 20.562 -28.138 1.00 90.75 715 TYR A O 1
ATOM 5242 N N . ALA A 1 716 ? 20.040 18.787 -27.351 1.00 82.12 716 ALA A N 1
ATOM 5243 C CA . ALA A 1 716 ? 21.103 19.560 -26.698 1.00 82.12 716 ALA A CA 1
ATOM 5244 C C . ALA A 1 716 ? 22.073 20.248 -27.673 1.00 82.12 716 ALA A C 1
ATOM 5246 O O . ALA A 1 716 ? 22.753 21.195 -27.279 1.00 82.12 716 ALA A O 1
ATOM 5247 N N . ASN A 1 717 ? 22.149 19.795 -28.930 1.00 75.69 717 ASN A N 1
ATOM 5248 C CA . ASN A 1 717 ? 23.039 20.316 -29.981 1.00 75.69 717 ASN A CA 1
ATOM 5249 C C . ASN A 1 717 ? 24.541 20.365 -29.616 1.00 75.69 717 ASN A C 1
ATOM 5251 O O . ASN A 1 717 ? 25.336 20.994 -30.313 1.00 75.69 717 ASN A O 1
ATOM 5255 N N . ALA A 1 718 ? 24.941 19.682 -28.541 1.00 80.56 718 ALA A N 1
ATOM 5256 C CA . ALA A 1 718 ? 26.320 19.495 -28.107 1.00 80.56 718 ALA A CA 1
ATOM 5257 C C . ALA A 1 718 ? 26.546 18.014 -27.759 1.00 80.56 718 ALA A C 1
ATOM 5259 O O . ALA A 1 718 ? 25.624 17.381 -27.235 1.00 80.56 718 ALA A O 1
ATOM 5260 N N . PRO A 1 719 ? 27.718 17.437 -28.075 1.00 82.44 719 PRO A N 1
ATOM 5261 C CA . PRO A 1 719 ? 28.030 16.057 -27.718 1.00 82.44 719 PRO A CA 1
ATOM 5262 C C . PRO A 1 719 ? 28.235 15.899 -26.204 1.00 82.44 719 PRO A C 1
ATOM 5264 O O . PRO A 1 719 ? 28.676 16.824 -25.519 1.00 82.44 719 PRO A O 1
ATOM 5267 N N . ALA A 1 720 ? 27.930 14.710 -25.684 1.00 78.12 720 ALA A N 1
ATOM 5268 C CA . ALA A 1 720 ? 28.284 14.311 -24.327 1.00 78.12 720 ALA A CA 1
ATOM 5269 C C . ALA A 1 720 ? 29.748 13.837 -24.278 1.00 78.12 720 ALA A C 1
ATOM 5271 O O . ALA A 1 720 ? 30.395 13.643 -25.306 1.00 78.12 720 ALA A O 1
ATOM 5272 N N . ALA A 1 721 ? 30.293 13.643 -23.076 1.00 74.38 721 ALA A N 1
ATOM 5273 C CA . ALA A 1 721 ? 31.644 13.109 -22.927 1.00 74.38 721 ALA A CA 1
ATOM 5274 C C . ALA A 1 721 ? 31.745 11.704 -23.555 1.00 74.38 721 ALA A C 1
ATOM 5276 O O . ALA A 1 721 ? 31.080 10.779 -23.092 1.00 74.38 721 ALA A O 1
ATOM 5277 N N . GLY A 1 722 ? 32.594 11.554 -24.578 1.00 72.94 722 GLY A N 1
ATOM 5278 C CA . GLY A 1 722 ? 32.767 10.299 -25.324 1.00 72.94 722 GLY A CA 1
ATOM 5279 C C . GLY A 1 722 ? 31.942 10.185 -26.613 1.00 72.94 722 GLY A C 1
ATOM 5280 O O . GLY A 1 722 ? 32.080 9.176 -27.306 1.00 72.94 722 GLY A O 1
ATOM 5281 N N . ASP A 1 723 ? 31.153 11.210 -26.951 1.00 83.00 723 ASP A N 1
ATOM 5282 C CA . ASP A 1 723 ? 30.401 11.306 -28.204 1.00 83.00 723 ASP A CA 1
ATOM 5283 C C . ASP A 1 723 ? 31.020 12.357 -29.140 1.00 83.00 723 ASP A C 1
ATOM 5285 O O . ASP A 1 723 ? 31.595 13.346 -28.686 1.00 83.00 723 ASP A O 1
ATOM 5289 N N . ASP A 1 724 ? 30.815 12.190 -30.446 1.00 90.38 724 ASP A N 1
ATOM 5290 C CA . ASP A 1 724 ? 31.097 13.202 -31.468 1.00 90.38 724 ASP A CA 1
ATOM 5291 C C . ASP A 1 724 ? 29.795 13.654 -32.144 1.00 90.38 724 ASP A C 1
ATOM 5293 O O . ASP A 1 724 ? 28.877 12.863 -32.360 1.00 90.38 724 ASP A O 1
ATOM 5297 N N . LEU A 1 725 ? 29.703 14.930 -32.518 1.00 93.06 725 LEU A N 1
ATOM 5298 C CA . LEU A 1 725 ? 28.581 15.444 -33.306 1.00 93.06 725 LEU A CA 1
ATOM 5299 C C . LEU A 1 725 ? 28.758 15.068 -34.786 1.00 93.06 725 LEU A C 1
ATOM 5301 O O . LEU A 1 725 ? 29.779 15.405 -35.381 1.00 93.06 725 LEU A O 1
ATOM 5305 N N . ILE A 1 726 ? 27.752 14.430 -35.391 1.00 94.44 726 ILE A N 1
ATOM 5306 C CA . ILE A 1 726 ? 27.753 14.085 -36.824 1.00 94.44 726 ILE A CA 1
ATOM 5307 C C . ILE A 1 726 ? 27.101 15.182 -37.650 1.00 94.44 726 ILE A C 1
ATOM 5309 O O . ILE A 1 726 ? 27.681 15.671 -38.615 1.00 94.44 726 ILE A O 1
ATOM 5313 N N . ALA A 1 727 ? 25.884 15.564 -37.275 1.00 94.00 727 ALA A N 1
ATOM 5314 C CA . ALA A 1 727 ? 25.134 16.595 -37.970 1.00 94.00 727 ALA A CA 1
ATOM 5315 C C . ALA A 1 727 ? 24.072 17.198 -37.053 1.00 94.00 727 ALA A C 1
ATOM 5317 O O . ALA A 1 727 ? 23.573 16.534 -36.142 1.00 94.00 727 ALA A O 1
ATOM 5318 N N . THR A 1 728 ? 23.686 18.435 -37.350 1.00 96.50 728 THR A N 1
ATOM 5319 C CA . THR A 1 728 ? 22.570 19.127 -36.703 1.00 96.50 728 THR A CA 1
ATOM 5320 C C . THR A 1 728 ? 21.570 19.540 -37.767 1.00 96.50 728 THR A C 1
ATOM 5322 O O . THR A 1 728 ? 21.850 20.428 -38.568 1.00 96.50 728 THR A O 1
ATOM 5325 N N . ALA A 1 729 ? 20.403 18.904 -37.776 1.00 95.12 729 ALA A N 1
ATOM 5326 C CA . ALA A 1 729 ? 19.292 19.315 -38.618 1.00 95.12 729 ALA A CA 1
ATOM 5327 C C . ALA A 1 729 ? 18.747 20.657 -38.111 1.00 95.12 729 ALA A C 1
ATOM 5329 O O . ALA A 1 729 ? 18.526 20.829 -36.911 1.00 95.12 729 ALA A O 1
ATOM 5330 N N . ALA A 1 730 ? 18.506 21.600 -39.026 1.00 94.06 730 ALA A N 1
ATOM 5331 C CA . ALA A 1 730 ? 18.048 22.949 -38.687 1.00 94.06 730 ALA A CA 1
ATOM 5332 C C . ALA A 1 730 ? 16.698 22.965 -37.950 1.00 94.06 730 ALA A C 1
ATOM 5334 O O . ALA A 1 730 ? 16.407 23.913 -37.216 1.00 94.06 730 ALA A O 1
ATOM 5335 N N . ASN A 1 731 ? 15.887 21.917 -38.135 1.00 91.75 731 ASN A N 1
ATOM 5336 C CA . ASN A 1 731 ? 14.642 21.740 -37.417 1.00 91.75 731 ASN A CA 1
ATOM 5337 C C . ASN A 1 731 ? 14.215 20.290 -37.179 1.00 91.75 731 ASN A C 1
ATOM 5339 O O . ASN A 1 731 ? 14.489 19.386 -37.969 1.00 91.75 731 ASN A O 1
ATOM 5343 N N . TRP A 1 732 ? 13.430 20.110 -36.122 1.00 94.31 732 TRP A N 1
ATOM 5344 C CA . TRP A 1 732 ? 12.545 18.969 -35.913 1.00 94.31 732 TRP A CA 1
ATOM 5345 C C . TRP A 1 732 ? 11.138 19.194 -36.495 1.00 94.31 732 TRP A C 1
ATOM 5347 O O . TRP A 1 732 ? 10.753 20.310 -36.849 1.00 94.31 732 TRP A O 1
ATOM 5357 N N . ASN A 1 733 ? 10.364 18.119 -36.576 1.00 94.19 733 ASN A N 1
ATOM 5358 C CA . ASN A 1 733 ? 8.934 18.129 -36.835 1.00 94.19 733 ASN A CA 1
ATOM 5359 C C . ASN A 1 733 ? 8.164 18.045 -35.518 1.00 94.19 733 ASN A C 1
ATOM 5361 O O . ASN A 1 733 ? 8.509 17.268 -34.626 1.00 94.19 733 ASN A O 1
ATOM 5365 N N . VAL A 1 734 ? 7.117 18.861 -35.426 1.00 90.25 734 VAL A N 1
ATOM 5366 C CA . VAL A 1 734 ? 6.356 19.131 -34.203 1.00 90.25 734 VAL A CA 1
ATOM 5367 C C . VAL A 1 734 ? 4.943 18.539 -34.335 1.00 90.25 734 VAL A C 1
ATOM 5369 O O . VAL A 1 734 ? 4.324 18.692 -35.394 1.00 90.25 734 VAL A O 1
ATOM 5372 N N . PRO A 1 735 ? 4.399 17.877 -33.296 1.00 85.81 735 PRO A N 1
ATOM 5373 C CA . PRO A 1 735 ? 3.056 17.309 -33.343 1.00 85.81 735 PRO A CA 1
ATOM 5374 C C . PRO A 1 735 ? 1.965 18.390 -33.365 1.00 85.81 735 PRO A C 1
ATOM 5376 O O . PRO A 1 735 ? 2.133 19.500 -32.852 1.00 85.81 735 PRO A O 1
ATOM 5379 N N . ALA A 1 736 ? 0.809 18.048 -33.940 1.00 79.50 736 ALA A N 1
ATOM 5380 C CA . ALA A 1 736 ? -0.328 18.960 -34.048 1.00 79.50 736 ALA A CA 1
ATOM 5381 C C . ALA A 1 736 ? -0.795 19.455 -32.665 1.00 79.50 736 ALA A C 1
ATOM 5383 O O . ALA A 1 736 ? -1.004 18.662 -31.750 1.00 79.50 736 ALA A O 1
ATOM 5384 N N . GLY A 1 737 ? -0.983 20.771 -32.530 1.00 73.75 737 GLY A N 1
ATOM 5385 C CA . GLY A 1 737 ? -1.431 21.405 -31.284 1.00 73.75 737 GLY A CA 1
ATOM 5386 C C . GLY A 1 737 ? -0.322 21.710 -30.270 1.00 73.75 737 GLY A C 1
ATOM 5387 O O . GLY A 1 737 ? -0.619 22.285 -29.226 1.00 73.75 737 GLY A O 1
ATOM 5388 N N . SER A 1 738 ? 0.940 21.378 -30.560 1.00 77.25 738 SER A N 1
ATOM 5389 C CA . SER A 1 738 ? 2.062 21.816 -29.727 1.00 77.25 738 SER A CA 1
ATOM 5390 C C . SER A 1 738 ? 2.350 23.313 -29.900 1.00 77.25 738 SER A C 1
ATOM 5392 O O . SER A 1 738 ? 2.247 23.862 -30.997 1.00 77.25 738 SER A O 1
ATOM 5394 N N . THR A 1 739 ? 2.734 23.971 -28.805 1.00 78.88 739 THR A N 1
ATOM 5395 C CA . THR A 1 739 ? 3.213 25.363 -28.780 1.00 78.88 739 THR A CA 1
ATOM 5396 C C . THR A 1 739 ? 4.728 25.472 -28.965 1.00 78.88 739 THR A C 1
ATOM 5398 O O . THR A 1 739 ? 5.262 26.580 -29.030 1.00 78.88 739 THR A O 1
ATOM 5401 N N . SER A 1 740 ? 5.434 24.340 -29.043 1.00 75.38 740 SER A N 1
ATOM 5402 C CA . SER A 1 740 ? 6.880 24.307 -29.230 1.00 75.38 740 SER A CA 1
ATOM 5403 C C . SER A 1 740 ? 7.255 24.792 -30.627 1.00 75.38 740 SER A C 1
ATOM 5405 O O . SER A 1 740 ? 6.761 24.291 -31.635 1.00 75.38 740 SER A O 1
ATOM 5407 N N . GLY A 1 741 ? 8.140 25.788 -30.675 1.00 77.38 741 GLY A N 1
ATOM 5408 C CA . GLY A 1 741 ? 8.651 26.346 -31.919 1.00 77.38 741 GLY A CA 1
ATOM 5409 C C . GLY A 1 741 ? 9.645 25.431 -32.636 1.00 77.38 741 GLY A C 1
ATOM 5410 O O . GLY A 1 741 ? 9.942 24.306 -32.225 1.00 77.38 741 GLY A O 1
ATOM 5411 N N . ASN A 1 742 ? 10.186 25.961 -33.727 1.00 84.00 742 ASN A N 1
ATOM 5412 C CA . ASN A 1 742 ? 11.262 25.335 -34.476 1.00 84.00 742 ASN A CA 1
ATOM 5413 C C . ASN A 1 742 ? 12.512 25.172 -33.595 1.00 84.00 742 ASN A C 1
ATOM 5415 O O . ASN A 1 742 ? 12.923 26.141 -32.959 1.00 84.00 742 ASN A O 1
ATOM 5419 N N . HIS A 1 743 ? 13.127 23.990 -33.576 1.00 90.88 743 HIS A N 1
ATOM 5420 C CA . HIS A 1 743 ? 14.353 23.739 -32.812 1.00 90.88 743 HIS A CA 1
ATOM 5421 C C . HIS A 1 743 ? 15.295 22.816 -33.576 1.00 90.88 743 HIS A C 1
ATOM 5423 O O . HIS A 1 743 ? 14.839 21.862 -34.206 1.00 90.88 743 HIS A O 1
ATOM 5429 N N . ALA A 1 744 ? 16.594 23.104 -33.511 1.00 94.44 744 ALA A N 1
ATOM 5430 C CA . ALA A 1 744 ? 17.623 22.294 -34.148 1.00 94.44 744 ALA A CA 1
ATOM 5431 C C . ALA A 1 744 ? 17.870 21.006 -33.354 1.00 94.44 744 ALA A C 1
ATOM 5433 O O . ALA A 1 744 ? 17.865 21.033 -32.122 1.00 94.44 744 ALA A O 1
ATOM 5434 N N . VAL A 1 745 ? 18.084 19.892 -34.053 1.00 95.88 745 VAL A N 1
ATOM 5435 C CA . VAL A 1 745 ? 18.277 18.577 -33.426 1.00 95.88 745 VAL A CA 1
ATOM 5436 C C . VAL A 1 745 ? 19.439 17.818 -34.050 1.00 95.88 745 VAL A C 1
ATOM 5438 O O . VAL A 1 745 ? 19.651 17.865 -35.264 1.00 95.88 745 VAL A O 1
ATOM 5441 N N . SER A 1 746 ? 20.194 17.098 -33.225 1.00 96.75 746 SER A N 1
ATOM 5442 C CA . SER A 1 746 ? 21.488 16.525 -33.604 1.00 96.75 746 SER A CA 1
ATOM 5443 C C . SER A 1 746 ? 21.501 15.004 -33.667 1.00 96.75 746 SER A C 1
ATOM 5445 O O . SER A 1 746 ? 20.747 14.330 -32.970 1.00 96.75 746 SER A O 1
ATOM 5447 N N . VAL A 1 747 ? 22.396 14.469 -34.497 1.00 97.06 747 VAL A N 1
ATOM 5448 C CA . VAL A 1 747 ? 22.786 13.055 -34.543 1.00 97.06 747 VAL A CA 1
ATOM 5449 C C . VAL A 1 747 ? 24.239 12.949 -34.088 1.00 97.06 747 VAL A C 1
ATOM 5451 O O . VAL A 1 747 ? 25.078 13.760 -34.487 1.00 97.06 747 VAL A O 1
ATOM 5454 N N . TYR A 1 748 ? 24.536 11.941 -33.278 1.00 97.38 748 TYR A N 1
ATOM 5455 C CA . TYR A 1 748 ? 25.827 11.737 -32.634 1.00 97.38 748 TYR A CA 1
ATOM 5456 C C . TYR A 1 748 ? 26.479 10.421 -33.060 1.00 97.38 748 TYR A C 1
ATOM 5458 O O . TYR A 1 748 ? 25.812 9.490 -33.518 1.00 97.38 748 TYR A O 1
ATOM 5466 N N . TYR A 1 749 ? 27.795 10.353 -32.886 1.00 95.56 749 TYR A N 1
ATOM 5467 C CA . TYR A 1 749 ? 28.623 9.168 -33.051 1.00 95.56 749 TYR A CA 1
ATOM 5468 C C . TYR A 1 749 ? 29.220 8.751 -31.715 1.00 95.56 749 TYR A C 1
ATOM 5470 O O . TYR A 1 749 ? 29.749 9.578 -30.979 1.00 95.56 749 TYR A O 1
ATOM 5478 N N . THR A 1 750 ? 29.204 7.450 -31.449 1.00 94.62 750 THR A N 1
ATOM 5479 C CA . THR A 1 750 ? 29.987 6.831 -30.376 1.00 94.62 750 THR A CA 1
ATOM 5480 C C . THR A 1 750 ? 30.594 5.526 -30.882 1.00 94.62 750 THR A C 1
ATOM 5482 O O . THR A 1 750 ? 30.163 4.981 -31.904 1.00 94.62 750 THR A O 1
ATOM 5485 N N . SER A 1 751 ? 31.618 5.007 -30.207 1.00 93.06 751 SER A N 1
ATO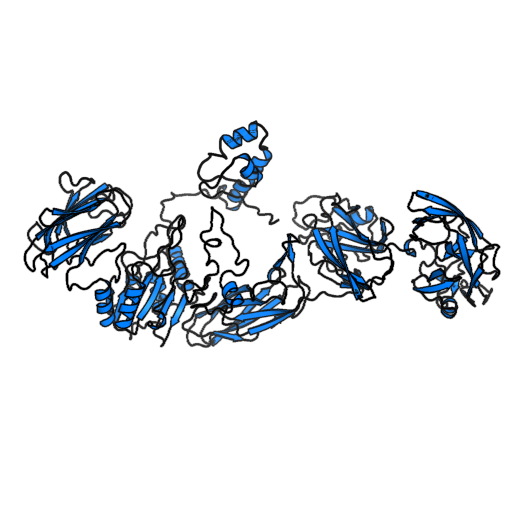M 5486 C CA . SER A 1 751 ? 32.298 3.793 -30.663 1.00 93.06 751 SER A CA 1
ATOM 5487 C C . SER A 1 751 ? 32.952 2.990 -29.554 1.00 93.06 751 SER A C 1
ATOM 5489 O O . SER A 1 751 ? 33.212 3.485 -28.462 1.00 93.06 751 SER A O 1
ATOM 5491 N N . VAL A 1 752 ? 33.248 1.732 -29.871 1.00 93.25 752 VAL A N 1
ATOM 5492 C CA . VAL A 1 752 ? 33.959 0.797 -29.006 1.00 93.25 752 VAL A CA 1
ATOM 5493 C C . VAL A 1 752 ? 35.109 0.149 -29.775 1.00 93.25 752 VAL A C 1
ATOM 5495 O O . VAL A 1 752 ? 34.961 -0.252 -30.933 1.00 93.25 752 VAL A O 1
ATOM 5498 N N . ALA A 1 753 ? 36.266 0.042 -29.122 1.00 87.00 753 ALA A N 1
ATOM 5499 C CA . ALA A 1 753 ? 37.406 -0.695 -29.652 1.00 87.00 753 ALA A CA 1
ATOM 5500 C C . ALA A 1 753 ? 37.103 -2.201 -29.679 1.00 87.00 753 ALA A C 1
ATOM 5502 O O . ALA A 1 753 ? 36.601 -2.767 -28.706 1.00 87.00 753 ALA A O 1
ATOM 5503 N N . LEU A 1 754 ? 37.423 -2.850 -30.792 1.00 81.88 754 LEU A N 1
ATOM 5504 C CA . LEU A 1 754 ? 37.251 -4.285 -30.990 1.00 81.88 754 LEU A CA 1
ATOM 5505 C C . LEU A 1 754 ? 38.545 -5.033 -30.698 1.00 81.88 754 LEU A C 1
ATOM 5507 O O . LEU A 1 754 ? 39.640 -4.477 -30.785 1.00 81.88 754 LEU A O 1
ATOM 5511 N N . ASN A 1 755 ? 38.424 -6.326 -30.399 1.00 73.62 755 ASN A N 1
ATOM 5512 C CA . ASN A 1 755 ? 39.582 -7.203 -30.426 1.00 73.62 755 ASN A CA 1
ATOM 5513 C C . ASN A 1 755 ? 39.976 -7.470 -31.894 1.00 73.62 755 ASN A C 1
ATOM 5515 O O . ASN A 1 755 ? 39.207 -8.126 -32.599 1.00 73.62 755 ASN A O 1
ATOM 5519 N N . PRO A 1 756 ? 41.162 -7.027 -32.354 1.00 65.69 756 PRO A N 1
ATOM 5520 C CA . PRO A 1 756 ? 41.545 -7.109 -33.764 1.00 65.69 756 PRO A CA 1
ATOM 5521 C C . PRO A 1 756 ? 41.722 -8.549 -34.267 1.00 65.69 756 PRO A C 1
ATOM 5523 O O . PRO A 1 756 ? 41.768 -8.773 -35.472 1.00 65.69 756 PRO A O 1
ATOM 5526 N N . THR A 1 757 ? 41.823 -9.537 -33.370 1.00 64.50 757 THR A N 1
ATOM 5527 C CA . THR A 1 757 ? 41.974 -10.954 -33.737 1.00 64.50 757 THR A CA 1
ATOM 5528 C C . THR A 1 757 ? 40.650 -11.712 -33.803 1.00 64.50 757 THR A C 1
ATOM 5530 O O . THR A 1 757 ? 40.650 -12.905 -34.107 1.00 64.50 757 THR A O 1
ATOM 5533 N N . LYS A 1 758 ? 39.517 -11.054 -33.517 1.00 70.50 758 LYS A N 1
ATOM 5534 C CA . LYS A 1 758 ? 38.201 -11.697 -33.444 1.00 70.50 758 LYS A CA 1
ATOM 5535 C C . LYS A 1 758 ? 37.207 -11.054 -34.405 1.00 70.50 758 LYS A C 1
ATOM 5537 O O . LYS A 1 758 ? 37.107 -9.835 -34.494 1.00 70.50 758 LYS A O 1
ATOM 5542 N N . ALA A 1 759 ? 36.408 -11.884 -35.071 1.00 74.81 759 ALA A N 1
ATOM 5543 C CA . ALA A 1 759 ? 35.276 -11.422 -35.870 1.00 74.81 759 ALA A CA 1
ATOM 5544 C C . ALA A 1 759 ? 34.004 -11.361 -35.016 1.00 74.81 759 ALA A C 1
ATOM 5546 O O . ALA A 1 759 ? 33.701 -12.309 -34.281 1.00 74.81 759 ALA A O 1
ATOM 5547 N N . ILE A 1 760 ? 33.259 -10.262 -35.126 1.00 83.38 760 ILE A N 1
ATOM 5548 C CA . ILE A 1 760 ? 31.943 -10.080 -34.512 1.00 83.38 760 ILE A CA 1
ATOM 5549 C C . ILE A 1 760 ? 30.966 -11.083 -35.134 1.00 83.38 760 ILE A C 1
ATOM 5551 O O . ILE A 1 760 ? 30.939 -11.268 -36.350 1.00 83.38 760 ILE A O 1
ATOM 5555 N N . GLN A 1 761 ? 30.159 -11.721 -34.292 1.00 81.81 761 GLN A N 1
ATOM 5556 C CA . GLN A 1 761 ? 28.988 -12.499 -34.688 1.00 81.81 761 GLN A CA 1
ATOM 5557 C C . GLN A 1 761 ? 27.714 -11.661 -34.550 1.00 81.81 761 GLN A C 1
ATOM 5559 O O . GLN A 1 761 ? 26.891 -11.623 -35.465 1.00 81.81 761 GLN A O 1
ATOM 5564 N N . SER A 1 762 ? 27.549 -10.986 -33.412 1.00 87.62 762 SER A N 1
ATOM 5565 C CA . SER A 1 762 ? 26.368 -10.173 -33.130 1.00 87.62 762 SER A CA 1
ATOM 5566 C C . SER A 1 762 ? 26.637 -9.063 -32.120 1.00 87.62 762 SER A C 1
ATOM 5568 O O . SER A 1 762 ? 27.584 -9.120 -31.336 1.00 87.62 762 SER A O 1
ATOM 5570 N N . VAL A 1 763 ? 25.752 -8.070 -32.107 1.00 93.94 763 VAL A N 1
ATOM 5571 C CA . VAL A 1 763 ? 25.724 -6.969 -31.142 1.00 93.94 763 VAL A CA 1
ATOM 5572 C C . VAL A 1 763 ? 24.359 -6.955 -30.464 1.00 93.94 763 VAL A C 1
ATOM 5574 O O . VAL A 1 763 ? 23.340 -6.778 -31.125 1.00 93.94 763 VAL A O 1
ATOM 5577 N N . THR A 1 764 ? 24.328 -7.128 -29.148 1.00 92.81 764 THR A N 1
ATOM 5578 C CA . THR A 1 764 ? 23.127 -6.946 -28.329 1.00 92.81 764 THR A CA 1
ATOM 5579 C C . THR A 1 764 ? 23.098 -5.515 -27.807 1.00 92.81 764 THR A C 1
ATOM 5581 O O . THR A 1 764 ? 24.001 -5.104 -27.077 1.00 92.81 764 THR A O 1
ATOM 5584 N N . LEU A 1 765 ? 22.085 -4.752 -28.219 1.00 92.81 765 LEU A N 1
ATOM 5585 C CA . LEU A 1 765 ? 21.855 -3.372 -27.781 1.00 92.81 765 LEU A CA 1
ATOM 5586 C C . LEU A 1 765 ? 21.418 -3.325 -26.306 1.00 92.81 765 LEU A C 1
ATOM 5588 O O . LEU A 1 765 ? 20.916 -4.327 -25.796 1.00 92.81 765 LEU A O 1
ATOM 5592 N N . PRO A 1 766 ? 21.569 -2.184 -25.608 1.00 88.81 766 PRO A N 1
ATOM 5593 C CA . PRO A 1 766 ? 21.085 -2.063 -24.239 1.00 88.81 766 PRO A CA 1
ATOM 5594 C C . PRO A 1 766 ? 19.552 -2.089 -24.179 1.00 88.81 766 PRO A C 1
ATOM 5596 O O . PRO A 1 766 ? 18.859 -1.835 -25.167 1.00 88.81 766 PRO A O 1
ATOM 5599 N N . SER A 1 767 ? 19.012 -2.347 -22.989 1.00 83.25 767 SER A N 1
ATOM 5600 C CA . SER A 1 767 ? 17.584 -2.180 -22.710 1.00 83.25 767 SER A CA 1
ATOM 5601 C C . SER A 1 767 ? 17.298 -0.759 -22.217 1.00 83.25 767 SER A C 1
ATOM 5603 O O . SER A 1 767 ? 17.160 -0.540 -21.017 1.00 83.25 767 SER A O 1
ATOM 5605 N N . ASN A 1 768 ? 17.246 0.220 -23.127 1.00 84.00 768 ASN A N 1
ATOM 5606 C CA . ASN A 1 768 ? 16.977 1.624 -22.800 1.00 84.00 768 ASN A CA 1
ATOM 5607 C C . ASN A 1 768 ? 16.061 2.265 -23.858 1.00 84.00 768 ASN A C 1
ATOM 5609 O O . ASN A 1 768 ? 16.487 2.571 -24.970 1.00 84.00 768 ASN A O 1
ATOM 5613 N N . ALA A 1 769 ? 14.806 2.518 -23.478 1.00 85.00 769 ALA A N 1
ATOM 5614 C CA . ALA A 1 769 ? 13.774 3.036 -24.378 1.00 85.00 769 ALA A CA 1
ATOM 5615 C C . ALA A 1 769 ? 14.013 4.475 -24.875 1.00 85.00 769 ALA A C 1
ATOM 5617 O O . ALA A 1 769 ? 13.313 4.917 -25.779 1.00 85.00 769 ALA A O 1
ATOM 5618 N N . ASN A 1 770 ? 14.985 5.188 -24.305 1.00 90.56 770 ASN A N 1
ATOM 5619 C CA . ASN A 1 770 ? 15.343 6.547 -24.702 1.00 90.56 770 ASN A CA 1
ATOM 5620 C C . ASN A 1 770 ? 16.623 6.596 -25.549 1.00 90.56 770 ASN A C 1
ATOM 5622 O O . ASN A 1 770 ? 17.102 7.682 -25.863 1.00 90.56 770 ASN A O 1
ATOM 5626 N N . LEU A 1 771 ? 17.221 5.447 -25.875 1.00 93.06 771 LEU A N 1
ATOM 5627 C CA . LEU A 1 771 ? 18.449 5.363 -26.658 1.00 93.06 771 LEU A CA 1
ATOM 5628 C C . LEU A 1 771 ? 18.111 4.887 -28.071 1.00 93.06 771 LEU A C 1
ATOM 5630 O O . LEU A 1 771 ? 17.539 3.811 -28.242 1.00 93.06 771 LEU A O 1
ATOM 5634 N N . HIS A 1 772 ? 18.469 5.673 -29.085 1.00 96.62 772 HIS A N 1
ATOM 5635 C CA . HIS A 1 772 ? 18.121 5.388 -30.472 1.00 96.62 772 HIS A CA 1
ATOM 5636 C C . HIS A 1 772 ? 19.366 5.172 -31.330 1.00 96.62 772 HIS A C 1
ATOM 5638 O O . HIS A 1 772 ? 20.282 5.989 -31.321 1.00 96.62 772 HIS A O 1
ATOM 5644 N N . VAL A 1 773 ? 19.370 4.102 -32.125 1.00 97.19 773 VAL A N 1
ATOM 5645 C CA . VAL A 1 773 ? 20.439 3.768 -33.077 1.00 97.19 773 VAL A CA 1
ATOM 5646 C C . VAL A 1 773 ? 19.894 3.872 -34.500 1.00 97.19 773 VAL A C 1
ATOM 5648 O O . VAL A 1 773 ? 18.925 3.197 -34.849 1.00 97.19 773 VAL A O 1
ATOM 5651 N N . PHE A 1 774 ? 20.519 4.713 -35.323 1.00 97.06 774 PHE A N 1
ATOM 5652 C CA . PHE A 1 774 ? 20.224 4.855 -36.752 1.00 97.06 774 PHE A CA 1
ATOM 5653 C C . PHE A 1 774 ? 21.114 3.950 -37.605 1.00 97.06 774 PHE A C 1
ATOM 5655 O O . PHE A 1 774 ? 20.633 3.316 -38.539 1.00 97.06 774 PHE A O 1
ATOM 5662 N N . ALA A 1 775 ? 22.407 3.867 -37.291 1.00 94.44 775 ALA A N 1
ATOM 5663 C CA . ALA A 1 775 ? 23.355 3.078 -38.071 1.00 94.44 775 ALA A CA 1
ATOM 5664 C C . ALA A 1 775 ? 24.455 2.478 -37.191 1.00 94.44 775 ALA A C 1
ATOM 5666 O O . ALA A 1 775 ? 24.771 2.994 -36.122 1.00 94.44 775 ALA A O 1
ATOM 5667 N N . MET A 1 776 ? 25.064 1.398 -37.672 1.00 93.88 776 MET A N 1
ATOM 5668 C CA . MET A 1 776 ? 26.263 0.789 -37.097 1.00 93.88 776 MET A CA 1
ATOM 5669 C C . MET A 1 776 ? 27.248 0.472 -38.221 1.00 93.88 776 MET A C 1
ATOM 5671 O O . MET A 1 776 ? 26.830 0.189 -39.345 1.00 93.88 776 MET A O 1
ATOM 5675 N N . GLY A 1 777 ? 28.541 0.558 -37.929 1.00 87.56 777 GLY A N 1
ATOM 5676 C CA . GLY A 1 777 ? 29.601 0.389 -38.918 1.00 87.56 777 GLY A CA 1
ATOM 5677 C C . GLY A 1 777 ? 30.893 -0.087 -38.268 1.00 87.56 777 GLY A C 1
ATOM 5678 O O . GLY A 1 777 ? 31.103 0.119 -37.075 1.00 87.56 777 GLY A O 1
ATOM 5679 N N . VAL A 1 778 ? 31.778 -0.712 -39.045 1.00 79.56 778 VAL A N 1
ATOM 5680 C CA . VAL A 1 778 ? 33.141 -1.042 -38.594 1.00 79.56 778 VAL A CA 1
ATOM 5681 C C . VAL A 1 778 ? 34.175 -0.321 -39.439 1.00 79.56 778 VAL A C 1
ATOM 5683 O O . VAL A 1 778 ? 33.995 -0.157 -40.646 1.00 79.56 778 VAL A O 1
ATOM 5686 N N . ASN A 1 779 ? 35.272 0.087 -38.809 1.00 70.62 779 ASN A N 1
ATOM 5687 C CA . ASN A 1 779 ? 36.437 0.564 -39.544 1.00 70.62 779 ASN A CA 1
ATOM 5688 C C . ASN A 1 779 ? 37.057 -0.625 -40.300 1.00 70.62 779 ASN A C 1
ATOM 5690 O O . ASN A 1 779 ? 37.519 -1.580 -39.671 1.00 70.62 779 ASN A O 1
ATOM 5694 N N . SER A 1 780 ? 36.998 -0.590 -41.635 1.00 58.97 780 SER A N 1
ATOM 5695 C CA . SER A 1 780 ? 37.504 -1.648 -42.515 1.00 58.97 780 SER A CA 1
ATOM 5696 C C . SER A 1 780 ? 37.969 -1.094 -43.867 1.00 58.97 780 SER A C 1
ATOM 5698 O O . SER A 1 780 ? 37.457 -0.080 -44.344 1.00 58.97 780 SER A O 1
ATOM 5700 N N . LEU A 1 781 ? 38.894 -1.819 -44.512 1.00 58.00 781 LEU A N 1
ATOM 5701 C CA . LEU A 1 781 ? 39.414 -1.574 -45.869 1.00 58.00 781 LEU A CA 1
ATOM 5702 C C . LEU A 1 781 ? 38.322 -1.348 -46.930 1.00 58.00 781 LEU A C 1
ATOM 5704 O O . LEU A 1 781 ? 38.538 -0.611 -47.889 1.00 58.00 781 LEU A O 1
ATOM 5708 N N . ARG A 1 782 ? 37.128 -1.918 -46.726 1.00 62.00 782 ARG A N 1
ATOM 5709 C CA . ARG A 1 782 ? 35.962 -1.767 -47.607 1.00 62.00 782 ARG A CA 1
ATOM 5710 C C . ARG A 1 782 ? 35.553 -0.309 -47.831 1.00 62.00 782 ARG A C 1
ATOM 5712 O O . ARG A 1 782 ? 35.053 0.015 -48.901 1.00 62.00 782 ARG A O 1
ATOM 5719 N N . GLY A 1 783 ? 35.763 0.571 -46.850 1.00 58.25 783 GLY A N 1
ATOM 5720 C CA . GLY A 1 783 ? 35.431 1.995 -46.982 1.00 58.25 783 GLY A CA 1
ATOM 5721 C C . GLY A 1 783 ? 36.254 2.735 -48.046 1.00 58.25 783 GLY A C 1
ATOM 5722 O O . GLY A 1 783 ? 35.890 3.845 -48.419 1.00 58.25 783 GLY A O 1
ATOM 5723 N N . ALA A 1 784 ? 37.348 2.138 -48.537 1.00 65.69 784 ALA A N 1
ATOM 5724 C CA . ALA A 1 784 ? 38.207 2.723 -49.564 1.00 65.69 784 ALA A CA 1
ATOM 5725 C C . ALA A 1 784 ? 37.865 2.274 -50.998 1.00 65.69 784 ALA A C 1
ATOM 5727 O O . ALA A 1 784 ? 38.412 2.854 -51.939 1.00 65.69 784 ALA A O 1
ATOM 5728 N N . TYR A 1 785 ? 37.002 1.263 -51.179 1.00 82.00 785 TYR A N 1
ATOM 5729 C CA . TYR A 1 785 ? 36.657 0.754 -52.509 1.00 82.00 785 TYR A CA 1
ATOM 5730 C C . TYR A 1 785 ? 35.939 1.827 -53.325 1.00 82.00 785 TYR A C 1
ATOM 5732 O O . TYR A 1 785 ? 34.989 2.454 -52.859 1.00 82.00 785 TYR A O 1
ATOM 5740 N N . ASN A 1 786 ? 36.412 2.056 -54.544 1.00 80.44 786 ASN A N 1
ATOM 5741 C CA . ASN A 1 786 ? 35.896 3.103 -55.425 1.00 80.44 786 ASN A CA 1
ATOM 5742 C C . ASN A 1 786 ? 35.696 2.629 -56.870 1.00 80.44 786 ASN A C 1
ATOM 5744 O O . ASN A 1 786 ? 35.242 3.416 -57.701 1.00 80.44 786 ASN A O 1
ATOM 5748 N N . ASN A 1 787 ? 35.982 1.360 -57.158 1.00 85.62 787 ASN A N 1
ATOM 5749 C CA . ASN A 1 787 ? 35.881 0.766 -58.481 1.00 85.62 787 ASN A CA 1
ATOM 5750 C C . ASN A 1 787 ? 35.221 -0.622 -58.418 1.00 85.62 787 ASN A C 1
ATOM 5752 O O . ASN A 1 787 ? 35.124 -1.209 -57.341 1.00 85.62 787 ASN A O 1
ATOM 5756 N N . VAL A 1 788 ? 34.693 -1.086 -59.557 1.00 90.69 788 VAL A N 1
ATOM 5757 C CA . VAL A 1 788 ? 34.092 -2.421 -59.717 1.00 90.69 788 VAL A CA 1
ATOM 5758 C C . VAL A 1 788 ? 34.993 -3.251 -60.627 1.00 90.69 788 VAL A C 1
ATOM 5760 O O . VAL A 1 788 ? 34.834 -3.253 -61.853 1.00 90.69 788 VAL A O 1
ATOM 5763 N N . GLY A 1 789 ? 35.967 -3.930 -60.033 1.00 89.75 789 GLY A N 1
ATOM 5764 C CA . GLY A 1 789 ? 36.961 -4.732 -60.726 1.00 89.75 789 GLY A CA 1
ATOM 5765 C C . GLY A 1 789 ? 36.490 -6.132 -61.114 1.00 89.75 789 GLY A C 1
ATOM 5766 O O . GLY A 1 789 ? 37.074 -6.733 -62.020 1.00 89.75 789 GLY A O 1
ATOM 5767 N N . ILE A 1 790 ? 35.435 -6.651 -60.479 1.00 93.12 790 ILE A N 1
ATOM 5768 C CA . ILE A 1 790 ? 34.950 -8.025 -60.649 1.00 93.12 790 ILE A CA 1
ATOM 5769 C C . ILE A 1 790 ? 33.477 -8.018 -61.072 1.00 93.12 790 ILE A C 1
ATOM 5771 O O . ILE A 1 790 ? 32.619 -7.414 -60.429 1.00 93.12 790 ILE A O 1
ATOM 5775 N N . SER A 1 791 ? 33.141 -8.757 -62.131 1.00 92.69 791 SER A N 1
ATOM 5776 C CA . SER A 1 791 ? 31.753 -8.933 -62.578 1.00 92.69 791 SER A CA 1
ATOM 5777 C C . SER A 1 791 ? 31.375 -10.404 -62.741 1.00 92.69 791 SER A C 1
ATOM 5779 O O . SER A 1 791 ? 32.223 -11.296 -62.826 1.00 92.69 791 SER A O 1
ATOM 5781 N N . ASP A 1 792 ? 30.071 -10.668 -62.744 1.00 92.56 792 ASP A N 1
ATOM 5782 C CA . ASP A 1 792 ? 29.532 -12.001 -62.993 1.00 92.56 792 ASP A CA 1
ATOM 5783 C C . ASP A 1 792 ? 29.486 -12.275 -64.502 1.00 92.56 792 ASP A C 1
ATOM 5785 O O . ASP A 1 792 ? 29.100 -11.399 -65.272 1.00 92.56 792 ASP A O 1
ATOM 5789 N N . ASN A 1 793 ? 29.813 -13.493 -64.944 1.00 90.81 793 ASN A N 1
ATOM 5790 C CA . ASN A 1 793 ? 29.721 -13.876 -66.362 1.00 90.81 793 ASN A CA 1
ATOM 5791 C C . ASN A 1 793 ? 28.318 -13.673 -66.963 1.00 90.81 793 ASN A C 1
ATOM 5793 O O . ASN A 1 793 ? 28.187 -13.488 -68.171 1.00 90.81 793 ASN A O 1
ATOM 5797 N N . SER A 1 794 ? 27.264 -13.731 -66.143 1.00 90.88 794 SER A N 1
ATOM 5798 C CA . SER A 1 794 ? 25.880 -13.455 -66.548 1.00 90.88 794 SER A CA 1
ATOM 5799 C C . SER A 1 794 ? 25.553 -11.961 -66.643 1.00 90.88 794 SER A C 1
ATOM 5801 O O . SER A 1 794 ? 24.551 -11.598 -67.258 1.00 90.88 794 SER A O 1
ATOM 5803 N N . ASN A 1 795 ? 26.394 -11.093 -66.072 1.00 89.81 795 ASN A N 1
ATOM 5804 C CA . ASN A 1 795 ? 26.259 -9.640 -66.109 1.00 89.81 795 ASN A CA 1
ATOM 5805 C C . ASN A 1 795 ? 27.635 -8.939 -66.205 1.00 89.81 795 ASN A C 1
ATOM 5807 O O . ASN A 1 795 ? 28.031 -8.217 -65.283 1.00 89.81 795 ASN A O 1
ATOM 5811 N N . PRO A 1 796 ? 28.375 -9.125 -67.315 1.00 87.69 796 PRO A N 1
ATOM 5812 C CA . PRO A 1 796 ? 29.730 -8.592 -67.458 1.00 87.69 796 PRO A CA 1
ATOM 5813 C C . PRO A 1 796 ? 29.764 -7.055 -67.470 1.00 87.69 796 PRO A C 1
ATOM 5815 O O . PRO A 1 796 ? 30.744 -6.454 -67.043 1.00 87.69 796 PRO A O 1
ATOM 5818 N N . GLY A 1 797 ? 28.670 -6.406 -67.892 1.00 85.75 797 GLY A N 1
ATOM 5819 C CA . GLY A 1 797 ? 28.560 -4.944 -67.956 1.00 85.75 797 GLY A CA 1
ATOM 5820 C C . GLY A 1 797 ? 28.503 -4.236 -66.599 1.00 85.75 797 GLY A C 1
ATOM 5821 O O . GLY A 1 797 ? 28.505 -3.010 -66.565 1.00 85.75 797 GLY A O 1
ATOM 5822 N N . ALA A 1 798 ? 28.438 -4.978 -65.490 1.00 87.31 798 ALA A N 1
ATOM 5823 C CA . ALA A 1 798 ? 28.493 -4.399 -64.152 1.00 87.31 798 ALA A CA 1
ATOM 5824 C C . ALA A 1 798 ? 29.914 -4.012 -63.709 1.00 87.31 798 ALA A C 1
ATOM 5826 O O . ALA A 1 798 ? 30.038 -3.238 -62.767 1.00 87.31 798 ALA A O 1
ATOM 5827 N N . GLY A 1 799 ? 30.965 -4.540 -64.353 1.00 87.88 799 GLY A N 1
ATOM 5828 C CA . GLY A 1 799 ? 32.360 -4.292 -63.977 1.00 87.88 799 GLY A CA 1
ATOM 5829 C C . GLY A 1 799 ? 33.137 -3.488 -65.015 1.00 87.88 799 GLY A C 1
ATOM 5830 O O . GLY A 1 799 ? 32.848 -3.535 -66.207 1.00 87.88 799 GLY A O 1
ATOM 5831 N N . SER A 1 800 ? 34.142 -2.748 -64.554 1.00 89.06 800 SER A N 1
ATOM 5832 C CA . SER A 1 800 ? 35.027 -1.937 -65.391 1.00 89.06 800 SER A CA 1
ATOM 5833 C C . SER A 1 800 ? 36.356 -1.659 -64.676 1.00 89.06 800 SER A C 1
ATOM 5835 O O . SER A 1 800 ? 36.672 -0.512 -64.362 1.00 89.06 800 SER A O 1
ATOM 5837 N N . LEU A 1 801 ? 37.157 -2.704 -64.466 1.00 87.31 801 LEU A N 1
ATOM 5838 C CA . LEU A 1 801 ? 38.480 -2.640 -63.844 1.00 87.31 801 LEU A CA 1
ATOM 5839 C C . LEU A 1 801 ? 39.401 -1.615 -64.523 1.00 87.31 801 LEU A C 1
ATOM 5841 O O . LEU A 1 801 ? 40.088 -0.865 -63.837 1.00 87.31 801 LEU A O 1
ATOM 5845 N N . ASP A 1 802 ? 39.400 -1.567 -65.857 1.00 81.69 802 ASP A N 1
ATOM 5846 C CA . ASP A 1 802 ? 40.304 -0.743 -66.670 1.00 81.69 802 ASP A CA 1
ATOM 5847 C C . ASP A 1 802 ? 39.684 0.575 -67.173 1.00 81.69 802 ASP A C 1
ATOM 5849 O O . ASP A 1 802 ? 40.284 1.290 -67.983 1.00 81.69 802 ASP A O 1
ATOM 5853 N N . GLY A 1 803 ? 38.463 0.885 -66.726 1.00 81.19 803 GLY A N 1
ATOM 5854 C CA . GLY A 1 803 ? 37.686 2.040 -67.182 1.00 81.19 803 GLY A CA 1
ATOM 5855 C C . GLY A 1 803 ? 37.048 1.895 -68.574 1.00 81.19 803 GLY A C 1
ATOM 5856 O O . GLY A 1 803 ? 36.418 2.844 -69.042 1.00 81.19 803 GLY A O 1
ATOM 5857 N N . LYS A 1 804 ? 37.194 0.745 -69.249 1.00 83.62 804 LYS A N 1
ATOM 5858 C CA . LYS A 1 804 ? 36.615 0.464 -70.579 1.00 83.62 804 LYS A CA 1
ATOM 5859 C C . LYS A 1 804 ? 35.561 -0.649 -70.554 1.00 83.62 804 LYS A C 1
ATOM 5861 O O . LYS A 1 804 ? 35.081 -1.053 -71.610 1.00 83.62 804 LYS A O 1
ATOM 5866 N N . GLY A 1 805 ? 35.169 -1.110 -69.365 1.00 85.88 805 GLY A N 1
ATOM 5867 C CA . GLY A 1 805 ? 34.170 -2.161 -69.164 1.00 85.88 805 GLY A CA 1
ATOM 5868 C C . GLY A 1 805 ? 34.728 -3.587 -69.124 1.00 85.88 805 GLY A C 1
ATOM 5869 O O . GLY A 1 805 ? 33.941 -4.532 -69.133 1.00 85.88 805 GLY A O 1
ATOM 5870 N N . TYR A 1 806 ? 36.052 -3.771 -69.092 1.00 90.56 806 TYR A N 1
ATOM 5871 C CA . TYR A 1 806 ? 36.645 -5.087 -68.845 1.00 90.56 806 TYR A CA 1
ATOM 5872 C C . TYR A 1 806 ? 36.810 -5.303 -67.344 1.00 90.56 806 TYR A C 1
ATOM 5874 O O . TYR A 1 806 ? 37.143 -4.377 -66.612 1.00 90.56 806 TYR A O 1
ATOM 5882 N N . SER A 1 807 ? 36.583 -6.519 -66.864 1.00 92.50 807 SER A N 1
ATOM 5883 C CA . SER A 1 807 ? 36.707 -6.862 -65.440 1.00 92.50 807 SER A CA 1
ATOM 5884 C C . SER A 1 807 ? 37.151 -8.308 -65.254 1.00 92.50 807 SER A C 1
ATOM 5886 O O . SER A 1 807 ? 37.097 -9.114 -66.184 1.00 92.50 807 SER A O 1
ATOM 5888 N N . TYR A 1 808 ? 37.585 -8.671 -64.051 1.00 93.69 808 TYR A N 1
ATOM 5889 C CA . TYR A 1 808 ? 37.797 -10.074 -63.719 1.00 93.69 808 TYR A CA 1
ATOM 5890 C C . TYR A 1 808 ? 36.467 -10.837 -63.712 1.00 93.69 808 TYR A C 1
ATOM 5892 O O . TYR A 1 808 ? 35.443 -10.332 -63.246 1.00 93.69 808 TYR A O 1
ATOM 5900 N N . SER A 1 809 ? 36.492 -12.088 -64.181 1.00 93.38 809 SER A N 1
ATOM 5901 C CA . SER A 1 809 ? 35.347 -12.992 -64.067 1.00 93.38 809 SER A CA 1
ATOM 5902 C C . SER A 1 809 ? 35.292 -13.604 -62.668 1.00 93.38 809 SER A C 1
ATOM 5904 O O . SER A 1 809 ? 36.192 -14.356 -62.269 1.00 93.38 809 SER A O 1
ATOM 5906 N N . ALA A 1 810 ? 34.200 -13.336 -61.945 1.00 93.00 810 ALA A N 1
ATOM 5907 C CA . ALA A 1 810 ? 33.953 -13.885 -60.612 1.00 93.00 810 ALA A CA 1
ATOM 5908 C C . ALA A 1 810 ? 34.025 -15.421 -60.589 1.00 93.00 810 ALA A C 1
ATOM 5910 O O . ALA A 1 810 ? 34.566 -16.008 -59.657 1.00 93.00 810 ALA A O 1
ATOM 5911 N N . GLN A 1 811 ? 33.528 -16.084 -61.636 1.00 93.88 811 GLN A N 1
ATOM 5912 C CA . GLN A 1 811 ? 33.545 -17.542 -61.755 1.00 93.88 811 GLN A CA 1
ATOM 5913 C C . GLN A 1 811 ? 34.967 -18.090 -61.895 1.00 93.88 811 GLN A C 1
ATOM 5915 O O . GLN A 1 811 ? 35.296 -19.112 -61.293 1.00 93.88 811 GLN A O 1
ATOM 5920 N N . THR A 1 812 ? 35.820 -17.427 -62.678 1.00 92.88 812 THR A N 1
ATOM 5921 C CA . THR A 1 812 ? 37.204 -17.886 -62.850 1.00 92.88 812 THR A CA 1
ATOM 5922 C C . THR A 1 812 ? 38.098 -17.545 -61.667 1.00 92.88 812 THR A C 1
ATOM 5924 O O . THR A 1 812 ? 38.977 -18.340 -61.354 1.00 92.88 812 THR A O 1
ATOM 5927 N N . LEU A 1 813 ? 37.839 -16.436 -60.967 1.00 92.00 813 LEU A N 1
ATOM 5928 C CA . LEU A 1 813 ? 38.484 -16.128 -59.688 1.00 92.00 813 LEU A CA 1
ATOM 5929 C C . LEU A 1 813 ? 38.054 -17.118 -58.595 1.00 92.00 813 LEU A C 1
ATOM 5931 O O . LEU A 1 813 ? 38.882 -17.639 -57.856 1.00 92.00 813 LEU A O 1
ATOM 5935 N N . ALA A 1 814 ? 36.773 -17.482 -58.531 1.00 91.06 814 ALA A N 1
ATOM 5936 C CA . ALA A 1 814 ? 36.310 -18.496 -57.586 1.00 91.06 814 ALA A CA 1
ATOM 5937 C C . ALA A 1 814 ? 37.010 -19.852 -57.803 1.00 91.06 814 ALA A C 1
ATOM 5939 O O . ALA A 1 814 ? 37.339 -20.540 -56.836 1.00 91.06 814 ALA A O 1
ATOM 5940 N N . ALA A 1 815 ? 37.293 -20.222 -59.058 1.00 91.00 815 ALA A N 1
ATOM 5941 C CA . ALA A 1 815 ? 38.000 -21.459 -59.396 1.00 91.00 815 ALA A CA 1
ATOM 5942 C C . ALA A 1 815 ? 39.471 -21.481 -58.935 1.00 91.00 815 ALA A C 1
ATOM 5944 O O . ALA A 1 815 ? 40.041 -22.562 -58.790 1.00 91.00 815 ALA A O 1
ATOM 5945 N N . THR A 1 816 ? 40.076 -20.319 -58.675 1.00 88.00 816 THR A N 1
ATOM 5946 C CA . THR A 1 816 ? 41.431 -20.199 -58.110 1.00 88.00 816 THR A CA 1
ATOM 5947 C C . THR A 1 816 ? 41.429 -20.069 -56.583 1.00 88.00 816 THR A C 1
ATOM 5949 O O . THR A 1 816 ? 42.487 -19.928 -55.977 1.00 88.00 816 THR A O 1
ATOM 5952 N N . GLY A 1 817 ? 40.254 -20.151 -55.946 1.00 84.12 817 GLY A N 1
ATOM 5953 C CA . GLY A 1 817 ? 40.080 -19.981 -54.502 1.00 84.12 817 GLY A CA 1
ATOM 5954 C C . GLY A 1 817 ? 39.794 -18.540 -54.069 1.00 84.12 817 GLY A C 1
ATOM 5955 O O . GLY A 1 817 ? 39.586 -18.301 -52.882 1.00 84.12 817 GLY A O 1
ATOM 5956 N N . LEU A 1 818 ? 39.723 -17.589 -55.007 1.00 88.44 818 LEU A N 1
ATOM 5957 C CA . LEU A 1 818 ? 39.386 -16.187 -54.746 1.00 88.44 818 LEU A CA 1
ATOM 5958 C C . LEU A 1 818 ? 37.865 -15.972 -54.776 1.00 88.44 818 LEU A C 1
ATOM 5960 O O . LEU A 1 818 ? 37.308 -15.406 -55.715 1.00 88.44 818 LEU A O 1
ATOM 5964 N N . THR A 1 819 ? 37.172 -16.465 -53.748 1.00 85.62 819 THR A N 1
ATOM 5965 C CA . THR A 1 819 ? 35.743 -16.182 -53.513 1.00 85.62 819 THR A CA 1
ATOM 5966 C C . THR A 1 819 ? 35.563 -14.990 -52.569 1.00 85.62 819 THR A C 1
ATOM 5968 O O . THR A 1 819 ? 36.473 -14.709 -51.788 1.00 85.62 819 THR A O 1
ATOM 5971 N N . PRO A 1 820 ? 34.402 -14.304 -52.558 1.00 81.88 820 PRO A N 1
ATOM 5972 C CA . PRO A 1 820 ? 34.156 -13.219 -51.610 1.00 81.88 820 PRO A CA 1
ATOM 5973 C C . PRO A 1 820 ? 34.462 -13.614 -50.157 1.00 81.88 820 PRO A C 1
ATOM 5975 O O . PRO A 1 820 ? 33.943 -14.616 -49.663 1.00 81.88 820 PRO A O 1
ATOM 5978 N N . GLY A 1 821 ? 35.342 -12.854 -49.494 1.00 72.06 821 GLY A N 1
ATOM 5979 C CA . GLY A 1 821 ? 35.781 -13.107 -48.116 1.00 72.06 821 GLY A CA 1
ATOM 5980 C C . GLY A 1 821 ? 36.788 -14.249 -47.929 1.00 72.06 821 GLY A C 1
ATOM 5981 O O . GLY A 1 821 ? 37.090 -14.594 -46.786 1.00 72.06 821 GLY A O 1
ATOM 5982 N N . ALA A 1 822 ? 37.305 -14.852 -49.005 1.00 79.56 822 ALA A N 1
ATOM 5983 C CA . ALA A 1 822 ? 38.329 -15.891 -48.912 1.00 79.56 822 ALA A CA 1
ATOM 5984 C C . ALA A 1 822 ? 39.627 -15.348 -48.303 1.00 79.56 822 ALA A C 1
ATOM 5986 O O . ALA A 1 822 ? 40.047 -14.234 -48.606 1.00 79.56 822 ALA A O 1
ATOM 5987 N N . VAL A 1 823 ? 40.297 -16.158 -47.484 1.00 76.75 823 VAL A N 1
ATOM 5988 C CA . VAL A 1 823 ? 41.652 -15.852 -47.015 1.00 76.75 823 VAL A CA 1
ATOM 5989 C C . VAL A 1 823 ? 42.657 -16.478 -47.974 1.00 76.75 823 VAL A C 1
ATOM 5991 O O . VAL A 1 823 ? 42.612 -17.682 -48.225 1.00 76.75 823 VAL A O 1
ATOM 5994 N N . VAL A 1 824 ? 43.568 -15.663 -48.492 1.00 81.12 824 VAL A N 1
ATOM 5995 C CA . VAL A 1 824 ? 44.576 -16.038 -49.489 1.00 81.12 824 VAL A CA 1
ATOM 5996 C C . VAL A 1 824 ? 45.948 -15.841 -48.872 1.00 81.12 824 VAL A C 1
ATOM 5998 O O . VAL A 1 824 ? 46.179 -14.830 -48.217 1.00 81.12 824 VAL A O 1
ATOM 6001 N N . SER A 1 825 ? 46.864 -16.787 -49.066 1.00 81.50 825 SER A N 1
ATOM 6002 C CA . SER A 1 825 ? 48.243 -16.635 -48.605 1.00 81.50 825 SER A CA 1
ATOM 6003 C C . SER A 1 825 ? 49.204 -16.526 -49.780 1.00 81.50 825 SER A C 1
ATOM 6005 O O . SER A 1 825 ? 49.162 -17.371 -50.670 1.00 81.50 825 SER A O 1
ATOM 6007 N N . HIS A 1 826 ? 50.086 -15.526 -49.746 1.00 84.25 826 HIS A N 1
ATOM 6008 C CA . HIS A 1 826 ? 51.231 -15.393 -50.653 1.00 84.25 826 HIS A CA 1
ATOM 6009 C C . HIS A 1 826 ? 52.456 -14.999 -49.827 1.00 84.25 826 HIS A C 1
ATOM 6011 O O . HIS A 1 826 ? 52.378 -14.072 -49.020 1.00 84.25 826 HIS A O 1
ATOM 6017 N N . ASP A 1 827 ? 53.552 -15.751 -49.951 1.00 84.62 827 ASP A N 1
ATOM 6018 C CA . ASP A 1 827 ? 54.793 -15.562 -49.179 1.00 84.62 827 ASP A CA 1
ATOM 6019 C C . ASP A 1 827 ? 54.604 -15.402 -47.659 1.00 84.62 827 ASP A C 1
ATOM 6021 O O . ASP A 1 827 ? 55.275 -14.625 -46.979 1.00 84.62 827 ASP A O 1
ATOM 6025 N N . GLY A 1 828 ? 53.662 -16.166 -47.098 1.00 78.94 828 GLY A N 1
ATOM 6026 C CA . GLY A 1 828 ? 53.368 -16.159 -45.663 1.00 78.94 828 GLY A CA 1
ATOM 6027 C C . GLY A 1 828 ? 52.581 -14.937 -45.177 1.00 78.94 828 GLY A C 1
ATOM 6028 O O . GLY A 1 828 ? 52.260 -14.872 -43.991 1.00 78.94 828 GLY A O 1
ATOM 6029 N N . VAL A 1 829 ? 52.218 -14.006 -46.066 1.00 80.81 829 VAL A N 1
ATOM 6030 C CA . VAL A 1 829 ? 51.259 -12.931 -45.780 1.00 80.81 829 VAL A CA 1
ATOM 6031 C C . VAL A 1 829 ? 49.849 -13.434 -46.075 1.00 80.81 829 VAL A C 1
ATOM 6033 O O . VAL A 1 829 ? 49.631 -14.128 -47.067 1.00 80.81 829 VAL A O 1
ATOM 6036 N N . LEU A 1 830 ? 48.898 -13.116 -45.194 1.00 79.50 830 LEU A N 1
ATOM 6037 C CA . LEU A 1 830 ? 47.482 -13.446 -45.352 1.00 79.50 830 LEU A CA 1
ATOM 6038 C C . LEU A 1 830 ? 46.708 -12.217 -45.832 1.00 79.50 830 LEU A C 1
ATOM 6040 O O . LEU A 1 830 ? 46.745 -11.171 -45.188 1.00 79.50 830 LEU A O 1
ATOM 6044 N N . PHE A 1 831 ? 45.965 -12.381 -46.918 1.00 80.62 831 PHE A N 1
ATOM 6045 C CA . PHE A 1 831 ? 45.049 -11.401 -47.489 1.00 80.62 831 PHE A CA 1
ATOM 6046 C C . PHE A 1 831 ? 43.614 -11.874 -47.294 1.00 80.62 831 PHE A C 1
ATOM 6048 O O . PHE A 1 831 ? 43.340 -13.069 -47.386 1.00 80.62 831 PHE A O 1
ATOM 6055 N N . THR A 1 832 ? 42.687 -10.950 -47.044 1.00 76.62 832 THR A N 1
ATOM 6056 C CA . THR A 1 832 ? 41.248 -11.249 -47.087 1.00 76.62 832 THR A CA 1
ATOM 6057 C C . THR A 1 832 ? 40.688 -10.685 -48.381 1.00 76.62 832 THR A C 1
ATOM 6059 O O . THR A 1 832 ? 40.612 -9.471 -48.537 1.00 76.62 832 THR A O 1
ATOM 6062 N N . TRP A 1 833 ? 40.294 -11.564 -49.298 1.00 84.12 833 TRP A N 1
ATOM 6063 C CA . TRP A 1 833 ? 39.701 -11.187 -50.574 1.00 84.12 833 TRP A CA 1
ATOM 6064 C C . TRP A 1 833 ? 38.406 -10.381 -50.358 1.00 84.12 833 TRP A C 1
ATOM 6066 O O . TRP A 1 833 ? 37.645 -10.716 -49.438 1.00 84.12 833 TRP A O 1
ATOM 6076 N N . PRO A 1 834 ? 38.109 -9.355 -51.184 1.00 80.62 834 PRO A N 1
ATOM 6077 C CA . PRO A 1 834 ? 36.934 -8.499 -51.015 1.00 80.62 834 PRO A CA 1
ATOM 6078 C C . PRO A 1 834 ? 35.643 -9.290 -50.766 1.00 80.62 834 PRO A C 1
ATOM 6080 O O . PRO A 1 834 ? 35.234 -10.124 -51.572 1.00 80.62 834 PRO A O 1
ATOM 6083 N N . ASN A 1 835 ? 34.981 -9.045 -49.629 1.00 79.88 835 ASN A N 1
ATOM 6084 C CA . ASN A 1 835 ? 33.738 -9.729 -49.252 1.00 79.88 835 ASN A CA 1
ATOM 6085 C C . ASN A 1 835 ? 32.500 -8.981 -49.771 1.00 79.88 835 ASN A C 1
ATOM 6087 O O . ASN A 1 835 ? 31.672 -8.488 -49.000 1.00 79.88 835 ASN A O 1
ATOM 6091 N N . VAL A 1 836 ? 32.413 -8.845 -51.092 1.00 76.38 836 VAL A N 1
ATOM 6092 C CA . VAL A 1 836 ? 31.289 -8.224 -51.802 1.00 76.38 836 VAL A CA 1
ATOM 6093 C C . VAL A 1 836 ? 30.864 -9.102 -52.979 1.00 76.38 836 VAL A C 1
ATOM 6095 O O . VAL A 1 836 ? 31.652 -9.885 -53.505 1.00 76.38 836 VAL A O 1
ATOM 6098 N N . ALA A 1 837 ? 29.594 -9.009 -53.374 1.00 82.94 837 ALA A N 1
ATOM 6099 C CA . ALA A 1 837 ? 29.107 -9.698 -54.565 1.00 82.94 837 ALA A CA 1
ATOM 6100 C C . ALA A 1 837 ? 29.687 -9.053 -55.836 1.00 82.94 837 ALA A C 1
ATOM 6102 O O . ALA A 1 837 ? 29.891 -7.842 -55.868 1.00 82.94 837 ALA A O 1
ATOM 6103 N N . ALA A 1 838 ? 29.899 -9.848 -56.887 1.00 86.62 838 ALA A N 1
ATOM 6104 C CA . ALA A 1 838 ? 30.365 -9.345 -58.178 1.00 86.62 838 ALA A CA 1
ATOM 6105 C C . ALA A 1 838 ? 29.423 -8.258 -58.736 1.00 86.62 838 ALA A C 1
ATOM 6107 O O . ALA A 1 838 ? 28.199 -8.373 -58.627 1.00 86.62 838 ALA A O 1
ATOM 6108 N N . GLY A 1 839 ? 29.987 -7.206 -59.334 1.00 82.75 839 GLY A N 1
ATOM 6109 C CA . GLY A 1 839 ? 29.239 -6.025 -59.776 1.00 82.75 839 GLY A CA 1
ATOM 6110 C C . GLY A 1 839 ? 29.014 -4.962 -58.689 1.00 82.75 839 GLY A C 1
ATOM 6111 O O . GLY A 1 839 ? 28.201 -4.060 -58.883 1.00 82.75 839 GLY A O 1
ATOM 6112 N N . GLN A 1 840 ? 29.683 -5.073 -57.539 1.00 84.88 840 GLN A N 1
ATOM 6113 C CA . GLN A 1 840 ? 29.736 -4.057 -56.479 1.00 84.88 840 GLN A CA 1
ATOM 6114 C C . GLN A 1 840 ? 31.165 -3.534 -56.340 1.00 84.88 840 GLN A C 1
ATOM 6116 O O . GLN A 1 840 ? 32.090 -4.181 -56.807 1.00 84.88 840 GLN A O 1
ATOM 6121 N N . GLN A 1 841 ? 31.359 -2.387 -55.682 1.00 83.81 841 GLN A N 1
ATOM 6122 C CA . GLN A 1 841 ? 32.711 -1.862 -55.486 1.00 83.81 841 GLN A CA 1
ATOM 6123 C C . GLN A 1 841 ? 33.573 -2.847 -54.682 1.00 83.81 841 GLN A C 1
ATOM 6125 O O . GLN A 1 841 ? 33.217 -3.177 -53.547 1.00 83.81 841 GLN A O 1
ATOM 6130 N N . ASP A 1 842 ? 34.669 -3.314 -55.281 1.00 82.75 842 ASP A N 1
ATOM 6131 C CA . ASP A 1 842 ? 35.498 -4.425 -54.787 1.00 82.75 842 ASP A CA 1
ATOM 6132 C C . ASP A 1 842 ? 37.002 -4.108 -54.744 1.00 82.75 842 ASP A C 1
ATOM 6134 O O . ASP A 1 842 ? 37.758 -4.810 -54.071 1.00 82.75 842 ASP A O 1
ATOM 6138 N N . ASP A 1 843 ? 37.427 -3.015 -55.376 1.00 85.38 843 ASP A N 1
ATOM 6139 C CA . ASP A 1 843 ? 38.825 -2.623 -55.494 1.00 85.38 843 ASP A CA 1
ATOM 6140 C C . ASP A 1 843 ? 39.035 -1.108 -55.343 1.00 85.38 843 ASP A C 1
ATOM 6142 O O . ASP A 1 843 ? 38.095 -0.303 -55.285 1.00 85.38 843 ASP A O 1
ATOM 6146 N N . VAL A 1 844 ? 40.307 -0.715 -55.241 1.00 84.00 844 VAL A N 1
ATOM 6147 C CA . VAL A 1 844 ? 40.734 0.675 -55.070 1.00 84.00 844 VAL A CA 1
ATOM 6148 C C . VAL A 1 844 ? 41.568 1.109 -56.276 1.00 84.00 844 VAL A C 1
ATOM 6150 O O . VAL A 1 844 ? 42.717 0.704 -56.435 1.00 84.00 844 VAL A O 1
ATOM 6153 N N . THR A 1 845 ? 41.028 2.002 -57.101 1.00 85.81 845 THR A N 1
ATOM 6154 C CA . THR A 1 845 ? 41.803 2.739 -58.110 1.00 85.81 845 THR A CA 1
ATOM 6155 C C . THR A 1 845 ? 42.631 3.820 -57.421 1.00 85.81 845 THR A C 1
ATOM 6157 O O . THR A 1 845 ? 42.066 4.673 -56.732 1.00 85.81 845 THR A O 1
ATOM 6160 N N . ALA A 1 846 ? 43.953 3.813 -57.596 1.00 82.50 846 ALA A N 1
ATOM 6161 C CA . ALA A 1 846 ? 44.874 4.693 -56.883 1.00 82.50 846 ALA A CA 1
ATOM 6162 C C . ALA A 1 846 ? 44.748 6.159 -57.356 1.00 82.50 846 ALA A C 1
ATOM 6164 O O . ALA A 1 846 ? 45.264 6.563 -58.393 1.00 82.50 846 ALA A O 1
ATOM 6165 N N . THR A 1 847 ? 44.054 6.994 -56.587 1.00 80.50 847 THR A N 1
ATOM 6166 C CA . THR A 1 847 ? 43.799 8.420 -56.869 1.00 80.50 847 THR A CA 1
ATOM 6167 C C . THR A 1 847 ? 44.447 9.330 -55.818 1.00 80.50 847 THR A C 1
ATOM 6169 O O . THR A 1 847 ? 44.023 10.470 -55.633 1.00 80.50 847 THR A O 1
ATOM 6172 N N . GLY A 1 848 ? 45.449 8.833 -55.081 1.00 79.06 848 GLY A N 1
ATOM 6173 C CA . GLY A 1 848 ? 46.097 9.562 -53.983 1.00 79.06 848 GLY A CA 1
ATOM 6174 C C . GLY A 1 848 ? 45.397 9.437 -52.624 1.00 79.06 848 GLY A C 1
ATOM 6175 O O . GLY A 1 848 ? 45.688 10.211 -51.714 1.00 79.06 848 GLY A O 1
ATOM 6176 N N . GLN A 1 849 ? 44.456 8.502 -52.478 1.00 77.56 849 GLN A N 1
ATOM 6177 C CA . GLN A 1 849 ? 43.738 8.262 -51.229 1.00 77.56 849 GLN A CA 1
ATOM 6178 C C . GLN A 1 849 ? 44.620 7.587 -50.175 1.00 77.56 849 GLN A C 1
ATOM 6180 O O . GLN A 1 849 ? 45.522 6.804 -50.481 1.00 77.56 849 GLN A O 1
ATOM 6185 N N . THR A 1 850 ? 44.303 7.858 -48.913 1.00 78.94 850 THR A N 1
ATOM 6186 C CA . THR A 1 850 ? 44.917 7.202 -47.759 1.00 78.94 850 THR A CA 1
ATOM 6187 C C . THR A 1 850 ? 44.025 6.071 -47.275 1.00 78.94 850 THR A C 1
ATOM 6189 O O . THR A 1 850 ? 42.863 6.290 -46.942 1.00 78.94 850 THR A O 1
ATOM 6192 N N . VAL A 1 851 ? 44.585 4.868 -47.218 1.00 75.06 851 VAL A N 1
ATOM 6193 C CA . VAL A 1 851 ? 43.917 3.653 -46.762 1.00 75.06 851 VAL A CA 1
ATOM 6194 C C . VAL A 1 851 ? 44.428 3.297 -45.369 1.00 75.06 851 VAL A C 1
ATOM 6196 O O . VAL A 1 851 ? 45.623 3.077 -45.169 1.00 75.06 851 VAL A O 1
ATOM 6199 N N . THR A 1 852 ? 43.534 3.261 -44.384 1.00 69.12 852 THR A N 1
ATOM 6200 C CA . THR A 1 852 ? 43.886 2.929 -42.997 1.00 69.12 852 THR A CA 1
ATOM 6201 C C . THR A 1 852 ? 44.124 1.430 -42.859 1.00 69.12 852 THR A C 1
ATOM 6203 O O . THR A 1 852 ? 43.237 0.628 -43.144 1.00 69.12 852 THR A O 1
ATOM 6206 N N . MET A 1 853 ? 45.316 1.052 -42.400 1.00 69.31 853 MET A N 1
ATOM 6207 C CA . MET A 1 853 ? 45.727 -0.338 -42.194 1.00 69.31 853 MET A CA 1
ATOM 6208 C C . MET A 1 853 ? 46.633 -0.369 -40.964 1.00 69.31 853 MET A C 1
ATOM 6210 O O . MET A 1 853 ? 47.818 -0.054 -41.056 1.00 69.31 853 MET A O 1
ATOM 6214 N N . VAL A 1 854 ? 46.068 -0.660 -39.790 1.00 63.91 854 VAL A N 1
ATOM 6215 C CA . VAL A 1 854 ? 46.836 -0.629 -38.537 1.00 63.91 854 VAL A CA 1
ATOM 6216 C C . VAL A 1 854 ? 47.438 -1.999 -38.267 1.00 63.91 854 VAL A C 1
ATOM 6218 O O . VAL A 1 854 ? 46.699 -2.968 -38.108 1.00 63.91 854 VAL A O 1
ATOM 6221 N N . GLY A 1 855 ? 48.765 -2.083 -38.183 1.00 68.69 855 GLY A N 1
ATOM 6222 C CA . GLY A 1 855 ? 49.439 -3.356 -37.942 1.00 68.69 855 GLY A CA 1
ATOM 6223 C C . GLY A 1 855 ? 50.938 -3.236 -37.690 1.00 68.69 855 GLY A C 1
ATOM 6224 O O . GLY A 1 855 ? 51.581 -2.249 -38.053 1.00 68.69 855 GLY A O 1
ATOM 6225 N N . THR A 1 856 ? 51.496 -4.262 -37.052 1.00 73.94 856 THR A N 1
ATOM 6226 C CA . THR A 1 856 ? 52.940 -4.458 -36.885 1.00 73.94 856 THR A CA 1
ATOM 6227 C C . THR A 1 856 ? 53.404 -5.594 -37.792 1.00 73.94 856 THR A C 1
ATOM 6229 O O . THR A 1 856 ? 52.678 -6.559 -38.020 1.00 73.94 856 THR A O 1
ATOM 6232 N N . GLY A 1 857 ? 54.616 -5.489 -38.330 1.00 79.81 857 GLY A N 1
ATOM 6233 C CA . GLY A 1 857 ? 55.159 -6.493 -39.240 1.00 79.81 857 GLY A CA 1
ATOM 6234 C C . GLY A 1 857 ? 56.513 -6.086 -39.800 1.00 79.81 857 GLY A C 1
ATOM 6235 O O . GLY A 1 857 ? 56.978 -4.968 -39.587 1.00 79.81 857 GLY A O 1
ATOM 6236 N N . THR A 1 858 ? 57.160 -7.009 -40.506 1.00 84.56 858 THR A N 1
ATOM 6237 C CA . THR A 1 858 ? 58.420 -6.744 -41.218 1.00 84.56 858 THR A CA 1
ATOM 6238 C C . THR A 1 858 ? 58.190 -6.244 -42.640 1.00 84.56 858 THR A C 1
ATOM 6240 O O . THR A 1 858 ? 59.079 -5.619 -43.215 1.00 84.56 858 THR A O 1
ATOM 6243 N N . VAL A 1 859 ? 57.009 -6.502 -43.206 1.00 88.88 859 VAL A N 1
ATOM 6244 C CA . VAL A 1 859 ? 56.610 -6.092 -44.555 1.00 88.88 859 VAL A CA 1
ATOM 6245 C C . VAL A 1 859 ? 55.157 -5.619 -44.572 1.00 88.88 859 VAL A C 1
ATOM 6247 O O . VAL A 1 859 ? 54.335 -6.083 -43.786 1.00 88.88 859 VAL A O 1
ATOM 6250 N N . LEU A 1 860 ? 54.860 -4.703 -45.486 1.00 88.69 860 LEU A N 1
ATOM 6251 C CA . LEU A 1 860 ? 53.529 -4.327 -45.936 1.00 88.69 860 LEU A CA 1
ATOM 6252 C C . LEU A 1 860 ? 53.385 -4.903 -47.344 1.00 88.69 860 LEU A C 1
ATOM 6254 O O . LEU A 1 860 ? 54.185 -4.562 -48.216 1.00 88.69 860 LEU A O 1
ATOM 6258 N N . ALA A 1 861 ? 52.397 -5.763 -47.562 1.00 89.06 861 ALA A N 1
ATOM 6259 C CA . ALA A 1 861 ? 52.146 -6.370 -48.862 1.00 89.06 861 ALA A CA 1
ATOM 6260 C C . ALA A 1 861 ? 50.787 -5.941 -49.417 1.00 89.06 861 ALA A C 1
ATOM 6262 O O . ALA A 1 861 ? 49.880 -5.629 -48.649 1.00 89.06 861 ALA A O 1
ATOM 6263 N N . LEU A 1 862 ? 50.672 -5.908 -50.742 1.00 89.25 862 LEU A N 1
ATOM 6264 C CA . LEU A 1 862 ? 49.469 -5.520 -51.468 1.00 89.25 862 LEU A CA 1
ATOM 6265 C C . LEU A 1 862 ? 49.227 -6.503 -52.613 1.00 89.25 862 LEU A C 1
ATOM 6267 O O . LEU A 1 862 ? 50.181 -6.895 -53.295 1.00 89.25 862 LEU A O 1
ATOM 6271 N N . LEU A 1 863 ? 47.960 -6.841 -52.857 1.00 90.69 863 LEU A N 1
ATOM 6272 C CA . LEU A 1 863 ? 47.539 -7.407 -54.133 1.00 90.69 863 LEU A CA 1
ATOM 6273 C C . LEU A 1 863 ? 47.058 -6.276 -55.055 1.00 90.69 863 LEU A C 1
ATOM 6275 O O . LEU A 1 863 ? 46.647 -5.195 -54.623 1.00 90.69 863 LEU A O 1
ATOM 6279 N N . GLY A 1 864 ? 47.156 -6.467 -56.362 1.00 90.94 864 GLY A N 1
ATOM 6280 C CA . GLY A 1 864 ? 46.742 -5.434 -57.301 1.00 90.94 864 GLY A CA 1
ATOM 6281 C C . GLY A 1 864 ? 47.146 -5.719 -58.727 1.00 90.94 864 GLY A C 1
ATOM 6282 O O . GLY A 1 864 ? 47.602 -6.809 -59.066 1.00 90.94 864 GLY A O 1
ATOM 6283 N N . THR A 1 865 ? 46.907 -4.742 -59.588 1.00 91.44 865 THR A N 1
ATOM 6284 C CA . THR A 1 865 ? 47.194 -4.850 -61.007 1.00 91.44 865 THR A CA 1
ATOM 6285 C C . THR A 1 865 ? 47.307 -3.479 -61.675 1.00 91.44 865 THR A C 1
ATOM 6287 O O . THR A 1 865 ? 46.739 -2.484 -61.221 1.00 91.44 865 THR A O 1
ATOM 6290 N N . GLY A 1 866 ? 48.068 -3.406 -62.759 1.00 89.31 866 GLY A N 1
ATOM 6291 C CA . GLY A 1 866 ? 48.144 -2.242 -63.631 1.00 89.31 866 GLY A CA 1
ATOM 6292 C C . GLY A 1 866 ? 47.154 -2.362 -64.785 1.00 89.31 866 GLY A C 1
ATOM 6293 O O . GLY A 1 866 ? 46.929 -3.450 -65.313 1.00 89.31 866 GLY A O 1
ATOM 6294 N N . ASN A 1 867 ? 46.599 -1.232 -65.218 1.00 83.69 867 ASN A N 1
ATOM 6295 C CA . ASN A 1 867 ? 45.771 -1.158 -66.416 1.00 83.69 867 ASN A CA 1
ATOM 6296 C C . ASN A 1 867 ? 46.515 -0.429 -67.543 1.00 83.69 867 ASN A C 1
ATOM 6298 O O . ASN A 1 867 ? 47.088 0.639 -67.322 1.00 83.69 867 ASN A O 1
ATOM 6302 N N . ASN A 1 868 ? 46.430 -0.948 -68.774 1.00 81.88 868 ASN A N 1
ATOM 6303 C CA . ASN A 1 868 ? 47.068 -0.382 -69.974 1.00 81.88 868 ASN A CA 1
ATOM 6304 C C . ASN A 1 868 ? 48.603 -0.253 -69.835 1.00 81.88 868 ASN A C 1
ATOM 6306 O O . ASN A 1 868 ? 49.166 0.837 -69.961 1.00 81.88 868 ASN A O 1
ATOM 6310 N N . GLY A 1 869 ? 49.280 -1.371 -69.585 1.00 86.06 869 GLY A N 1
ATOM 6311 C CA . GLY A 1 869 ? 50.715 -1.450 -69.312 1.00 86.06 869 GLY A CA 1
ATOM 6312 C C . GLY A 1 869 ? 51.050 -1.487 -67.820 1.00 86.06 869 GLY A C 1
ATOM 6313 O O . GLY A 1 869 ? 50.186 -1.310 -66.965 1.00 86.06 869 GLY A O 1
ATOM 6314 N N . THR A 1 870 ? 52.326 -1.724 -67.506 1.00 89.12 870 THR A N 1
ATOM 6315 C CA . THR A 1 870 ? 52.842 -1.651 -66.131 1.00 89.12 870 THR A CA 1
ATOM 6316 C C . THR A 1 870 ? 52.667 -0.241 -65.577 1.00 89.12 870 THR A C 1
ATOM 6318 O O . THR A 1 870 ? 53.141 0.730 -66.171 1.00 89.12 870 THR A O 1
ATOM 6321 N N . GLN A 1 871 ? 52.033 -0.137 -64.413 1.00 90.25 871 GLN A N 1
ATOM 6322 C CA . GLN A 1 871 ? 51.750 1.128 -63.746 1.00 90.25 871 GLN A CA 1
ATOM 6323 C C . GLN A 1 871 ? 52.586 1.250 -62.485 1.00 90.25 871 GLN A C 1
ATOM 6325 O O . GLN A 1 871 ? 52.700 0.297 -61.721 1.00 90.25 871 GLN A O 1
ATOM 6330 N N . SER A 1 872 ? 53.161 2.429 -62.251 1.00 87.94 872 SER A N 1
ATOM 6331 C CA . SER A 1 872 ? 53.923 2.700 -61.033 1.00 87.94 872 SER A CA 1
ATOM 6332 C C . SER A 1 872 ? 53.684 4.107 -60.492 1.00 87.94 872 SER A C 1
ATOM 6334 O O . SER A 1 872 ? 53.211 4.996 -61.205 1.00 87.94 872 SER A O 1
ATOM 6336 N N . GLY A 1 873 ? 53.976 4.311 -59.210 1.00 89.12 873 GLY A N 1
ATOM 6337 C CA . GLY A 1 873 ? 53.908 5.612 -58.558 1.00 89.12 873 GLY A CA 1
ATOM 6338 C C . GLY A 1 873 ? 54.423 5.577 -57.120 1.00 89.12 873 GLY A C 1
ATOM 6339 O O . GLY A 1 873 ? 54.637 4.513 -56.544 1.00 89.12 873 GLY A O 1
ATOM 6340 N N . THR A 1 874 ? 54.626 6.754 -56.531 1.00 92.00 874 THR A N 1
ATOM 6341 C CA . THR A 1 874 ? 55.084 6.879 -55.140 1.00 92.00 874 THR A CA 1
ATOM 6342 C C . THR A 1 874 ? 53.922 6.699 -54.166 1.00 92.00 874 THR A C 1
ATOM 6344 O O . THR A 1 874 ? 52.975 7.482 -54.187 1.00 92.00 874 THR A O 1
ATOM 6347 N N . ALA A 1 875 ? 54.031 5.712 -53.281 1.00 90.94 875 ALA A N 1
ATOM 6348 C CA . ALA A 1 875 ? 53.157 5.500 -52.133 1.00 90.94 875 ALA A CA 1
ATOM 6349 C C . ALA A 1 875 ? 53.847 5.948 -50.832 1.00 90.94 875 ALA A C 1
ATOM 6351 O O . ALA A 1 875 ? 55.077 6.007 -50.756 1.00 90.94 875 ALA A O 1
ATOM 6352 N N . THR A 1 876 ? 53.060 6.260 -49.799 1.00 93.69 876 THR A N 1
ATOM 6353 C CA . THR A 1 876 ? 53.562 6.677 -48.477 1.00 93.69 876 THR A CA 1
ATOM 6354 C C . THR A 1 876 ? 52.944 5.834 -47.370 1.00 93.69 876 THR A C 1
ATOM 6356 O O . THR A 1 876 ? 51.736 5.859 -47.181 1.00 93.69 876 THR A O 1
ATOM 6359 N N . ILE A 1 877 ? 53.768 5.132 -46.603 1.00 92.50 877 ILE A N 1
ATOM 6360 C CA . ILE A 1 877 ? 53.402 4.515 -45.327 1.00 92.50 877 ILE A CA 1
ATOM 6361 C C . ILE A 1 877 ? 53.430 5.604 -44.252 1.00 92.50 877 ILE A C 1
ATOM 6363 O O . ILE A 1 877 ? 54.436 6.299 -44.104 1.00 92.50 877 ILE A O 1
ATOM 6367 N N . HIS A 1 878 ? 52.353 5.729 -43.485 1.00 84.69 878 HIS A N 1
ATOM 6368 C CA . HIS A 1 878 ? 52.270 6.571 -42.292 1.00 84.69 878 HIS A CA 1
ATOM 6369 C C . HIS A 1 878 ? 52.318 5.691 -41.054 1.00 84.69 878 HIS A C 1
ATOM 6371 O O . HIS A 1 878 ? 51.568 4.719 -40.960 1.00 84.69 878 HIS A O 1
ATOM 6377 N N . TYR A 1 879 ? 53.173 6.034 -40.100 1.00 83.56 879 TYR A N 1
ATOM 6378 C CA . TYR A 1 879 ? 53.329 5.320 -38.838 1.00 83.56 879 TYR A CA 1
ATOM 6379 C C . TYR A 1 879 ? 52.515 5.969 -37.722 1.00 83.56 879 TYR A C 1
ATOM 6381 O O . TYR A 1 879 ? 52.260 7.173 -37.732 1.00 83.56 879 TYR A O 1
ATOM 6389 N N . THR A 1 880 ? 52.130 5.180 -36.717 1.00 73.50 880 THR A N 1
ATOM 6390 C CA . THR A 1 880 ? 51.333 5.667 -35.576 1.00 73.50 880 THR A CA 1
ATOM 6391 C C . THR A 1 880 ? 52.049 6.729 -34.739 1.00 73.50 880 THR A C 1
ATOM 6393 O O . THR A 1 880 ? 51.403 7.449 -33.988 1.00 73.50 880 THR A O 1
ATOM 6396 N N . ASP A 1 881 ? 53.374 6.835 -34.848 1.00 77.12 881 ASP A N 1
ATOM 6397 C CA . ASP A 1 881 ? 54.183 7.858 -34.176 1.00 77.12 881 ASP A CA 1
ATOM 6398 C C . ASP A 1 881 ? 54.353 9.155 -34.992 1.00 77.12 881 ASP A C 1
ATOM 6400 O O . ASP A 1 881 ? 55.138 10.026 -34.619 1.00 77.12 881 ASP A O 1
ATOM 6404 N N . GLY A 1 882 ? 53.630 9.284 -36.110 1.00 78.81 882 GLY A N 1
ATOM 6405 C CA . GLY A 1 882 ? 53.641 10.455 -36.987 1.00 78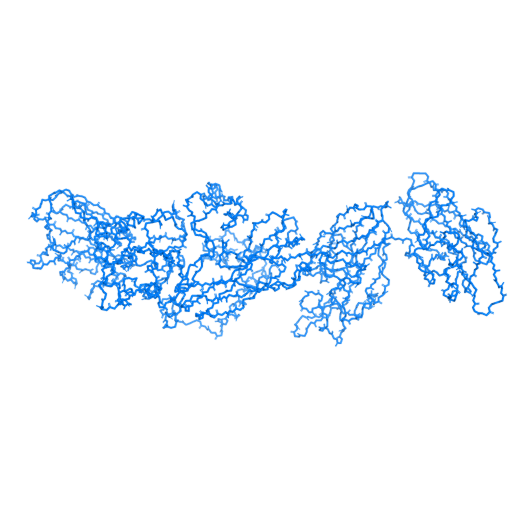.81 882 GLY A CA 1
ATOM 6406 C C . GLY A 1 882 ? 54.778 10.479 -38.012 1.00 78.81 882 GLY A C 1
ATOM 6407 O O . GLY A 1 882 ? 54.834 11.399 -38.826 1.00 78.81 882 GLY A O 1
ATOM 6408 N N . THR A 1 883 ? 55.679 9.490 -38.010 1.00 91.75 883 THR A N 1
ATOM 6409 C CA . THR A 1 883 ? 56.717 9.370 -39.047 1.00 91.75 883 THR A CA 1
ATOM 6410 C C . THR A 1 883 ? 56.171 8.740 -40.332 1.00 91.75 883 THR A C 1
ATOM 6412 O O . THR A 1 883 ? 55.134 8.078 -40.319 1.00 91.75 883 THR A O 1
ATOM 6415 N N . THR A 1 884 ? 56.860 8.932 -41.461 1.00 94.69 884 THR A N 1
ATOM 6416 C CA . THR A 1 884 ? 56.447 8.381 -42.761 1.00 94.69 884 THR A CA 1
ATOM 6417 C C . THR A 1 884 ? 57.594 7.676 -43.490 1.00 94.69 884 THR A C 1
ATOM 6419 O O . THR A 1 884 ? 58.772 7.949 -43.251 1.00 94.69 884 THR A O 1
ATOM 6422 N N . GLN A 1 885 ? 57.252 6.750 -44.386 1.00 96.00 885 GLN A N 1
ATOM 6423 C CA . GLN A 1 885 ? 58.172 6.076 -45.306 1.00 96.00 885 GLN A CA 1
ATOM 6424 C C . GLN A 1 885 ? 57.559 6.049 -46.703 1.00 96.00 885 GLN A C 1
ATOM 6426 O O . GLN A 1 885 ? 56.459 5.540 -46.885 1.00 96.00 885 GLN A O 1
ATOM 6431 N N . THR A 1 886 ? 58.279 6.538 -47.706 1.00 94.88 886 THR A N 1
ATOM 6432 C CA . THR A 1 886 ? 57.848 6.430 -49.103 1.00 94.88 886 THR A CA 1
ATOM 6433 C C . THR A 1 886 ? 58.396 5.167 -49.761 1.00 94.88 886 THR A C 1
ATOM 6435 O O . THR A 1 886 ? 59.477 4.687 -49.412 1.00 94.88 886 THR A O 1
ATOM 6438 N N . PHE A 1 887 ? 57.650 4.619 -50.717 1.00 92.19 887 PHE A N 1
ATOM 6439 C CA . PHE A 1 887 ? 58.086 3.508 -51.561 1.00 92.19 887 PHE A CA 1
ATOM 6440 C C . PHE A 1 887 ? 57.460 3.597 -52.953 1.00 92.19 887 PHE A C 1
ATOM 6442 O O . PHE A 1 887 ? 56.447 4.269 -53.144 1.00 92.19 887 PHE A O 1
ATOM 6449 N N . THR A 1 888 ? 58.066 2.934 -53.935 1.00 90.88 888 THR A N 1
ATOM 6450 C CA . THR A 1 888 ? 57.476 2.805 -55.271 1.00 90.88 888 THR A CA 1
ATOM 6451 C C . THR A 1 888 ? 56.505 1.633 -55.265 1.00 90.88 888 THR A C 1
ATOM 6453 O O . THR A 1 888 ? 56.927 0.497 -55.067 1.00 90.88 888 THR A O 1
ATOM 6456 N N . LEU A 1 889 ? 55.224 1.906 -55.498 1.00 89.44 889 LEU A N 1
ATOM 6457 C CA . LEU A 1 889 ? 54.230 0.881 -55.793 1.00 89.44 889 LEU A CA 1
ATOM 6458 C C . LEU A 1 889 ? 54.207 0.671 -57.307 1.00 89.44 889 LEU A C 1
ATOM 6460 O O . LEU A 1 889 ? 54.042 1.642 -58.047 1.00 89.44 889 LEU A O 1
ATOM 6464 N N . SER A 1 890 ? 54.389 -0.566 -57.761 1.00 89.00 890 SER A N 1
ATOM 6465 C CA . SER A 1 890 ? 54.365 -0.930 -59.177 1.00 89.00 890 SER A CA 1
ATOM 6466 C C . SER A 1 890 ? 53.579 -2.220 -59.361 1.00 89.00 890 SER A C 1
ATOM 6468 O O . SER A 1 890 ? 53.833 -3.177 -58.642 1.00 89.00 890 SER A O 1
ATOM 6470 N N . PHE A 1 891 ? 52.671 -2.241 -60.334 1.00 91.88 891 PHE A N 1
ATOM 6471 C CA . PHE A 1 891 ? 51.943 -3.439 -60.738 1.00 91.88 891 PHE A CA 1
ATOM 6472 C C . PHE A 1 891 ? 52.013 -3.629 -62.254 1.00 91.88 891 PHE A C 1
ATOM 6474 O O . PHE A 1 891 ? 51.826 -2.684 -63.031 1.00 91.88 891 PHE A O 1
ATOM 6481 N N . ALA A 1 892 ? 52.284 -4.858 -62.679 1.00 92.50 892 ALA A N 1
ATOM 6482 C CA . ALA A 1 892 ? 52.216 -5.289 -64.064 1.00 92.50 892 ALA A CA 1
ATOM 6483 C C . ALA A 1 892 ? 50.800 -5.206 -64.638 1.00 92.50 892 ALA A C 1
ATOM 6485 O O . ALA A 1 892 ? 49.810 -5.228 -63.913 1.00 92.50 892 ALA A O 1
ATOM 6486 N N . ASP A 1 893 ? 50.717 -5.125 -65.967 1.00 90.94 893 ASP A N 1
ATOM 6487 C CA . ASP A 1 893 ? 49.438 -5.122 -66.673 1.00 90.94 893 ASP A CA 1
ATOM 6488 C C . ASP A 1 893 ? 48.680 -6.433 -66.412 1.00 90.94 893 ASP A C 1
ATOM 6490 O O . ASP A 1 893 ? 49.208 -7.525 -66.671 1.00 90.94 893 ASP A O 1
ATOM 6494 N N . TRP A 1 894 ? 47.442 -6.333 -65.931 1.00 90.69 894 TRP A N 1
ATOM 6495 C CA . TRP A 1 894 ? 46.557 -7.473 -65.680 1.00 90.69 894 TRP A CA 1
ATOM 6496 C C . TRP A 1 894 ? 46.385 -8.381 -66.900 1.00 90.69 894 TRP A C 1
ATOM 6498 O O . TRP A 1 894 ? 46.270 -9.598 -66.751 1.00 90.69 894 TRP A O 1
ATOM 6508 N N . TYR A 1 895 ? 46.449 -7.808 -68.106 1.00 88.88 895 TYR A N 1
ATOM 6509 C CA . TYR A 1 895 ? 46.350 -8.522 -69.376 1.00 88.88 895 TYR A CA 1
ATOM 6510 C C . TYR A 1 895 ? 47.659 -9.228 -69.777 1.00 88.88 895 TYR A C 1
ATOM 6512 O O . TYR A 1 895 ? 47.634 -10.223 -70.505 1.00 88.88 895 TYR A O 1
ATOM 6520 N N . ALA A 1 896 ? 48.824 -8.745 -69.332 1.00 86.00 896 ALA A N 1
ATOM 6521 C CA . ALA A 1 896 ? 50.121 -9.226 -69.821 1.00 86.00 896 ALA A CA 1
ATOM 6522 C C . ALA A 1 896 ? 50.552 -10.582 -69.238 1.00 86.00 896 ALA A C 1
ATOM 6524 O O . ALA A 1 896 ? 51.388 -11.260 -69.841 1.00 86.00 896 ALA A O 1
ATOM 6525 N N . ASN A 1 897 ? 50.009 -10.979 -68.080 1.00 84.50 897 ASN A N 1
ATOM 6526 C CA . ASN A 1 897 ? 50.375 -12.202 -67.345 1.00 84.50 897 ASN A CA 1
ATOM 6527 C C . ASN A 1 897 ? 51.895 -12.391 -67.177 1.00 84.50 897 ASN A C 1
ATOM 6529 O O . ASN A 1 897 ? 52.408 -13.507 -67.231 1.00 84.50 897 ASN A O 1
ATOM 6533 N N . THR A 1 898 ? 52.628 -11.289 -67.032 1.00 88.81 898 THR A N 1
ATOM 6534 C CA . THR A 1 898 ? 54.082 -11.279 -66.870 1.00 88.81 898 THR A CA 1
ATOM 6535 C C . THR A 1 898 ? 54.417 -10.241 -65.802 1.00 88.81 898 THR A C 1
ATOM 6537 O O . THR A 1 898 ? 54.067 -9.078 -66.007 1.00 88.81 898 THR A O 1
ATOM 6540 N N . PRO A 1 899 ? 55.073 -10.625 -64.690 1.00 89.81 899 PRO A N 1
ATOM 6541 C CA . PRO A 1 899 ? 55.454 -9.692 -63.634 1.00 89.81 899 PRO A CA 1
ATOM 6542 C C . PRO A 1 899 ? 56.324 -8.531 -64.135 1.00 89.81 899 PRO A C 1
ATOM 6544 O O . PRO A 1 899 ? 57.144 -8.682 -65.047 1.00 89.81 899 PRO A O 1
ATOM 6547 N N . ALA A 1 900 ? 56.167 -7.374 -63.507 1.00 85.62 900 ALA A N 1
ATOM 6548 C CA . ALA A 1 900 ? 57.050 -6.230 -63.594 1.00 85.62 900 ALA A CA 1
ATOM 6549 C C . ALA A 1 900 ? 58.216 -6.381 -62.602 1.00 85.62 900 ALA A C 1
ATOM 6551 O O . ALA A 1 900 ? 58.278 -7.288 -61.776 1.00 85.62 900 ALA A O 1
ATOM 6552 N N . ALA A 1 901 ? 59.192 -5.476 -62.677 1.00 83.62 901 ALA A N 1
ATOM 6553 C CA . ALA A 1 901 ? 60.286 -5.476 -61.713 1.00 83.62 901 ALA A CA 1
ATOM 6554 C C . ALA A 1 901 ? 59.760 -5.140 -60.304 1.00 83.62 901 ALA A C 1
ATOM 6556 O O . ALA A 1 901 ? 59.410 -3.990 -60.042 1.00 83.62 901 ALA A O 1
ATOM 6557 N N . GLY A 1 902 ? 59.757 -6.130 -59.405 1.00 82.12 902 GLY A N 1
ATOM 6558 C CA . GLY A 1 902 ? 59.384 -5.965 -57.996 1.00 82.12 902 GLY A CA 1
ATOM 6559 C C . GLY A 1 902 ? 57.997 -6.486 -57.609 1.00 82.12 902 GLY A C 1
ATOM 6560 O O . GLY A 1 902 ? 57.654 -6.371 -56.436 1.00 82.12 902 GLY A O 1
ATOM 6561 N N . ASP A 1 903 ? 57.239 -7.070 -58.542 1.00 88.50 903 ASP A N 1
ATOM 6562 C CA . ASP A 1 903 ? 56.002 -7.801 -58.249 1.00 88.50 903 ASP A CA 1
ATOM 6563 C C . ASP A 1 903 ? 56.093 -9.279 -58.686 1.00 88.50 903 ASP A C 1
ATOM 6565 O O . ASP A 1 903 ? 57.058 -9.712 -59.322 1.00 88.50 903 ASP A O 1
ATOM 6569 N N . GLU A 1 904 ? 55.097 -10.070 -58.293 1.00 92.88 904 GLU A N 1
ATOM 6570 C CA . GLU A 1 904 ? 54.942 -11.485 -58.635 1.00 92.88 904 GLU A CA 1
ATOM 6571 C C . GLU A 1 904 ? 53.488 -11.778 -59.015 1.00 92.88 904 GLU A C 1
ATOM 6573 O O . GLU A 1 904 ? 52.582 -11.067 -58.595 1.00 92.88 904 GLU A O 1
ATOM 6578 N N . ILE A 1 905 ? 53.219 -12.835 -59.787 1.00 92.81 905 ILE A N 1
ATOM 6579 C CA . ILE A 1 905 ? 51.832 -13.276 -60.010 1.00 92.81 905 ILE A CA 1
ATOM 6580 C C . ILE A 1 905 ? 51.332 -13.958 -58.734 1.00 92.81 905 ILE A C 1
ATOM 6582 O O . ILE A 1 905 ? 51.871 -14.989 -58.336 1.00 92.81 905 ILE A O 1
ATOM 6586 N N . ALA A 1 906 ? 50.272 -13.414 -58.137 1.00 90.38 906 ALA A N 1
ATOM 6587 C CA . ALA A 1 906 ? 49.574 -14.043 -57.021 1.00 90.38 906 ALA A CA 1
ATOM 6588 C C . ALA A 1 906 ? 48.600 -15.110 -57.530 1.00 90.38 906 ALA A C 1
ATOM 6590 O O . ALA A 1 906 ? 48.606 -16.253 -57.080 1.00 90.38 906 ALA A O 1
ATOM 6591 N N . VAL A 1 907 ? 47.760 -14.738 -58.503 1.00 91.38 907 VAL A N 1
ATOM 6592 C CA . VAL A 1 907 ? 46.737 -15.612 -59.087 1.00 91.38 907 VAL A CA 1
ATOM 6593 C C . VAL A 1 907 ? 46.495 -15.236 -60.546 1.00 91.38 907 VAL A C 1
ATOM 6595 O O . VAL A 1 907 ? 46.402 -14.058 -60.876 1.00 91.38 907 VAL A O 1
ATOM 6598 N N . THR A 1 908 ? 46.301 -16.237 -61.407 1.00 93.38 908 THR A N 1
ATOM 6599 C CA . THR A 1 908 ? 45.841 -16.049 -62.791 1.00 93.38 908 THR A CA 1
ATOM 6600 C C . THR A 1 908 ? 44.432 -16.611 -62.954 1.00 93.38 908 THR A C 1
ATOM 6602 O O . THR A 1 908 ? 44.215 -17.817 -62.831 1.00 93.38 908 THR A O 1
ATOM 6605 N N . ALA A 1 909 ? 43.471 -15.743 -63.258 1.00 91.00 909 ALA A N 1
ATOM 6606 C CA . ALA A 1 909 ? 42.141 -16.140 -63.688 1.00 91.00 909 ALA A CA 1
ATOM 6607 C C . ALA A 1 909 ? 42.194 -16.583 -65.156 1.00 91.00 909 ALA A C 1
ATOM 6609 O O . ALA A 1 909 ? 42.790 -15.922 -66.004 1.00 91.00 909 ALA A O 1
ATOM 6610 N N . THR A 1 910 ? 41.564 -17.713 -65.472 1.00 90.81 910 THR A N 1
ATOM 6611 C CA . THR A 1 910 ? 41.590 -18.287 -66.829 1.00 90.81 910 THR A CA 1
ATOM 6612 C C . THR A 1 910 ? 40.752 -17.505 -67.838 1.00 90.81 910 THR A C 1
ATOM 6614 O O . THR A 1 910 ? 40.870 -17.757 -69.038 1.00 90.81 910 THR A O 1
ATOM 6617 N N . ASN A 1 911 ? 39.903 -16.589 -67.364 1.00 88.44 911 ASN A N 1
ATOM 6618 C CA . ASN A 1 911 ? 39.107 -15.713 -68.202 1.00 88.44 911 ASN A CA 1
ATOM 6619 C C . ASN A 1 911 ? 38.882 -14.339 -67.554 1.00 88.44 911 ASN A C 1
ATOM 6621 O O . ASN A 1 911 ? 38.953 -14.174 -66.337 1.00 88.44 911 ASN A O 1
ATOM 6625 N N . TRP A 1 912 ? 38.506 -13.382 -68.388 1.00 91.69 912 TRP A N 1
ATOM 6626 C CA . TRP A 1 912 ? 38.026 -12.054 -68.025 1.00 91.69 912 TRP A CA 1
ATOM 6627 C C . TRP A 1 912 ? 36.626 -11.814 -68.602 1.00 91.69 912 TRP A C 1
ATOM 6629 O O . TRP A 1 912 ? 36.187 -12.518 -69.514 1.00 91.69 912 TRP A O 1
ATOM 6639 N N . ASN A 1 913 ? 35.919 -10.827 -68.064 1.00 91.38 913 ASN A N 1
ATOM 6640 C CA . ASN A 1 913 ? 34.643 -10.372 -68.595 1.00 91.38 913 ASN A CA 1
ATOM 6641 C C . ASN A 1 913 ? 34.857 -9.173 -69.515 1.00 91.38 913 ASN A C 1
ATOM 6643 O O . ASN A 1 913 ? 35.578 -8.236 -69.173 1.00 91.38 913 ASN A O 1
ATOM 6647 N N . VAL A 1 914 ? 34.219 -9.229 -70.686 1.00 88.12 914 VAL A N 1
ATOM 6648 C CA . VAL A 1 914 ? 34.361 -8.245 -71.765 1.00 88.12 914 VAL A CA 1
ATOM 6649 C C . VAL A 1 914 ? 33.063 -7.445 -71.964 1.00 88.12 914 VAL A C 1
ATOM 6651 O O . VAL A 1 914 ? 31.973 -7.993 -71.757 1.00 88.12 914 VAL A O 1
ATOM 6654 N N . PRO A 1 915 ? 33.141 -6.177 -72.409 1.00 83.62 915 PRO A N 1
ATOM 6655 C CA . PRO A 1 915 ? 31.969 -5.375 -72.750 1.00 83.62 915 PRO A CA 1
ATOM 6656 C C . PRO A 1 915 ? 31.121 -5.989 -73.873 1.00 83.62 915 PRO A C 1
ATOM 6658 O O . PRO A 1 915 ? 31.618 -6.657 -74.782 1.00 83.62 915 PRO A O 1
ATOM 6661 N N . SER A 1 916 ? 29.818 -5.696 -73.863 1.00 76.31 916 SER A N 1
ATOM 6662 C CA . SER A 1 916 ? 28.897 -6.139 -74.917 1.00 76.31 916 SER A CA 1
ATOM 6663 C C . SER A 1 916 ? 29.306 -5.590 -76.291 1.00 76.31 916 SER A C 1
ATOM 6665 O O . SER A 1 916 ? 29.321 -4.378 -76.495 1.00 76.31 916 SER A O 1
ATOM 6667 N N . GLY A 1 917 ? 29.551 -6.485 -77.254 1.00 70.00 917 GLY A N 1
ATOM 6668 C CA . GLY A 1 917 ? 29.925 -6.141 -78.634 1.00 70.00 917 GLY A CA 1
ATOM 6669 C C . GLY A 1 917 ? 31.419 -6.268 -78.952 1.00 70.00 917 GLY A C 1
ATOM 6670 O O . GLY A 1 917 ? 31.800 -6.054 -80.101 1.00 70.00 917 GLY A O 1
ATOM 6671 N N . ASP A 1 918 ? 32.247 -6.640 -77.973 1.00 74.94 918 ASP A N 1
ATOM 6672 C CA . ASP A 1 918 ? 33.672 -6.910 -78.165 1.00 74.94 918 ASP A CA 1
ATOM 6673 C C . ASP A 1 918 ? 33.938 -8.313 -78.758 1.00 74.94 918 ASP A C 1
ATOM 6675 O O . ASP A 1 918 ? 33.210 -9.270 -78.490 1.00 74.94 918 ASP A O 1
ATOM 6679 N N . THR A 1 919 ? 34.993 -8.446 -79.568 1.00 73.50 919 THR A N 1
ATOM 6680 C CA . THR A 1 919 ? 35.422 -9.688 -80.233 1.00 73.50 919 THR A CA 1
ATOM 6681 C C . THR A 1 919 ? 36.711 -10.296 -79.664 1.00 73.50 919 THR A C 1
ATOM 6683 O O . THR A 1 919 ? 37.173 -11.302 -80.200 1.00 73.50 919 THR A O 1
ATOM 6686 N N . LEU A 1 920 ? 37.318 -9.709 -78.624 1.00 74.00 920 LEU A N 1
ATOM 6687 C CA . LEU A 1 920 ? 38.612 -10.144 -78.071 1.00 74.00 920 LEU A CA 1
ATOM 6688 C C . LEU A 1 920 ? 38.610 -11.575 -77.496 1.00 74.00 920 LEU A C 1
ATOM 6690 O O . LEU A 1 920 ? 39.658 -12.215 -77.469 1.00 74.00 920 LEU A O 1
ATOM 6694 N N . GLY A 1 921 ? 37.448 -12.120 -77.121 1.00 73.94 921 GLY A N 1
ATOM 6695 C CA . GLY A 1 921 ? 37.313 -13.506 -76.660 1.00 73.94 921 GLY A CA 1
ATOM 6696 C C . GLY A 1 921 ? 37.945 -13.777 -75.287 1.00 73.94 921 GLY A C 1
ATOM 6697 O O . GLY A 1 921 ? 38.268 -12.853 -74.538 1.00 73.94 921 GLY A O 1
ATOM 6698 N N . ASN A 1 922 ? 38.078 -15.063 -74.938 1.00 82.06 922 ASN A N 1
ATOM 6699 C CA . ASN A 1 922 ? 38.636 -15.468 -73.648 1.00 82.06 922 ASN A CA 1
ATOM 6700 C C . ASN A 1 922 ? 40.135 -15.166 -73.565 1.00 82.06 922 ASN A C 1
ATOM 6702 O O . ASN A 1 922 ? 40.894 -15.560 -74.451 1.00 82.06 922 ASN A O 1
ATOM 6706 N N . HIS A 1 923 ? 40.560 -14.563 -72.459 1.00 88.25 923 HIS A N 1
ATOM 6707 C CA . HIS A 1 923 ? 41.961 -14.267 -72.172 1.00 88.25 923 HIS A CA 1
ATOM 6708 C C . HIS A 1 923 ? 42.247 -14.468 -70.685 1.00 88.25 923 HIS A C 1
ATOM 6710 O O . HIS A 1 923 ? 41.407 -14.151 -69.843 1.00 88.25 923 HIS A O 1
ATOM 6716 N N . ALA A 1 924 ? 43.422 -15.006 -70.362 1.00 91.44 924 ALA A N 1
ATOM 6717 C CA . ALA A 1 924 ? 43.843 -15.143 -68.973 1.00 91.44 924 ALA A CA 1
ATOM 6718 C C . ALA A 1 924 ? 44.266 -13.775 -68.424 1.00 91.44 924 ALA A C 1
ATOM 6720 O O . ALA A 1 924 ? 44.922 -13.014 -69.130 1.00 91.44 924 ALA A O 1
ATOM 6721 N N . VAL A 1 925 ? 43.927 -13.468 -67.177 1.00 93.06 925 VAL A N 1
ATOM 6722 C CA . VAL A 1 925 ? 44.299 -12.202 -66.529 1.00 93.06 925 VAL A CA 1
ATOM 6723 C C . VAL A 1 925 ? 44.810 -12.455 -65.119 1.00 93.06 925 VAL A C 1
ATOM 6725 O O . VAL A 1 925 ? 44.325 -13.358 -64.434 1.00 93.06 925 VAL A O 1
ATOM 6728 N N . SER A 1 926 ? 45.801 -11.681 -64.681 1.00 93.62 926 SER A N 1
ATOM 6729 C CA . SER A 1 926 ? 46.522 -11.939 -63.430 1.00 93.62 926 SER A CA 1
ATOM 6730 C C . SER A 1 926 ? 46.389 -10.815 -62.407 1.00 93.62 926 SER A C 1
ATOM 6732 O O . SER A 1 926 ? 46.452 -9.631 -62.739 1.00 93.62 926 SER A O 1
ATOM 6734 N N . VAL A 1 927 ? 46.263 -11.229 -61.147 1.00 92.81 927 VAL A N 1
ATOM 6735 C CA . VAL A 1 927 ? 46.422 -10.403 -59.949 1.00 92.81 927 VAL A CA 1
ATOM 6736 C C . VAL A 1 927 ? 47.861 -10.568 -59.474 1.00 92.81 927 VAL A C 1
ATOM 6738 O O . VAL A 1 927 ? 48.352 -11.694 -59.357 1.00 92.81 927 VAL A O 1
ATOM 6741 N N . TYR A 1 928 ? 48.529 -9.458 -59.193 1.00 93.56 928 TYR A N 1
ATOM 6742 C CA . TYR A 1 928 ? 49.929 -9.424 -58.793 1.00 93.56 928 TYR A CA 1
ATOM 6743 C C . TYR A 1 928 ? 50.077 -9.130 -57.299 1.00 93.56 928 TYR A C 1
ATOM 6745 O O . TYR A 1 928 ? 49.233 -8.469 -56.697 1.00 93.56 928 TYR A O 1
ATOM 6753 N N . TYR A 1 929 ? 51.162 -9.625 -56.715 1.00 93.31 929 TYR A N 1
ATOM 6754 C CA . TYR A 1 929 ? 51.606 -9.403 -55.346 1.00 93.31 929 TYR A CA 1
ATOM 6755 C C . TYR A 1 929 ? 52.835 -8.497 -55.345 1.00 93.31 929 TYR A C 1
ATOM 6757 O O . TYR A 1 929 ? 53.770 -8.713 -56.112 1.00 93.31 929 TYR A O 1
ATOM 6765 N N . THR A 1 930 ? 52.864 -7.517 -54.448 1.00 91.31 930 THR A N 1
ATOM 6766 C CA . THR A 1 930 ? 54.052 -6.702 -54.165 1.00 91.31 930 THR A CA 1
ATOM 6767 C C . THR A 1 930 ? 54.191 -6.503 -52.664 1.00 91.31 930 THR A C 1
ATOM 6769 O O . THR A 1 930 ? 53.194 -6.406 -51.949 1.00 91.31 930 THR A O 1
ATOM 6772 N N . ALA A 1 931 ? 55.423 -6.373 -52.174 1.00 91.38 931 ALA A N 1
ATOM 6773 C CA . ALA A 1 931 ? 55.685 -6.097 -50.767 1.00 91.38 931 ALA A CA 1
ATOM 6774 C C . ALA A 1 931 ? 56.806 -5.075 -50.568 1.00 91.38 931 ALA A C 1
ATOM 6776 O O . ALA A 1 931 ? 57.767 -5.005 -51.331 1.00 91.38 931 ALA A O 1
ATOM 6777 N N . VAL A 1 932 ? 56.689 -4.288 -49.502 1.00 91.69 932 VAL A N 1
ATOM 6778 C CA . VAL A 1 932 ? 57.683 -3.307 -49.070 1.00 91.69 932 VAL A CA 1
ATOM 6779 C C . VAL A 1 932 ? 58.044 -3.543 -47.608 1.00 91.69 932 VAL A C 1
ATOM 6781 O O . VAL A 1 932 ? 57.180 -3.782 -46.770 1.00 91.69 932 VAL A O 1
ATOM 6784 N N . GLY A 1 933 ? 59.334 -3.466 -47.281 1.00 92.44 933 GLY A N 1
ATOM 6785 C CA . GLY A 1 933 ? 59.800 -3.565 -45.899 1.00 92.44 933 GLY A CA 1
ATOM 6786 C C . GLY A 1 933 ? 59.268 -2.425 -45.028 1.00 92.44 933 GLY A C 1
ATOM 6787 O O . GLY A 1 933 ? 59.328 -1.259 -45.419 1.00 92.44 933 GLY A O 1
ATOM 6788 N N . VAL A 1 934 ? 58.785 -2.763 -43.836 1.00 91.69 934 VAL A N 1
ATOM 6789 C CA . VAL A 1 934 ? 58.321 -1.807 -42.821 1.00 91.69 934 VAL A CA 1
ATOM 6790 C C . VAL A 1 934 ? 59.488 -1.443 -41.898 1.00 91.69 934 VAL A C 1
ATOM 6792 O O . VAL A 1 934 ? 60.341 -2.281 -41.598 1.00 91.69 934 VAL A O 1
ATOM 6795 N N . GLN A 1 935 ? 59.561 -0.189 -41.441 1.00 90.62 935 GLN A N 1
ATOM 6796 C CA . GLN A 1 935 ? 60.588 0.243 -40.490 1.00 90.62 935 GLN A CA 1
ATOM 6797 C C . GLN A 1 935 ? 60.492 -0.557 -39.182 1.00 90.62 935 GLN A C 1
ATOM 6799 O O . GLN A 1 935 ? 59.443 -0.620 -38.542 1.00 90.62 935 GLN A O 1
ATOM 6804 N N . SER A 1 936 ? 61.616 -1.147 -38.767 1.00 89.50 936 SER A N 1
ATOM 6805 C CA . SER A 1 936 ? 61.682 -1.983 -37.564 1.00 89.50 936 SER A CA 1
ATOM 6806 C C . SER A 1 936 ? 61.204 -1.232 -36.317 1.00 89.50 936 SER A C 1
ATOM 6808 O O . SER A 1 936 ? 61.613 -0.097 -36.068 1.00 89.50 936 SER A O 1
ATOM 6810 N N . GLY A 1 937 ? 60.341 -1.877 -35.528 1.00 83.50 937 GLY A N 1
ATOM 6811 C CA . GLY A 1 937 ? 59.782 -1.320 -34.293 1.00 83.50 937 GLY A CA 1
ATOM 6812 C C . GLY A 1 937 ? 58.675 -0.279 -34.490 1.00 83.50 937 GLY A C 1
ATOM 6813 O O . GLY A 1 937 ? 58.215 0.287 -33.501 1.00 83.50 937 GLY A O 1
ATOM 6814 N N . LYS A 1 938 ? 58.238 -0.023 -35.728 1.00 83.94 938 LYS A N 1
ATOM 6815 C CA . LYS A 1 938 ? 57.136 0.894 -36.033 1.00 83.94 938 LYS A CA 1
ATOM 6816 C C . LYS A 1 938 ? 55.831 0.135 -36.287 1.00 83.94 938 LYS A C 1
ATOM 6818 O O . LYS A 1 938 ? 55.835 -0.993 -36.776 1.00 83.94 938 LYS A O 1
ATOM 6823 N N . THR A 1 939 ? 54.712 0.796 -36.004 1.00 80.44 939 THR A N 1
ATOM 6824 C CA . THR A 1 939 ? 53.359 0.311 -36.313 1.00 80.44 939 THR A CA 1
ATOM 6825 C C . THR A 1 939 ? 52.806 1.132 -37.468 1.00 80.44 939 THR A C 1
ATOM 6827 O O . THR A 1 939 ? 52.737 2.361 -37.367 1.00 80.44 939 THR A O 1
ATOM 6830 N N . VAL A 1 940 ? 52.434 0.476 -38.568 1.00 80.50 940 VAL A N 1
ATOM 6831 C CA . VAL A 1 940 ? 51.769 1.140 -39.697 1.00 80.50 940 VAL A CA 1
ATOM 6832 C C . VAL A 1 940 ? 50.411 1.644 -39.216 1.00 80.50 940 VAL A C 1
ATOM 6834 O O . VAL A 1 940 ? 49.710 0.933 -38.502 1.00 80.50 940 VAL A O 1
ATOM 6837 N N . ALA A 1 941 ? 50.066 2.880 -39.561 1.00 75.19 941 ALA A N 1
ATOM 6838 C CA . ALA A 1 941 ? 48.768 3.492 -39.296 1.00 75.19 941 ALA A CA 1
ATOM 6839 C C . ALA A 1 941 ? 47.910 3.540 -40.567 1.00 75.19 941 ALA A C 1
ATOM 6841 O O . ALA A 1 941 ? 46.718 3.236 -40.541 1.00 75.19 941 ALA A O 1
ATOM 6842 N N . SER A 1 942 ? 48.510 3.937 -41.688 1.00 79.69 942 SER A N 1
ATOM 6843 C CA . SER A 1 942 ? 47.835 4.017 -42.983 1.00 79.69 942 SER A CA 1
ATOM 6844 C C . SER A 1 942 ? 48.832 4.033 -44.139 1.00 79.69 942 SER A C 1
ATOM 6846 O O . SER A 1 942 ? 50.033 4.215 -43.935 1.00 79.69 942 SER A O 1
ATOM 6848 N N . VAL A 1 943 ? 48.334 3.851 -45.359 1.00 86.38 943 VAL A N 1
ATOM 6849 C CA . VAL A 1 943 ? 49.111 3.906 -46.598 1.00 86.38 943 VAL A CA 1
ATOM 6850 C C . VAL A 1 943 ? 48.416 4.853 -47.569 1.00 86.38 943 VAL A C 1
ATOM 6852 O O . VAL A 1 943 ? 47.274 4.620 -47.954 1.00 86.38 943 VAL A O 1
ATOM 6855 N N . THR A 1 944 ? 49.089 5.923 -47.980 1.00 86.31 944 THR A N 1
ATOM 6856 C CA . THR A 1 944 ? 48.658 6.755 -49.107 1.00 86.31 944 THR A CA 1
ATOM 6857 C C . THR A 1 944 ? 49.113 6.105 -50.403 1.00 86.31 944 THR A C 1
ATOM 6859 O O . THR A 1 944 ? 50.316 5.953 -50.634 1.00 86.31 944 THR A O 1
ATOM 6862 N N . LEU A 1 945 ? 48.149 5.719 -51.234 1.00 87.88 945 LEU A N 1
ATOM 6863 C CA . LEU A 1 945 ? 48.385 5.166 -52.563 1.00 87.88 945 LEU A CA 1
ATOM 6864 C C . LEU A 1 945 ? 48.871 6.263 -53.526 1.00 87.88 945 LEU A C 1
ATOM 6866 O O . LEU A 1 945 ? 48.621 7.447 -53.285 1.00 87.88 945 LEU A O 1
ATOM 6870 N N . PRO A 1 946 ? 49.567 5.915 -54.622 1.00 87.06 946 PRO A N 1
ATOM 6871 C CA . PRO A 1 946 ? 49.956 6.901 -55.620 1.00 87.06 946 PRO A CA 1
ATOM 6872 C C . PRO A 1 946 ? 48.730 7.575 -56.249 1.00 87.06 946 PRO A C 1
ATOM 6874 O O . PRO A 1 946 ? 47.661 6.982 -56.366 1.00 87.06 946 PRO A O 1
ATOM 6877 N N . ASN A 1 947 ? 48.886 8.818 -56.704 1.00 83.88 947 ASN A N 1
ATOM 6878 C CA . ASN A 1 947 ? 47.885 9.462 -57.553 1.00 83.88 947 ASN A CA 1
ATOM 6879 C C . ASN A 1 947 ? 48.101 9.038 -59.014 1.00 83.88 947 ASN A C 1
ATOM 6881 O O . ASN A 1 947 ? 48.674 9.782 -59.808 1.00 83.88 947 ASN A O 1
ATOM 6885 N N . ASN A 1 948 ? 47.727 7.797 -59.325 1.00 79.12 948 ASN A N 1
ATOM 6886 C CA . ASN A 1 948 ? 47.860 7.188 -60.641 1.00 79.12 948 ASN A CA 1
ATOM 6887 C C . ASN A 1 948 ? 46.600 6.364 -60.950 1.00 79.12 948 ASN A C 1
ATOM 6889 O O . ASN A 1 948 ? 46.519 5.191 -60.594 1.00 79.12 948 ASN A O 1
ATOM 6893 N N . THR A 1 949 ? 45.637 6.975 -61.645 1.00 62.81 949 THR A N 1
ATOM 6894 C CA . THR A 1 949 ? 44.299 6.406 -61.887 1.00 62.81 949 THR A CA 1
ATOM 6895 C C . THR A 1 949 ? 44.282 5.151 -62.760 1.00 62.81 949 THR A C 1
ATOM 6897 O O . THR A 1 949 ? 43.224 4.569 -62.962 1.00 62.81 949 THR A O 1
ATOM 6900 N N . THR A 1 950 ? 45.420 4.746 -63.323 1.00 63.16 950 THR A N 1
ATOM 6901 C CA . THR A 1 950 ? 45.570 3.487 -64.062 1.00 63.16 950 THR A CA 1
ATOM 6902 C C . THR A 1 950 ? 46.187 2.374 -63.212 1.00 63.16 950 THR A C 1
ATOM 6904 O O . THR A 1 950 ? 46.189 1.224 -63.640 1.00 63.16 950 THR A O 1
ATOM 6907 N N . CYS A 1 951 ? 46.680 2.688 -62.011 1.00 64.94 951 CYS A N 1
ATOM 6908 C CA . CYS A 1 951 ? 47.167 1.725 -61.028 1.00 64.94 951 CYS A CA 1
ATOM 6909 C C . CYS A 1 951 ? 46.017 1.305 -60.102 1.00 64.94 951 CYS A C 1
ATOM 6911 O O . CYS A 1 951 ? 45.429 2.147 -59.418 1.00 64.94 951 CYS A O 1
ATOM 6913 N N . THR A 1 952 ? 45.704 0.013 -60.062 1.00 63.00 952 THR A N 1
ATOM 6914 C CA . THR A 1 952 ? 44.589 -0.525 -59.283 1.00 63.00 952 THR A CA 1
ATOM 6915 C C . THR A 1 952 ? 45.120 -1.450 -58.196 1.00 63.00 952 THR A C 1
ATOM 6917 O O . THR A 1 952 ? 45.841 -2.403 -58.471 1.00 63.00 952 THR A O 1
ATOM 6920 N N . SER A 1 953 ? 44.775 -1.187 -56.940 1.00 59.50 953 SER A N 1
ATOM 6921 C CA . SER A 1 953 ? 45.115 -2.061 -55.817 1.00 59.50 953 SER A CA 1
ATOM 6922 C C . SER A 1 953 ? 43.881 -2.812 -55.333 1.00 59.50 953 SER A C 1
ATOM 6924 O O . SER A 1 953 ? 42.832 -2.211 -55.093 1.00 59.50 953 SER A O 1
ATOM 6926 N N . LEU A 1 954 ? 44.046 -4.113 -55.144 1.00 58.28 954 LEU A N 1
ATOM 6927 C CA . LEU A 1 954 ? 43.110 -5.007 -54.477 1.00 58.28 954 LEU A CA 1
ATOM 6928 C C . LEU A 1 954 ? 43.729 -5.272 -53.098 1.00 58.28 954 LEU A C 1
ATOM 6930 O O . LEU A 1 954 ? 44.620 -6.107 -53.013 1.00 58.28 954 LEU A O 1
ATOM 6934 N N . PRO A 1 955 ? 43.411 -4.489 -52.058 1.00 48.03 955 PRO A N 1
ATOM 6935 C CA . PRO A 1 955 ? 44.146 -4.564 -50.797 1.00 48.03 955 PRO A CA 1
ATOM 6936 C C . PRO A 1 955 ? 44.120 -5.955 -50.157 1.00 48.03 955 PRO A C 1
ATOM 6938 O O . PRO A 1 955 ? 43.058 -6.619 -50.213 1.00 48.03 955 PRO A O 1
#

Foldseek 3Di:
DPVDLAAAEDDAPRDDAQLVCLVVGHLYYPDDCPRVNVVNVVCCVVVSDDVVSNVSSVCRHVVVCVVVCCVVPPDDDDPPDDPDDVVNVVVLLVCLLQAKFWQFFFPCLPQDDLVPQQEEEEEAQLQPDNNQQDAAEPRDDDDPFAQHQLNLQDVLSDPRYHYHYFHQFDPQPAWAWDFQQQWDEPVGDGGAWWKFKFQAQPPDDHGQDTDGDSTQWDWCQLQAPDPRHDSARMKMKTWGKGADQAWFKKKKKKWWQAWKWKDKLNRTFDGRHGHDGIHMDIGIDTDHHGDIIIIMMIDHGHDGTTTIGMHMDGVPDDTSLSVSLVSLLVGQAYEHEFEAHHYPPDDDPALAGPRCSLVSQVSSLVSHVRYAYEYQYQDAHERPCPVSYNTYMDSHSSHRHSNNSVSCPNNVVAKHAHFAQFFHANDRCLALQNDVCQPPHDPPHHDSVSPQCHTQLVCQVVVHDGSAHGLDGDTPWDKDKADWDWPPQEDFLFDKIKTKIKIWTAGQAKHKAKKWKKKAADPPPPHRRIDTPDIDIDTDGHGDMDMDMDIDGSQNQWDQDPVQRDTDHDFAKMKMFIDRGPVGGPDIDIHGNDAAEEQAQLRQQDAQQEAELVCQQLHDLQVQSKHAHQVLCVVLQLHQQGWADDPLWIKGFHNDDHSDRQKHQQRQHKYFDWFAAFKKKFKWAFAPFKHKFWKWWQFPVRDIDIDIDIHGHQQPQDTDVQKAWRDKRQFMRDDPPDPDDTGITTMIMHMDTDDNVTTTGIMGGGRGRGIMTRIMTHNDQLVQQDAQQEAELVCQQLHDLQVQSKHAHQVLCVVFVQHQQGWADDPNDTDGQHNDDHSDRRWHQQQQDKGFDWFDDFKDKFKWAFHPAKDKFKKWWAFPVRDIDIDIDIHGHQQPQDGDVAKAFRDKRQAMRDDPPDDPDGGITTIIMGMDTDPPPTITGIMGGGSDRRTMTRD

Radius of gyration: 44.08 Å; chains: 1; bounding box: 99×63×138 Å